Protein 3QR0 (pdb70)

CATH classification: 3.20.20.190 (+1 more: 2.60.40.150)

Solvent-accessible surface area: 33109 Å² total; per-residue (Å²): 131,143,42,161,111,21,181,16,35,133,60,0,35,128,1,16,102,0,14,33,16,107,102,91,59,59,42,98,62,89,5,86,4,78,1,0,55,78,1,10,8,0,8,15,123,34,166,85,121,143,62,16,53,49,24,44,4,10,41,0,9,1,2,14,26,34,156,95,5,93,42,4,176,46,151,138,4,92,92,18,0,50,107,25,49,43,70,140,39,84,24,64,54,0,1,2,4,1,1,23,10,103,42,3,57,103,30,120,95,10,7,2,0,0,54,49,50,82,16,0,121,73,2,10,107,36,0,23,58,6,1,42,22,18,17,8,22,3,8,2,0,17,12,6,0,48,17,14,26,35,53,0,12,25,0,14,44,108,183,101,96,0,26,0,111,4,1,13,65,31,12,0,163,27,170,73,5,77,56,71,0,27,146,4,0,114,166,26,65,19,59,28,30,161,137,65,38,3,68,65,196,49,0,62,39,45,34,0,3,116,0,0,47,31,6,7,131,20,66,11,5,95,47,12,25,115,83,10,2,138,105,160,44,38,0,53,19,73,35,0,66,54,10,8,23,105,55,12,23,40,80,66,58,98,119,107,124,67,98,69,65,66,71,78,90,0,68,56,27,1,69,81,10,1,30,15,30,53,109,203,54,81,120,172,13,64,0,28,74,61,0,0,9,32,1,0,0,11,66,72,1,6,8,0,8,49,81,43,0,15,65,56,36,73,8,128,55,33,0,0,4,0,18,1,0,1,0,15,6,4,0,1,37,26,63,11,70,99,13,144,11,23,30,34,7,0,46,2,0,0,4,23,0,0,0,0,0,6,0,0,0,40,64,8,222,137,35,67,2,18,0,11,28,7,191,35,162,12,66,104,23,80,0,87,68,0,0,93,0,0,20,18,0,0,26,73,29,6,73,17,0,0,0,0,3,3,12,2,30,1,53,90,68,15,1,98,41,0,3,78,15,0,66,99,15,6,44,155,35,11,13,72,145,56,46,147,59,32,60,55,131,84,39,33,66,4,0,19,0,81,66,1,100,102,55,0,1,2,12,1,57,67,111,208,132,96,80,120,121,78,116,160,92,50,90,108,14,104,140,11,16,40,28,29,53,170,42,30,114,9,6,124,66,0,7,62,10,3,4,5,1,32,24,43,145,21,75,68,23,116,64,16,150,156,67,52,88,14,27,11,3,5,32,0,5,6,25,34,0,43,30,42,2,48,57,65,1,47,43,0,1,41,20,0,13,83,16,2,0,4,0,18,6,69,42,94,54,54,90,1,29,14,8,8,0,4,17,1,16,2,0,0,0,0,0,2,0,0,1,3,22,28,50,39,25,0,0,3,0,1,12,3,11,4,14,4,7,15,25,0,0,0,23,49,2,20,108,16,1,62,102,114,137,46,136,6,39,2,24,27,142,66,73,15,126,77,28,100,6,8,5,6,42,0,59,0,7,4,0,0,20,12,29,60,117,64,9,22,0,19,0,26,1,8,1,0,0,0,12,53,5,11,33,24,121,139,30,108,6,100,56,34,120,93,34,0,3,12,0,84,2,71,29,159,36,12,56,10,135,76,2,3,0,22,77,15,2,7,0,14,0,16,0,7,36,89,125,43,126,55,20,0,0,4,5,4,14,14,64,24,11,56,6,0,17,9,0,0,10,0,4,1,46,10,15,13,6,38,13,26,5,0,0,0,0,33,2,39,4,80,56,58,105,138,181,172,42,52,73,84,38,39,36,12,34,20,15,24,4,88,94,80,23,104,47,27,70,90,90,74,199

Secondary structure (DSSP, 8-state):
---------HHHHH-EEEEEE-TT----EEEEEEE-TTS-EEEE--TT-SSPEEEEGGGEEEEEEGGGS----SHHHHHHHHHSS-TTS-HHHHEEEEEE-SSSSS-EEEEEEESSHHHHHHHHHHHHHHHT-HHHHT--HHHHHHHHHHIIIIIS--SSEEEHHHHHHHH-S-HHHHHHHHHHHHHHTS--STT-EEETTT--HHHHHHHHHHH---THHHHHHHHHTTTSSSEEHHHHHHIIIIISS-TTS-TTTSPPPPHHHHHHHHHHHHHHHHGGG-BTTEE-HHHHHHHHHSGGG-SS-HHHHSS-S---S-GGGEEE-BBSSTTBSS-TTTS-B-SHHHHHHHHTT--EEEEEEE--TTSS-EE--TTSS---EEHHHHHHHHHHHTTSS--S-EEEEEEE---HHHHHHHHHHHHHHHGGGB--SPPTT--SSTTPPPPPTTTTTT-EEEE-PPP----HHHHHHHHHHHHHHGGGGSPPPPPHHHHTT-SSSEE-----HHHHHHHT-TTEEEEEEHHHHHHHHHH-HHHHHHHTTTS-EEEE--TT-TT-----THHHHTTT-SEE-B-TT--SHHHHHHHHHTTTTTT-SEEEPPHHHH-TT----TT--SPPTTS--EEEEEEEEEEE---SS---EEEEEEEESSGGG-EEEEEEPPPBPS-SS--B--PPPEEEEEES-GGG-EEEEEEEETTS-EEEEEEEESTT---EEEEEEEE-TTS-EEEEEEEEEEEEEEE-----SHHHHHHHHGGGGSSSHHHHHHHH-

B-factor: mean 30.91, std 8.21, range [8.03, 72.04]

Radius of gyration: 27.8 Å; Cα contacts (8 Å, |Δi|>4): 1701; chains: 1; bounding box: 60×81×70 Å

Foldseek 3Di:
DPADFAADDPDQQQFAWKWWDDPPDLDIDIWGWHAFRRLQKIWTDDPPDPFTDIDGLLFWQAKDAAPPADFDPRPNRLVVQCPAQHVVAHSRLQKMKIWGDLFLLDIDIIIIGGNGNVVRVVCRVRNLCSSQRLCLQQFFLLSLLVVLLRCQQRRQDDPQWGWLCSVLVVFFPAPVLLVLLLVLCVVLPHHRDNGDIHGNVVSDVLSSLSSVVSRFCPVVLVVVQCVLCVVPAFRFLVSVQCCCQPFFFFVPPDCVVPPGDDSVNSQVLQCVLCCSHPNVPDDGRGHDSSSVVSCQRHPVNRQDDVCFLALNDDQFDFLLQWAFAAADLQQFQWFQAAGEGDQVSLLSCLSLQHAEYEFEWEQDPVRFIWGHRPPGNYYIGGLLSNLLSCLVRNPSQAQFHHEYEYQAAYDLSNLLVNLVSNCVNNPPQQPLDDDPQAAQAAPGFHGTRVVNGSHYAYEDAAADPDDPVRVVLVVVQLQQCRSSSDHDGHHHSSNSSHGQQYADDDDDLVVLVVRRGLSYEHEGEVSVVLVCCLPPLQSLLLSSLGHAYAYDYTPVPRRQDDFAQLVPVLSSHRHDHGHCSDLDPNLLQSSQVCSTSSVNSIDGRDPLSNDNPDGDRLQDLDADPPAFKKKKKKFFFKKASLDSWFFKKKKAKWKDHRLNQGAAPDGMFDIFGRHNGIGTRRGDMDISQIGRHQQRMWMKMWMATPVRHGRFMHIGRSVSRTFAWHWAFTGDSSSRGPRSITITMGMDMHTRDDDDDSSLVVCLSSLSRDNDSVVSNVVSD

Nearest PDB structures (foldseek):
  3qr0-assembly1_A  TM=1.001E+00  e=0.000E+00  Sepia officinalis
  3qr1-assembly1_A  TM=9.971E-01  e=0.000E+00  Doryteuthis pealeii
  3qr1-assembly2_D  TM=9.952E-01  e=0.000E+00  Doryteuthis pealeii
  2zkm-assembly1_X  TM=9.421E-01  e=5.922E-85  Homo sapiens
  9bcz-assembly1_A  TM=7.794E-01  e=9.054E-55  Gallus gallus

Structure (mmCIF, N/CA/C/O backbone):
data_3QR0
#
_entry.id   3QR0
#
_cell.length_a   60.815
_cell.length_b   89.396
_cell.length_c   163.051
_cell.angle_alpha   90.00
_cell.angle_beta   90.00
_cell.angle_gamma   90.00
#
_symmetry.space_group_name_H-M   'P 21 21 21'
#
loop_
_entity.id
_entity.type
_entity.pdbx_description
1 polymer 'phospholipase C-beta (PLC-beta)'
2 non-polymer 'CALCIUM ION'
3 non-polymer GLYCEROL
4 water water
#
loop_
_atom_site.group_PDB
_atom_site.id
_atom_site.type_symbol
_atom_site.label_atom_id
_atom_site.label_alt_id
_atom_site.label_comp_id
_atom_site.label_asym_id
_atom_site.label_entity_id
_atom_site.label_seq_id
_atom_site.pdbx_PDB_ins_code
_atom_site.Cartn_x
_atom_site.Cartn_y
_atom_site.Cartn_z
_atom_site.occupancy
_atom_site.B_iso_or_equiv
_atom_site.auth_seq_id
_atom_site.auth_comp_id
_atom_site.auth_asym_id
_atom_site.auth_atom_id
_atom_site.pdbx_PDB_model_num
ATOM 1 N N . ILE A 1 11 ? 10.924 -2.716 -0.436 1.00 40.32 11 ILE A N 1
ATOM 2 C CA . ILE A 1 11 ? 10.533 -2.485 -1.857 1.00 39.82 11 ILE A CA 1
ATOM 3 C C . ILE A 1 11 ? 11.360 -1.344 -2.467 1.00 39.60 11 ILE A C 1
ATOM 4 O O . ILE A 1 11 ? 11.410 -0.242 -1.918 1.00 40.24 11 ILE A O 1
ATOM 9 N N . GLU A 1 12 ? 11.998 -1.619 -3.604 1.00 38.69 12 GLU A N 1
ATOM 10 C CA . GLU A 1 12 ? 12.895 -0.655 -4.253 1.00 38.42 12 GLU A CA 1
ATOM 11 C C . GLU A 1 12 ? 12.167 0.354 -5.150 1.00 36.86 12 GLU A C 1
ATOM 12 O O . GLU A 1 12 ? 12.761 1.351 -5.559 1.00 36.96 12 GLU A O 1
ATOM 18 N N . LEU A 1 13 ? 10.893 0.099 -5.452 1.00 34.94 13 LEU A N 1
ATOM 19 C CA . LEU A 1 13 ? 10.111 0.979 -6.331 1.00 33.41 13 LEU A CA 1
ATOM 20 C C . LEU A 1 13 ? 9.888 2.362 -5.720 1.00 32.66 13 LEU A C 1
ATOM 21 O O . LEU A 1 13 ? 9.549 2.479 -4.541 1.00 32.57 13 LEU A O 1
ATOM 26 N N . LYS A 1 14 ? 10.060 3.400 -6.537 1.00 31.26 14 LYS A N 1
ATOM 27 C CA . LYS A 1 14 ? 9.885 4.782 -6.098 1.00 30.71 14 LYS A CA 1
ATOM 28 C C . LYS A 1 14 ? 8.986 5.549 -7.063 1.00 29.25 14 LYS A C 1
ATOM 29 O O . LYS A 1 14 ? 8.975 5.271 -8.258 1.00 28.55 14 LYS A O 1
ATOM 35 N N . TRP A 1 15 ? 8.231 6.512 -6.540 1.00 28.18 15 TRP A N 1
ATOM 36 C CA . TRP A 1 15 ? 7.425 7.395 -7.383 1.00 27.56 15 TRP A CA 1
ATOM 37 C C . TRP A 1 15 ? 8.357 8.311 -8.182 1.00 27.14 15 TRP A C 1
ATOM 38 O O . TRP A 1 15 ? 9.492 8.537 -7.763 1.00 27.36 15 TRP A O 1
ATOM 49 N N . PRO A 1 16 ? 7.898 8.822 -9.339 1.00 26.72 16 PRO A N 1
ATOM 50 C CA . PRO A 1 16 ? 8.716 9.764 -10.107 1.00 26.74 16 PRO A CA 1
ATOM 51 C C . PRO A 1 16 ? 9.191 10.951 -9.268 1.00 27.09 16 PRO A C 1
ATOM 52 O O . PRO A 1 16 ? 8.426 11.491 -8.468 1.00 26.75 16 PRO A O 1
ATOM 56 N N . LYS A 1 17 ? 10.455 11.316 -9.448 1.00 27.36 17 LYS A N 1
ATOM 57 C CA . LYS A 1 17 ? 11.051 12.465 -8.782 1.00 28.06 17 LYS A CA 1
ATOM 58 C C . LYS A 1 17 ? 11.583 13.383 -9.872 1.00 27.60 17 LYS A C 1
ATOM 59 O O . LYS A 1 17 ? 12.577 13.063 -10.515 1.00 27.10 17 LYS A O 1
ATOM 65 N N . VAL A 1 18 ? 10.897 14.501 -10.101 1.00 27.44 18 VAL A N 1
ATOM 66 C CA . VAL A 1 18 ? 11.182 15.350 -11.256 1.00 27.41 18 VAL A CA 1
ATOM 67 C C . VAL A 1 18 ? 12.093 16.498 -10.847 1.00 28.33 18 VAL A C 1
ATOM 68 O O . VAL A 1 18 ? 11.709 17.308 -10.015 1.00 28.43 18 VAL A O 1
ATOM 72 N N . PRO A 1 19 ? 13.307 16.571 -11.428 1.00 29.04 19 PRO A N 1
ATOM 73 C CA . PRO A 1 19 ? 14.217 17.665 -11.081 1.00 30.05 19 PRO A CA 1
ATOM 74 C C . PRO A 1 19 ? 13.610 19.035 -11.352 1.00 30.71 19 PRO A C 1
ATOM 75 O O . PRO A 1 19 ? 12.849 19.190 -12.309 1.00 30.02 19 PRO A O 1
ATOM 79 N N . GLU A 1 20 ? 13.957 20.019 -10.523 1.00 31.78 20 GLU A N 1
ATOM 80 C CA . GLU A 1 20 ? 13.494 21.393 -10.731 1.00 32.87 20 GLU A CA 1
ATOM 81 C C . GLU A 1 20 ? 13.785 21.896 -12.154 1.00 32.26 20 GLU A C 1
ATOM 82 O O . GLU A 1 20 ? 13.003 22.666 -12.709 1.00 32.11 20 GLU A O 1
ATOM 88 N N . GLN A 1 21 ? 14.900 21.448 -12.732 1.00 31.85 21 GLN A N 1
ATOM 89 C CA . GLN A 1 21 ? 15.279 21.799 -14.103 1.00 31.73 21 GLN A CA 1
ATOM 90 C C . GLN A 1 21 ? 14.193 21.439 -15.120 1.00 30.73 21 GLN A C 1
ATOM 91 O O . GLN A 1 21 ? 13.904 22.231 -16.013 1.00 30.51 21 GLN A O 1
ATOM 97 N N . LEU A 1 22 ? 13.602 20.250 -14.984 1.00 29.74 22 LEU A N 1
ATOM 98 C CA . LEU A 1 22 ? 12.556 19.802 -15.910 1.00 29.21 22 LEU A CA 1
ATOM 99 C C . LEU A 1 22 ? 11.205 20.446 -15.613 1.00 29.07 22 LEU A C 1
ATOM 100 O O . LEU A 1 22 ? 10.387 20.610 -16.520 1.00 28.72 22 LEU A O 1
ATOM 105 N N . ILE A 1 23 ? 10.974 20.795 -14.349 1.00 29.10 23 ILE A N 1
ATOM 106 C CA . ILE A 1 23 ? 9.757 21.497 -13.938 1.00 29.20 23 ILE A CA 1
ATOM 107 C C . ILE A 1 23 ? 9.742 22.920 -14.498 1.00 29.82 23 ILE A C 1
ATOM 108 O O . ILE A 1 23 ? 8.724 23.382 -15.019 1.00 29.69 23 ILE A O 1
ATOM 113 N N . LYS A 1 24 ? 10.877 23.606 -14.380 1.00 30.18 24 LYS A N 1
ATOM 114 C CA . LYS A 1 24 ? 11.072 24.912 -14.997 1.00 31.05 24 LYS A CA 1
ATOM 115 C C . LYS A 1 24 ? 11.042 24.778 -16.522 1.00 30.55 24 LYS A C 1
ATOM 116 O O . LYS A 1 24 ? 10.356 25.532 -17.210 1.00 30.63 24 LYS A O 1
ATOM 122 N N . GLY A 1 25 ? 11.809 23.821 -17.035 1.00 29.82 25 GLY A N 1
ATOM 123 C CA . GLY A 1 25 ? 11.788 23.490 -18.451 1.00 29.32 25 GLY A CA 1
ATOM 124 C C . GLY A 1 25 ? 13.043 23.914 -19.172 1.00 29.69 25 GLY A C 1
ATOM 125 O O . GLY A 1 25 ? 13.813 24.732 -18.673 1.00 30.40 25 GLY A O 1
ATOM 126 N N . ASP A 1 26 ? 13.240 23.344 -20.354 1.00 29.05 26 ASP A N 1
ATOM 127 C CA . ASP A 1 26 ? 14.376 23.672 -21.197 1.00 29.56 26 ASP A CA 1
ATOM 128 C C . ASP A 1 26 ? 13.891 24.043 -22.601 1.00 29.42 26 ASP A C 1
ATOM 129 O O . ASP A 1 26 ? 12.792 23.663 -23.020 1.00 28.23 26 ASP A O 1
ATOM 134 N N . LYS A 1 27 ? 14.718 24.805 -23.304 1.00 29.92 27 LYS A N 1
ATOM 135 C CA . LYS A 1 27 ? 14.409 25.255 -24.652 1.00 30.34 27 LYS A CA 1
ATOM 136 C C . LYS A 1 27 ? 14.820 24.179 -25.649 1.00 29.47 27 LYS A C 1
ATOM 137 O O . LYS A 1 27 ? 15.901 23.600 -25.538 1.00 29.24 27 LYS A O 1
ATOM 143 N N . PHE A 1 28 ? 13.934 23.891 -26.598 1.00 28.92 28 PHE A N 1
ATOM 144 C CA . PHE A 1 28 ? 14.214 22.940 -27.674 1.00 28.34 28 PHE A CA 1
ATOM 145 C C . PHE A 1 28 ? 13.697 23.496 -28.984 1.00 28.69 28 PHE A C 1
ATOM 146 O O . PHE A 1 28 ? 12.738 24.263 -28.995 1.00 28.47 28 PHE A O 1
ATOM 154 N N . LEU A 1 29 ? 14.320 23.098 -30.088 1.00 29.04 29 LEU A N 1
ATOM 155 C CA . LEU A 1 29 ? 13.720 23.311 -31.398 1.00 29.65 29 LEU A CA 1
ATOM 156 C C . LEU A 1 29 ? 12.940 22.054 -31.749 1.00 28.89 29 LEU A C 1
ATOM 157 O O . LEU A 1 29 ? 13.473 20.950 -31.674 1.00 28.25 29 LEU A O 1
ATOM 162 N N . LYS A 1 30 ? 11.672 22.231 -32.107 1.00 29.16 30 LYS A N 1
ATOM 163 C CA . LYS A 1 30 ? 10.802 21.119 -32.483 1.00 28.90 30 LYS A CA 1
ATOM 164 C C . LYS A 1 30 ? 10.594 21.126 -33.992 1.00 29.53 30 LYS A C 1
ATOM 165 O O . LYS A 1 30 ? 10.350 22.174 -34.576 1.00 29.64 30 LYS A O 1
ATOM 171 N N . TRP A 1 31 ? 10.685 19.952 -34.615 1.00 29.87 31 TRP A N 1
ATOM 172 C CA . TRP A 1 31 ? 10.460 19.821 -36.056 1.00 30.63 31 TRP A CA 1
ATOM 173 C C . TRP A 1 31 ? 9.689 18.537 -36.368 1.00 30.95 31 TRP A C 1
ATOM 174 O O . TRP A 1 31 ? 9.587 17.646 -35.524 1.00 30.25 31 TRP A O 1
ATOM 185 N N . GLU A 1 32 ? 9.145 18.463 -37.579 1.00 32.29 32 GLU A N 1
ATOM 186 C CA . GLU A 1 32 ? 8.351 17.317 -38.026 1.00 33.11 32 GLU A CA 1
ATOM 187 C C . GLU A 1 32 ? 8.867 16.782 -39.350 1.00 33.65 32 GLU A C 1
ATOM 188 O O . GLU A 1 32 ? 9.332 17.545 -40.188 1.00 34.22 32 GLU A O 1
ATOM 194 N N . GLU A 1 33 ? 8.765 15.470 -39.541 1.00 34.11 33 GLU A N 1
ATOM 195 C CA . GLU A 1 33 ? 9.027 14.862 -40.845 1.00 35.18 33 GLU A CA 1
ATOM 196 C C . GLU A 1 33 ? 7.984 15.332 -41.850 1.00 35.43 33 GLU A C 1
ATOM 197 O O . GLU A 1 33 ? 6.796 15.424 -41.521 1.00 35.32 33 GLU A O 1
ATOM 203 N N . GLY A 1 34 ? 8.428 15.628 -43.068 1.00 35.74 34 GLY A N 1
ATOM 204 C CA . GLY A 1 34 ? 7.529 16.060 -44.140 1.00 36.22 34 GLY A CA 1
ATOM 205 C C . GLY A 1 34 ? 7.224 17.550 -44.176 1.00 36.71 34 GLY A C 1
ATOM 206 O O . GLY A 1 34 ? 6.347 17.976 -44.919 1.00 37.28 34 GLY A O 1
ATOM 207 N N A SER A 1 35 ? 7.951 18.328 -43.373 0.50 36.75 35 SER A N 1
ATOM 208 N N B SER A 1 35 ? 7.940 18.335 -43.374 0.50 36.76 35 SER A N 1
ATOM 209 C CA A SER A 1 35 ? 7.794 19.778 -43.312 0.50 37.20 35 SER A CA 1
ATOM 210 C CA B SER A 1 35 ? 7.782 19.786 -43.364 0.50 37.24 35 SER A CA 1
ATOM 211 C C A SER A 1 35 ? 9.147 20.427 -43.058 0.50 37.45 35 SER A C 1
ATOM 212 C C B SER A 1 35 ? 9.117 20.446 -43.036 0.50 37.47 35 SER A C 1
ATOM 213 O O A SER A 1 35 ? 9.970 19.880 -42.322 0.50 36.98 35 SER A O 1
ATOM 214 O O B SER A 1 35 ? 9.892 19.928 -42.230 0.50 36.97 35 SER A O 1
ATOM 219 N N . SER A 1 36 ? 9.370 21.590 -43.667 1.00 38.07 36 SER A N 1
ATOM 220 C CA . SER A 1 36 ? 10.624 22.338 -43.491 1.00 38.67 36 SER A CA 1
ATOM 221 C C . SER A 1 36 ? 10.605 23.278 -42.285 1.00 38.41 36 SER A C 1
ATOM 222 O O . SER A 1 36 ? 11.619 23.909 -41.976 1.00 39.04 36 SER A O 1
ATOM 225 N N . GLY A 1 37 ? 9.461 23.385 -41.616 1.00 37.55 37 GLY A N 1
ATOM 226 C CA . GLY A 1 37 ? 9.320 24.295 -40.483 1.00 37.32 37 GLY A CA 1
ATOM 227 C C . GLY A 1 37 ? 10.034 23.843 -39.220 1.00 36.39 37 GLY A C 1
ATOM 228 O O . GLY A 1 37 ? 10.453 22.690 -39.095 1.00 35.48 37 GLY A O 1
ATOM 229 N N . PHE A 1 38 ? 10.184 24.774 -38.288 1.00 36.18 38 PHE A N 1
ATOM 230 C CA . PHE A 1 38 ? 10.650 24.457 -36.941 1.00 35.61 38 PHE A CA 1
ATOM 231 C C . PHE A 1 38 ? 10.199 25.572 -36.013 1.00 35.46 38 PHE A C 1
ATOM 232 O O . PHE A 1 38 ? 9.999 26.708 -36.455 1.00 36.01 38 PHE A O 1
ATOM 240 N N . ILE A 1 39 ? 10.030 25.242 -34.737 1.00 34.23 39 ILE A N 1
ATOM 241 C CA . ILE A 1 39 ? 9.643 26.227 -33.735 1.00 34.28 39 ILE A CA 1
ATOM 242 C C . ILE A 1 39 ? 10.378 25.960 -32.429 1.00 33.41 39 ILE A C 1
ATOM 243 O O . ILE A 1 39 ? 10.516 24.815 -32.006 1.00 32.36 39 ILE A O 1
ATOM 248 N N . GLU A 1 40 ? 10.853 27.026 -31.799 1.00 33.53 40 GLU A N 1
ATOM 249 C CA . GLU A 1 40 ? 11.471 26.910 -30.488 1.00 33.04 40 GLU A CA 1
ATOM 250 C C . GLU A 1 40 ? 10.378 26.818 -29.437 1.00 31.82 40 GLU A C 1
ATOM 251 O O . GLU A 1 40 ? 9.448 27.633 -29.423 1.00 31.86 40 GLU A O 1
ATOM 257 N N . ILE A 1 41 ? 10.496 25.825 -28.560 1.00 30.09 41 ILE A N 1
ATOM 258 C CA . ILE A 1 41 ? 9.531 25.623 -27.491 1.00 29.29 41 ILE A CA 1
ATOM 259 C C . ILE A 1 41 ? 10.223 25.559 -26.129 1.00 29.04 41 ILE A C 1
ATOM 260 O O . ILE A 1 41 ? 11.417 25.254 -26.043 1.00 28.74 41 ILE A O 1
ATOM 265 N N . LEU A 1 42 ? 9.465 25.866 -25.079 1.00 28.66 42 LEU A N 1
ATOM 266 C CA . LEU A 1 42 ? 9.882 25.583 -23.712 1.00 28.38 42 LEU A CA 1
ATOM 267 C C . LEU A 1 42 ? 9.159 24.310 -23.287 1.00 27.45 42 LEU A C 1
ATOM 268 O O . LEU A 1 42 ? 7.953 24.335 -23.041 1.00 27.21 42 LEU A O 1
ATOM 273 N N . LEU A 1 43 ? 9.894 23.202 -23.237 1.00 26.53 43 LEU A N 1
ATOM 274 C CA . LEU A 1 43 ? 9.334 21.909 -22.858 1.00 25.93 43 LEU A CA 1
ATOM 275 C C . LEU A 1 43 ? 9.399 21.777 -21.341 1.00 25.91 43 LEU A C 1
ATOM 276 O O . LEU A 1 43 ? 10.410 22.116 -20.733 1.00 26.17 43 LEU A O 1
ATOM 281 N N . ARG A 1 44 ? 8.317 21.308 -20.730 1.00 25.88 44 ARG A N 1
ATOM 282 C CA . ARG A 1 44 ? 8.260 21.163 -19.277 1.00 26.21 44 ARG A CA 1
ATOM 283 C C . ARG A 1 44 ? 7.629 19.835 -18.878 1.00 25.70 44 ARG A C 1
ATOM 284 O O . ARG A 1 44 ? 6.884 19.233 -19.656 1.00 24.84 44 ARG A O 1
ATOM 292 N N . VAL A 1 45 ? 7.957 19.384 -17.668 1.00 25.90 45 VAL A N 1
ATOM 293 C CA . VAL A 1 45 ? 7.328 18.217 -17.046 1.00 26.04 45 VAL A CA 1
ATOM 294 C C . VAL A 1 45 ? 6.553 18.704 -15.827 1.00 26.68 45 VAL A C 1
ATOM 295 O O . VAL A 1 45 ? 7.028 19.573 -15.085 1.00 27.10 45 VAL A O 1
ATOM 299 N N . ASP A 1 46 ? 5.362 18.166 -15.599 1.00 26.96 46 ASP A N 1
ATOM 300 C CA . ASP A 1 46 ? 4.657 18.515 -14.365 1.00 27.78 46 ASP A CA 1
ATOM 301 C C . ASP A 1 46 ? 5.406 17.907 -13.164 1.00 27.63 46 ASP A C 1
ATOM 302 O O . ASP A 1 46 ? 6.183 16.957 -13.323 1.00 26.86 46 ASP A O 1
ATOM 307 N N . PRO A 1 47 ? 5.185 18.454 -11.956 1.00 28.28 47 PRO A N 1
ATOM 308 C CA . PRO A 1 47 ? 5.949 17.979 -10.798 1.00 28.39 47 PRO A CA 1
ATOM 309 C C . PRO A 1 47 ? 5.784 16.493 -10.438 1.00 28.01 47 PRO A C 1
ATOM 310 O O . PRO A 1 47 ? 6.617 15.964 -9.698 1.00 28.10 47 PRO A O 1
ATOM 314 N N . LYS A 1 48 ? 4.744 15.827 -10.942 1.00 27.43 48 LYS A N 1
ATOM 315 C CA . LYS A 1 48 ? 4.536 14.397 -10.656 1.00 27.19 48 LYS A CA 1
ATOM 316 C C . LYS A 1 48 ? 5.043 13.461 -11.753 1.00 26.51 48 LYS A C 1
ATOM 317 O O . LYS A 1 48 ? 4.910 12.248 -11.624 1.00 26.19 48 LYS A O 1
ATOM 323 N N . GLY A 1 49 ? 5.615 14.013 -12.823 1.00 26.29 49 GLY A N 1
ATOM 324 C CA . GLY A 1 49 ? 6.133 13.206 -13.926 1.00 25.79 49 GLY A CA 1
ATOM 325 C C . GLY A 1 49 ? 5.062 12.472 -14.727 1.00 25.35 49 GLY A C 1
ATOM 326 O O . GLY A 1 49 ? 5.243 11.309 -15.088 1.00 24.99 49 GLY A O 1
ATOM 327 N N . TYR A 1 50 ? 3.950 13.149 -15.011 1.00 25.13 50 TYR A N 1
ATOM 328 C CA . TYR A 1 50 ? 2.843 12.548 -15.768 1.00 24.39 50 TYR A CA 1
ATOM 329 C C . TYR A 1 50 ? 2.709 13.060 -17.195 1.00 24.19 50 TYR A C 1
ATOM 330 O O . TYR A 1 50 ? 2.194 12.343 -18.056 1.00 23.59 50 TYR A O 1
ATOM 339 N N . PHE A 1 51 ? 3.146 14.296 -17.434 1.00 23.99 51 PHE A N 1
ATOM 340 C CA . PHE A 1 51 ? 2.996 14.946 -18.732 1.00 24.13 51 PHE A CA 1
ATOM 341 C C . PHE A 1 51 ? 4.256 15.677 -19.142 1.00 24.22 51 PHE A C 1
ATOM 342 O O . PHE A 1 51 ? 4.936 16.263 -18.300 1.00 24.12 51 PHE A O 1
ATOM 350 N N . LEU A 1 52 ? 4.559 15.622 -20.436 1.00 23.96 52 LEU A N 1
ATOM 351 C CA . LEU A 1 52 ? 5.395 16.617 -21.090 1.00 24.44 52 LEU A CA 1
ATOM 352 C C . LEU A 1 52 ? 4.438 17.642 -21.674 1.00 24.70 52 LEU A C 1
ATOM 353 O O . LEU A 1 52 ? 3.416 17.267 -22.250 1.00 24.25 52 LEU A O 1
ATOM 358 N N . TYR A 1 53 ? 4.747 18.925 -21.531 1.00 24.69 53 TYR A N 1
ATOM 359 C CA . TYR A 1 53 ? 3.882 19.952 -22.107 1.00 25.05 53 TYR A CA 1
ATOM 360 C C . TYR A 1 53 ? 4.668 21.160 -22.590 1.00 25.62 53 TYR A C 1
ATOM 361 O O . TYR A 1 53 ? 5.790 21.414 -22.138 1.00 25.43 53 TYR A O 1
ATOM 370 N N . TRP A 1 54 ? 4.071 21.878 -23.536 1.00 25.99 54 TRP A N 1
ATOM 371 C CA . TRP A 1 54 ? 4.690 23.049 -24.145 1.00 27.06 54 TRP A CA 1
ATOM 372 C C . TRP A 1 54 ? 3.631 23.884 -24.861 1.00 28.25 54 TRP A C 1
ATOM 373 O O . TRP A 1 54 ? 2.573 23.374 -25.251 1.00 27.36 54 TRP A O 1
ATOM 384 N N . LYS A 1 55 ? 3.915 25.168 -25.020 1.00 30.06 55 LYS A N 1
ATOM 385 C CA . LYS A 1 55 ? 2.995 26.068 -25.697 1.00 31.58 55 LYS A CA 1
ATOM 386 C C . LYS A 1 55 ? 3.510 26.382 -27.089 1.00 31.98 55 LYS A C 1
ATOM 387 O O . LYS A 1 55 ? 4.711 26.564 -27.287 1.00 32.22 55 LYS A O 1
ATOM 393 N N . ILE A 1 56 ? 2.593 26.408 -28.051 1.00 32.28 56 ILE A N 1
ATOM 394 C CA . ILE A 1 56 ? 2.876 26.874 -29.398 1.00 32.81 56 ILE A CA 1
ATOM 395 C C . ILE A 1 56 ? 2.188 28.229 -29.551 1.00 33.87 56 ILE A C 1
ATOM 396 O O . ILE A 1 56 ? 0.984 28.362 -29.302 1.00 33.48 56 ILE A O 1
ATOM 401 N N . GLU A 1 57 ? 2.964 29.235 -29.936 1.00 34.61 57 GLU A N 1
ATOM 402 C CA . GLU A 1 57 ? 2.457 30.597 -30.066 1.00 35.94 57 GLU A CA 1
ATOM 403 C C . GLU A 1 57 ? 1.306 30.635 -31.075 1.00 35.69 57 GLU A C 1
ATOM 404 O O . GLU A 1 57 ? 1.456 30.184 -32.204 1.00 35.14 57 GLU A O 1
ATOM 410 N N . GLY A 1 58 ? 0.153 31.139 -30.647 1.00 35.91 58 GLY A N 1
ATOM 411 C CA . GLY A 1 58 ? -1.014 31.224 -31.516 1.00 36.35 58 GLY A CA 1
ATOM 412 C C . GLY A 1 58 ? -1.953 30.031 -31.449 1.00 35.78 58 GLY A C 1
ATOM 413 O O . GLY A 1 58 ? -3.036 30.081 -32.021 1.00 36.10 58 GLY A O 1
ATOM 414 N N . LYS A 1 59 ? -1.544 28.957 -30.776 1.00 35.02 59 LYS A N 1
ATOM 415 C CA . LYS A 1 59 ? -2.409 27.797 -30.563 1.00 34.73 59 LYS A CA 1
ATOM 416 C C . LYS A 1 59 ? -3.159 27.968 -29.250 1.00 34.77 59 LYS A C 1
ATOM 417 O O . LYS A 1 59 ? -2.560 28.296 -28.233 1.00 34.26 59 LYS A O 1
ATOM 423 N N . GLU A 1 60 ? -4.466 27.731 -29.287 1.00 35.04 60 GLU A N 1
ATOM 424 C CA . GLU A 1 60 ? -5.334 27.907 -28.124 1.00 35.58 60 GLU A CA 1
ATOM 425 C C . GLU A 1 60 ? -4.968 26.947 -26.999 1.00 34.55 60 GLU A C 1
ATOM 426 O O . GLU A 1 60 ? -4.772 27.366 -25.861 1.00 34.64 60 GLU A O 1
ATOM 432 N N . ASP A 1 61 ? -4.867 25.663 -27.328 1.00 33.72 61 ASP A N 1
ATOM 433 C CA . ASP A 1 61 ? -4.583 24.632 -26.342 1.00 33.15 61 ASP A CA 1
ATOM 434 C C . ASP A 1 61 ? -3.080 24.436 -26.140 1.00 32.26 61 ASP A C 1
ATOM 435 O O . ASP A 1 61 ? -2.298 24.414 -27.099 1.00 31.78 61 ASP A O 1
ATOM 440 N N . THR A 1 62 ? -2.685 24.301 -24.880 1.00 31.38 62 THR A N 1
ATOM 441 C CA . THR A 1 62 ? -1.343 23.862 -24.546 1.00 30.50 62 THR A CA 1
ATOM 442 C C . THR A 1 62 ? -1.164 22.457 -25.096 1.00 29.66 62 THR A C 1
ATOM 443 O O . THR A 1 62 ? -2.062 21.619 -24.976 1.00 28.91 62 THR A O 1
ATOM 447 N N . GLN A 1 63 ? -0.015 22.220 -25.723 1.00 29.14 63 GLN A N 1
ATOM 448 C CA . GLN A 1 63 ? 0.299 20.931 -26.315 1.00 28.49 63 GLN A CA 1
ATOM 449 C C . GLN A 1 63 ? 0.862 20.037 -25.227 1.00 27.94 63 GLN A C 1
ATOM 450 O O . GLN A 1 63 ? 1.501 20.522 -24.294 1.00 27.84 63 GLN A O 1
ATOM 456 N N . LEU A 1 64 ? 0.613 18.738 -25.330 1.00 27.48 64 LEU A N 1
ATOM 457 C CA . LEU A 1 64 ? 1.125 17.808 -24.331 1.00 27.40 64 LEU A CA 1
ATOM 458 C C . LEU A 1 64 ? 1.318 16.403 -24.868 1.00 26.83 64 LEU A C 1
ATOM 459 O O . LEU A 1 64 ? 0.768 16.037 -25.910 1.00 26.69 64 LEU A O 1
ATOM 464 N N . LEU A 1 65 ? 2.133 15.643 -24.144 1.00 26.24 65 LEU A N 1
ATOM 465 C CA . LEU A 1 65 ? 2.239 14.204 -24.303 1.00 25.88 65 LEU A CA 1
ATOM 466 C C . LEU A 1 65 ? 1.981 13.554 -22.946 1.00 25.27 65 LEU A C 1
ATOM 467 O O . LEU A 1 65 ? 2.649 13.872 -21.954 1.00 25.12 65 LEU A O 1
ATOM 472 N N . ASP A 1 66 ? 0.993 12.668 -22.908 1.00 24.77 66 ASP A N 1
ATOM 473 C CA . ASP A 1 66 ? 0.688 11.880 -21.721 1.00 24.47 66 ASP A CA 1
ATOM 474 C C . ASP A 1 66 ? 1.737 10.781 -21.650 1.00 24.07 66 ASP A C 1
ATOM 475 O O . ASP A 1 66 ? 1.792 9.912 -22.525 1.00 23.14 66 ASP A O 1
ATOM 480 N N . LEU A 1 67 ? 2.567 10.821 -20.608 1.00 23.74 67 LEU A N 1
ATOM 481 C CA . LEU A 1 67 ? 3.683 9.884 -20.486 1.00 23.76 67 LEU A CA 1
ATOM 482 C C . LEU A 1 67 ? 3.226 8.428 -20.315 1.00 23.36 67 LEU A C 1
ATOM 483 O O . LEU A 1 67 ? 4.029 7.508 -20.479 1.00 23.26 67 LEU A O 1
ATOM 488 N N . ALA A 1 68 ? 1.941 8.230 -20.019 1.00 23.13 68 ALA A N 1
ATOM 489 C CA . ALA A 1 68 ? 1.335 6.897 -19.998 1.00 22.91 68 ALA A CA 1
ATOM 490 C C . ALA A 1 68 ? 1.466 6.158 -21.338 1.00 22.49 68 ALA A C 1
ATOM 491 O O . ALA A 1 68 ? 1.424 4.934 -21.366 1.00 22.41 68 ALA A O 1
ATOM 493 N N . TYR A 1 69 ? 1.608 6.896 -22.438 1.00 22.48 69 TYR A N 1
ATOM 494 C CA . TYR A 1 69 ? 1.719 6.284 -23.763 1.00 21.94 69 TYR A CA 1
ATOM 495 C C . TYR A 1 69 ? 3.071 6.538 -24.441 1.00 21.64 69 TYR A C 1
ATOM 496 O O . TYR A 1 69 ? 3.259 6.191 -25.603 1.00 21.60 69 TYR A O 1
ATOM 505 N N . VAL A 1 70 ? 4.019 7.117 -23.707 1.00 21.58 70 VAL A N 1
ATOM 506 C CA . VAL A 1 70 ? 5.373 7.295 -24.226 1.00 21.61 70 VAL A CA 1
ATOM 507 C C . VAL A 1 70 ? 6.080 5.941 -24.185 1.00 21.14 70 VAL A C 1
ATOM 508 O O . VAL A 1 70 ? 6.029 5.231 -23.175 1.00 21.00 70 VAL A O 1
ATOM 512 N N . ARG A 1 71 ? 6.703 5.582 -25.303 1.00 21.02 71 ARG A N 1
ATOM 513 C CA . ARG A 1 71 ? 7.316 4.263 -25.477 1.00 20.96 71 ARG A CA 1
ATOM 514 C C . ARG A 1 71 ? 8.825 4.311 -25.368 1.00 20.91 71 ARG A C 1
ATOM 515 O O . ARG A 1 71 ? 9.452 3.410 -24.811 1.00 21.10 71 ARG A O 1
ATOM 523 N N . ASP A 1 72 ? 9.418 5.360 -25.914 1.00 21.38 72 ASP A N 1
ATOM 524 C CA . ASP A 1 72 ? 10.846 5.537 -25.810 1.00 21.87 72 ASP A CA 1
ATOM 525 C C . ASP A 1 72 ? 11.202 6.999 -26.008 1.00 22.11 72 ASP A C 1
ATOM 526 O O . ASP A 1 72 ? 10.438 7.763 -26.600 1.00 21.73 72 ASP A O 1
ATOM 531 N N . ILE A 1 73 ? 12.356 7.371 -25.470 1.00 22.41 73 ILE A N 1
ATOM 532 C CA . ILE A 1 73 ? 12.975 8.648 -25.745 1.00 23.04 73 ILE A CA 1
ATOM 533 C C . ILE A 1 73 ? 14.457 8.360 -25.914 1.00 23.65 73 ILE A C 1
ATOM 534 O O . ILE A 1 73 ? 15.057 7.650 -25.100 1.00 23.68 73 ILE A O 1
ATOM 539 N N . ARG A 1 74 ? 15.024 8.876 -27.003 1.00 23.95 74 ARG A N 1
ATOM 540 C CA . ARG A 1 74 ? 16.399 8.572 -27.399 1.00 24.54 74 ARG A CA 1
ATOM 541 C C . ARG A 1 74 ? 17.154 9.851 -27.686 1.00 25.33 74 ARG A C 1
ATOM 542 O O . ARG A 1 74 ? 16.561 10.845 -28.094 1.00 24.99 74 ARG A O 1
ATOM 550 N N . CYS A 1 75 ? 18.465 9.820 -27.486 1.00 26.32 75 CYS A N 1
ATOM 551 C CA . CYS A 1 75 ? 19.299 10.977 -27.771 1.00 27.71 75 CYS A CA 1
ATOM 552 C C . CYS A 1 75 ? 20.605 10.564 -28.426 1.00 28.42 75 CYS A C 1
ATOM 553 O O . CYS A 1 75 ? 20.924 9.378 -28.508 1.00 27.96 75 CYS A O 1
ATOM 556 N N . ALA A 1 76 ? 21.347 11.562 -28.903 1.00 29.51 76 ALA A N 1
ATOM 557 C CA . ALA A 1 76 ? 22.658 11.345 -29.508 1.00 30.62 76 ALA A CA 1
ATOM 558 C C . ALA A 1 76 ? 22.569 10.364 -30.680 1.00 30.76 76 ALA A C 1
ATOM 559 O O . ALA A 1 76 ? 21.710 10.521 -31.554 1.00 30.43 76 ALA A O 1
ATOM 561 N N . LYS A 1 77 ? 23.425 9.344 -30.686 1.00 31.29 77 LYS A N 1
ATOM 562 C CA . LYS A 1 77 ? 23.515 8.423 -31.817 1.00 31.94 77 LYS A CA 1
ATOM 563 C C . LYS A 1 77 ? 22.228 7.629 -32.070 1.00 31.08 77 LYS A C 1
ATOM 564 O O . LYS A 1 77 ? 22.012 7.150 -33.180 1.00 31.14 77 LYS A O 1
ATOM 570 N N . TYR A 1 78 ? 21.377 7.503 -31.054 1.00 30.49 78 TYR A N 1
ATOM 571 C CA . TYR A 1 78 ? 20.103 6.792 -31.184 1.00 29.94 78 TYR A CA 1
ATOM 572 C C . TYR A 1 78 ? 18.915 7.684 -31.573 1.00 29.85 78 TYR A C 1
ATOM 573 O O . TYR A 1 78 ? 17.824 7.179 -31.841 1.00 29.30 78 TYR A O 1
ATOM 582 N N . ALA A 1 79 ? 19.121 8.997 -31.601 1.00 30.39 79 ALA A N 1
ATOM 583 C CA . ALA A 1 79 ? 18.085 9.925 -32.044 1.00 30.65 79 ALA A CA 1
ATOM 584 C C . ALA A 1 79 ? 18.113 10.027 -33.571 1.00 31.09 79 ALA A C 1
ATOM 585 O O . ALA A 1 79 ? 19.121 9.713 -34.199 1.00 31.43 79 ALA A O 1
ATOM 587 N N . LYS A 1 80 ? 16.999 10.452 -34.157 1.00 31.42 80 LYS A N 1
ATOM 588 C CA . LYS A 1 80 ? 16.905 10.648 -35.604 1.00 32.13 80 LYS A CA 1
ATOM 589 C C . LYS A 1 80 ? 17.134 12.124 -35.921 1.00 32.69 80 LYS A C 1
ATOM 590 O O . LYS A 1 80 ? 16.289 12.957 -35.605 1.00 32.57 80 LYS A O 1
ATOM 596 N N . PRO A 1 81 ? 18.280 12.459 -36.538 1.00 33.48 81 PRO A N 1
ATOM 597 C CA . PRO A 1 81 ? 18.533 13.866 -36.830 1.00 34.05 81 PRO A CA 1
ATOM 598 C C . PRO A 1 81 ? 17.762 14.329 -38.070 1.00 34.35 81 PRO A C 1
ATOM 599 O O . PRO A 1 81 ? 17.421 13.504 -38.922 1.00 33.90 81 PRO A O 1
ATOM 603 N N . PRO A 1 82 ? 17.474 15.637 -38.168 1.00 34.96 82 PRO A N 1
ATOM 604 C CA . PRO A 1 82 ? 16.758 16.131 -39.341 1.00 35.49 82 PRO A CA 1
ATOM 605 C C . PRO A 1 82 ? 17.609 16.054 -40.611 1.00 36.33 82 PRO A C 1
ATOM 606 O O . PRO A 1 82 ? 18.831 16.167 -40.544 1.00 36.53 82 PRO A O 1
ATOM 610 N N . LYS A 1 83 ? 16.952 15.830 -41.746 1.00 36.75 83 LYS A N 1
ATOM 611 C CA . LYS A 1 83 ? 17.613 15.791 -43.049 1.00 37.68 83 LYS A CA 1
ATOM 612 C C . LYS A 1 83 ? 17.314 17.043 -43.874 1.00 38.18 83 LYS A C 1
ATOM 613 O O . LYS A 1 83 ? 18.061 17.372 -44.787 1.00 38.56 83 LYS A O 1
ATOM 619 N N . ASP A 1 84 ? 16.223 17.733 -43.552 1.00 37.86 84 ASP A N 1
ATOM 620 C CA . ASP A 1 84 ? 15.871 18.979 -44.224 1.00 38.77 84 ASP A CA 1
ATOM 621 C C . ASP A 1 84 ? 16.952 20.041 -43.984 1.00 39.24 84 ASP A C 1
ATOM 622 O O . ASP A 1 84 ? 17.383 20.253 -42.849 1.00 38.84 84 ASP A O 1
ATOM 627 N N . LYS A 1 85 ? 17.381 20.696 -45.060 1.00 39.88 85 LYS A N 1
ATOM 628 C CA . LYS A 1 85 ? 18.471 21.676 -45.012 1.00 40.69 85 LYS A CA 1
ATOM 629 C C . LYS A 1 85 ? 18.226 22.789 -43.995 1.00 40.47 85 LYS A C 1
ATOM 630 O O . LYS A 1 85 ? 19.102 23.101 -43.191 1.00 40.80 85 LYS A O 1
ATOM 636 N N . LYS A 1 86 ? 17.037 23.378 -44.038 1.00 39.95 86 LYS A N 1
ATOM 637 C CA . LYS A 1 86 ? 16.717 24.530 -43.200 1.00 40.18 86 LYS A CA 1
ATOM 638 C C . LYS A 1 86 ? 16.630 24.156 -41.715 1.00 38.82 86 LYS A C 1
ATOM 639 O O . LYS A 1 86 ? 17.062 24.921 -40.852 1.00 38.70 86 LYS A O 1
ATOM 645 N N . ILE A 1 87 ? 16.105 22.968 -41.431 1.00 37.46 87 ILE A N 1
ATOM 646 C CA . ILE A 1 87 ? 16.030 22.462 -40.061 1.00 36.40 87 ILE A CA 1
ATOM 647 C C . ILE A 1 87 ? 17.434 22.138 -39.532 1.00 36.54 87 ILE A C 1
ATOM 648 O O . ILE A 1 87 ? 17.788 22.529 -38.416 1.00 36.32 87 ILE A O 1
ATOM 653 N N . LYS A 1 88 ? 18.222 21.427 -40.336 1.00 36.59 88 LYS A N 1
ATOM 654 C CA . LYS A 1 88 ? 19.617 21.114 -39.995 1.00 37.18 88 LYS A CA 1
ATOM 655 C C . LYS A 1 88 ? 20.431 22.360 -39.661 1.00 37.97 88 LYS A C 1
ATOM 656 O O . LYS A 1 88 ? 21.186 22.370 -38.693 1.00 38.09 88 LYS A O 1
ATOM 662 N N . GLU A 1 89 ? 20.285 23.401 -40.473 1.00 38.69 89 GLU A N 1
ATOM 663 C CA . GLU A 1 89 ? 21.012 24.649 -40.246 1.00 39.81 89 GLU A CA 1
ATOM 664 C C . GLU A 1 89 ? 20.583 25.305 -38.931 1.00 39.14 89 GLU A C 1
ATOM 665 O O . GLU A 1 89 ? 21.428 25.747 -38.149 1.00 39.54 89 GLU A O 1
ATOM 671 N N . ALA A 1 90 ? 19.275 25.347 -38.685 1.00 37.99 90 ALA A N 1
ATOM 672 C CA . ALA A 1 90 ? 18.735 25.913 -37.451 1.00 37.57 90 ALA A CA 1
ATOM 673 C C . ALA A 1 90 ? 19.179 25.107 -36.226 1.00 36.79 90 ALA A C 1
ATOM 674 O O . ALA A 1 90 ? 19.575 25.677 -35.208 1.00 36.71 90 ALA A O 1
ATOM 676 N N . GLY A 1 91 ? 19.117 23.784 -36.343 1.00 35.91 91 GLY A N 1
ATOM 677 C CA . GLY A 1 91 ? 19.530 22.886 -35.269 1.00 35.57 91 GLY A CA 1
ATOM 678 C C . GLY A 1 91 ? 21.007 22.985 -34.934 1.00 36.16 91 GLY A C 1
ATOM 679 O O . GLY A 1 91 ? 21.391 22.914 -33.765 1.00 35.79 91 GLY A O 1
ATOM 680 N N . THR A 1 92 ? 21.835 23.145 -35.965 1.00 36.89 92 THR A N 1
ATOM 681 C CA . THR A 1 92 ? 23.271 23.294 -35.782 1.00 37.65 92 THR A CA 1
ATOM 682 C C . THR A 1 92 ? 23.583 24.605 -35.056 1.00 38.32 92 THR A C 1
ATOM 683 O O . THR A 1 92 ? 24.459 24.637 -34.203 1.00 38.95 92 THR A O 1
ATOM 687 N N . ASN A 1 93 ? 22.848 25.668 -35.381 1.00 38.33 93 ASN A N 1
ATOM 688 C CA . ASN A 1 93 ? 23.006 26.966 -34.719 1.00 38.98 93 ASN A CA 1
ATOM 689 C C . ASN A 1 93 ? 22.345 27.080 -33.335 1.00 38.42 93 ASN A C 1
ATOM 690 O O . ASN A 1 93 ? 22.631 28.023 -32.597 1.00 39.20 93 ASN A O 1
ATOM 695 N N . PHE A 1 94 ? 21.475 26.134 -32.984 1.00 37.09 94 PHE A N 1
ATOM 696 C CA . PHE A 1 94 ? 20.735 26.189 -31.714 1.00 36.38 94 PHE A CA 1
ATOM 697 C C . PHE A 1 94 ? 21.619 25.789 -30.533 1.00 36.52 94 PHE A C 1
ATOM 698 O O . PHE A 1 94 ? 22.182 24.694 -30.512 1.00 35.80 94 PHE A O 1
ATOM 706 N N . GLY A 1 95 ? 21.732 26.675 -29.546 1.00 37.33 95 GLY A N 1
ATOM 707 C CA . GLY A 1 95 ? 22.644 26.455 -28.424 1.00 37.83 95 GLY A CA 1
ATOM 708 C C . GLY A 1 95 ? 24.071 26.682 -28.888 1.00 39.09 95 GLY A C 1
ATOM 709 O O . GLY A 1 95 ? 24.414 27.784 -29.308 1.00 40.21 95 GLY A O 1
ATOM 710 N N . SER A 1 96 ? 24.904 25.647 -28.832 1.00 39.29 96 SER A N 1
ATOM 711 C CA . SER A 1 96 ? 26.288 25.760 -29.304 1.00 40.61 96 SER A CA 1
ATOM 712 C C . SER A 1 96 ? 26.461 25.063 -30.646 1.00 40.51 96 SER A C 1
ATOM 713 O O . SER A 1 96 ? 26.158 23.874 -30.767 1.00 39.67 96 SER A O 1
ATOM 716 N N . SER A 1 97 ? 26.964 25.796 -31.639 1.00 41.52 97 SER A N 1
ATOM 717 C CA . SER A 1 97 ? 27.270 25.216 -32.949 1.00 41.71 97 SER A CA 1
ATOM 718 C C . SER A 1 97 ? 28.506 24.311 -32.924 1.00 41.75 97 SER A C 1
ATOM 719 O O . SER A 1 97 ? 28.749 23.571 -33.879 1.00 41.70 97 SER A O 1
ATOM 722 N N . ASN A 1 98 ? 29.278 24.369 -31.836 1.00 41.65 98 ASN A N 1
ATOM 723 C CA . ASN A 1 98 ? 30.447 23.506 -31.668 1.00 41.54 98 ASN A CA 1
ATOM 724 C C . ASN A 1 98 ? 30.090 22.118 -31.163 1.00 40.16 98 ASN A C 1
ATOM 725 O O . ASN A 1 98 ? 30.942 21.235 -31.131 1.00 40.29 98 ASN A O 1
ATOM 730 N N . ILE A 1 99 ? 28.836 21.929 -30.757 1.00 38.80 99 ILE A N 1
ATOM 731 C CA . ILE A 1 99 ? 28.327 20.607 -30.406 1.00 37.51 99 ILE A CA 1
ATOM 732 C C . ILE A 1 99 ? 27.672 20.028 -31.658 1.00 36.75 99 ILE A C 1
ATOM 733 O O . ILE A 1 99 ? 26.785 20.663 -32.227 1.00 36.10 99 ILE A O 1
ATOM 738 N N . PRO A 1 100 ? 28.121 18.838 -32.108 1.00 36.56 100 PRO A N 1
ATOM 739 C CA . PRO A 1 100 ? 27.565 18.229 -33.319 1.00 36.17 100 PRO A CA 1
ATOM 740 C C . PRO A 1 100 ? 26.054 18.090 -33.246 1.00 35.02 100 PRO A C 1
ATOM 741 O O . PRO A 1 100 ? 25.511 17.783 -32.181 1.00 34.25 100 PRO A O 1
ATOM 745 N N . LEU A 1 101 ? 25.391 18.311 -34.374 1.00 34.91 101 LEU A N 1
ATOM 746 C CA . LEU A 1 101 ? 23.937 18.336 -34.423 1.00 34.38 101 LEU A CA 1
ATOM 747 C C . LEU A 1 101 ? 23.316 17.124 -33.741 1.00 33.44 101 LEU A C 1
ATOM 748 O O . LEU A 1 101 ? 22.443 17.275 -32.894 1.00 33.14 101 LEU A O 1
ATOM 753 N N . GLN A 1 102 ? 23.779 15.930 -34.094 1.00 33.39 102 GLN A N 1
ATOM 754 C CA . GLN A 1 102 ? 23.144 14.707 -33.611 1.00 32.73 102 GLN A CA 1
ATOM 755 C C . GLN A 1 102 ? 23.259 14.505 -32.095 1.00 32.10 102 GLN A C 1
ATOM 756 O O . GLN A 1 102 ? 22.365 13.919 -31.484 1.00 31.32 102 GLN A O 1
ATOM 762 N N . ASP A 1 103 ? 24.341 15.003 -31.498 1.00 32.27 103 ASP A N 1
ATOM 763 C CA . ASP A 1 103 ? 24.525 14.964 -30.041 1.00 31.96 103 ASP A CA 1
ATOM 764 C C . ASP A 1 103 ? 23.446 15.756 -29.285 1.00 30.88 103 ASP A C 1
ATOM 765 O O . ASP A 1 103 ? 23.158 15.462 -28.120 1.00 30.26 103 ASP A O 1
ATOM 770 N N . LYS A 1 104 ? 22.853 16.752 -29.950 1.00 30.26 104 LYS A N 1
ATOM 771 C CA . LYS A 1 104 ? 21.787 17.574 -29.365 1.00 29.51 104 LYS A CA 1
ATOM 772 C C . LYS A 1 104 ? 20.366 17.054 -29.623 1.00 28.48 104 LYS A C 1
ATOM 773 O O . LYS A 1 104 ? 19.406 17.556 -29.032 1.00 28.06 104 LYS A O 1
ATOM 779 N N . CYS A 1 105 ? 20.231 16.063 -30.499 1.00 27.68 105 CYS A N 1
ATOM 780 C CA . CYS A 1 105 ? 18.913 15.577 -30.916 1.00 26.98 105 CYS A CA 1
ATOM 781 C C . CYS A 1 105 ? 18.273 14.622 -29.912 1.00 25.93 105 CYS A C 1
ATOM 782 O O . CYS A 1 105 ? 18.946 13.781 -29.321 1.00 24.86 105 CYS A O 1
ATOM 785 N N . VAL A 1 106 ? 16.960 14.778 -29.742 1.00 25.20 106 VAL A N 1
ATOM 786 C CA . VAL A 1 106 ? 16.153 13.916 -28.899 1.00 24.50 106 VAL A CA 1
ATOM 787 C C . VAL A 1 106 ? 14.924 13.492 -29.699 1.00 24.22 106 VAL A C 1
ATOM 788 O O . VAL A 1 106 ? 14.253 14.331 -30.296 1.00 23.97 106 VAL A O 1
ATOM 792 N N . THR A 1 107 ? 14.643 12.190 -29.704 1.00 23.81 107 THR A N 1
ATOM 793 C CA . THR A 1 107 ? 13.505 11.627 -30.430 1.00 23.62 107 THR A CA 1
ATOM 794 C C . THR A 1 107 ? 12.613 10.894 -29.445 1.00 23.01 107 THR A C 1
ATOM 795 O O . THR A 1 107 ? 13.096 10.082 -28.662 1.00 22.32 107 THR A O 1
ATOM 799 N N . ILE A 1 108 ? 11.320 11.194 -29.482 1.00 22.90 108 ILE A N 1
ATOM 800 C CA . ILE A 1 108 ? 10.351 10.543 -28.611 1.00 22.78 108 ILE A CA 1
ATOM 801 C C . ILE A 1 108 ? 9.370 9.764 -29.482 1.00 22.98 108 ILE A C 1
ATOM 802 O O . ILE A 1 108 ? 8.887 10.284 -30.490 1.00 22.49 108 ILE A O 1
ATOM 807 N N . CYS A 1 109 ? 9.098 8.512 -29.121 1.00 23.38 109 CYS A N 1
ATOM 808 C CA . CYS A 1 109 ? 7.987 7.793 -29.740 1.00 24.08 109 CYS A CA 1
ATOM 809 C C . CYS A 1 109 ? 6.930 7.445 -28.710 1.00 23.31 109 CYS A C 1
ATOM 810 O O . CYS A 1 109 ? 7.234 7.067 -27.574 1.00 23.19 109 CYS A O 1
ATOM 813 N N . HIS A 1 110 ? 5.682 7.587 -29.137 1.00 23.15 110 HIS A N 1
ATOM 814 C CA . HIS A 1 110 ? 4.527 7.439 -28.275 1.00 22.62 110 HIS A CA 1
ATOM 815 C C . HIS A 1 110 ? 3.390 6.795 -29.050 1.00 22.58 110 HIS A C 1
ATOM 816 O O . HIS A 1 110 ? 3.255 6.979 -30.265 1.00 22.01 110 HIS A O 1
ATOM 823 N N . GLY A 1 111 ? 2.574 6.032 -28.336 1.00 22.38 111 GLY A N 1
ATOM 824 C CA . GLY A 1 111 ? 1.405 5.433 -28.936 1.00 22.68 111 GLY A CA 1
ATOM 825 C C . GLY A 1 111 ? 0.576 4.698 -27.910 1.00 22.49 111 GLY A C 1
ATOM 826 O O . GLY A 1 111 ? 1.116 4.099 -26.971 1.00 21.94 111 GLY A O 1
ATOM 827 N N . TYR A 1 112 ? -0.738 4.755 -28.095 1.00 23.17 112 TYR A N 1
ATOM 828 C CA . TYR A 1 112 ? -1.692 4.015 -27.267 1.00 23.83 112 TYR A CA 1
ATOM 829 C C . TYR A 1 112 ? -1.295 2.537 -27.197 1.00 23.36 112 TYR A C 1
ATOM 830 O O . TYR A 1 112 ? -1.277 1.943 -26.123 1.00 23.47 112 TYR A O 1
ATOM 839 N N A ASN A 1 113 ? -1.006 1.969 -28.371 0.50 23.37 113 ASN A N 1
ATOM 840 N N B ASN A 1 113 ? -0.976 1.951 -28.342 0.50 23.62 113 ASN A N 1
ATOM 841 C CA A ASN A 1 113 ? -0.371 0.660 -28.515 0.50 23.16 113 ASN A CA 1
ATOM 842 C CA B ASN A 1 113 ? -0.330 0.651 -28.380 0.50 23.64 113 ASN A CA 1
ATOM 843 C C A ASN A 1 113 ? 1.005 0.873 -29.133 0.50 23.47 113 ASN A C 1
ATOM 844 C C B ASN A 1 113 ? 0.954 0.822 -29.196 0.50 23.77 113 ASN A C 1
ATOM 845 O O A ASN A 1 113 ? 1.302 1.973 -29.607 0.50 23.89 113 ASN A O 1
ATOM 846 O O B ASN A 1 113 ? 1.125 1.836 -29.878 0.50 24.31 113 ASN A O 1
ATOM 855 N N . TYR A 1 114 ? 1.849 -0.158 -29.119 1.00 23.57 114 TYR A N 1
ATOM 856 C CA . TYR A 1 114 ? 3.237 -0.014 -29.610 1.00 23.87 114 TYR A CA 1
ATOM 857 C C . TYR A 1 114 ? 3.448 -0.323 -31.094 1.00 24.32 114 TYR A C 1
ATOM 858 O O . TYR A 1 114 ? 4.576 -0.234 -31.583 1.00 24.39 114 TYR A O 1
ATOM 867 N N . ILE A 1 115 ? 2.383 -0.684 -31.805 1.00 24.72 115 ILE A N 1
ATOM 868 C CA . ILE A 1 115 ? 2.466 -0.922 -33.246 1.00 25.24 115 ILE A CA 1
ATOM 869 C C . ILE A 1 115 ? 2.220 0.374 -34.026 1.00 25.78 115 ILE A C 1
ATOM 870 O O . ILE A 1 115 ? 2.915 0.646 -35.007 1.00 26.45 115 ILE A O 1
ATOM 875 N N . ASP A 1 116 ? 1.243 1.165 -33.587 1.00 25.58 116 ASP A N 1
ATOM 876 C CA . ASP A 1 116 ? 0.925 2.439 -34.227 1.00 26.76 116 ASP A CA 1
ATOM 877 C C . ASP A 1 116 ? 1.576 3.584 -33.446 1.00 25.98 116 ASP A C 1
ATOM 878 O O . ASP A 1 116 ? 0.986 4.135 -32.518 1.00 25.62 116 ASP A O 1
ATOM 883 N N . LEU A 1 117 ? 2.799 3.926 -33.835 1.00 25.49 117 LEU A N 1
ATOM 884 C CA . LEU A 1 117 ? 3.580 4.946 -33.134 1.00 25.15 117 LEU A CA 1
ATOM 885 C C . LEU A 1 117 ? 3.457 6.302 -33.805 1.00 25.32 117 LEU A C 1
ATOM 886 O O . LEU A 1 117 ? 3.295 6.396 -35.021 1.00 25.38 117 LEU A O 1
ATOM 891 N N . GLU A 1 118 ? 3.520 7.351 -32.993 1.00 25.39 118 GLU A N 1
ATOM 892 C CA . GLU A 1 118 ? 3.733 8.694 -33.487 1.00 26.03 118 GLU A CA 1
ATOM 893 C C . GLU A 1 118 ? 5.035 9.186 -32.863 1.00 25.62 118 GLU A C 1
ATOM 894 O O . GLU A 1 118 ? 5.537 8.589 -31.910 1.00 24.14 118 GLU A O 1
ATOM 900 N N . TRP A 1 119 ? 5.595 10.241 -33.439 1.00 25.58 119 TRP A N 1
ATOM 901 C CA . TRP A 1 119 ? 6.954 10.653 -33.133 1.00 25.75 119 TRP A CA 1
ATOM 902 C C . TRP A 1 119 ? 7.034 12.154 -32.885 1.00 26.11 119 TRP A C 1
ATOM 903 O O . TRP A 1 119 ? 6.354 12.941 -33.548 1.00 26.20 119 TRP A O 1
ATOM 914 N N . THR A 1 120 ? 7.876 12.534 -31.925 1.00 25.75 120 THR A N 1
ATOM 915 C CA . THR A 1 120 ? 8.176 13.932 -31.636 1.00 25.89 120 THR A CA 1
ATOM 916 C C . THR A 1 120 ? 9.694 14.105 -31.712 1.00 25.73 120 THR A C 1
ATOM 917 O O . THR A 1 120 ? 10.442 13.313 -31.126 1.00 25.02 120 THR A O 1
ATOM 921 N N . HIS A 1 121 ? 10.142 15.124 -32.444 1.00 25.68 121 HIS A N 1
ATOM 922 C CA . HIS A 1 121 ? 11.563 15.332 -32.702 1.00 25.74 121 HIS A CA 1
ATOM 923 C C . HIS A 1 121 ? 12.006 16.691 -32.178 1.00 25.97 121 HIS A C 1
ATOM 924 O O . HIS A 1 121 ? 11.378 17.711 -32.473 1.00 25.66 121 HIS A O 1
ATOM 931 N N . LEU A 1 122 ? 13.102 16.690 -31.422 1.00 25.50 122 LEU A N 1
ATOM 932 C CA . LEU A 1 122 ? 13.577 17.880 -30.719 1.00 25.86 122 LEU A CA 1
ATOM 933 C C . LEU A 1 122 ? 15.080 18.041 -30.869 1.00 25.96 122 LEU A C 1
ATOM 934 O O . LEU A 1 122 ? 15.791 17.047 -30.997 1.00 25.32 122 LEU A O 1
ATOM 939 N N . VAL A 1 123 ? 15.548 19.294 -30.849 1.00 26.22 123 VAL A N 1
ATOM 940 C CA . VAL A 1 123 ? 16.976 19.603 -30.758 1.00 26.64 123 VAL A CA 1
ATOM 941 C C . VAL A 1 123 ? 17.203 20.405 -29.477 1.00 27.06 123 VAL A C 1
ATOM 942 O O . VAL A 1 123 ? 16.619 21.478 -29.307 1.00 27.32 123 VAL A O 1
ATOM 946 N N . ALA A 1 124 ? 18.021 19.870 -28.570 1.00 26.81 124 ALA A N 1
ATOM 947 C CA . ALA A 1 124 ? 18.389 20.570 -27.335 1.00 27.31 124 ALA A CA 1
ATOM 948 C C . ALA A 1 124 ? 19.498 21.582 -27.625 1.00 28.45 124 ALA A C 1
ATOM 949 O O . ALA A 1 124 ? 20.070 21.574 -28.709 1.00 28.40 124 ALA A O 1
ATOM 951 N N . GLU A 1 125 ? 19.795 22.443 -26.652 1.00 29.61 125 GLU A N 1
ATOM 952 C CA . GLU A 1 125 ? 20.878 23.426 -26.786 1.00 31.05 125 GLU A CA 1
ATOM 953 C C . GLU A 1 125 ? 22.258 22.781 -26.677 1.00 31.47 125 GLU A C 1
ATOM 954 O O . GLU A 1 125 ? 23.245 23.344 -27.148 1.00 32.21 125 GLU A O 1
ATOM 960 N N . ASN A 1 126 ? 22.327 21.624 -26.024 1.00 31.19 126 ASN A N 1
ATOM 961 C CA . ASN A 1 126 ? 23.586 20.895 -25.867 1.00 31.64 126 ASN A CA 1
ATOM 962 C C . ASN A 1 126 ? 23.338 19.416 -25.577 1.00 31.10 126 ASN A C 1
ATOM 963 O O . ASN A 1 126 ? 22.190 18.987 -25.445 1.00 30.02 126 ASN A O 1
ATOM 968 N N . SER A 1 127 ? 24.419 18.646 -25.482 1.00 31.61 127 SER A N 1
ATOM 969 C CA . SER A 1 127 ? 24.326 17.199 -25.325 1.00 31.30 127 SER A CA 1
ATOM 970 C C . SER A 1 127 ? 23.894 16.785 -23.919 1.00 30.71 127 SER A C 1
ATOM 971 O O . SER A 1 127 ? 23.203 15.785 -23.763 1.00 30.01 127 SER A O 1
ATOM 974 N N . SER A 1 128 ? 24.283 17.557 -22.907 1.00 31.20 128 SER A N 1
ATOM 975 C CA . SER A 1 128 ? 23.918 17.249 -21.521 1.00 30.84 128 SER A CA 1
ATOM 976 C C . SER A 1 128 ? 22.412 17.357 -21.270 1.00 29.65 128 SER A C 1
ATOM 977 O O . SER A 1 128 ? 21.836 16.516 -20.584 1.00 29.05 128 SER A O 1
ATOM 980 N N . VAL A 1 129 ? 21.789 18.394 -21.819 1.00 29.50 129 VAL A N 1
ATOM 981 C CA . VAL A 1 129 ? 20.347 18.579 -21.707 1.00 28.98 129 VAL A CA 1
ATOM 982 C C . VAL A 1 129 ? 19.595 17.439 -22.403 1.00 28.23 129 VAL A C 1
ATOM 983 O O . VAL A 1 129 ? 18.646 16.894 -21.848 1.00 27.55 129 VAL A O 1
ATOM 987 N N . ALA A 1 130 ? 20.029 17.075 -23.608 1.00 28.58 130 ALA A N 1
ATOM 988 C CA . ALA A 1 130 ? 19.409 15.974 -24.349 1.00 28.22 130 ALA A CA 1
ATOM 989 C C . ALA A 1 130 ? 19.486 14.663 -23.564 1.00 27.99 130 ALA A C 1
ATOM 990 O O . ALA A 1 130 ? 18.508 13.915 -23.497 1.00 27.15 130 ALA A O 1
ATOM 992 N N . LYS A 1 131 ? 20.649 14.395 -22.980 1.00 28.71 131 LYS A N 1
ATOM 993 C CA . LYS A 1 131 ? 20.859 13.178 -22.199 1.00 29.05 131 LYS A CA 1
ATOM 994 C C . LYS A 1 131 ? 20.000 13.178 -20.937 1.00 28.52 131 LYS A C 1
ATOM 995 O O . LYS A 1 131 ? 19.297 12.205 -20.665 1.00 28.16 131 LYS A O 1
ATOM 1001 N N . LYS A 1 132 ? 20.043 14.271 -20.178 1.00 29.14 132 LYS A N 1
ATOM 1002 C CA . LYS A 1 132 ? 19.269 14.369 -18.937 1.00 29.15 132 LYS A CA 1
ATOM 1003 C C . LYS A 1 132 ? 17.771 14.165 -19.172 1.00 28.12 132 LYS A C 1
ATOM 1004 O O . LYS A 1 132 ? 17.129 13.416 -18.436 1.00 27.25 132 LYS A O 1
ATOM 1010 N N . TRP A 1 133 ? 17.219 14.827 -20.188 1.00 27.76 133 TRP A N 1
ATOM 1011 C CA . TRP A 1 133 ? 15.791 14.670 -20.505 1.00 27.35 133 TRP A CA 1
ATOM 1012 C C . TRP A 1 133 ? 15.460 13.239 -20.923 1.00 26.71 133 TRP A C 1
ATOM 1013 O O . TRP A 1 133 ? 14.440 12.695 -20.521 1.00 26.15 133 TRP A O 1
ATOM 1024 N N A SER A 1 134 ? 16.333 12.637 -21.724 0.50 26.97 134 SER A N 1
ATOM 1025 N N B SER A 1 134 ? 16.335 12.638 -21.720 0.50 26.86 134 SER A N 1
ATOM 1026 C CA A SER A 1 134 ? 16.128 11.269 -22.189 0.50 26.67 134 SER A CA 1
ATOM 1027 C CA B SER A 1 134 ? 16.136 11.275 -22.193 0.50 26.44 134 SER A CA 1
ATOM 1028 C C A SER A 1 134 ? 16.087 10.272 -21.032 0.50 26.38 134 SER A C 1
ATOM 1029 C C B SER A 1 134 ? 16.113 10.254 -21.053 0.50 26.26 134 SER A C 1
ATOM 1030 O O A SER A 1 134 ? 15.222 9.399 -20.993 0.50 25.91 134 SER A O 1
ATOM 1031 O O B SER A 1 134 ? 15.288 9.343 -21.050 0.50 25.81 134 SER A O 1
ATOM 1036 N N . GLU A 1 135 ? 17.016 10.410 -20.088 1.00 26.61 135 GLU A N 1
ATOM 1037 C CA . GLU A 1 135 ? 17.063 9.515 -18.933 1.00 26.60 135 GLU A CA 1
ATOM 1038 C C . GLU A 1 135 ? 15.885 9.733 -17.989 1.00 25.53 135 GLU A C 1
ATOM 1039 O O . GLU A 1 135 ? 15.302 8.775 -17.493 1.00 24.49 135 GLU A O 1
ATOM 1045 N N . GLU A 1 136 ? 15.535 10.990 -17.753 1.00 25.44 136 GLU A N 1
ATOM 1046 C CA . GLU A 1 136 ? 14.460 11.313 -16.816 1.00 25.13 136 GLU A CA 1
ATOM 1047 C C . GLU A 1 136 ? 13.098 10.903 -17.356 1.00 24.33 136 GLU A C 1
ATOM 1048 O O . GLU A 1 136 ? 12.340 10.215 -16.671 1.00 23.78 136 GLU A O 1
ATOM 1054 N N . VAL A 1 137 ? 12.795 11.316 -18.585 1.00 24.15 137 VAL A N 1
ATOM 1055 C CA . VAL A 1 137 ? 11.491 11.033 -19.184 1.00 23.55 137 VAL A CA 1
ATOM 1056 C C . VAL A 1 137 ? 11.259 9.529 -19.361 1.00 23.17 137 VAL A C 1
ATOM 1057 O O . VAL A 1 137 ? 10.153 9.045 -19.126 1.00 22.38 137 VAL A O 1
ATOM 1061 N N . PHE A 1 138 ? 12.297 8.793 -19.759 1.00 23.20 138 PHE A N 1
ATOM 1062 C CA . PHE A 1 138 ? 12.173 7.346 -19.881 1.00 23.04 138 PHE A CA 1
ATOM 1063 C C . PHE A 1 138 ? 11.783 6.731 -18.531 1.00 22.93 138 PHE A C 1
ATOM 1064 O O . PHE A 1 138 ? 10.863 5.917 -18.464 1.00 22.49 138 PHE A O 1
ATOM 1072 N N . SER A 1 139 ? 12.471 7.134 -17.463 1.00 23.33 139 SER A N 1
ATOM 1073 C CA . SER A 1 139 ? 12.174 6.605 -16.133 1.00 23.55 139 SER A CA 1
ATOM 1074 C C . SER A 1 139 ? 10.728 6.900 -15.709 1.00 23.00 139 SER A C 1
ATOM 1075 O O . SER A 1 139 ? 10.110 6.065 -15.062 1.00 22.78 139 SER A O 1
ATOM 1078 N N . TYR A 1 140 ? 10.178 8.054 -16.097 1.00 22.80 140 TYR A N 1
ATOM 1079 C CA . TYR A 1 140 ? 8.790 8.391 -15.742 1.00 22.46 140 TYR A CA 1
ATOM 1080 C C . TYR A 1 140 ? 7.784 7.567 -16.534 1.00 22.02 140 TYR A C 1
ATOM 1081 O O . TYR A 1 140 ? 6.739 7.202 -16.003 1.00 21.80 140 TYR A O 1
ATOM 1090 N N . ALA A 1 141 ? 8.097 7.302 -17.803 1.00 21.86 141 ALA A N 1
ATOM 1091 C CA . ALA A 1 141 ? 7.226 6.524 -18.678 1.00 21.71 141 ALA A CA 1
ATOM 1092 C C . ALA A 1 141 ? 7.169 5.063 -18.269 1.00 21.47 141 ALA A C 1
ATOM 1093 O O . ALA A 1 141 ? 6.162 4.400 -18.517 1.00 21.13 141 ALA A O 1
ATOM 1095 N N . TYR A 1 142 ? 8.253 4.557 -17.673 1.00 21.25 142 TYR A N 1
ATOM 1096 C CA . TYR A 1 142 ? 8.315 3.159 -17.234 1.00 20.98 142 TYR A CA 1
ATOM 1097 C C . TYR A 1 142 ? 8.271 3.006 -15.718 1.00 21.26 142 TYR A C 1
ATOM 1098 O O . TYR A 1 142 ? 8.659 1.975 -15.181 1.00 22.01 142 TYR A O 1
ATOM 1107 N N . ASN A 1 143 ? 7.766 4.023 -15.028 1.00 21.53 143 ASN A N 1
ATOM 1108 C CA . ASN A 1 143 ? 7.636 3.949 -13.581 1.00 21.36 143 ASN A CA 1
ATOM 1109 C C . ASN A 1 143 ? 6.439 3.070 -13.185 1.00 21.02 143 ASN A C 1
ATOM 1110 O O . ASN A 1 143 ? 5.283 3.417 -13.440 1.00 20.18 143 ASN A O 1
ATOM 1115 N N . LEU A 1 144 ? 6.729 1.939 -12.552 1.00 20.84 144 LEU A N 1
ATOM 1116 C CA . LEU A 1 144 ? 5.698 0.955 -12.223 1.00 21.16 144 LEU A CA 1
ATOM 1117 C C . LEU A 1 144 ? 4.667 1.461 -11.214 1.00 21.37 144 LEU A C 1
ATOM 1118 O O . LEU A 1 144 ? 3.488 1.126 -11.315 1.00 20.82 144 LEU A O 1
ATOM 1123 N N . LEU A 1 145 ? 5.094 2.268 -10.249 1.00 21.80 145 LEU A N 1
ATOM 1124 C CA . LEU A 1 145 ? 4.137 2.863 -9.321 1.00 22.44 145 LEU A CA 1
ATOM 1125 C C . LEU A 1 145 ? 3.151 3.776 -10.046 1.00 22.62 145 LEU A C 1
ATOM 1126 O O . LEU A 1 145 ? 1.954 3.700 -9.793 1.00 22.41 145 LEU A O 1
ATOM 1131 N N A SER A 1 146 ? 3.658 4.624 -10.939 0.50 22.80 146 SER A N 1
ATOM 1132 N N B SER A 1 146 ? 3.653 4.631 -10.937 0.50 22.91 146 SER A N 1
ATOM 1133 C CA A SER A 1 146 ? 2.812 5.527 -11.723 0.50 23.12 146 SER A CA 1
ATOM 1134 C CA B SER A 1 146 ? 2.793 5.523 -11.723 0.50 23.33 146 SER A CA 1
ATOM 1135 C C A SER A 1 146 ? 1.838 4.745 -12.601 0.50 23.12 146 SER A C 1
ATOM 1136 C C B SER A 1 146 ? 1.825 4.729 -12.589 0.50 23.23 146 SER A C 1
ATOM 1137 O O A SER A 1 146 ? 0.651 5.069 -12.672 0.50 23.43 146 SER A O 1
ATOM 1138 O O B SER A 1 146 ? 0.630 5.030 -12.640 0.50 23.51 146 SER A O 1
ATOM 1143 N N . LEU A 1 147 ? 2.349 3.706 -13.254 1.00 23.05 147 LEU A N 1
ATOM 1144 C CA . LEU A 1 147 ? 1.543 2.838 -14.105 1.00 23.32 147 LEU A CA 1
ATOM 1145 C C . LEU A 1 147 ? 0.475 2.029 -13.350 1.00 23.45 147 LEU A C 1
ATOM 1146 O O . LEU A 1 147 ? -0.494 1.579 -13.960 1.00 23.44 147 LEU A O 1
ATOM 1151 N N . ASN A 1 148 ? 0.655 1.854 -12.042 1.00 23.73 148 ASN A N 1
ATOM 1152 C CA . ASN A 1 148 ? -0.268 1.070 -11.216 1.00 24.02 148 ASN A CA 1
ATOM 1153 C C . ASN A 1 148 ? -1.085 1.864 -10.200 1.00 24.47 148 ASN A C 1
ATOM 1154 O O . ASN A 1 148 ? -1.701 1.273 -9.308 1.00 24.60 148 ASN A O 1
ATOM 1159 N N . LYS A 1 149 ? -1.128 3.186 -10.335 1.00 24.52 149 LYS A N 1
ATOM 1160 C CA . LYS A 1 149 ? -1.799 3.995 -9.326 1.00 25.15 149 LYS A CA 1
ATOM 1161 C C . LYS A 1 149 ? -3.313 3.769 -9.316 1.00 24.81 149 LYS A C 1
ATOM 1162 O O . LYS A 1 149 ? -3.919 3.420 -10.336 1.00 24.56 149 LYS A O 1
ATOM 1168 N N . ASN A 1 150 ? -3.905 3.954 -8.139 1.00 24.61 150 ASN A N 1
ATOM 1169 C CA . ASN A 1 150 ? -5.331 3.735 -7.938 1.00 24.69 150 ASN A CA 1
ATOM 1170 C C . ASN A 1 150 ? -6.084 4.955 -8.470 1.00 24.76 150 ASN A C 1
ATOM 1171 O O . ASN A 1 150 ? -5.462 5.914 -8.932 1.00 24.49 150 ASN A O 1
ATOM 1176 N N . GLN A 1 151 ? -7.411 4.926 -8.407 1.00 25.05 151 GLN A N 1
ATOM 1177 C CA . GLN A 1 151 ? -8.227 5.985 -9.003 1.00 25.39 151 GLN A CA 1
ATOM 1178 C C . GLN A 1 151 ? -7.977 7.386 -8.432 1.00 25.43 151 GLN A C 1
ATOM 1179 O O . GLN A 1 151 ? -8.014 8.362 -9.188 1.00 25.36 151 GLN A O 1
ATOM 1185 N N . LEU A 1 152 ? -7.726 7.496 -7.125 1.00 25.18 152 LEU A N 1
ATOM 1186 C CA . LEU A 1 152 ? -7.395 8.798 -6.517 1.00 25.37 152 LEU A CA 1
ATOM 1187 C C . LEU A 1 152 ? -6.111 9.379 -7.115 1.00 25.20 152 LEU A C 1
ATOM 1188 O O . LEU A 1 152 ? -6.014 10.585 -7.339 1.00 25.48 152 LEU A O 1
ATOM 1193 N N . GLY A 1 153 ? -5.128 8.518 -7.364 1.00 24.65 153 GLY A N 1
ATOM 1194 C CA . GLY A 1 153 ? -3.914 8.920 -8.070 1.00 24.37 153 GLY A CA 1
ATOM 1195 C C . GLY A 1 153 ? -4.185 9.424 -9.478 1.00 24.22 153 GLY A C 1
ATOM 1196 O O . GLY A 1 153 ? -3.532 10.366 -9.940 1.00 24.25 153 GLY A O 1
ATOM 1197 N N . GLU A 1 154 ? -5.139 8.802 -10.169 1.00 24.11 154 GLU A N 1
ATOM 1198 C CA . GLU A 1 154 ? -5.528 9.258 -11.504 1.00 24.40 154 GLU A CA 1
ATOM 1199 C C . GLU A 1 154 ? -6.295 10.574 -11.447 1.00 24.47 154 GLU A C 1
ATOM 1200 O O . GLU A 1 154 ? -6.222 11.378 -12.377 1.00 24.24 154 GLU A O 1
ATOM 1206 N N . TRP A 1 155 ? -7.031 10.780 -10.358 1.00 24.42 155 TRP A N 1
ATOM 1207 C CA . TRP A 1 155 ? -7.733 12.033 -10.131 1.00 24.65 155 TRP A CA 1
ATOM 1208 C C . TRP A 1 155 ? -6.707 13.142 -9.892 1.00 25.06 155 TRP A C 1
ATOM 1209 O O . TRP A 1 155 ? -6.869 14.254 -10.391 1.00 24.98 155 TRP A O 1
ATOM 1220 N N . GLU A 1 156 ? -5.654 12.823 -9.142 1.00 24.99 156 GLU A N 1
ATOM 1221 C CA . GLU A 1 156 ? -4.554 13.755 -8.901 1.00 25.92 156 GLU A CA 1
ATOM 1222 C C . GLU A 1 156 ? -3.778 14.083 -10.190 1.00 25.63 156 GLU A C 1
ATOM 1223 O O . GLU A 1 156 ? -3.347 15.217 -10.381 1.00 25.92 156 GLU A O 1
ATOM 1229 N N . LYS A 1 157 ? -3.601 13.095 -11.061 1.00 25.27 157 LYS A N 1
ATOM 1230 C CA . LYS A 1 157 ? -3.013 13.32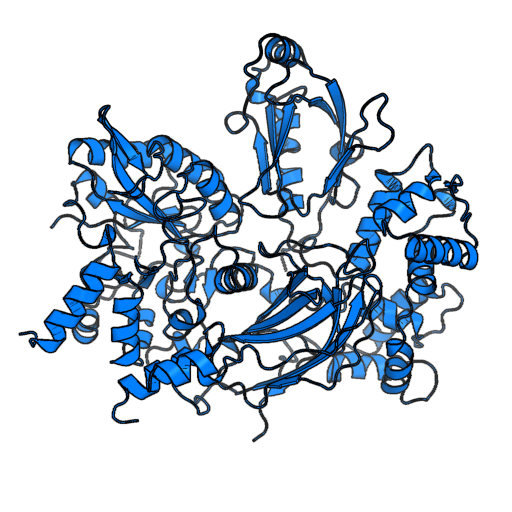0 -12.389 1.00 25.27 157 LYS A CA 1
ATOM 1231 C C . LYS A 1 157 ? -3.805 14.361 -13.188 1.00 25.63 157 LYS A C 1
ATOM 1232 O O . LYS A 1 157 ? -3.227 15.293 -13.760 1.00 25.92 157 LYS A O 1
ATOM 1238 N N . LEU A 1 158 ? -5.125 14.199 -13.214 1.00 25.51 158 LEU A N 1
ATOM 1239 C CA . LEU A 1 158 ? -6.012 15.173 -13.841 1.00 25.85 158 LEU A CA 1
ATOM 1240 C C . LEU A 1 158 ? -5.865 16.543 -13.177 1.00 26.65 158 LEU A C 1
ATOM 1241 O O . LEU A 1 158 ? -5.839 17.572 -13.865 1.00 26.98 158 LEU A O 1
ATOM 1246 N N . TYR A 1 159 ? -5.778 16.553 -11.846 1.00 26.69 159 TYR A N 1
ATOM 1247 C CA . TYR A 1 159 ? -5.582 17.794 -11.093 1.00 27.39 159 TYR A CA 1
ATOM 1248 C C . TYR A 1 159 ? -4.303 18.506 -11.535 1.00 27.76 159 TYR A C 1
ATOM 1249 O O . TYR A 1 159 ? -4.301 19.722 -11.741 1.00 28.11 159 TYR A O 1
ATOM 1258 N N . PHE A 1 160 ? -3.218 17.751 -11.674 1.00 27.53 160 PHE A N 1
ATOM 1259 C CA . PHE A 1 160 ? -1.947 18.342 -12.097 1.00 27.98 160 PHE A CA 1
ATOM 1260 C C . PHE A 1 160 ? -1.957 18.781 -13.557 1.00 28.21 160 PHE A C 1
ATOM 1261 O O . PHE A 1 160 ? -1.291 19.760 -13.913 1.00 28.90 160 PHE A O 1
ATOM 1269 N N . ARG A 1 161 ? -2.723 18.089 -14.395 1.00 27.89 161 ARG A N 1
ATOM 1270 C CA . ARG A 1 161 ? -2.923 18.553 -15.757 1.00 28.56 161 ARG A CA 1
ATOM 1271 C C . ARG A 1 161 ? -3.595 19.928 -15.738 1.00 29.51 161 ARG A C 1
ATOM 1272 O O . ARG A 1 161 ? -3.139 20.863 -16.403 1.00 29.69 161 ARG A O 1
ATOM 1280 N N . LEU A 1 162 ? -4.666 20.045 -14.960 1.00 29.93 162 LEU A N 1
ATOM 1281 C CA . LEU A 1 162 ? -5.434 21.285 -14.887 1.00 30.99 162 LEU A CA 1
ATOM 1282 C C . LEU A 1 162 ? -4.642 22.469 -14.323 1.00 31.82 162 LEU A C 1
ATOM 1283 O O . LEU A 1 162 ? -4.818 23.601 -14.782 1.00 32.44 162 LEU A O 1
ATOM 1288 N N . THR A 1 163 ? -3.778 22.209 -13.344 1.00 32.11 163 THR A N 1
ATOM 1289 C CA . THR A 1 163 ? -3.032 23.273 -12.668 1.00 33.11 163 THR A CA 1
ATOM 1290 C C . THR A 1 163 ? -1.635 23.539 -13.253 1.00 33.92 163 THR A C 1
ATOM 1291 O O . THR A 1 163 ? -0.942 24.443 -12.795 1.00 34.34 163 THR A O 1
ATOM 1295 N N . THR A 1 164 ? -1.219 22.762 -14.252 1.00 34.20 164 THR A N 1
ATOM 1296 C CA . THR A 1 164 ? 0.064 23.010 -14.921 1.00 34.90 164 THR A CA 1
ATOM 1297 C C . THR A 1 164 ? -0.120 23.183 -16.425 1.00 35.21 164 THR A C 1
ATOM 1298 O O . THR A 1 164 ? 0.185 24.242 -16.965 1.00 36.24 164 THR A O 1
ATOM 1302 N N . VAL A 1 165 ? -0.634 22.155 -17.095 1.00 35.09 165 VAL A N 1
ATOM 1303 C CA . VAL A 1 165 ? -0.802 22.196 -18.552 1.00 35.29 165 VAL A CA 1
ATOM 1304 C C . VAL A 1 165 ? -1.866 23.204 -18.980 1.00 36.32 165 VAL A C 1
ATOM 1305 O O . VAL A 1 165 ? -1.630 24.024 -19.872 1.00 36.56 165 VAL A O 1
ATOM 1309 N N . GLU A 1 166 ? -3.031 23.139 -18.341 1.00 37.00 166 GLU A N 1
ATOM 1310 C CA . GLU A 1 166 ? -4.196 23.934 -18.748 1.00 38.24 166 GLU A CA 1
ATOM 1311 C C . GLU A 1 166 ? -4.297 25.292 -18.064 1.00 39.95 166 GLU A C 1
ATOM 1312 O O . GLU A 1 166 ? -5.162 26.094 -18.417 1.00 40.51 166 GLU A O 1
ATOM 1318 N N . MET A 1 167 ? -3.430 25.553 -17.090 1.00 41.21 167 MET A N 1
ATOM 1319 C CA . MET A 1 167 ? -3.529 26.779 -16.304 1.00 43.14 167 MET A CA 1
ATOM 1320 C C . MET A 1 167 ? -3.130 27.996 -17.136 1.00 44.32 167 MET A C 1
ATOM 1321 O O . MET A 1 167 ? -2.141 27.961 -17.873 1.00 44.12 167 MET A O 1
ATOM 1326 N N . GLU A 1 168 ? -3.918 29.063 -17.006 1.00 45.78 168 GLU A N 1
ATOM 1327 C CA . GLU A 1 168 ? -3.738 30.295 -17.776 1.00 47.16 168 GLU A CA 1
ATOM 1328 C C . GLU A 1 168 ? -3.738 31.492 -16.831 1.00 47.99 168 GLU A C 1
ATOM 1329 O O . GLU A 1 168 ? -4.797 31.916 -16.365 1.00 48.45 168 GLU A O 1
ATOM 1335 N N . LYS A 1 169 ? -2.547 32.021 -16.552 1.00 48.39 169 LYS A N 1
ATOM 1336 C CA . LYS A 1 169 ? -2.375 33.188 -15.679 1.00 49.31 169 LYS A CA 1
ATOM 1337 C C . LYS A 1 169 ? -2.936 32.910 -14.285 1.00 49.18 169 LYS A C 1
ATOM 1338 O O . LYS A 1 169 ? -3.825 33.613 -13.801 1.00 49.86 169 LYS A O 1
ATOM 1344 N N . ASN A 1 170 ? -2.402 31.860 -13.664 1.00 48.30 170 ASN A N 1
ATOM 1345 C CA . ASN A 1 170 ? -2.824 31.399 -12.340 1.00 48.18 170 ASN A CA 1
ATOM 1346 C C . ASN A 1 170 ? -4.334 31.155 -12.216 1.00 47.77 170 ASN A C 1
ATOM 1347 O O . ASN A 1 170 ? -4.918 31.344 -11.148 1.00 48.09 170 ASN A O 1
ATOM 1352 N N . LYS A 1 171 ? -4.955 30.722 -13.310 1.00 46.99 171 LYS A N 1
ATOM 1353 C CA . LYS A 1 171 ? -6.385 30.428 -13.323 1.00 46.65 171 LYS A CA 1
ATOM 1354 C C . LYS A 1 171 ? -6.662 29.175 -14.144 1.00 45.31 171 LYS A C 1
ATOM 1355 O O . LYS A 1 171 ? -6.022 28.942 -15.172 1.00 44.79 171 LYS A O 1
ATOM 1361 N N . ILE A 1 172 ? -7.623 28.379 -13.681 1.00 44.33 172 ILE A N 1
ATOM 1362 C CA . ILE A 1 172 ? -8.021 27.153 -14.359 1.00 43.27 172 ILE A CA 1
ATOM 1363 C C . ILE A 1 172 ? -9.326 27.411 -15.109 1.00 43.24 172 ILE A C 1
ATOM 1364 O O . ILE A 1 172 ? -10.365 27.609 -14.483 1.00 43.48 172 ILE A O 1
ATOM 1369 N N . PRO A 1 173 ? -9.281 27.420 -16.452 1.00 42.84 173 PRO A N 1
ATOM 1370 C CA . PRO A 1 173 ? -10.523 27.670 -17.188 1.00 43.14 173 PRO A CA 1
ATOM 1371 C C . PRO A 1 173 ? -11.517 26.511 -17.061 1.00 42.53 173 PRO A C 1
ATOM 1372 O O . PRO A 1 173 ? -11.114 25.345 -17.094 1.00 41.51 173 PRO A O 1
ATOM 1376 N N . VAL A 1 174 ? -12.798 26.839 -16.891 1.00 42.81 174 VAL A N 1
ATOM 1377 C CA . VAL A 1 174 ? -13.855 25.827 -16.808 1.00 42.38 174 VAL A CA 1
ATOM 1378 C C . VAL A 1 174 ? -13.892 25.011 -18.096 1.00 42.02 174 VAL A C 1
ATOM 1379 O O . VAL A 1 174 ? -14.108 23.802 -18.071 1.00 41.39 174 VAL A O 1
ATOM 1383 N N . LYS A 1 175 ? -13.679 25.696 -19.218 1.00 42.26 175 LYS A N 1
ATOM 1384 C CA . LYS A 1 175 ? -13.525 25.067 -20.529 1.00 42.18 175 LYS A CA 1
ATOM 1385 C C . LYS A 1 175 ? -12.527 23.896 -20.502 1.00 41.14 175 LYS A C 1
ATOM 1386 O O . LYS A 1 175 ? -12.760 22.859 -21.128 1.00 40.27 175 LYS A O 1
ATOM 1392 N N . ALA A 1 176 ? -11.423 24.072 -19.777 1.00 40.88 176 ALA A N 1
ATOM 1393 C CA . ALA A 1 176 ? -10.380 23.049 -19.684 1.00 40.16 176 ALA A CA 1
ATOM 1394 C C . ALA A 1 176 ? -10.833 21.855 -18.841 1.00 39.84 176 ALA A C 1
ATOM 1395 O O . ALA A 1 176 ? -10.487 20.715 -19.140 1.00 39.29 176 ALA A O 1
ATOM 1397 N N . ILE A 1 177 ? -11.609 22.126 -17.792 1.00 40.47 177 ILE A N 1
ATOM 1398 C CA . ILE A 1 177 ? -12.131 21.075 -16.920 1.00 40.46 177 ILE A CA 1
ATOM 1399 C C . ILE A 1 177 ? -13.094 20.179 -17.695 1.00 40.64 177 ILE A C 1
ATOM 1400 O O . ILE A 1 177 ? -13.003 18.956 -17.623 1.00 39.97 177 ILE A O 1
ATOM 1405 N N . GLN A 1 178 ? -14.003 20.794 -18.448 1.00 41.58 178 GLN A N 1
ATOM 1406 C CA . GLN A 1 178 ? -14.978 20.041 -19.240 1.00 42.02 178 GLN A CA 1
ATOM 1407 C C . GLN A 1 178 ? -14.333 19.212 -20.355 1.00 41.55 178 GLN A C 1
ATOM 1408 O O . GLN A 1 178 ? -14.682 18.043 -20.532 1.00 41.46 178 GLN A O 1
ATOM 1414 N N . LYS A 1 179 ? -13.394 19.804 -21.094 1.00 41.63 179 LYS A N 1
ATOM 1415 C CA . LYS A 1 179 ? -12.746 19.097 -22.209 1.00 41.29 179 LYS A CA 1
ATOM 1416 C C . LYS A 1 179 ? -11.945 17.878 -21.744 1.00 40.51 179 LYS A C 1
ATOM 1417 O O . LYS A 1 179 ? -11.866 16.886 -22.460 1.00 39.86 179 LYS A O 1
ATOM 1423 N N . CYS A 1 180 ? -11.350 17.957 -20.553 1.00 40.54 180 CYS A N 1
ATOM 1424 C CA . CYS A 1 180 ? -10.578 16.835 -20.013 1.00 40.08 180 CYS A CA 1
ATOM 1425 C C . CYS A 1 180 ? -11.471 15.666 -19.579 1.00 40.18 180 CYS A C 1
ATOM 1426 O O . CYS A 1 180 ? -10.991 14.536 -19.482 1.00 39.91 180 CYS A O 1
ATOM 1429 N N . LEU A 1 181 ? -12.756 15.928 -19.327 1.00 40.91 181 LEU A N 1
ATOM 1430 C CA . LEU A 1 181 ? -13.674 14.902 -18.815 1.00 41.24 181 LEU A CA 1
ATOM 1431 C C . LEU A 1 181 ? -14.677 14.361 -19.840 1.00 41.95 181 LEU A C 1
ATOM 1432 O O . LEU A 1 181 ? -14.968 13.164 -19.831 1.00 41.76 181 LEU A O 1
ATOM 1437 N N . SER A 1 182 ? -15.220 15.215 -20.709 1.00 43.05 182 SER A N 1
ATOM 1438 C CA . SER A 1 182 ? -16.280 14.762 -21.622 1.00 43.79 182 SER A CA 1
ATOM 1439 C C . SER A 1 182 ? -16.484 15.636 -22.863 1.00 44.69 182 SER A C 1
ATOM 1440 O O . SER A 1 182 ? -16.247 16.847 -22.837 1.00 44.97 182 SER A O 1
ATOM 1443 N N . LYS A 1 183 ? -16.924 14.989 -23.943 1.00 45.26 183 LYS A N 1
ATOM 1444 C CA . LYS A 1 183 ? -17.353 15.662 -25.169 1.00 46.33 183 LYS A CA 1
ATOM 1445 C C . LYS A 1 183 ? -18.880 15.683 -25.284 1.00 47.25 183 LYS A C 1
ATOM 1446 O O . LYS A 1 183 ? -19.421 16.224 -26.250 1.00 48.08 183 LYS A O 1
ATOM 1452 N N . ASP A 1 184 ? -19.567 15.104 -24.298 1.00 47.45 184 ASP A N 1
ATOM 1453 C CA . ASP A 1 184 ? -21.025 14.982 -24.318 1.00 48.31 184 ASP A CA 1
ATOM 1454 C C . ASP A 1 184 ? -21.698 16.175 -23.633 1.00 49.02 184 ASP A C 1
ATOM 1455 O O . ASP A 1 184 ? -21.253 16.626 -22.577 1.00 48.59 184 ASP A O 1
ATOM 1460 N N . LYS A 1 185 ? -22.781 16.663 -24.238 1.00 49.83 185 LYS A N 1
ATOM 1461 C CA . LYS A 1 185 ? -23.486 17.855 -23.750 1.00 50.68 185 LYS A CA 1
ATOM 1462 C C . LYS A 1 185 ? -24.138 17.659 -22.377 1.00 50.69 185 LYS A C 1
ATOM 1463 O O . LYS A 1 185 ? -24.076 18.554 -21.529 1.00 51.03 185 LYS A O 1
ATOM 1469 N N . ASP A 1 186 ? -24.753 16.497 -22.160 1.00 50.30 186 ASP A N 1
ATOM 1470 C CA . ASP A 1 186 ? -25.403 16.200 -20.882 1.00 50.40 186 ASP A CA 1
ATOM 1471 C C . ASP A 1 186 ? -24.378 16.072 -19.757 1.00 49.32 186 ASP A C 1
ATOM 1472 O O . ASP A 1 186 ? -24.606 16.548 -18.645 1.00 49.47 186 ASP A O 1
ATOM 1477 N N . ASP A 1 187 ? -23.251 15.433 -20.055 1.00 48.03 187 ASP A N 1
ATOM 1478 C CA . ASP A 1 187 ? -22.179 15.256 -19.074 1.00 47.05 187 ASP A CA 1
ATOM 1479 C C . ASP A 1 187 ? -21.487 16.579 -18.744 1.00 46.64 187 ASP A C 1
ATOM 1480 O O . ASP A 1 187 ? -21.079 16.806 -17.603 1.00 46.29 187 ASP A O 1
ATOM 1485 N N . ARG A 1 188 ? -21.359 17.447 -19.746 1.00 46.45 188 ARG A N 1
ATOM 1486 C CA . ARG A 1 188 ? -20.823 18.791 -19.539 1.00 46.39 188 ARG A CA 1
ATOM 1487 C C . ARG A 1 188 ? -21.731 19.610 -18.623 1.00 46.64 188 ARG A C 1
ATOM 1488 O O . ARG A 1 188 ? -21.248 20.425 -17.834 1.00 46.63 188 ARG A O 1
ATOM 1496 N N . ALA A 1 189 ? -23.039 19.381 -18.726 1.00 46.61 189 ALA A N 1
ATOM 1497 C CA . ALA A 1 189 ? -24.013 20.007 -17.831 1.00 47.02 189 ALA A CA 1
ATOM 1498 C C . ALA A 1 189 ? -23.848 19.497 -16.398 1.00 46.29 189 ALA A C 1
ATOM 1499 O O . ALA A 1 189 ? -23.957 20.273 -15.445 1.00 46.59 189 ALA A O 1
ATOM 1501 N N . ARG A 1 190 ? -23.595 18.195 -16.250 1.00 45.04 190 ARG A N 1
ATOM 1502 C CA . ARG A 1 190 ? -23.343 17.603 -14.932 1.00 44.39 190 ARG A CA 1
ATOM 1503 C C . ARG A 1 190 ? -22.106 18.231 -14.299 1.00 43.65 190 ARG A C 1
ATOM 1504 O O . ARG A 1 190 ? -22.114 18.593 -13.120 1.00 43.57 190 ARG A O 1
ATOM 1512 N N . ILE A 1 191 ? -21.053 18.368 -15.099 1.00 42.77 191 ILE A N 1
ATOM 1513 C CA . ILE A 1 191 ? -19.811 18.980 -14.644 1.00 42.28 191 ILE A CA 1
ATOM 1514 C C . ILE A 1 191 ? -20.049 20.411 -14.153 1.00 43.02 191 ILE A C 1
ATOM 1515 O O . ILE A 1 191 ? -19.600 20.773 -13.069 1.00 42.75 191 ILE A O 1
ATOM 1520 N N . SER A 1 192 ? -20.775 21.209 -14.934 1.00 43.91 192 SER A N 1
ATOM 1521 C CA . SER A 1 192 ? -21.104 22.585 -14.536 1.00 45.01 192 SER A CA 1
ATOM 1522 C C . SER A 1 192 ? -21.885 22.635 -13.217 1.00 45.56 192 SER A C 1
ATOM 1523 O O . SER A 1 192 ? -21.574 23.438 -12.334 1.00 45.86 192 SER A O 1
ATOM 1526 N N . LYS A 1 193 ? -22.897 21.778 -13.097 1.00 45.74 193 LYS A N 1
ATOM 1527 C CA . LYS A 1 193 ? -23.703 21.688 -11.879 1.00 46.38 193 LYS A CA 1
ATOM 1528 C C . LYS A 1 193 ? -22.844 21.313 -10.670 1.00 45.66 193 LYS A C 1
ATOM 1529 O O . LYS A 1 193 ? -23.026 21.859 -9.581 1.00 45.92 193 LYS A O 1
ATOM 1535 N N . ALA A 1 194 ? -21.908 20.385 -10.869 1.00 44.47 194 ALA A N 1
ATOM 1536 C CA . ALA A 1 194 ? -21.007 19.948 -9.799 1.00 44.03 194 ALA A CA 1
ATOM 1537 C C . ALA A 1 194 ? -20.076 21.075 -9.352 1.00 44.19 194 ALA A C 1
ATOM 1538 O O . ALA A 1 194 ? -19.845 21.254 -8.161 1.00 44.17 194 ALA A O 1
ATOM 1540 N N . LEU A 1 195 ? -19.546 21.830 -10.313 1.00 44.49 195 LEU A N 1
ATOM 1541 C CA . LEU A 1 195 ? -18.705 22.992 -10.010 1.00 45.05 195 LEU A CA 1
ATOM 1542 C C . LEU A 1 195 ? -19.502 24.026 -9.217 1.00 46.51 195 LEU A C 1
ATOM 1543 O O . LEU A 1 195 ? -18.989 24.632 -8.274 1.00 46.73 195 LEU A O 1
ATOM 1548 N N . GLU A 1 196 ? -20.761 24.213 -9.606 1.00 47.60 196 GLU A N 1
ATOM 1549 C CA . GLU A 1 196 ? -21.659 25.138 -8.919 1.00 49.24 196 GLU A CA 1
ATOM 1550 C C . GLU A 1 196 ? -21.899 24.703 -7.474 1.00 49.50 196 GLU A C 1
ATOM 1551 O O . GLU A 1 196 ? -21.799 25.512 -6.557 1.00 49.99 196 GLU A O 1
ATOM 1557 N N . LYS A 1 197 ? -22.197 23.420 -7.280 1.00 49.43 197 LYS A N 1
ATOM 1558 C CA . LYS A 1 197 ? -22.455 22.863 -5.947 1.00 49.93 197 LYS A CA 1
ATOM 1559 C C . LYS A 1 197 ? -21.279 23.052 -4.983 1.00 49.78 197 LYS A C 1
ATOM 1560 O O . LYS A 1 197 ? -21.479 23.247 -3.784 1.00 50.22 197 LYS A O 1
ATOM 1566 N N . ILE A 1 198 ? -20.062 22.996 -5.518 1.00 49.29 198 ILE A N 1
ATOM 1567 C CA . ILE A 1 198 ? -18.839 23.160 -4.723 1.00 49.29 198 ILE A CA 1
ATOM 1568 C C . ILE A 1 198 ? -18.573 24.621 -4.344 1.00 50.08 198 ILE A C 1
ATOM 1569 O O . ILE A 1 198 ? -17.875 24.891 -3.362 1.00 50.07 198 ILE A O 1
ATOM 1574 N N . GLY A 1 199 ? -19.131 25.551 -5.116 1.00 50.77 199 GLY A N 1
ATOM 1575 C CA . GLY A 1 199 ? -18.929 26.981 -4.890 1.00 51.73 199 GLY A CA 1
ATOM 1576 C C . GLY A 1 199 ? -17.898 27.603 -5.818 1.00 51.67 199 GLY A C 1
ATOM 1577 O O . GLY A 1 199 ? -17.415 28.706 -5.556 1.00 52.28 199 GLY A O 1
ATOM 1578 N N . TRP A 1 200 ? -17.562 26.899 -6.900 1.00 51.09 200 TRP A N 1
ATOM 1579 C CA . TRP A 1 200 ? -16.657 27.420 -7.925 1.00 50.98 200 TRP A CA 1
ATOM 1580 C C . TRP A 1 200 ? -17.446 27.988 -9.097 1.00 51.69 200 TRP A C 1
ATOM 1581 O O . TRP A 1 200 ? -18.582 27.571 -9.335 1.00 51.95 200 TRP A O 1
ATOM 1592 N N . PRO A 1 201 ? -16.842 28.936 -9.842 1.00 52.23 201 PRO A N 1
ATOM 1593 C CA . PRO A 1 201 ? -17.409 29.402 -11.106 1.00 52.72 201 PRO A CA 1
ATOM 1594 C C . PRO A 1 201 ? -17.648 28.248 -12.075 1.00 52.21 201 PRO A C 1
ATOM 1595 O O . PRO A 1 201 ? -16.772 27.398 -12.244 1.00 51.41 201 PRO A O 1
ATOM 1599 N N . SER A 1 202 ? -18.824 28.221 -12.695 1.00 52.81 202 SER A N 1
ATOM 1600 C CA . SER A 1 202 ? -19.219 27.111 -13.559 1.00 52.49 202 SER A CA 1
ATOM 1601 C C . SER A 1 202 ? -19.644 27.533 -14.965 1.00 53.02 202 SER A C 1
ATOM 1602 O O . SER A 1 202 ? -20.091 26.695 -15.750 1.00 52.86 202 SER A O 1
ATOM 1605 N N . GLY A 1 203 ? -19.501 28.818 -15.289 1.00 53.92 203 GLY A N 1
ATOM 1606 C CA . GLY A 1 203 ? -19.879 29.326 -16.604 1.00 54.39 203 GLY A CA 1
ATOM 1607 C C . GLY A 1 203 ? -18.947 28.837 -17.698 1.00 53.77 203 GLY A C 1
ATOM 1608 O O . GLY A 1 203 ? -17.779 28.538 -17.443 1.00 53.00 203 GLY A O 1
ATOM 1609 N N . LYS A 1 204 ? -19.472 28.768 -18.920 1.00 54.14 204 LYS A N 1
ATOM 1610 C CA . LYS A 1 204 ? -18.727 28.272 -20.083 1.00 53.63 204 LYS A CA 1
ATOM 1611 C C . LYS A 1 204 ? -17.362 28.953 -20.249 1.00 53.36 204 LYS A C 1
ATOM 1612 O O . LYS A 1 204 ? -16.376 28.292 -20.578 1.00 52.65 204 LYS A O 1
ATOM 1618 N N . ASN A 1 205 ? -17.313 30.265 -20.011 1.00 53.96 205 ASN A N 1
ATOM 1619 C CA . ASN A 1 205 ? -16.100 31.061 -20.226 1.00 53.82 205 ASN A CA 1
ATOM 1620 C C . ASN A 1 205 ? -15.453 31.576 -18.930 1.00 53.65 205 ASN A C 1
ATOM 1621 O O . ASN A 1 205 ? -14.621 32.488 -18.968 1.00 54.04 205 ASN A O 1
ATOM 1626 N N . ASP A 1 206 ? -15.827 30.994 -17.793 1.00 52.99 206 ASP A N 1
ATOM 1627 C CA . ASP A 1 206 ? -15.245 31.369 -16.503 1.00 52.71 206 ASP A CA 1
ATOM 1628 C C . ASP A 1 206 ? -13.908 30.659 -16.261 1.00 51.35 206 ASP A C 1
ATOM 1629 O O . ASP A 1 206 ? -13.497 29.797 -17.038 1.00 50.37 206 ASP A O 1
ATOM 1634 N N . ALA A 1 207 ? -13.235 31.051 -15.183 1.00 50.97 207 ALA A N 1
ATOM 1635 C CA . ALA A 1 207 ? -11.977 30.435 -14.772 1.00 49.90 207 ALA A CA 1
ATOM 1636 C C . ALA A 1 207 ? -11.842 30.495 -13.253 1.00 49.70 207 ALA A C 1
ATOM 1637 O O . ALA A 1 207 ? -12.293 31.454 -12.625 1.00 50.56 207 ALA A O 1
ATOM 1639 N N . ILE A 1 208 ? -11.227 29.467 -12.671 1.00 48.45 208 ILE A N 1
ATOM 1640 C CA . ILE A 1 208 ? -11.078 29.359 -11.221 1.00 48.24 208 ILE A CA 1
ATOM 1641 C C . ILE A 1 208 ? -9.664 29.752 -10.799 1.00 48.01 208 ILE A C 1
ATOM 1642 O O . ILE A 1 208 ? -8.695 29.361 -11.443 1.00 47.27 208 ILE A O 1
ATOM 1647 N N . ASP A 1 209 ? -9.551 30.515 -9.714 1.00 48.38 209 ASP A N 1
ATOM 1648 C CA . ASP A 1 209 ? -8.246 30.922 -9.196 1.00 48.47 209 ASP A CA 1
ATOM 1649 C C . ASP A 1 209 ? -7.483 29.717 -8.650 1.00 47.37 209 ASP A C 1
ATOM 1650 O O . ASP A 1 209 ? -8.072 28.838 -8.015 1.00 46.94 209 ASP A O 1
ATOM 1655 N N . LEU A 1 210 ? -6.174 29.687 -8.897 1.00 46.79 210 LEU A N 1
ATOM 1656 C CA . LEU A 1 210 ? -5.306 28.625 -8.386 1.00 45.87 210 LEU A CA 1
ATOM 1657 C C . LEU A 1 210 ? -5.422 28.488 -6.872 1.00 45.83 210 LEU A C 1
ATOM 1658 O O . LEU A 1 210 ? -5.416 27.373 -6.350 1.00 45.21 210 LEU A O 1
ATOM 1663 N N . LYS A 1 211 ? -5.529 29.625 -6.183 1.00 46.35 211 LYS A N 1
ATOM 1664 C CA . LYS A 1 211 ? -5.679 29.659 -4.723 1.00 46.48 211 LYS A CA 1
ATOM 1665 C C . LYS A 1 211 ? -6.862 28.814 -4.260 1.00 45.70 211 LYS A C 1
ATOM 1666 O O . LYS A 1 211 ? -6.737 28.030 -3.320 1.00 45.65 211 LYS A O 1
ATOM 1672 N N . ALA A 1 212 ? -8.003 28.981 -4.927 1.00 45.11 212 ALA A N 1
ATOM 1673 C CA . ALA A 1 212 ? -9.233 28.268 -4.572 1.00 44.53 212 ALA A CA 1
ATOM 1674 C C . ALA A 1 212 ? -9.272 26.837 -5.116 1.00 42.98 212 ALA A C 1
ATOM 1675 O O . ALA A 1 212 ? -10.152 26.059 -4.749 1.00 42.86 212 ALA A O 1
ATOM 1677 N N . PHE A 1 213 ? -8.321 26.499 -5.986 1.00 41.70 213 PHE A N 1
ATOM 1678 C CA . PHE A 1 213 ? -8.302 25.209 -6.673 1.00 40.18 213 PHE A CA 1
ATOM 1679 C C . PHE A 1 213 ? -7.291 24.253 -6.025 1.00 39.18 213 PHE A C 1
ATOM 1680 O O . PHE A 1 213 ? -6.292 23.876 -6.634 1.00 38.62 213 PHE A O 1
ATOM 1688 N N . ASP A 1 214 ? -7.564 23.874 -4.778 1.00 38.61 214 ASP A N 1
ATOM 1689 C CA . ASP A 1 214 ? -6.749 22.888 -4.058 1.00 37.69 214 ASP A CA 1
ATOM 1690 C C . ASP A 1 214 ? -7.254 21.469 -4.329 1.00 36.26 214 ASP A C 1
ATOM 1691 O O . ASP A 1 214 ? -8.412 21.279 -4.697 1.00 35.71 214 ASP A O 1
ATOM 1696 N N . PHE A 1 215 ? -6.393 20.474 -4.126 1.00 35.13 215 PHE A N 1
ATOM 1697 C CA . PHE A 1 215 ? -6.760 19.087 -4.429 1.00 34.18 215 PHE A CA 1
ATOM 1698 C C . PHE A 1 215 ? -7.930 18.561 -3.587 1.00 34.05 215 PHE A C 1
ATOM 1699 O O . PHE A 1 215 ? -8.785 17.838 -4.101 1.00 33.56 215 PHE A O 1
ATOM 1707 N N . ASP A 1 216 ? -7.976 18.910 -2.305 1.00 34.28 216 ASP A N 1
ATOM 1708 C CA . ASP A 1 216 ? -9.040 18.387 -1.441 1.00 34.50 216 ASP A CA 1
ATOM 1709 C C . ASP A 1 216 ? -10.415 18.902 -1.859 1.00 34.30 216 ASP A C 1
ATOM 1710 O O . ASP A 1 216 ? -11.400 18.170 -1.788 1.00 33.99 216 ASP A O 1
ATOM 1715 N N . THR A 1 217 ? -10.473 20.147 -2.321 1.00 34.33 217 THR A N 1
ATOM 1716 C CA . THR A 1 217 ? -11.698 20.684 -2.911 1.00 34.53 217 THR A CA 1
ATOM 1717 C C . THR A 1 217 ? -11.966 20.033 -4.271 1.00 33.56 217 THR A C 1
ATOM 1718 O O . THR A 1 217 ? -13.122 19.806 -4.638 1.00 33.93 217 THR A O 1
ATOM 1722 N N . PHE A 1 218 ? -10.903 19.730 -5.015 1.00 32.36 218 PHE A N 1
ATOM 1723 C CA . PHE A 1 218 ? -11.041 18.965 -6.260 1.00 31.46 218 PHE A CA 1
ATOM 1724 C C . PHE A 1 218 ? -11.634 17.572 -5.998 1.00 30.95 218 PHE A C 1
ATOM 1725 O O . PHE A 1 218 ? -12.398 17.065 -6.819 1.00 30.57 218 PHE A O 1
ATOM 1733 N N . PHE A 1 219 ? -11.300 16.958 -4.862 1.00 30.72 219 PHE A N 1
ATOM 1734 C CA . PHE A 1 219 ? -11.938 15.691 -4.484 1.00 30.66 219 PHE A CA 1
ATOM 1735 C C . PHE A 1 219 ? -13.413 15.893 -4.134 1.00 31.37 219 PHE A C 1
ATOM 1736 O O . PHE A 1 219 ? -14.246 15.051 -4.456 1.00 31.19 219 PHE A O 1
ATOM 1744 N N . LYS A 1 220 ? -13.735 17.009 -3.486 1.00 32.48 220 LYS A N 1
ATOM 1745 C CA . LYS A 1 220 ? -15.134 17.360 -3.211 1.00 33.46 220 LYS A CA 1
ATOM 1746 C C . LYS A 1 220 ? -15.917 17.530 -4.532 1.00 33.37 220 LYS A C 1
ATOM 1747 O O . LYS A 1 220 ? -17.111 17.252 -4.597 1.00 33.51 220 LYS A O 1
ATOM 1753 N N . PHE A 1 221 ? -15.230 17.972 -5.586 1.00 32.85 221 PHE A N 1
ATOM 1754 C CA . PHE A 1 221 ? -15.816 18.029 -6.930 1.00 32.60 221 PHE A CA 1
ATOM 1755 C C . PHE A 1 221 ? -16.148 16.622 -7.444 1.00 31.96 221 PHE A C 1
ATOM 1756 O O . PHE A 1 221 ? -17.226 16.407 -7.993 1.00 32.00 221 PHE A O 1
ATOM 1764 N N . TYR A 1 222 ? -15.230 15.674 -7.251 1.00 31.15 222 TYR A N 1
ATOM 1765 C CA . TYR A 1 222 ? -15.490 14.259 -7.555 1.00 30.95 222 TYR A CA 1
ATOM 1766 C C . TYR A 1 222 ? -16.753 13.773 -6.837 1.00 31.55 222 TYR A C 1
ATOM 1767 O O . TYR A 1 222 ? -17.614 13.146 -7.451 1.00 31.12 222 TYR A O 1
ATOM 1776 N N . LEU A 1 223 ? -16.851 14.072 -5.541 1.00 32.35 223 LEU A N 1
ATOM 1777 C CA . LEU A 1 223 ? -18.016 13.679 -4.740 1.00 33.47 223 LEU A CA 1
ATOM 1778 C C . LEU A 1 223 ? -19.307 14.287 -5.289 1.00 34.51 223 LEU A C 1
ATOM 1779 O O . LEU A 1 223 ? -20.343 13.624 -5.320 1.00 35.04 223 LEU A O 1
ATOM 1784 N N . ALA A 1 224 ? -19.231 15.545 -5.720 1.00 35.15 224 ALA A N 1
ATOM 1785 C CA . ALA A 1 224 ? -20.372 16.244 -6.316 1.00 36.14 224 ALA A CA 1
ATOM 1786 C C . ALA A 1 224 ? -20.724 15.755 -7.724 1.00 36.10 224 ALA A C 1
ATOM 1787 O O . ALA A 1 224 ? -21.877 15.872 -8.143 1.00 36.56 224 ALA A O 1
ATOM 1789 N N . LEU A 1 225 ? -19.740 15.231 -8.455 1.00 35.40 225 LEU A N 1
ATOM 1790 C CA . LEU A 1 225 ? -19.942 14.846 -9.852 1.00 35.59 225 LEU A CA 1
ATOM 1791 C C . LEU A 1 225 ? -20.545 13.459 -10.003 1.00 35.77 225 LEU A C 1
ATOM 1792 O O . LEU A 1 225 ? -21.605 13.302 -10.608 1.00 36.11 225 LEU A O 1
ATOM 1797 N N . LEU A 1 226 ? -19.858 12.448 -9.478 1.00 35.72 226 LEU A N 1
ATOM 1798 C CA . LEU A 1 226 ? -20.303 11.069 -9.658 1.00 36.12 226 LEU A CA 1
ATOM 1799 C C . LEU A 1 226 ? -21.313 10.690 -8.590 1.00 37.11 226 LEU A C 1
ATOM 1800 O O . LEU A 1 226 ? -21.207 11.122 -7.443 1.00 37.67 226 LEU A O 1
ATOM 1805 N N . GLU A 1 227 ? -22.303 9.896 -8.994 1.00 37.86 227 GLU A N 1
ATOM 1806 C CA . GLU A 1 227 ? -23.254 9.287 -8.071 1.00 38.63 227 GLU A CA 1
ATOM 1807 C C . GLU A 1 227 ? -22.775 7.868 -7.773 1.00 37.52 227 GLU A C 1
ATOM 1808 O O . GLU A 1 227 ? -23.140 6.910 -8.462 1.00 37.64 227 GLU A O 1
ATOM 1814 N N . ARG A 1 228 ? -21.928 7.750 -6.755 1.00 36.38 228 ARG A N 1
ATOM 1815 C CA . ARG A 1 228 ? -21.424 6.458 -6.315 1.00 35.28 228 ARG A CA 1
ATOM 1816 C C . ARG A 1 228 ? -22.442 5.855 -5.333 1.00 35.75 228 ARG A C 1
ATOM 1817 O O . ARG A 1 228 ? -22.169 5.704 -4.139 1.00 35.50 228 ARG A O 1
ATOM 1825 N N . SER A 1 229 ? -23.610 5.507 -5.874 1.00 35.86 229 SER A N 1
ATOM 1826 C CA . SER A 1 229 ? -24.765 5.026 -5.106 1.00 36.61 229 SER A CA 1
ATOM 1827 C C . SER A 1 229 ? -24.456 3.853 -4.196 1.00 36.02 229 SER A C 1
ATOM 1828 O O . SER A 1 229 ? -25.055 3.722 -3.128 1.00 36.84 229 SER A O 1
ATOM 1831 N N . GLU A 1 230 ? -23.544 2.995 -4.647 1.00 34.71 230 GLU A N 1
ATOM 1832 C CA . GLU A 1 230 ? -23.163 1.789 -3.922 1.00 34.19 230 GLU A CA 1
ATOM 1833 C C . GLU A 1 230 ? -22.559 2.049 -2.539 1.00 34.15 230 GLU A C 1
ATOM 1834 O O . GLU A 1 230 ? -22.605 1.179 -1.671 1.00 33.98 230 GLU A O 1
ATOM 1840 N N . ILE A 1 231 ? -21.981 3.232 -2.343 1.00 33.99 231 ILE A N 1
ATOM 1841 C CA . ILE A 1 231 ? -21.208 3.510 -1.136 1.00 34.10 231 ILE A CA 1
ATOM 1842 C C . ILE A 1 231 ? -22.098 3.552 0.109 1.00 34.65 231 ILE A C 1
ATOM 1843 O O . ILE A 1 231 ? -21.657 3.171 1.186 1.00 34.45 231 ILE A O 1
ATOM 1848 N N . GLU A 1 232 ? -23.349 3.987 -0.053 1.00 35.22 232 GLU A N 1
ATOM 1849 C CA . GLU A 1 232 ? -24.300 4.053 1.058 1.00 36.17 232 GLU A CA 1
ATOM 1850 C C . GLU A 1 232 ? -24.534 2.676 1.686 1.00 35.56 232 GLU A C 1
ATOM 1851 O O . GLU A 1 232 ? -24.384 2.504 2.898 1.00 35.40 232 GLU A O 1
ATOM 1857 N N . GLY A 1 233 ? -24.908 1.706 0.859 1.00 34.75 233 GLY A N 1
ATOM 1858 C CA . GLY A 1 233 ? -25.097 0.334 1.318 1.00 34.33 233 GLY A CA 1
ATOM 1859 C C . GLY A 1 233 ? -23.826 -0.272 1.892 1.00 33.32 233 GLY A C 1
ATOM 1860 O O . GLY A 1 233 ? -23.870 -0.983 2.893 1.00 33.30 233 GLY A O 1
ATOM 1861 N N . ILE A 1 234 ? -22.687 0.015 1.267 1.00 32.22 234 ILE A N 1
ATOM 1862 C CA . ILE A 1 234 ? -21.400 -0.501 1.747 1.00 31.57 234 ILE A CA 1
ATOM 1863 C C . ILE A 1 234 ? -21.021 0.130 3.092 1.00 31.93 234 ILE A C 1
ATOM 1864 O O . ILE A 1 234 ? -20.539 -0.552 3.995 1.00 31.38 234 ILE A O 1
ATOM 1869 N N . PHE A 1 235 ? -21.257 1.431 3.222 1.00 32.39 235 PHE A N 1
ATOM 1870 C CA . PHE A 1 235 ? -21.024 2.132 4.482 1.00 33.05 235 PHE A CA 1
ATOM 1871 C C . PHE A 1 235 ? -21.887 1.554 5.615 1.00 34.00 235 PHE A C 1
ATOM 1872 O O . PHE A 1 235 ? -21.394 1.320 6.718 1.00 33.81 235 PHE A O 1
ATOM 1880 N N . LYS A 1 236 ? -23.164 1.316 5.329 1.00 34.89 236 LYS A N 1
ATOM 1881 C CA . LYS A 1 236 ? -24.083 0.698 6.291 1.00 36.14 236 LYS A CA 1
ATOM 1882 C C . LYS A 1 236 ? -23.575 -0.676 6.745 1.00 35.97 236 LYS A C 1
ATOM 1883 O O . LYS A 1 236 ? -23.599 -0.998 7.934 1.00 36.24 236 LYS A O 1
ATOM 1889 N N . GLU A 1 237 ? -23.115 -1.467 5.779 1.00 35.56 237 GLU A N 1
ATOM 1890 C CA . GLU A 1 237 ? -22.534 -2.789 6.020 1.00 35.60 237 GLU A CA 1
ATOM 1891 C C . GLU A 1 237 ? -21.326 -2.726 6.965 1.00 34.90 237 GLU A C 1
ATOM 1892 O O . GLU A 1 237 ? -21.298 -3.423 7.983 1.00 34.91 237 GLU A O 1
ATOM 1898 N N . LEU A 1 238 ? -20.344 -1.886 6.634 1.00 33.78 238 LEU A N 1
ATOM 1899 C CA . LEU A 1 238 ? -19.091 -1.823 7.405 1.00 33.29 238 LEU A CA 1
ATOM 1900 C C . LEU A 1 238 ? -19.244 -1.149 8.768 1.00 33.80 238 LEU A C 1
ATOM 1901 O O . LEU A 1 238 ? -18.488 -1.450 9.693 1.00 33.53 238 LEU A O 1
ATOM 1906 N N . SER A 1 239 ? -20.211 -0.242 8.887 1.00 34.21 239 SER A N 1
ATOM 1907 C CA . SER A 1 239 ? -20.488 0.436 10.155 1.00 35.01 239 SER A CA 1
ATOM 1908 C C . SER A 1 239 ? -21.440 -0.358 11.055 1.00 36.05 239 SER A C 1
ATOM 1909 O O . SER A 1 239 ? -21.749 0.079 12.165 1.00 36.49 239 SER A O 1
ATOM 1912 N N . LYS A 1 240 ? -21.926 -1.499 10.561 1.00 36.41 240 LYS A N 1
ATOM 1913 C CA . LYS A 1 240 ? -22.903 -2.323 11.284 1.00 37.64 240 LYS A CA 1
ATOM 1914 C C . LYS A 1 240 ? -24.187 -1.532 11.577 1.00 38.49 240 LYS A C 1
ATOM 1915 O O . LYS A 1 240 ? -24.921 -1.849 12.514 1.00 39.07 240 LYS A O 1
ATOM 1921 N N . ASN A 1 241 ? -24.450 -0.514 10.752 1.00 38.50 241 ASN A N 1
ATOM 1922 C CA . ASN A 1 241 ? -25.576 0.411 10.928 1.00 39.52 241 ASN A CA 1
ATOM 1923 C C . ASN A 1 241 ? -25.560 1.185 12.261 1.00 40.22 241 ASN A C 1
ATOM 1924 O O . ASN A 1 241 ? -26.612 1.591 12.759 1.00 41.04 241 ASN A O 1
ATOM 1929 N N . LYS A 1 242 ? -24.370 1.412 12.818 1.00 39.88 242 LYS A N 1
ATOM 1930 C CA . LYS A 1 242 ? -24.234 2.032 14.147 1.00 40.79 242 LYS A CA 1
ATOM 1931 C C . LYS A 1 242 ? -23.802 3.504 14.107 1.00 40.50 242 LYS A C 1
ATOM 1932 O O . LYS A 1 242 ? -23.584 4.116 15.154 1.00 41.29 242 LYS A O 1
ATOM 1938 N N . GLY A 1 243 ? -23.698 4.071 12.909 1.00 39.53 243 GLY A N 1
ATOM 1939 C CA . GLY A 1 243 ? -23.232 5.445 12.734 1.00 39.13 243 GLY A CA 1
ATOM 1940 C C . GLY A 1 243 ? -21.963 5.426 11.909 1.00 37.59 243 GLY A C 1
ATOM 1941 O O . GLY A 1 243 ? -21.876 4.697 10.925 1.00 37.28 243 GLY A O 1
ATOM 1942 N N . ASN A 1 244 ? -20.968 6.206 12.317 1.00 36.77 244 ASN A N 1
ATOM 1943 C CA . ASN A 1 244 ? -19.688 6.218 11.619 1.00 35.26 244 ASN A CA 1
ATOM 1944 C C . ASN A 1 244 ? -18.915 4.906 11.797 1.00 34.26 244 ASN A C 1
ATOM 1945 O O . ASN A 1 244 ? -19.187 4.129 12.714 1.00 34.60 244 ASN A O 1
ATOM 1950 N N . ILE A 1 245 ? -17.976 4.652 10.892 1.00 32.70 245 ILE A N 1
ATOM 1951 C CA . ILE A 1 245 ? -17.097 3.494 11.002 1.00 31.73 245 ILE A CA 1
ATOM 1952 C C . ILE A 1 245 ? -16.043 3.825 12.054 1.00 31.72 245 ILE A C 1
ATOM 1953 O O . ILE A 1 245 ? -15.257 4.755 11.872 1.00 31.38 245 ILE A O 1
ATOM 1958 N N . THR A 1 246 ? -16.053 3.083 13.161 1.00 31.74 246 THR A N 1
ATOM 1959 C CA . THR A 1 246 ? -15.081 3.285 14.238 1.00 31.76 246 THR A CA 1
ATOM 1960 C C . THR A 1 246 ? -13.720 2.686 13.864 1.00 30.79 246 THR A C 1
ATOM 1961 O O . THR A 1 246 ? -13.616 1.905 12.917 1.00 29.90 246 THR A O 1
ATOM 1965 N N . THR A 1 247 ? -12.686 3.060 14.616 1.00 30.71 247 THR A N 1
ATOM 1966 C CA . THR A 1 247 ? -11.336 2.517 14.434 1.00 30.17 247 THR A CA 1
ATOM 1967 C C . THR A 1 247 ? -11.319 0.989 14.417 1.00 29.77 247 THR A C 1
ATOM 1968 O O . THR A 1 247 ? -10.688 0.380 13.555 1.00 29.40 247 THR A O 1
ATOM 1972 N N . VAL A 1 248 ? -12.030 0.381 15.359 1.00 30.59 248 VAL A N 1
ATOM 1973 C CA . VAL A 1 248 ? -12.078 -1.076 15.479 1.00 30.51 248 VAL A CA 1
ATOM 1974 C C . VAL A 1 248 ? -12.824 -1.708 14.300 1.00 29.92 248 VAL A C 1
ATOM 1975 O O . VAL A 1 248 ? -12.389 -2.730 13.766 1.00 29.21 248 VAL A O 1
ATOM 1979 N N . MET A 1 249 ? -13.924 -1.085 13.879 1.00 30.03 249 MET A N 1
ATOM 1980 C CA . MET A 1 249 ? -14.659 -1.543 12.696 1.00 29.75 249 MET A CA 1
ATOM 1981 C C . MET A 1 249 ? -13.808 -1.454 11.432 1.00 28.54 249 MET A C 1
ATOM 1982 O O . MET A 1 249 ? -13.870 -2.333 10.576 1.00 28.01 249 MET A O 1
ATOM 1987 N N . PHE A 1 250 ? -13.023 -0.386 11.311 1.00 27.97 250 PHE A N 1
ATOM 1988 C CA . PHE A 1 250 ? -12.158 -0.209 10.154 1.00 26.85 250 PHE A CA 1
ATOM 1989 C C . PHE A 1 250 ? -11.033 -1.249 10.168 1.00 26.27 250 PHE A C 1
ATOM 1990 O O . PHE A 1 250 ? -10.718 -1.846 9.138 1.00 25.66 250 PHE A O 1
ATOM 1998 N N . ARG A 1 251 ? -10.447 -1.471 11.338 1.00 26.70 251 ARG A N 1
ATOM 1999 C CA . ARG A 1 251 ? -9.393 -2.470 11.509 1.00 26.69 251 ARG A CA 1
ATOM 2000 C C . ARG A 1 251 ? -9.861 -3.857 11.061 1.00 26.33 251 ARG A C 1
ATOM 2001 O O . ARG A 1 251 ? -9.177 -4.541 10.304 1.00 25.59 251 ARG A O 1
ATOM 2009 N N . ASP A 1 252 ? -11.039 -4.257 11.525 1.00 26.81 252 ASP A N 1
ATOM 2010 C CA . ASP A 1 252 ? -11.604 -5.552 11.159 1.00 27.06 252 ASP A CA 1
ATOM 2011 C C . ASP A 1 252 ? -11.945 -5.619 9.671 1.00 26.18 252 ASP A C 1
ATOM 2012 O O . ASP A 1 252 ? -11.752 -6.657 9.045 1.00 25.39 252 ASP A O 1
ATOM 2017 N N . PHE A 1 253 ? -12.417 -4.509 9.103 1.00 25.87 253 PHE A N 1
ATOM 2018 C CA . PHE A 1 253 ? -12.631 -4.420 7.659 1.00 25.52 253 PHE A CA 1
ATOM 2019 C C . PHE A 1 253 ? -11.324 -4.689 6.903 1.00 24.80 253 PHE A C 1
ATOM 2020 O O . PHE A 1 253 ? -11.282 -5.521 5.998 1.00 24.38 253 PHE A O 1
ATOM 2028 N N . LEU A 1 254 ? -10.257 -3.996 7.291 1.00 24.96 254 LEU A N 1
ATOM 2029 C CA . LEU A 1 254 ? -8.958 -4.163 6.639 1.00 24.45 254 LEU A CA 1
ATOM 2030 C C . LEU A 1 254 ? -8.379 -5.566 6.831 1.00 24.74 254 LEU A C 1
ATOM 2031 O O . LEU A 1 254 ? -7.803 -6.131 5.897 1.00 24.27 254 LEU A O 1
ATOM 2036 N N . ASN A 1 255 ? -8.532 -6.121 8.033 1.00 25.37 255 ASN A N 1
ATOM 2037 C CA . ASN A 1 255 ? -7.942 -7.419 8.364 1.00 25.91 255 ASN A CA 1
ATOM 2038 C C . ASN A 1 255 ? -8.793 -8.634 7.953 1.00 26.66 255 ASN A C 1
ATOM 2039 O O . ASN A 1 255 ? -8.253 -9.731 7.820 1.00 26.29 255 ASN A O 1
ATOM 2044 N N . ASP A 1 256 ? -10.103 -8.449 7.769 1.00 27.64 256 ASP A N 1
ATOM 2045 C CA . ASP A 1 256 ? -11.013 -9.566 7.456 1.00 28.75 256 ASP A CA 1
ATOM 2046 C C . ASP A 1 256 ? -11.436 -9.570 5.994 1.00 29.03 256 ASP A C 1
ATOM 2047 O O . ASP A 1 256 ? -11.250 -10.566 5.302 1.00 30.39 256 ASP A O 1
ATOM 2052 N N . MET A 1 257 ? -12.001 -8.464 5.520 1.00 29.22 257 MET A N 1
ATOM 2053 C CA . MET A 1 257 ? -12.551 -8.406 4.163 1.00 28.95 257 MET A CA 1
ATOM 2054 C C . MET A 1 257 ? -11.517 -8.039 3.096 1.00 27.72 257 MET A C 1
ATOM 2055 O O . MET A 1 257 ? -11.524 -8.607 2.005 1.00 27.09 257 MET A O 1
ATOM 2060 N N . GLN A 1 258 ? -10.645 -7.082 3.402 1.00 27.33 258 GLN A N 1
ATOM 2061 C CA . GLN A 1 258 ? -9.666 -6.597 2.433 1.00 26.60 258 GLN A CA 1
ATOM 2062 C C . GLN A 1 258 ? -8.394 -7.448 2.376 1.00 26.77 258 GLN A C 1
ATOM 2063 O O . GLN A 1 258 ? -7.501 -7.165 1.582 1.00 25.79 258 GLN A O 1
ATOM 2069 N N . ARG A 1 259 ? -8.324 -8.483 3.208 1.00 27.64 259 ARG A N 1
ATOM 2070 C CA . ARG A 1 259 ? -7.121 -9.290 3.367 1.00 28.27 259 ARG A CA 1
ATOM 2071 C C . ARG A 1 259 ? -7.423 -10.746 3.054 1.00 28.94 259 ARG A C 1
ATOM 2072 O O . ARG A 1 259 ? -8.419 -11.287 3.534 1.00 29.16 259 ARG A O 1
ATOM 2080 N N . HIS A 1 260 ? -6.553 -11.383 2.268 1.00 29.59 260 HIS A N 1
ATOM 2081 C CA . HIS A 1 260 ? -6.679 -12.810 1.988 1.00 30.60 260 HIS A CA 1
ATOM 2082 C C . HIS A 1 260 ? -6.525 -13.573 3.303 1.00 31.95 260 HIS A C 1
ATOM 2083 O O . HIS A 1 260 ? -5.519 -13.408 3.993 1.00 32.12 260 HIS A O 1
ATOM 2090 N N . PRO A 1 261 ? -7.519 -14.406 3.662 1.00 33.46 261 PRO A N 1
ATOM 2091 C CA . PRO A 1 261 ? -7.489 -15.076 4.970 1.00 34.84 261 PRO A CA 1
ATOM 2092 C C . PRO A 1 261 ? -6.255 -15.945 5.240 1.00 35.70 261 PRO A C 1
ATOM 2093 O O . PRO A 1 261 ? -5.935 -16.191 6.402 1.00 36.40 261 PRO A O 1
ATOM 2097 N N . SER A 1 262 ? -5.568 -16.390 4.190 1.00 36.14 262 SER A N 1
ATOM 2098 C CA . SER A 1 262 ? -4.363 -17.213 4.335 1.00 36.86 262 SER A CA 1
ATOM 2099 C C . SER A 1 262 ? -3.054 -16.427 4.180 1.00 37.02 262 SER A C 1
ATOM 2100 O O . SER A 1 262 ? -1.974 -17.023 4.138 1.00 37.24 262 SER A O 1
ATOM 2103 N N . LEU A 1 263 ? -3.136 -15.100 4.106 1.00 37.23 263 LEU A N 1
ATOM 2104 C CA . LEU A 1 263 ? -1.932 -14.279 3.988 1.00 37.36 263 LEU A CA 1
ATOM 2105 C C . LEU A 1 263 ? -1.135 -14.373 5.292 1.00 38.29 263 LEU A C 1
ATOM 2106 O O . LEU A 1 263 ? -1.700 -14.236 6.377 1.00 38.27 263 LEU A O 1
ATOM 2111 N N . HIS A 1 264 ? 0.169 -14.625 5.175 1.00 39.03 264 HIS A N 1
ATOM 2112 C CA . HIS A 1 264 ? 1.024 -14.877 6.342 1.00 40.18 264 HIS A CA 1
ATOM 2113 C C . HIS A 1 264 ? 1.064 -13.659 7.269 1.00 40.73 264 HIS A C 1
ATOM 2114 O O . HIS A 1 264 ? 1.443 -12.566 6.851 1.00 40.52 264 HIS A O 1
ATOM 2121 N N . LYS A 1 265 ? 0.675 -13.862 8.525 1.00 41.65 265 LYS A N 1
ATOM 2122 C CA . LYS A 1 265 ? 0.480 -12.755 9.467 1.00 42.44 265 LYS A CA 1
ATOM 2123 C C . LYS A 1 265 ? 1.757 -12.153 10.059 1.00 42.96 265 LYS A C 1
ATOM 2124 O O . LYS A 1 265 ? 1.699 -11.090 10.669 1.00 43.50 265 LYS A O 1
ATOM 2130 N N . THR A 1 266 ? 2.898 -12.816 9.894 1.00 43.23 266 THR A N 1
ATOM 2131 C CA . THR A 1 266 ? 4.178 -12.249 10.331 1.00 43.61 266 THR A CA 1
ATOM 2132 C C . THR A 1 266 ? 4.838 -11.468 9.198 1.00 42.90 266 THR A C 1
ATOM 2133 O O . THR A 1 266 ? 5.325 -10.356 9.405 1.00 43.43 266 THR A O 1
ATOM 2137 N N . LEU A 1 267 ? 4.855 -12.056 8.005 1.00 42.05 267 LEU A N 1
ATOM 2138 C CA . LEU A 1 267 ? 5.437 -11.408 6.827 1.00 41.16 267 LEU A CA 1
ATOM 2139 C C . LEU A 1 267 ? 4.616 -10.187 6.417 1.00 40.20 267 LEU A C 1
ATOM 2140 O O . LEU A 1 267 ? 5.175 -9.181 5.982 1.00 40.11 267 LEU A O 1
ATOM 2145 N N . PHE A 1 268 ? 3.293 -10.289 6.558 1.00 39.02 268 PHE A N 1
ATOM 2146 C CA . PHE A 1 268 ? 2.379 -9.191 6.251 1.00 37.97 268 PHE A CA 1
ATOM 2147 C C . PHE A 1 268 ? 1.526 -8.870 7.490 1.00 37.47 268 PHE A C 1
ATOM 2148 O O . PHE A 1 268 ? 0.380 -9.306 7.590 1.00 37.26 268 PHE A O 1
ATOM 2156 N N . PRO A 1 269 ? 2.088 -8.104 8.441 1.00 36.60 269 PRO A N 1
ATOM 2157 C CA . PRO A 1 269 ? 1.419 -7.895 9.730 1.00 36.20 269 PRO A CA 1
ATOM 2158 C C . PRO A 1 269 ? 0.001 -7.338 9.598 1.00 34.89 269 PRO A C 1
ATOM 2159 O O . PRO A 1 269 ? -0.297 -6.614 8.645 1.00 34.02 269 PRO A O 1
ATOM 2163 N N . LEU A 1 270 ? -0.863 -7.692 10.547 1.00 33.87 270 LEU A N 1
ATOM 2164 C CA . LEU A 1 270 ? -2.220 -7.154 10.592 1.00 32.97 270 LEU A CA 1
ATOM 2165 C C . LEU A 1 270 ? -2.177 -5.671 10.939 1.00 32.18 270 LEU A C 1
ATOM 2166 O O . LEU A 1 270 ? -1.267 -5.224 11.634 1.00 31.99 270 LEU A O 1
ATOM 2171 N N . TYR A 1 271 ? -3.163 -4.917 10.461 1.00 31.17 271 TYR A N 1
ATOM 2172 C CA . TYR A 1 271 ? -3.354 -3.538 10.909 1.00 30.93 271 TYR A CA 1
ATOM 2173 C C . TYR A 1 271 ? -3.698 -3.501 12.403 1.00 31.40 271 TYR A C 1
ATOM 2174 O O . TYR A 1 271 ? -4.445 -4.352 12.897 1.00 31.31 271 TYR A O 1
ATOM 2183 N N . THR A 1 272 ? -3.156 -2.511 13.105 1.00 31.58 272 THR A N 1
ATOM 2184 C CA . THR A 1 272 ? -3.434 -2.304 14.524 1.00 32.32 272 THR A CA 1
ATOM 2185 C C . THR A 1 272 ? -4.425 -1.155 14.727 1.00 32.95 272 THR A C 1
ATOM 2186 O O . THR A 1 272 ? -4.730 -0.412 13.786 1.00 32.21 272 THR A O 1
ATOM 2190 N N . ASP A 1 273 ? -4.906 -1.011 15.963 1.00 34.09 273 ASP A N 1
ATOM 2191 C CA . ASP A 1 273 ? -5.774 0.106 16.359 1.00 35.17 273 ASP A CA 1
ATOM 2192 C C . ASP A 1 273 ? -5.120 1.444 16.058 1.00 34.97 273 ASP A C 1
ATOM 2193 O O . ASP A 1 273 ? -5.721 2.305 15.418 1.00 34.56 273 ASP A O 1
ATOM 2198 N N . ALA A 1 274 ? -3.888 1.602 16.535 1.00 35.24 274 ALA A N 1
ATOM 2199 C CA . ALA A 1 274 ? -3.155 2.864 16.415 1.00 35.29 274 ALA A CA 1
ATOM 2200 C C . ALA A 1 274 ? -2.945 3.273 14.956 1.00 34.31 274 ALA A C 1
ATOM 2201 O O . ALA A 1 274 ? -3.081 4.446 14.617 1.00 34.21 274 ALA A O 1
ATOM 2203 N N . GLN A 1 275 ? -2.618 2.307 14.101 1.00 33.69 275 GLN A N 1
ATOM 2204 C CA . GLN A 1 275 ? -2.465 2.564 12.668 1.00 33.01 275 GLN A CA 1
ATOM 2205 C C . GLN A 1 275 ? -3.781 2.987 12.022 1.00 32.33 275 GLN A C 1
ATOM 2206 O O . GLN A 1 275 ? -3.807 3.908 11.208 1.00 31.63 275 GLN A O 1
ATOM 2212 N N . CYS A 1 276 ? -4.866 2.305 12.384 1.00 31.87 276 CYS A N 1
ATOM 2213 C CA . CYS A 1 276 ? -6.185 2.593 11.818 1.00 31.51 276 CYS A CA 1
ATOM 2214 C C . CYS A 1 276 ? -6.745 3.941 12.271 1.00 31.80 276 CYS A C 1
ATOM 2215 O O . CYS A 1 276 ? -7.333 4.665 11.469 1.00 31.39 276 CYS A O 1
ATOM 2218 N N . GLU A 1 277 ? -6.554 4.285 13.543 1.00 32.22 277 GLU A N 1
ATOM 2219 C CA . GLU A 1 277 ? -6.908 5.619 14.025 1.00 32.82 277 GLU A CA 1
ATOM 2220 C C . GLU A 1 277 ? -6.164 6.684 13.221 1.00 32.03 277 GLU A C 1
ATOM 2221 O O . GLU A 1 277 ? -6.743 7.707 12.858 1.00 32.18 277 GLU A O 1
ATOM 2227 N N . ALA A 1 278 ? -4.890 6.423 12.935 1.00 31.09 278 ALA A N 1
ATOM 2228 C CA . ALA A 1 278 ? -4.045 7.360 12.193 1.00 30.56 278 ALA A CA 1
ATOM 2229 C C . ALA A 1 278 ? -4.478 7.467 10.734 1.00 29.72 278 ALA A C 1
ATOM 2230 O O . ALA A 1 278 ? -4.532 8.565 10.183 1.00 29.95 278 ALA A O 1
ATOM 2232 N N . LEU A 1 279 ? -4.778 6.333 10.106 1.00 28.81 279 LEU A N 1
ATOM 2233 C CA . LEU A 1 279 ? -5.296 6.339 8.735 1.00 28.14 279 LEU A CA 1
ATOM 2234 C C . LEU A 1 279 ? -6.629 7.082 8.640 1.00 28.24 279 LEU A C 1
ATOM 2235 O O . LEU A 1 279 ? -6.854 7.857 7.697 1.00 27.48 279 LEU A O 1
ATOM 2240 N N . ILE A 1 280 ? -7.512 6.839 9.606 1.00 28.39 280 ILE A N 1
ATOM 2241 C CA . ILE A 1 280 ? -8.806 7.522 9.643 1.00 28.84 280 ILE A CA 1
ATOM 2242 C C . ILE A 1 280 ? -8.601 9.044 9.694 1.00 29.49 280 ILE A C 1
ATOM 2243 O O . ILE A 1 280 ? -9.248 9.783 8.951 1.00 29.41 280 ILE A O 1
ATOM 2248 N N . ASN A 1 281 ? -7.685 9.496 10.552 1.00 30.13 281 ASN A N 1
ATOM 2249 C CA . ASN A 1 281 ? -7.336 10.915 10.628 1.00 30.98 281 ASN A CA 1
ATOM 2250 C C . ASN A 1 281 ? -6.857 11.467 9.286 1.00 30.73 281 ASN A C 1
ATOM 2251 O O . ASN A 1 281 ? -7.212 12.585 8.920 1.00 31.08 281 ASN A O 1
ATOM 2256 N N . ASP A 1 282 ? -6.051 10.687 8.568 1.00 30.51 282 ASP A N 1
ATOM 2257 C CA . ASP A 1 282 ? -5.581 11.076 7.239 1.00 30.55 282 ASP A CA 1
ATOM 2258 C C . ASP A 1 282 ? -6.745 11.328 6.294 1.00 30.27 282 ASP A C 1
ATOM 2259 O O . ASP A 1 282 ? -6.807 12.364 5.651 1.00 30.25 282 ASP A O 1
ATOM 2264 N N . TYR A 1 283 ? -7.668 10.374 6.219 1.00 30.24 283 TYR A N 1
ATOM 2265 C CA . TYR A 1 283 ? -8.746 10.434 5.234 1.00 30.12 283 TYR A CA 1
ATOM 2266 C C . TYR A 1 283 ? -9.778 11.484 5.633 1.00 31.21 283 TYR A C 1
ATOM 2267 O O . TYR A 1 283 ? -10.251 12.247 4.789 1.00 31.14 283 TYR A O 1
ATOM 2276 N N . GLU A 1 284 ? -10.106 11.529 6.923 1.00 32.22 284 GLU A N 1
ATOM 2277 C CA . GLU A 1 284 ? -11.053 12.511 7.440 1.00 33.45 284 GLU A CA 1
ATOM 2278 C C . GLU A 1 284 ? -10.514 13.938 7.385 1.00 34.07 284 GLU A C 1
ATOM 2279 O O . GLU A 1 284 ? -11.283 14.870 7.184 1.00 34.60 284 GLU A O 1
ATOM 2285 N N . SER A 1 285 ? -9.205 14.104 7.561 1.00 34.44 285 SER A N 1
ATOM 2286 C CA . SER A 1 285 ? -8.557 15.403 7.350 1.00 35.09 285 SER A CA 1
ATOM 2287 C C . SER A 1 285 ? -8.783 15.904 5.924 1.00 35.09 285 SER A C 1
ATOM 2288 O O . SER A 1 285 ? -9.171 17.059 5.718 1.00 35.64 285 SER A O 1
ATOM 2291 N N . ALA A 1 286 ? -8.541 15.024 4.953 1.00 34.51 286 ALA A N 1
ATOM 2292 C CA . ALA A 1 286 ? -8.716 15.343 3.534 1.00 34.39 286 ALA A CA 1
ATOM 2293 C C . ALA A 1 286 ? -10.163 15.670 3.153 1.00 34.87 286 ALA A C 1
ATOM 2294 O O . ALA A 1 286 ? -10.403 16.560 2.340 1.00 35.13 286 ALA A O 1
ATOM 2296 N N . VAL A 1 287 ? -11.122 14.966 3.748 1.00 35.43 287 VAL A N 1
ATOM 2297 C CA . VAL A 1 287 ? -12.528 15.103 3.361 1.00 35.99 287 VAL A CA 1
ATOM 2298 C C . VAL A 1 287 ? -13.341 16.067 4.238 1.00 37.16 287 VAL A C 1
ATOM 2299 O O . VAL A 1 287 ? -14.211 16.767 3.720 1.00 37.67 287 VAL A O 1
ATOM 2303 N N . ASN A 1 288 ? -13.070 16.104 5.545 1.00 37.64 288 ASN A N 1
ATOM 2304 C CA . ASN A 1 288 ? -13.858 16.921 6.485 1.00 38.84 288 ASN A CA 1
ATOM 2305 C C . ASN A 1 288 ? -13.080 17.970 7.289 1.00 39.16 288 ASN A C 1
ATOM 2306 O O . ASN A 1 288 ? -13.693 18.767 8.011 1.00 39.74 288 ASN A O 1
ATOM 2311 N N . LYS A 1 289 ? -11.752 17.978 7.161 1.00 38.37 289 LYS A N 1
ATOM 2312 C CA . LYS A 1 289 ? -10.892 18.927 7.881 1.00 38.94 289 LYS A CA 1
ATOM 2313 C C . LYS A 1 289 ? -11.211 18.945 9.386 1.00 39.56 289 LYS A C 1
ATOM 2314 O O . LYS A 1 289 ? -11.288 17.884 9.994 1.00 39.48 289 LYS A O 1
ATOM 2320 N N . LYS A 1 290 ? -11.424 20.113 9.992 1.00 40.23 290 LYS A N 1
ATOM 2321 C CA . LYS A 1 290 ? -11.672 20.170 11.437 1.00 41.01 290 LYS A CA 1
ATOM 2322 C C . LYS A 1 290 ? -13.093 19.723 11.806 1.00 40.87 290 LYS A C 1
ATOM 2323 O O . LYS A 1 290 ? -13.458 19.714 12.986 1.00 41.65 290 LYS A O 1
ATOM 2329 N N . GLY A 1 291 ? -13.880 19.348 10.795 1.00 39.74 291 GLY A N 1
ATOM 2330 C CA . GLY A 1 291 ? -15.111 18.587 10.999 1.00 39.52 291 GLY A CA 1
ATOM 2331 C C . GLY A 1 291 ? -14.869 17.119 11.328 1.00 38.54 291 GLY A C 1
ATOM 2332 O O . GLY A 1 291 ? -15.804 16.401 11.693 1.00 38.56 291 GLY A O 1
ATOM 2333 N N . LYS A 1 292 ? -13.621 16.663 11.196 1.00 37.33 292 LYS A N 1
ATOM 2334 C CA . LYS A 1 292 ? -13.265 15.280 11.526 1.00 36.61 292 LYS A CA 1
ATOM 2335 C C . LYS A 1 292 ? -13.468 14.984 13.006 1.00 37.11 292 LYS A C 1
ATOM 2336 O O . LYS A 1 292 ? -13.329 15.871 13.854 1.00 37.64 292 LYS A O 1
ATOM 2342 N N . LYS A 1 293 ? -13.796 13.727 13.298 1.00 36.63 293 LYS A N 1
ATOM 2343 C CA . LYS A 1 293 ? -13.911 13.226 14.659 1.00 37.22 293 LYS A CA 1
ATOM 2344 C C . LYS A 1 293 ? -12.940 12.065 14.819 1.00 36.62 293 LYS A C 1
ATOM 2345 O O . LYS A 1 293 ? -12.861 11.191 13.949 1.00 35.56 293 LYS A O 1
ATOM 2351 N N . LYS A 1 294 ? -12.211 12.061 15.931 1.00 36.92 294 LYS A N 1
ATOM 2352 C CA . LYS A 1 294 ? -11.200 11.041 16.206 1.00 36.75 294 LYS A CA 1
ATOM 2353 C C . LYS A 1 294 ? -11.794 9.637 16.123 1.00 36.16 294 LYS A C 1
ATOM 2354 O O . LYS A 1 294 ? -12.841 9.364 16.710 1.00 36.41 294 LYS A O 1
ATOM 2360 N N . GLY A 1 295 ? -11.127 8.758 15.379 1.00 35.06 295 GLY A N 1
ATOM 2361 C CA . GLY A 1 295 ? -11.550 7.369 15.254 1.00 34.48 295 GLY A CA 1
ATOM 2362 C C . GLY A 1 295 ? -12.937 7.185 14.664 1.00 34.22 295 GLY A C 1
ATOM 2363 O O . GLY A 1 295 ? -13.633 6.232 15.009 1.00 34.40 295 GLY A O 1
ATOM 2364 N N . GLN A 1 296 ? -13.341 8.091 13.777 1.00 33.70 296 GLN A N 1
ATOM 2365 C CA . GLN A 1 296 ? -14.647 8.003 13.128 1.00 33.66 296 GLN A CA 1
ATOM 2366 C C . GLN A 1 296 ? -14.523 8.306 11.639 1.00 32.66 296 GLN A C 1
ATOM 2367 O O . GLN A 1 296 ? -14.287 9.449 11.249 1.00 32.65 296 GLN A O 1
ATOM 2373 N N . LEU A 1 297 ? -14.676 7.269 10.819 1.00 31.73 297 LEU A N 1
ATOM 2374 C CA . LEU A 1 297 ? -14.574 7.388 9.371 1.00 30.93 297 LEU A CA 1
ATOM 2375 C C . LEU A 1 297 ? -15.966 7.549 8.765 1.00 31.34 297 LEU A C 1
ATOM 2376 O O . LEU A 1 297 ? -16.850 6.718 8.986 1.00 31.55 297 LEU A O 1
ATOM 2381 N N . THR A 1 298 ? -16.144 8.626 8.003 1.00 31.59 298 THR A N 1
ATOM 2382 C CA . THR A 1 298 ? -17.413 8.947 7.352 1.00 32.17 298 THR A CA 1
ATOM 2383 C C . THR A 1 298 ? -17.530 8.251 5.993 1.00 31.80 298 THR A C 1
ATOM 2384 O O . THR A 1 298 ? -16.572 7.651 5.503 1.00 30.98 298 THR A O 1
ATOM 2388 N N . LYS A 1 299 ? -18.713 8.346 5.391 1.00 32.35 299 LYS A N 1
ATOM 2389 C CA . LYS A 1 299 ? -18.978 7.781 4.063 1.00 32.15 299 LYS A CA 1
ATOM 2390 C C . LYS A 1 299 ? -17.992 8.308 3.011 1.00 31.26 299 LYS A C 1
ATOM 2391 O O . LYS A 1 299 ? -17.475 7.551 2.192 1.00 29.83 299 LYS A O 1
ATOM 2397 N N . GLU A 1 300 ? -17.725 9.609 3.060 1.00 31.37 300 GLU A N 1
ATOM 2398 C CA . GLU A 1 300 ? -16.817 10.251 2.113 1.00 31.01 300 GLU A CA 1
ATOM 2399 C C . GLU A 1 300 ? -15.365 9.868 2.406 1.00 29.86 300 GLU A C 1
ATOM 2400 O O . GLU A 1 300 ? -14.559 9.728 1.487 1.00 29.06 300 GLU A O 1
ATOM 2406 N N . GLY A 1 301 ? -15.043 9.700 3.690 1.00 29.54 301 GLY A N 1
ATOM 2407 C CA . GLY A 1 301 ? -13.738 9.188 4.107 1.00 28.59 301 GLY A CA 1
ATOM 2408 C C . GLY A 1 301 ? -13.491 7.766 3.632 1.00 27.63 301 GLY A C 1
ATOM 2409 O O . GLY A 1 301 ? -12.373 7.427 3.237 1.00 26.74 301 GLY A O 1
ATOM 2410 N N . LEU A 1 302 ? -14.534 6.932 3.670 1.00 27.35 302 LEU A N 1
ATOM 2411 C CA . LEU A 1 302 ? -14.444 5.554 3.172 1.00 26.81 302 LEU A CA 1
ATOM 2412 C C . LEU A 1 302 ? -14.162 5.512 1.676 1.00 25.97 302 LEU A C 1
ATOM 2413 O O . LEU A 1 302 ? -13.291 4.771 1.222 1.00 25.45 302 LEU A O 1
ATOM 2418 N N . LEU A 1 303 ? -14.912 6.296 0.911 1.00 26.19 303 LEU A N 1
ATOM 2419 C CA . LEU A 1 303 ? -14.716 6.365 -0.539 1.00 25.72 303 LEU A CA 1
ATOM 2420 C C . LEU A 1 303 ? -13.299 6.834 -0.867 1.00 24.98 303 LEU A C 1
ATOM 2421 O O . LEU A 1 303 ? -12.660 6.309 -1.779 1.00 23.73 303 LEU A O 1
ATOM 2426 N N . TYR A 1 304 ? -12.806 7.807 -0.105 1.00 25.32 304 TYR A N 1
ATOM 2427 C CA . TYR A 1 304 ? -11.435 8.298 -0.277 1.00 25.31 304 TYR A CA 1
ATOM 2428 C C . TYR A 1 304 ? -10.440 7.146 -0.084 1.00 24.41 304 TYR A C 1
ATOM 2429 O O . TYR A 1 304 ? -9.570 6.921 -0.924 1.00 24.45 304 TYR A O 1
ATOM 2438 N N . PHE A 1 305 ? -10.579 6.410 1.015 1.00 24.52 305 PHE A N 1
ATOM 2439 C CA . PHE A 1 305 ? -9.725 5.244 1.264 1.00 23.85 305 PHE A CA 1
ATOM 2440 C C . PHE A 1 305 ? -9.778 4.246 0.113 1.00 23.26 305 PHE A C 1
ATOM 2441 O O . PHE A 1 305 ? -8.747 3.760 -0.351 1.00 22.40 305 PHE A O 1
ATOM 2449 N N . LEU A 1 306 ? -10.993 3.925 -0.322 1.00 23.73 306 LEU A N 1
ATOM 2450 C CA . LEU A 1 306 ? -11.196 2.878 -1.320 1.00 23.49 306 LEU A CA 1
ATOM 2451 C C . LEU A 1 306 ? -10.493 3.202 -2.626 1.00 23.19 306 LEU A C 1
ATOM 2452 O O . LEU A 1 306 ? -10.107 2.293 -3.361 1.00 22.89 306 LEU A O 1
ATOM 2457 N N . MET A 1 307 ? -10.311 4.496 -2.887 1.00 23.77 307 MET A N 1
ATOM 2458 C CA . MET A 1 307 ? -9.671 4.981 -4.103 1.00 23.89 307 MET A CA 1
ATOM 2459 C C . MET A 1 307 ? -8.187 5.281 -3.934 1.00 23.79 307 MET A C 1
ATOM 2460 O O . MET A 1 307 ? -7.521 5.539 -4.921 1.00 23.44 307 MET A O 1
ATOM 2465 N N . CYS A 1 308 ? -7.679 5.288 -2.701 1.00 24.21 308 CYS A N 1
ATOM 2466 C CA . CYS A 1 308 ? -6.304 5.742 -2.446 1.00 24.29 308 CYS A CA 1
ATOM 2467 C C . CYS A 1 308 ? -5.295 4.605 -2.550 1.00 23.80 308 CYS A C 1
ATOM 2468 O O . CYS A 1 308 ? -5.668 3.445 -2.712 1.00 23.32 308 CYS A O 1
ATOM 2471 N N . GLU A 1 309 ? -4.011 4.947 -2.461 1.00 24.29 309 GLU A N 1
ATOM 2472 C CA . GLU A 1 309 ? -2.933 3.962 -2.599 1.00 24.24 309 GLU A CA 1
ATOM 2473 C C . GLU A 1 309 ? -2.965 2.858 -1.537 1.00 24.09 309 GLU A C 1
ATOM 2474 O O . GLU A 1 309 ? -2.548 1.735 -1.810 1.00 23.55 309 GLU A O 1
ATOM 2480 N N . GLU A 1 310 ? -3.453 3.174 -0.339 1.00 24.49 310 GLU A N 1
ATOM 2481 C CA . GLU A 1 310 ? -3.576 2.179 0.727 1.00 25.06 310 GLU A CA 1
ATOM 2482 C C . GLU A 1 310 ? -4.431 0.984 0.293 1.00 24.54 310 GLU A C 1
ATOM 2483 O O . GLU A 1 310 ? -4.189 -0.145 0.739 1.00 24.76 310 GLU A O 1
ATOM 2489 N N . ASN A 1 311 ? -5.419 1.242 -0.566 1.00 23.89 311 ASN A N 1
ATOM 2490 C CA . ASN A 1 311 ? -6.307 0.202 -1.085 1.00 23.69 311 ASN A CA 1
ATOM 2491 C C . ASN A 1 311 ? -5.985 -0.242 -2.513 1.00 23.43 311 ASN A C 1
ATOM 2492 O O . ASN A 1 311 ? -6.813 -0.878 -3.162 1.00 23.29 311 ASN A O 1
ATOM 2497 N N . ASN A 1 312 ? -4.782 0.072 -2.992 1.00 23.82 312 ASN A N 1
ATOM 2498 C CA . ASN A 1 312 ? -4.339 -0.361 -4.323 1.00 23.71 312 ASN A CA 1
ATOM 2499 C C . ASN A 1 312 ? -4.440 -1.883 -4.454 1.00 24.05 312 ASN A C 1
ATOM 2500 O O . ASN A 1 312 ? -3.957 -2.629 -3.593 1.00 24.02 312 ASN A O 1
ATOM 2505 N N . LEU A 1 313 ? -5.084 -2.339 -5.525 1.00 24.15 313 LEU A N 1
ATOM 2506 C CA . LEU A 1 313 ? -5.265 -3.772 -5.753 1.00 24.86 313 LEU A CA 1
ATOM 2507 C C . LEU A 1 313 ? -3.941 -4.489 -6.045 1.00 24.79 313 LEU A C 1
ATOM 2508 O O . LEU A 1 313 ? -3.806 -5.676 -5.776 1.00 24.84 313 LEU A O 1
ATOM 2513 N N . THR A 1 314 ? -2.965 -3.762 -6.585 1.00 25.28 314 THR A N 1
ATOM 2514 C CA . THR A 1 314 ? -1.691 -4.357 -6.986 1.00 25.61 314 THR A CA 1
ATOM 2515 C C . THR A 1 314 ? -0.836 -4.745 -5.772 1.00 26.05 314 THR A C 1
ATOM 2516 O O . THR A 1 314 ? -0.546 -3.892 -4.932 1.00 25.96 314 THR A O 1
ATOM 2520 N N . PRO A 1 315 ? -0.449 -6.036 -5.668 1.00 26.32 315 PRO A N 1
ATOM 2521 C CA . PRO A 1 315 ? 0.454 -6.475 -4.594 1.00 26.90 315 PRO A CA 1
ATOM 2522 C C . PRO A 1 315 ? 1.874 -5.987 -4.857 1.00 27.23 315 PRO A C 1
ATOM 2523 O O . PRO A 1 315 ? 2.541 -6.465 -5.779 1.00 26.47 315 PRO A O 1
ATOM 2527 N N . MET A 1 316 ? 2.318 -5.029 -4.055 1.00 28.32 316 MET A N 1
ATOM 2528 C CA . MET A 1 316 ? 3.585 -4.346 -4.312 1.00 29.39 316 MET A CA 1
ATOM 2529 C C . MET A 1 316 ? 4.792 -5.284 -4.237 1.00 29.24 316 MET A C 1
ATOM 2530 O O . MET A 1 316 ? 5.734 -5.123 -5.007 1.00 28.84 316 MET A O 1
ATOM 2535 N N . HIS A 1 317 ? 4.743 -6.275 -3.345 1.00 29.71 317 HIS A N 1
ATOM 2536 C CA . HIS A 1 317 ? 5.826 -7.258 -3.227 1.00 30.13 317 HIS A CA 1
ATOM 2537 C C . HIS A 1 317 ? 5.982 -8.110 -4.501 1.00 29.74 317 HIS A C 1
ATOM 2538 O O . HIS A 1 317 ? 7.075 -8.601 -4.788 1.00 29.84 317 HIS A O 1
ATOM 2545 N N . ARG A 1 318 ? 4.896 -8.272 -5.260 1.00 29.09 318 ARG A N 1
ATOM 2546 C CA . ARG A 1 318 ? 4.942 -8.970 -6.550 1.00 28.69 318 ARG A CA 1
ATOM 2547 C C . ARG A 1 318 ? 5.305 -8.040 -7.708 1.00 27.68 318 ARG A C 1
ATOM 2548 O O . ARG A 1 318 ? 5.973 -8.460 -8.647 1.00 27.41 318 ARG A O 1
ATOM 2556 N N . LEU A 1 319 ? 4.839 -6.794 -7.654 1.00 26.94 319 LEU A N 1
ATOM 2557 C CA . LEU A 1 319 ? 5.126 -5.809 -8.697 1.00 26.18 319 LEU A CA 1
ATOM 2558 C C . LEU A 1 319 ? 6.619 -5.504 -8.743 1.00 26.22 319 LEU A C 1
ATOM 2559 O O . LEU A 1 319 ? 7.210 -5.422 -9.814 1.00 25.52 319 LEU A O 1
ATOM 2564 N N . ASP A 1 320 ? 7.209 -5.341 -7.561 1.00 26.66 320 ASP A N 1
ATOM 2565 C CA . ASP A 1 320 ? 8.647 -5.127 -7.402 1.00 27.23 320 ASP A CA 1
ATOM 2566 C C . ASP A 1 320 ? 9.408 -6.337 -7.935 1.00 26.87 320 ASP A C 1
ATOM 2567 O O . ASP A 1 320 ? 8.858 -7.433 -8.024 1.00 26.32 320 ASP A O 1
ATOM 2572 N N . LEU A 1 321 ? 10.671 -6.143 -8.297 1.00 27.21 321 LEU A N 1
ATOM 2573 C CA . LEU A 1 321 ? 11.496 -7.247 -8.775 1.00 27.44 321 LEU A CA 1
ATOM 2574 C C . LEU A 1 321 ? 11.984 -8.030 -7.558 1.00 27.87 321 LEU A C 1
ATOM 2575 O O . LEU A 1 321 ? 13.142 -7.934 -7.152 1.00 28.50 321 LEU A O 1
ATOM 2580 N N . GLY A 1 322 ? 11.066 -8.801 -6.980 1.00 27.52 322 GLY A N 1
ATOM 2581 C CA . GLY A 1 322 ? 11.287 -9.476 -5.708 1.00 27.79 322 GLY A CA 1
ATOM 2582 C C . GLY A 1 322 ? 11.461 -10.978 -5.789 1.00 27.54 322 GLY A C 1
ATOM 2583 O O . GLY A 1 322 ? 11.786 -11.615 -4.792 1.00 27.92 322 GLY A O 1
ATOM 2584 N N . ALA A 1 323 ? 11.256 -11.558 -6.968 1.00 26.83 323 ALA A N 1
ATOM 2585 C CA . ALA A 1 323 ? 11.364 -13.009 -7.110 1.00 26.45 323 ALA A CA 1
ATOM 2586 C C . ALA A 1 323 ? 12.812 -13.465 -6.975 1.00 26.18 323 ALA A C 1
ATOM 2587 O O . ALA A 1 323 ? 13.748 -12.704 -7.235 1.00 26.11 323 ALA A O 1
ATOM 2589 N N . ASN A 1 324 ? 12.979 -14.711 -6.550 1.00 25.93 324 ASN A N 1
ATOM 2590 C CA . ASN A 1 324 ? 14.281 -15.357 -6.524 1.00 26.13 324 ASN A CA 1
ATOM 2591 C C . ASN A 1 324 ? 14.754 -15.566 -7.958 1.00 25.57 324 ASN A C 1
ATOM 2592 O O . ASN A 1 324 ? 14.191 -16.390 -8.687 1.00 25.20 324 ASN A O 1
ATOM 2597 N N . MET A 1 325 ? 15.780 -14.813 -8.352 1.00 25.21 325 MET A N 1
ATOM 2598 C CA . MET A 1 325 ? 16.334 -14.876 -9.705 1.00 25.05 325 MET A CA 1
ATOM 2599 C C . MET A 1 325 ? 17.575 -15.764 -9.790 1.00 25.27 325 MET A C 1
ATOM 2600 O O . MET A 1 325 ? 18.301 -15.732 -10.788 1.00 25.28 325 MET A O 1
ATOM 2605 N N . LYS A 1 326 ? 17.815 -16.562 -8.754 1.00 25.68 326 LYS A N 1
ATOM 2606 C CA . LYS A 1 326 ? 19.032 -17.366 -8.663 1.00 26.21 326 LYS A CA 1
ATOM 2607 C C . LYS A 1 326 ? 18.766 -18.874 -8.746 1.00 26.06 326 LYS A C 1
ATOM 2608 O O . LYS A 1 326 ? 19.465 -19.671 -8.128 1.00 26.04 326 LYS A O 1
ATOM 2614 N N . LEU A 1 327 ? 17.763 -19.260 -9.533 1.00 25.37 327 LEU A N 1
ATOM 2615 C CA . LEU A 1 327 ? 17.546 -20.663 -9.874 1.00 25.28 327 LEU A CA 1
ATOM 2616 C C . LEU A 1 327 ? 17.862 -20.878 -11.353 1.00 24.88 327 LEU A C 1
ATOM 2617 O O . LEU A 1 327 ? 18.023 -19.917 -12.105 1.00 23.82 327 LEU A O 1
ATOM 2622 N N . THR A 1 328 ? 17.966 -22.140 -11.760 1.00 24.87 328 THR A N 1
ATOM 2623 C CA . THR A 1 328 ? 18.216 -22.486 -13.155 1.00 25.10 328 THR A CA 1
ATOM 2624 C C . THR A 1 328 ? 17.219 -21.801 -14.110 1.00 23.97 328 THR A C 1
ATOM 2625 O O . THR A 1 328 ? 16.052 -21.637 -13.764 1.00 23.28 328 THR A O 1
ATOM 2629 N N . LEU A 1 329 ? 17.686 -21.400 -15.296 1.00 23.88 329 LEU A N 1
ATOM 2630 C CA . LEU A 1 329 ? 16.815 -20.800 -16.338 1.00 23.58 329 LEU A CA 1
ATOM 2631 C C . LEU A 1 329 ? 15.526 -21.580 -16.592 1.00 22.98 329 LEU A C 1
ATOM 2632 O O . LEU A 1 329 ? 14.479 -20.989 -16.881 1.00 22.69 329 LEU A O 1
ATOM 2637 N N . ALA A 1 330 ? 15.618 -22.905 -16.522 1.00 22.99 330 ALA A N 1
ATOM 2638 C CA . ALA A 1 330 ? 14.468 -23.785 -16.739 1.00 22.95 330 ALA A CA 1
ATOM 2639 C C . ALA A 1 330 ? 13.327 -23.552 -15.732 1.00 22.39 330 ALA A C 1
ATOM 2640 O O . ALA A 1 330 ? 12.202 -23.970 -15.974 1.00 22.61 330 ALA A O 1
ATOM 2642 N N . ALA A 1 331 ? 13.619 -22.871 -14.627 1.00 22.16 331 ALA A N 1
ATOM 2643 C CA . ALA A 1 331 ? 12.644 -22.630 -13.563 1.00 21.76 331 ALA A CA 1
ATOM 2644 C C . ALA A 1 331 ? 11.696 -21.446 -13.800 1.00 21.01 331 ALA A C 1
ATOM 2645 O O . ALA A 1 331 ? 10.836 -21.180 -12.970 1.00 21.01 331 ALA A O 1
ATOM 2647 N N . TYR A 1 332 ? 11.836 -20.752 -14.924 1.00 20.59 332 TYR A N 1
ATOM 2648 C CA . TYR A 1 332 ? 11.117 -19.500 -15.144 1.00 20.21 332 TYR A CA 1
ATOM 2649 C C . TYR A 1 332 ? 10.225 -19.530 -16.370 1.00 19.91 332 TYR A C 1
ATOM 2650 O O . TYR A 1 332 ? 10.525 -20.201 -17.354 1.00 20.27 332 TYR A O 1
ATOM 2659 N N . TYR A 1 333 ? 9.135 -18.777 -16.306 1.00 19.58 333 TYR A N 1
ATOM 2660 C CA . TYR A 1 333 ? 8.406 -18.404 -17.504 1.00 19.27 333 TYR A CA 1
ATOM 2661 C C . TYR A 1 333 ? 9.095 -17.147 -18.026 1.00 19.28 333 TYR A C 1
ATOM 2662 O O . TYR A 1 333 ? 9.335 -16.214 -17.262 1.00 19.24 333 TYR A O 1
ATOM 2671 N N . ILE A 1 334 ? 9.429 -17.143 -19.311 1.00 19.25 334 ILE A N 1
ATOM 2672 C CA . ILE A 1 334 ? 10.236 -16.088 -19.924 1.00 19.40 334 ILE A CA 1
ATOM 2673 C C . ILE A 1 334 ? 9.441 -15.468 -21.081 1.00 19.63 334 ILE A C 1
ATOM 2674 O O . ILE A 1 334 ? 9.034 -16.166 -22.011 1.00 19.91 334 ILE A O 1
ATOM 2679 N N . ASN A 1 335 ? 9.213 -14.160 -21.000 1.00 19.60 335 ASN A N 1
ATOM 2680 C CA . ASN A 1 335 ? 8.380 -13.430 -21.956 1.00 19.62 335 ASN A CA 1
ATOM 2681 C C . ASN A 1 335 ? 8.978 -13.521 -23.369 1.00 19.86 335 ASN A C 1
ATOM 2682 O O . ASN A 1 335 ? 10.133 -13.122 -23.582 1.00 19.68 335 ASN A O 1
ATOM 2687 N N . SER A 1 336 ? 8.195 -14.057 -24.315 1.00 19.58 336 SER A N 1
ATOM 2688 C CA . SER A 1 336 ? 8.705 -14.484 -25.620 1.00 19.78 336 SER A CA 1
ATOM 2689 C C . SER A 1 336 ? 7.860 -14.058 -26.828 1.00 19.81 336 SER A C 1
ATOM 2690 O O . SER A 1 336 ? 6.628 -14.166 -26.818 1.00 18.80 336 SER A O 1
ATOM 2693 N N . SER A 1 337 ? 8.555 -13.620 -27.879 1.00 19.99 337 SER A N 1
ATOM 2694 C CA . SER A 1 337 ? 7.947 -13.131 -29.111 1.00 20.58 337 SER A CA 1
ATOM 2695 C C . SER A 1 337 ? 8.238 -14.061 -30.298 1.00 21.31 337 SER A C 1
ATOM 2696 O O . SER A 1 337 ? 9.359 -14.539 -30.453 1.00 21.61 337 SER A O 1
ATOM 2699 N N . HIS A 1 338 ? 7.224 -14.300 -31.131 1.00 21.78 338 HIS A N 1
ATOM 2700 C CA . HIS A 1 338 ? 7.356 -15.086 -32.371 1.00 22.44 338 HIS A CA 1
ATOM 2701 C C . HIS A 1 338 ? 7.448 -14.182 -33.615 1.00 22.95 338 HIS A C 1
ATOM 2702 O O . HIS A 1 338 ? 6.764 -13.155 -33.678 1.00 23.00 338 HIS A O 1
ATOM 2709 N N . ASN A 1 339 ? 8.241 -14.606 -34.613 1.00 23.47 339 ASN A N 1
ATOM 2710 C CA . ASN A 1 339 ? 8.496 -13.836 -35.862 1.00 23.28 339 ASN A CA 1
ATOM 2711 C C . ASN A 1 339 ? 8.408 -12.343 -35.574 1.00 22.84 339 ASN A C 1
ATOM 2712 O O . ASN A 1 339 ? 7.556 -11.622 -36.108 1.00 22.87 339 ASN A O 1
ATOM 2717 N N . THR A 1 340 ? 9.312 -11.911 -34.707 1.00 22.68 340 THR A N 1
ATOM 2718 C CA . THR A 1 340 ? 9.288 -10.593 -34.084 1.00 22.35 340 THR A CA 1
ATOM 2719 C C . THR A 1 340 ? 9.328 -9.458 -35.103 1.00 22.07 340 THR A C 1
ATOM 2720 O O . THR A 1 340 ? 8.732 -8.398 -34.890 1.00 22.25 340 THR A O 1
ATOM 2724 N N . TYR A 1 341 ? 10.035 -9.700 -36.205 1.00 21.62 341 TYR A N 1
ATOM 2725 C CA . TYR A 1 341 ? 10.172 -8.745 -37.307 1.00 21.34 341 TYR A CA 1
ATOM 2726 C C . TYR A 1 341 ? 8.854 -8.331 -37.980 1.00 21.14 341 TYR A C 1
ATOM 2727 O O . TYR A 1 341 ? 8.792 -7.269 -38.593 1.00 20.80 341 TYR A O 1
ATOM 2736 N N . LEU A 1 342 ? 7.809 -9.153 -37.866 1.00 20.92 342 LEU A N 1
ATOM 2737 C CA . LEU A 1 342 ? 6.531 -8.875 -38.530 1.00 20.97 342 LEU A CA 1
ATOM 2738 C C . LEU A 1 342 ? 5.635 -7.944 -37.712 1.00 20.74 342 LEU A C 1
ATOM 2739 O O . LEU A 1 342 ? 5.429 -8.155 -36.512 1.00 19.83 342 LEU A O 1
ATOM 2744 N N . THR A 1 343 ? 5.098 -6.916 -38.364 1.00 21.18 343 THR A N 1
ATOM 2745 C CA . THR A 1 343 ? 4.218 -5.968 -37.688 1.00 21.30 343 THR A CA 1
ATOM 2746 C C . THR A 1 343 ? 2.742 -6.176 -38.018 1.00 21.26 343 THR A C 1
ATOM 2747 O O . THR A 1 343 ? 1.893 -5.466 -37.483 1.00 20.63 343 THR A O 1
ATOM 2751 N N . GLY A 1 344 ? 2.440 -7.147 -38.882 1.00 21.42 344 GLY A N 1
ATOM 2752 C CA . GLY A 1 344 ? 1.055 -7.488 -39.210 1.00 21.59 344 GLY A CA 1
ATOM 2753 C C . GLY A 1 344 ? 0.862 -8.931 -39.655 1.00 21.64 344 GLY A C 1
ATOM 2754 O O . GLY A 1 344 ? 1.213 -9.865 -38.932 1.00 21.01 344 GLY A O 1
ATOM 2755 N N . HIS A 1 345 ? 0.308 -9.090 -40.856 1.00 22.12 345 HIS A N 1
ATOM 2756 C CA . HIS A 1 345 ? -0.040 -10.388 -41.436 1.00 22.81 345 HIS A CA 1
ATOM 2757 C C . HIS A 1 345 ? 1.229 -11.175 -41.765 1.00 22.97 345 HIS A C 1
ATOM 2758 O O . HIS A 1 345 ? 2.238 -10.590 -42.174 1.00 23.50 345 HIS A O 1
ATOM 2765 N N . GLN A 1 346 ? 1.175 -12.493 -41.584 1.00 22.98 346 GLN A N 1
ATOM 2766 C CA . GLN A 1 346 ? 2.341 -13.363 -41.796 1.00 23.17 346 GLN A CA 1
ATOM 2767 C C . GLN A 1 346 ? 2.784 -13.476 -43.259 1.00 23.89 346 GLN A C 1
ATOM 2768 O O . GLN A 1 346 ? 3.947 -13.791 -43.529 1.00 24.32 346 GLN A O 1
ATOM 2774 N N . LEU A 1 347 ? 1.865 -13.253 -44.194 1.00 24.38 347 LEU A N 1
ATOM 2775 C CA . LEU A 1 347 ? 2.143 -13.457 -45.619 1.00 25.17 347 LEU A CA 1
ATOM 2776 C C . LEU A 1 347 ? 2.222 -12.171 -46.433 1.00 25.50 347 LEU A C 1
ATOM 2777 O O . LEU A 1 347 ? 2.962 -12.116 -47.408 1.00 25.62 347 LEU A O 1
ATOM 2782 N N . THR A 1 348 ? 1.457 -11.150 -46.044 1.00 25.86 348 THR A N 1
ATOM 2783 C CA . THR A 1 348 ? 1.365 -9.910 -46.816 1.00 26.53 348 THR A CA 1
ATOM 2784 C C . THR A 1 348 ? 1.788 -8.662 -46.048 1.00 26.80 348 THR A C 1
ATOM 2785 O O . THR A 1 348 ? 1.657 -7.552 -46.566 1.00 27.15 348 THR A O 1
ATOM 2789 N N . GLY A 1 349 ? 2.291 -8.831 -44.826 1.00 26.98 349 GLY A N 1
ATOM 2790 C CA . GLY A 1 349 ? 2.585 -7.701 -43.955 1.00 27.17 349 GLY A CA 1
ATOM 2791 C C . GLY A 1 349 ? 3.979 -7.136 -44.146 1.00 27.52 349 GLY A C 1
ATOM 2792 O O . GLY A 1 349 ? 4.704 -7.545 -45.044 1.00 28.29 349 GLY A O 1
ATOM 2793 N N . LYS A 1 350 ? 4.343 -6.174 -43.304 1.00 27.33 350 LYS A N 1
ATOM 2794 C CA . LYS A 1 350 ? 5.666 -5.562 -43.352 1.00 27.52 350 LYS A CA 1
ATOM 2795 C C . LYS A 1 350 ? 6.591 -6.193 -42.324 1.00 26.70 350 LYS A C 1
ATOM 2796 O O . LYS A 1 350 ? 6.139 -6.641 -41.260 1.00 26.14 350 LYS A O 1
ATOM 2802 N N . SER A 1 351 ? 7.881 -6.231 -42.658 1.00 25.89 351 SER A N 1
ATOM 2803 C CA . SER A 1 351 ? 8.938 -6.474 -41.684 1.00 25.22 351 SER A CA 1
ATOM 2804 C C . SER A 1 351 ? 9.450 -5.123 -41.180 1.00 24.34 351 SER A C 1
ATOM 2805 O O . SER A 1 351 ? 9.343 -4.117 -41.880 1.00 24.14 351 SER A O 1
ATOM 2808 N N . SER A 1 352 ? 10.003 -5.108 -39.971 1.00 23.30 352 SER A N 1
ATOM 2809 C CA . SER A 1 352 ? 10.396 -3.855 -39.316 1.00 22.96 352 SER A CA 1
ATOM 2810 C C . SER A 1 352 ? 11.646 -4.026 -38.456 1.00 22.73 352 SER A C 1
ATOM 2811 O O . SER A 1 352 ? 11.887 -5.102 -37.903 1.00 22.33 352 SER A O 1
ATOM 2814 N N . VAL A 1 353 ? 12.433 -2.957 -38.341 1.00 22.47 353 VAL A N 1
ATOM 2815 C CA . VAL A 1 353 ? 13.513 -2.903 -37.363 1.00 22.06 353 VAL A CA 1
ATOM 2816 C C . VAL A 1 353 ? 13.000 -2.355 -36.033 1.00 21.62 353 VAL A C 1
ATOM 2817 O O . VAL A 1 353 ? 13.303 -2.902 -34.968 1.00 21.20 353 VAL A O 1
ATOM 2821 N N . GLU A 1 354 ? 12.226 -1.276 -36.094 1.00 21.27 354 GLU A N 1
ATOM 2822 C CA . GLU A 1 354 ? 11.710 -0.620 -34.883 1.00 21.20 354 GLU A CA 1
ATOM 2823 C C . GLU A 1 354 ? 10.893 -1.545 -33.977 1.00 20.49 354 GLU A C 1
ATOM 2824 O O . GLU A 1 354 ? 10.913 -1.388 -32.753 1.00 19.80 354 GLU A O 1
ATOM 2830 N N . ILE A 1 355 ? 10.182 -2.509 -34.569 1.00 19.93 355 ILE A N 1
ATOM 2831 C CA . ILE A 1 355 ? 9.419 -3.482 -33.777 1.00 19.34 355 ILE A CA 1
ATOM 2832 C C . ILE A 1 355 ? 10.300 -4.226 -32.763 1.00 19.11 355 ILE A C 1
ATOM 2833 O O . ILE A 1 355 ? 9.834 -4.565 -31.677 1.00 18.97 355 ILE A O 1
ATOM 2838 N N . TYR A 1 356 ? 11.569 -4.466 -33.097 1.00 19.45 356 TYR A N 1
ATOM 2839 C CA . TYR A 1 356 ? 12.493 -5.101 -32.147 1.00 19.52 356 TYR A CA 1
ATOM 2840 C C . TYR A 1 356 ? 12.711 -4.249 -30.903 1.00 19.29 356 TYR A C 1
ATOM 2841 O O . TYR A 1 356 ? 12.720 -4.764 -29.788 1.00 19.08 356 TYR A O 1
ATOM 2850 N N . ARG A 1 357 ? 12.872 -2.942 -31.093 1.00 19.68 357 ARG A N 1
ATOM 2851 C CA . ARG A 1 357 ? 13.008 -2.032 -29.967 1.00 19.53 357 ARG A CA 1
ATOM 2852 C C . ARG A 1 357 ? 11.717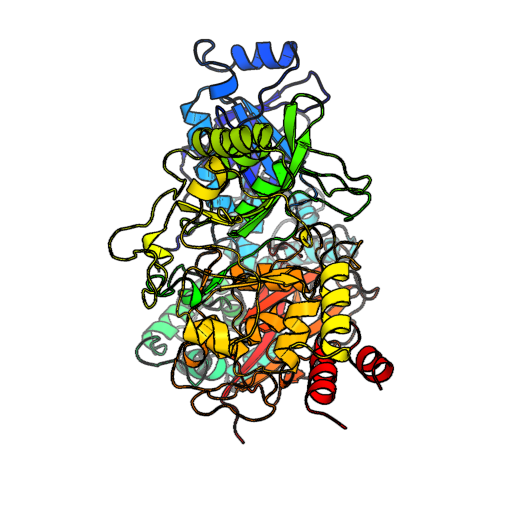 -2.071 -29.149 1.00 19.21 357 ARG A C 1
ATOM 2853 O O . ARG A 1 357 ? 11.757 -2.212 -27.935 1.00 18.93 357 ARG A O 1
ATOM 2861 N N . GLN A 1 358 ? 10.566 -1.986 -29.819 1.00 19.00 358 GLN A N 1
ATOM 2862 C CA . GLN A 1 358 ? 9.287 -1.936 -29.104 1.00 18.73 358 GLN A CA 1
ATOM 2863 C C . GLN A 1 358 ? 9.009 -3.202 -28.302 1.00 18.43 358 GLN A C 1
ATOM 2864 O O . GLN A 1 358 ? 8.517 -3.123 -27.175 1.00 18.47 358 GLN A O 1
ATOM 2870 N N . VAL A 1 359 ? 9.319 -4.362 -28.874 1.00 18.55 359 VAL A N 1
ATOM 2871 C CA . VAL A 1 359 ? 9.097 -5.633 -28.176 1.00 18.61 359 VAL A CA 1
ATOM 2872 C C . VAL A 1 359 ? 9.990 -5.754 -26.936 1.00 18.76 359 VAL A C 1
ATOM 2873 O O . VAL A 1 359 ? 9.526 -6.171 -25.864 1.00 18.84 359 VAL A O 1
ATOM 2877 N N . LEU A 1 360 ? 11.254 -5.345 -27.065 1.00 19.27 360 LEU A N 1
ATOM 2878 C CA . LEU A 1 360 ? 12.188 -5.366 -25.935 1.00 19.35 360 LEU A CA 1
ATOM 2879 C C . LEU A 1 360 ? 11.774 -4.388 -24.829 1.00 19.63 360 LEU A C 1
ATOM 2880 O O . LEU A 1 360 ? 12.029 -4.629 -23.648 1.00 19.53 360 LEU A O 1
ATOM 2885 N N . LEU A 1 361 ? 11.103 -3.309 -25.216 1.00 19.88 361 LEU A N 1
ATOM 2886 C CA . LEU A 1 361 ? 10.657 -2.288 -24.270 1.00 20.57 361 LEU A CA 1
ATOM 2887 C C . LEU A 1 361 ? 9.478 -2.721 -23.407 1.00 20.67 361 LEU A C 1
ATOM 2888 O O . LEU A 1 361 ? 9.278 -2.177 -22.315 1.00 20.79 361 LEU A O 1
ATOM 2893 N N . THR A 1 362 ? 8.717 -3.712 -23.871 1.00 20.75 362 THR A N 1
ATOM 2894 C CA . THR A 1 362 ? 7.687 -4.339 -23.034 1.00 20.83 362 THR A CA 1
ATOM 2895 C C . THR A 1 362 ? 8.289 -5.249 -21.959 1.00 21.21 362 THR A C 1
ATOM 2896 O O . THR A 1 362 ? 7.578 -5.717 -21.068 1.00 21.78 362 THR A O 1
ATOM 2900 N N . GLY A 1 363 ? 9.588 -5.518 -22.061 1.00 21.04 363 GLY A N 1
ATOM 2901 C CA . GLY A 1 363 ? 10.263 -6.458 -21.176 1.00 21.00 363 GLY A CA 1
ATOM 2902 C C . GLY A 1 363 ? 10.387 -7.856 -21.769 1.00 20.83 363 GLY A C 1
ATOM 2903 O O . GLY A 1 363 ? 10.962 -8.742 -21.138 1.00 20.97 363 GLY A O 1
ATOM 2904 N N . CYS A 1 364 ? 9.850 -8.067 -22.969 1.00 20.24 364 CYS A N 1
ATOM 2905 C CA . CYS A 1 364 ? 10.057 -9.327 -23.689 1.00 20.58 364 CYS A CA 1
ATOM 2906 C C . CYS A 1 364 ? 11.546 -9.679 -23.730 1.00 20.72 364 CYS A C 1
ATOM 2907 O O . CYS A 1 364 ? 12.381 -8.800 -23.971 1.00 20.61 364 CYS A O 1
ATOM 2910 N N . ARG A 1 365 ? 11.872 -10.948 -23.484 1.00 20.69 365 ARG A N 1
ATOM 2911 C CA . ARG A 1 365 ? 13.274 -11.396 -23.395 1.00 21.60 365 ARG A CA 1
ATOM 2912 C C . ARG A 1 365 ? 13.718 -12.314 -24.535 1.00 22.33 365 ARG A C 1
ATOM 2913 O O . ARG A 1 365 ? 14.917 -12.489 -24.751 1.00 23.58 365 ARG A O 1
ATOM 2921 N N . CYS A 1 366 ? 12.777 -12.920 -25.245 1.00 22.65 366 CYS A N 1
ATOM 2922 C CA . CYS A 1 366 ? 13.119 -13.893 -26.275 1.00 23.17 366 CYS A CA 1
ATOM 2923 C C . CYS A 1 366 ? 12.508 -13.463 -27.599 1.00 22.81 366 CYS A C 1
ATOM 2924 O O . CYS A 1 366 ? 11.292 -13.275 -27.700 1.00 22.42 366 CYS A O 1
ATOM 2927 N N . LEU A 1 367 ? 13.368 -13.305 -28.598 1.00 22.55 367 LEU A N 1
ATOM 2928 C CA . LEU A 1 367 ? 12.994 -12.758 -29.894 1.00 22.92 367 LEU A CA 1
ATOM 2929 C C . LEU A 1 367 ? 13.347 -13.744 -30.984 1.00 23.18 367 LEU A C 1
ATOM 2930 O O . LEU A 1 367 ? 14.171 -14.644 -30.776 1.00 23.84 367 LEU A O 1
ATOM 2935 N N . GLU A 1 368 ? 12.745 -13.561 -32.154 1.00 22.94 368 GLU A N 1
ATOM 2936 C CA . GLU A 1 368 ? 13.038 -14.404 -33.297 1.00 23.20 368 GLU A CA 1
ATOM 2937 C C . GLU A 1 368 ? 13.553 -13.588 -34.480 1.00 23.14 368 GLU A C 1
ATOM 2938 O O . GLU A 1 368 ? 13.026 -12.516 -34.788 1.00 23.19 368 GLU A O 1
ATOM 2944 N N . LEU A 1 369 ? 14.588 -14.113 -35.125 1.00 23.11 369 LEU A N 1
ATOM 2945 C CA . LEU A 1 369 ? 15.186 -13.513 -36.307 1.00 23.19 369 LEU A CA 1
ATOM 2946 C C . LEU A 1 369 ? 15.250 -14.593 -37.385 1.00 23.36 369 LEU A C 1
ATOM 2947 O O . LEU A 1 369 ? 15.985 -15.577 -37.239 1.00 23.64 369 LEU A O 1
ATOM 2952 N N . ASP A 1 370 ? 14.456 -14.417 -38.443 1.00 23.08 370 ASP A N 1
ATOM 2953 C CA . ASP A 1 370 ? 14.458 -15.317 -39.599 1.00 23.15 370 ASP A CA 1
ATOM 2954 C C . ASP A 1 370 ? 15.438 -14.768 -40.621 1.00 23.77 370 ASP A C 1
ATOM 2955 O O . ASP A 1 370 ? 15.131 -13.794 -41.320 1.00 23.41 370 ASP A O 1
ATOM 2960 N N . CYS A 1 371 ? 16.601 -15.408 -40.730 1.00 24.56 371 CYS A N 1
ATOM 2961 C CA . CYS A 1 371 ? 17.698 -14.885 -41.542 1.00 25.78 371 CYS A CA 1
ATOM 2962 C C . CYS A 1 371 ? 17.772 -15.553 -42.917 1.00 26.36 371 CYS A C 1
ATOM 2963 O O . CYS A 1 371 ? 17.777 -16.778 -43.017 1.00 26.53 371 CYS A O 1
ATOM 2966 N N . TRP A 1 372 ? 17.831 -14.731 -43.964 1.00 26.80 372 TRP A N 1
ATOM 2967 C CA . TRP A 1 372 ? 17.921 -15.200 -45.351 1.00 27.61 372 TRP A CA 1
ATOM 2968 C C . TRP A 1 372 ? 19.033 -14.455 -46.097 1.00 28.57 372 TRP A C 1
ATOM 2969 O O . TRP A 1 372 ? 19.440 -13.356 -45.698 1.00 27.75 372 TRP A O 1
ATOM 2980 N N . ASP A 1 373 ? 19.518 -15.058 -47.181 1.00 30.05 373 ASP A N 1
ATOM 2981 C CA . ASP A 1 373 ? 20.522 -14.417 -48.031 1.00 31.25 373 ASP A CA 1
ATOM 2982 C C . ASP A 1 373 ? 19.907 -13.204 -48.714 1.00 31.70 373 ASP A C 1
ATOM 2983 O O . ASP A 1 373 ? 18.850 -13.315 -49.320 1.00 31.44 373 ASP A O 1
ATOM 2988 N N . GLY A 1 374 ? 20.562 -12.052 -48.600 1.00 32.48 374 GLY A N 1
ATOM 2989 C CA . GLY A 1 374 ? 20.166 -10.865 -49.352 1.00 33.25 374 GLY A CA 1
ATOM 2990 C C . GLY A 1 374 ? 20.852 -10.854 -50.703 1.00 35.07 374 GLY A C 1
ATOM 2991 O O . GLY A 1 374 ? 21.951 -11.407 -50.854 1.00 35.03 374 GLY A O 1
ATOM 2992 N N . LYS A 1 375 ? 20.202 -10.217 -51.678 1.00 36.30 375 LYS A N 1
ATOM 2993 C CA . LYS A 1 375 ? 20.668 -10.210 -53.069 1.00 38.28 375 LYS A CA 1
ATOM 2994 C C . LYS A 1 375 ? 22.004 -9.502 -53.259 1.00 39.21 375 LYS A C 1
ATOM 2995 O O . LYS A 1 375 ? 22.737 -9.818 -54.192 1.00 40.53 375 LYS A O 1
ATOM 3001 N N . ASP A 1 376 ? 22.313 -8.554 -52.376 1.00 39.28 376 ASP A N 1
ATOM 3002 C CA . ASP A 1 376 ? 23.530 -7.745 -52.478 1.00 40.12 376 ASP A CA 1
ATOM 3003 C C . ASP A 1 376 ? 24.680 -8.313 -51.631 1.00 39.46 376 ASP A C 1
ATOM 3004 O O . ASP A 1 376 ? 25.679 -7.631 -51.404 1.00 40.04 376 ASP A O 1
ATOM 3009 N N . GLY A 1 377 ? 24.536 -9.554 -51.166 1.00 38.10 377 GLY A N 1
ATOM 3010 C CA . GLY A 1 377 ? 25.546 -10.196 -50.332 1.00 37.28 377 GLY A CA 1
ATOM 3011 C C . GLY A 1 377 ? 25.391 -9.941 -48.840 1.00 35.80 377 GLY A C 1
ATOM 3012 O O . GLY A 1 377 ? 26.177 -10.454 -48.050 1.00 35.74 377 GLY A O 1
ATOM 3013 N N . GLU A 1 378 ? 24.381 -9.160 -48.453 1.00 33.99 378 GLU A N 1
ATOM 3014 C CA . GLU A 1 378 ? 24.163 -8.787 -47.054 1.00 32.60 378 GLU A CA 1
ATOM 3015 C C . GLU A 1 378 ? 22.907 -9.471 -46.512 1.00 30.82 378 GLU A C 1
ATOM 3016 O O . GLU A 1 378 ? 21.851 -9.373 -47.128 1.00 30.41 378 GLU A O 1
ATOM 3022 N N . PRO A 1 379 ? 23.011 -10.157 -45.355 1.00 29.20 379 PRO A N 1
ATOM 3023 C CA . PRO A 1 379 ? 21.859 -10.915 -44.869 1.00 28.20 379 PRO A CA 1
ATOM 3024 C C . PRO A 1 379 ? 20.662 -10.044 -44.520 1.00 26.95 379 PRO A C 1
ATOM 3025 O O . PRO A 1 379 ? 20.823 -8.904 -44.076 1.00 26.28 379 PRO A O 1
ATOM 3029 N N . ILE A 1 380 ? 19.474 -10.603 -44.720 1.00 26.17 380 ILE A N 1
ATOM 3030 C CA . ILE A 1 380 ? 18.230 -9.902 -44.449 1.00 25.37 380 ILE A CA 1
ATOM 3031 C C . ILE A 1 380 ? 17.367 -10.724 -43.517 1.00 24.42 380 ILE A C 1
ATOM 3032 O O . ILE A 1 380 ? 17.618 -11.911 -43.305 1.00 24.61 380 ILE A O 1
ATOM 3037 N N . ILE A 1 381 ? 16.356 -10.072 -42.960 1.00 23.55 381 ILE A N 1
ATOM 3038 C CA . ILE A 1 381 ? 15.334 -10.732 -42.153 1.00 22.55 381 ILE A CA 1
ATOM 3039 C C . ILE A 1 381 ? 13.985 -10.568 -42.834 1.00 22.42 381 ILE A C 1
ATOM 3040 O O . ILE A 1 381 ? 13.605 -9.461 -43.223 1.00 22.25 381 ILE A O 1
ATOM 3045 N N . THR A 1 382 ? 13.271 -11.680 -42.987 1.00 22.53 382 THR A N 1
ATOM 3046 C CA . THR A 1 382 ? 11.957 -11.681 -43.617 1.00 22.67 382 THR A CA 1
ATOM 3047 C C . THR A 1 382 ? 11.292 -13.039 -43.411 1.00 22.78 382 THR A C 1
ATOM 3048 O O . THR A 1 382 ? 11.929 -13.979 -42.923 1.00 22.75 382 THR A O 1
ATOM 3052 N N . HIS A 1 383 ? 10.016 -13.138 -43.775 1.00 22.69 383 HIS A N 1
ATOM 3053 C CA . HIS A 1 383 ? 9.324 -14.424 -43.783 1.00 22.94 383 HIS A CA 1
ATOM 3054 C C . HIS A 1 383 ? 9.490 -15.029 -45.173 1.00 23.72 383 HIS A C 1
ATOM 3055 O O . HIS A 1 383 ? 8.909 -14.546 -46.147 1.00 23.60 383 HIS A O 1
ATOM 3062 N N . GLY A 1 384 ? 10.306 -16.075 -45.262 1.00 24.23 384 GLY A N 1
ATOM 3063 C CA . GLY A 1 384 ? 10.654 -16.676 -46.543 1.00 25.34 384 GLY A CA 1
ATOM 3064 C C . GLY A 1 384 ? 9.478 -17.205 -47.346 1.00 26.08 384 GLY A C 1
ATOM 3065 O O . GLY A 1 384 ? 8.510 -17.715 -46.782 1.00 25.59 384 GLY A O 1
ATOM 3066 N N . PHE A 1 385 ? 9.585 -17.072 -48.667 1.00 27.51 385 PHE A N 1
ATOM 3067 C CA . PHE A 1 385 ? 8.572 -17.520 -49.627 1.00 28.83 385 PHE A CA 1
ATOM 3068 C C . PHE A 1 385 ? 7.200 -16.855 -49.449 1.00 28.83 385 PHE A C 1
ATOM 3069 O O . PHE A 1 385 ? 6.170 -17.441 -49.794 1.00 29.42 385 PHE A O 1
ATOM 3077 N N . THR A 1 386 ? 7.196 -15.622 -48.947 1.00 28.51 386 THR A N 1
ATOM 3078 C CA . THR A 1 386 ? 5.962 -14.845 -48.822 1.00 28.25 386 THR A CA 1
ATOM 3079 C C . THR A 1 386 ? 6.148 -13.492 -49.499 1.00 28.80 386 THR A C 1
ATOM 3080 O O . THR A 1 386 ? 7.206 -13.220 -50.055 1.00 28.93 386 THR A O 1
ATOM 3084 N N . MET A 1 387 ? 5.125 -12.643 -49.437 1.00 28.93 387 MET A N 1
ATOM 3085 C CA . MET A 1 387 ? 5.225 -11.287 -49.971 1.00 29.66 387 MET A CA 1
ATOM 3086 C C . MET A 1 387 ? 5.574 -10.243 -48.903 1.00 28.81 387 MET A C 1
ATOM 3087 O O . MET A 1 387 ? 5.427 -9.041 -49.140 1.00 28.77 387 MET A O 1
ATOM 3092 N N . CYS A 1 388 ? 6.040 -10.690 -47.737 1.00 28.13 388 CYS A N 1
ATOM 3093 C CA . CYS A 1 388 ? 6.479 -9.762 -46.700 1.00 27.60 388 CYS A CA 1
ATOM 3094 C C . CYS A 1 388 ? 7.693 -8.962 -47.174 1.00 27.50 388 CYS A C 1
ATOM 3095 O O . CYS A 1 388 ? 8.495 -9.445 -47.974 1.00 27.68 388 CYS A O 1
ATOM 3098 N N . THR A 1 389 ? 7.809 -7.726 -46.695 1.00 26.94 389 THR A N 1
ATOM 3099 C CA . THR A 1 389 ? 8.991 -6.916 -46.969 1.00 27.04 389 THR A CA 1
ATOM 3100 C C . THR A 1 389 ? 10.174 -7.469 -46.163 1.00 26.69 389 THR A C 1
ATOM 3101 O O . THR A 1 389 ? 10.004 -8.370 -45.340 1.00 26.05 389 THR A O 1
ATOM 3105 N N . GLU A 1 390 ? 11.361 -6.931 -46.421 1.00 26.94 390 GLU A N 1
ATOM 3106 C CA . GLU A 1 390 ? 12.605 -7.394 -45.804 1.00 27.25 390 GLU A CA 1
ATOM 3107 C C . GLU A 1 390 ? 13.277 -6.238 -45.083 1.00 26.51 390 GLU A C 1
ATOM 3108 O O . GLU A 1 390 ? 13.096 -5.081 -45.470 1.00 26.32 390 GLU A O 1
ATOM 3114 N N . VAL A 1 391 ? 14.066 -6.555 -44.057 1.00 25.56 391 VAL A N 1
ATOM 3115 C CA . VAL A 1 391 ? 14.930 -5.569 -43.399 1.00 25.33 391 VAL A CA 1
ATOM 3116 C C . VAL A 1 391 ? 16.351 -6.132 -43.301 1.00 25.52 391 VAL A C 1
ATOM 3117 O O . VAL A 1 391 ? 16.549 -7.345 -43.407 1.00 25.23 391 VAL A O 1
ATOM 3121 N N . LEU A 1 392 ? 17.335 -5.256 -43.111 1.00 25.88 392 LEU A N 1
ATOM 3122 C CA . LEU A 1 392 ? 18.734 -5.689 -42.988 1.00 26.26 392 LEU A CA 1
ATOM 3123 C C . LEU A 1 392 ? 18.953 -6.328 -41.627 1.00 25.48 392 LEU A C 1
ATOM 3124 O O . LEU A 1 392 ? 18.521 -5.791 -40.609 1.00 25.00 392 LEU A O 1
ATOM 3129 N N . PHE A 1 393 ? 19.624 -7.474 -41.610 1.00 25.42 393 PHE A N 1
ATOM 3130 C CA . PHE A 1 393 ? 19.979 -8.130 -40.356 1.00 24.98 393 PHE A CA 1
ATOM 3131 C C . PHE A 1 393 ? 20.813 -7.202 -39.464 1.00 25.00 393 PHE A C 1
ATOM 3132 O O . PHE A 1 393 ? 20.582 -7.119 -38.255 1.00 24.54 393 PHE A O 1
ATOM 3140 N N . LYS A 1 394 ? 21.778 -6.512 -40.070 1.00 25.38 394 LYS A N 1
ATOM 3141 C CA . LYS A 1 394 ? 22.650 -5.577 -39.347 1.00 25.82 394 LYS A CA 1
ATOM 3142 C C . LYS A 1 394 ? 21.847 -4.510 -38.593 1.00 25.23 394 LYS A C 1
ATOM 3143 O O . LYS A 1 394 ? 22.115 -4.246 -37.419 1.00 24.63 394 LYS A O 1
ATOM 3149 N N . ASP A 1 395 ? 20.861 -3.914 -39.260 1.00 24.69 395 ASP A N 1
ATOM 3150 C CA . ASP A 1 395 ? 19.999 -2.921 -38.616 1.00 24.44 395 ASP A CA 1
ATOM 3151 C C . ASP A 1 395 ? 19.266 -3.510 -37.408 1.00 23.35 395 ASP A C 1
ATOM 3152 O O . ASP A 1 395 ? 19.170 -2.863 -36.366 1.00 23.18 395 ASP A O 1
ATOM 3157 N N . VAL A 1 396 ? 18.749 -4.729 -37.544 1.00 23.02 396 VAL A N 1
ATOM 3158 C CA . VAL A 1 396 ? 18.034 -5.376 -36.440 1.00 22.18 396 VAL A CA 1
ATOM 3159 C C . VAL A 1 396 ? 18.934 -5.575 -35.204 1.00 22.29 396 VAL A C 1
ATOM 3160 O O . VAL A 1 396 ? 18.540 -5.231 -34.083 1.00 22.23 396 VAL A O 1
ATOM 3164 N N . VAL A 1 397 ? 20.137 -6.112 -35.390 1.00 22.93 397 VAL A N 1
ATOM 3165 C CA . VAL A 1 397 ? 20.999 -6.389 -34.226 1.00 23.01 397 VAL A CA 1
ATOM 3166 C C . VAL A 1 397 ? 21.478 -5.122 -33.512 1.00 23.21 397 VAL A C 1
ATOM 3167 O O . VAL A 1 397 ? 21.618 -5.114 -32.290 1.00 22.94 397 VAL A O 1
ATOM 3171 N N . TYR A 1 398 ? 21.710 -4.049 -34.259 1.00 23.83 398 TYR A N 1
ATOM 3172 C CA . TYR A 1 398 ? 22.004 -2.751 -33.639 1.00 24.21 398 TYR A CA 1
ATOM 3173 C C . TYR A 1 398 ? 20.783 -2.196 -32.888 1.00 23.63 398 TYR A C 1
ATOM 3174 O O . TYR A 1 398 ? 20.937 -1.533 -31.861 1.00 24.25 398 TYR A O 1
ATOM 3183 N N . ALA A 1 399 ? 19.582 -2.490 -33.386 1.00 22.88 399 ALA A N 1
ATOM 3184 C CA . ALA A 1 399 ? 18.333 -2.155 -32.685 1.00 22.18 399 ALA A CA 1
ATOM 3185 C C . ALA A 1 399 ? 18.205 -2.943 -31.382 1.00 21.61 399 ALA A C 1
ATOM 3186 O O . ALA A 1 399 ? 17.896 -2.378 -30.323 1.00 21.77 399 ALA A O 1
ATOM 3188 N N . ILE A 1 400 ? 18.454 -4.246 -31.461 1.00 21.25 400 ILE A N 1
ATOM 3189 C CA . ILE A 1 400 ? 18.437 -5.105 -30.281 1.00 21.00 400 ILE A CA 1
ATOM 3190 C C . ILE A 1 400 ? 19.465 -4.630 -29.246 1.00 21.64 400 ILE A C 1
ATOM 3191 O O . ILE A 1 400 ? 19.161 -4.536 -28.053 1.00 21.01 400 ILE A O 1
ATOM 3196 N N . ALA A 1 401 ? 20.671 -4.310 -29.713 1.00 22.76 401 ALA A N 1
ATOM 3197 C CA . ALA A 1 401 ? 21.743 -3.858 -28.829 1.00 23.48 401 ALA A CA 1
ATOM 3198 C C . ALA A 1 401 ? 21.358 -2.572 -28.087 1.00 23.80 401 ALA A C 1
ATOM 3199 O O . ALA A 1 401 ? 21.702 -2.405 -26.920 1.00 24.34 401 ALA A O 1
ATOM 3201 N N . GLU A 1 402 ? 20.632 -1.680 -28.757 1.00 24.01 402 GLU A N 1
ATOM 3202 C CA . GLU A 1 402 ? 20.154 -0.446 -28.132 1.00 24.27 402 GLU A CA 1
ATOM 3203 C C . GLU A 1 402 ? 19.140 -0.689 -27.005 1.00 23.69 402 GLU A C 1
ATOM 3204 O O . GLU A 1 402 ? 19.256 -0.113 -25.921 1.00 23.73 402 GLU A O 1
ATOM 3210 N N . SER A 1 403 ? 18.145 -1.530 -27.264 1.00 23.14 403 SER A N 1
ATOM 3211 C CA . SER A 1 403 ? 16.952 -1.600 -26.416 1.00 22.80 403 SER A CA 1
ATOM 3212 C C . SER A 1 403 ? 16.922 -2.787 -25.452 1.00 22.51 403 SER A C 1
ATOM 3213 O O . SER A 1 403 ? 16.103 -2.815 -24.537 1.00 22.41 403 SER A O 1
ATOM 3216 N N . ALA A 1 404 ? 17.825 -3.747 -25.644 1.00 22.52 404 ALA A N 1
ATOM 3217 C CA . ALA A 1 404 ? 17.782 -5.031 -24.931 1.00 22.13 404 ALA A CA 1
ATOM 3218 C C . ALA A 1 404 ? 17.615 -4.920 -23.419 1.00 22.01 404 ALA A C 1
ATOM 3219 O O . ALA A 1 404 ? 16.854 -5.679 -22.825 1.00 21.66 404 ALA A O 1
ATOM 3221 N N . PHE A 1 405 ? 18.326 -3.980 -22.801 1.00 22.05 405 PHE A N 1
ATOM 3222 C CA . PHE A 1 405 ? 18.344 -3.879 -21.351 1.00 22.27 405 PHE A CA 1
ATOM 3223 C C . PHE A 1 405 ? 17.894 -2.527 -20.797 1.00 22.52 405 PHE A C 1
ATOM 3224 O O . PHE A 1 405 ? 18.264 -2.160 -19.681 1.00 22.49 405 PHE A O 1
ATOM 3232 N N . LYS A 1 406 ? 17.068 -1.808 -21.556 1.00 22.53 406 LYS A N 1
ATOM 3233 C CA . LYS A 1 406 ? 16.529 -0.525 -21.096 1.00 23.20 406 LYS A CA 1
ATOM 3234 C C . LYS A 1 406 ? 15.483 -0.680 -19.992 1.00 22.94 406 LYS A C 1
ATOM 3235 O O . LYS A 1 406 ? 15.403 0.175 -19.108 1.00 23.11 406 LYS A O 1
ATOM 3241 N N . VAL A 1 407 ? 14.682 -1.746 -20.041 1.00 22.52 407 VAL A N 1
ATOM 3242 C CA . VAL A 1 407 ? 13.630 -1.950 -19.037 1.00 22.70 407 VAL A CA 1
ATOM 3243 C C . VAL A 1 407 ? 13.867 -3.151 -18.129 1.00 22.56 407 VAL A C 1
ATOM 3244 O O . VAL A 1 407 ? 13.292 -3.216 -17.049 1.00 22.49 407 VAL A O 1
ATOM 3248 N N . SER A 1 408 ? 14.707 -4.087 -18.565 1.00 22.85 408 SER A N 1
ATOM 3249 C CA . SER A 1 408 ? 15.064 -5.259 -17.767 1.00 22.81 408 SER A CA 1
ATOM 3250 C C . SER A 1 408 ? 16.555 -5.535 -17.875 1.00 23.57 408 SER A C 1
ATOM 3251 O O . SER A 1 408 ? 17.121 -5.443 -18.959 1.00 23.78 408 SER A O 1
ATOM 3254 N N . ASP A 1 409 ? 17.174 -5.898 -16.754 1.00 23.90 409 ASP A N 1
ATOM 3255 C CA . ASP A 1 409 ? 18.580 -6.302 -16.729 1.00 24.73 409 ASP A CA 1
ATOM 3256 C C . ASP A 1 409 ? 18.774 -7.782 -17.051 1.00 23.99 409 ASP A C 1
ATOM 3257 O O . ASP A 1 409 ? 19.913 -8.241 -17.163 1.00 24.23 409 ASP A O 1
ATOM 3262 N N . TYR A 1 410 ? 17.682 -8.530 -17.187 1.00 22.67 410 TYR A N 1
ATOM 3263 C CA . TYR A 1 410 ? 17.764 -9.997 -17.251 1.00 22.43 410 TYR A CA 1
ATOM 3264 C C . TYR A 1 410 ? 17.926 -10.515 -18.689 1.00 21.77 410 TYR A C 1
ATOM 3265 O O . TYR A 1 410 ? 17.583 -9.819 -19.636 1.00 21.82 410 TYR A O 1
ATOM 3274 N N . PRO A 1 411 ? 18.499 -11.721 -18.856 1.00 21.87 411 PRO A N 1
ATOM 3275 C CA . PRO A 1 411 ? 19.053 -12.087 -20.165 1.00 21.69 411 PRO A CA 1
ATOM 3276 C C . PRO A 1 411 ? 18.056 -12.176 -21.321 1.00 21.35 411 PRO A C 1
ATOM 3277 O O . PRO A 1 411 ? 16.871 -12.473 -21.125 1.00 20.75 411 PRO A O 1
ATOM 3281 N N . VAL A 1 412 ? 18.567 -11.917 -22.518 1.00 21.04 412 VAL A N 1
ATOM 3282 C CA . VAL A 1 412 ? 17.787 -11.978 -23.736 1.00 21.06 412 VAL A CA 1
ATOM 3283 C C . VAL A 1 412 ? 18.227 -13.204 -24.516 1.00 21.13 412 VAL A C 1
ATOM 3284 O O . VAL A 1 412 ? 19.404 -13.542 -24.536 1.00 22.03 412 VAL A O 1
ATOM 3288 N N . ILE A 1 413 ? 17.267 -13.891 -25.120 1.00 20.98 413 ILE A N 1
ATOM 3289 C CA . ILE A 1 413 ? 17.552 -15.045 -25.964 1.00 20.89 413 ILE A CA 1
ATOM 3290 C C . ILE A 1 413 ? 17.092 -14.718 -27.381 1.00 20.78 413 ILE A C 1
ATOM 3291 O O . ILE A 1 413 ? 15.946 -14.323 -27.595 1.00 20.04 413 ILE A O 1
ATOM 3296 N N . LEU A 1 414 ? 17.993 -14.859 -28.346 1.00 21.15 414 LEU A N 1
ATOM 3297 C CA . LEU A 1 414 ? 17.657 -14.622 -29.743 1.00 21.26 414 LEU A CA 1
ATOM 3298 C C . LEU A 1 414 ? 17.514 -15.953 -30.458 1.00 21.62 414 LEU A C 1
ATOM 3299 O O . LEU A 1 414 ? 18.472 -16.713 -30.572 1.00 21.92 414 LEU A O 1
ATOM 3304 N N . SER A 1 415 ? 16.302 -16.229 -30.923 1.00 21.79 415 SER A N 1
ATOM 3305 C CA . SER A 1 415 ? 15.998 -17.446 -31.658 1.00 22.55 415 SER A CA 1
ATOM 3306 C C . SER A 1 415 ? 16.261 -17.194 -33.140 1.00 23.24 415 SER A C 1
ATOM 3307 O O . SER A 1 415 ? 15.505 -16.472 -33.803 1.00 23.09 415 SER A O 1
ATOM 3310 N N . PHE A 1 416 ? 17.355 -17.767 -33.640 1.00 24.25 416 PHE A N 1
ATOM 3311 C CA . PHE A 1 416 ? 17.718 -17.683 -35.048 1.00 25.06 416 PHE A CA 1
ATOM 3312 C C . PHE A 1 416 ? 17.069 -18.821 -35.833 1.00 25.47 416 PHE A C 1
ATOM 3313 O O . PHE A 1 416 ? 17.249 -19.992 -35.512 1.00 26.05 416 PHE A O 1
ATOM 3321 N N . GLU A 1 417 ? 16.306 -18.468 -36.857 1.00 25.25 417 GLU A N 1
ATOM 3322 C CA . GLU A 1 417 ? 15.897 -19.426 -37.870 1.00 25.75 417 GLU A CA 1
ATOM 3323 C C . GLU A 1 417 ? 16.790 -19.113 -39.063 1.00 26.29 417 GLU A C 1
ATOM 3324 O O . GLU A 1 417 ? 16.571 -18.142 -39.785 1.00 26.13 417 GLU A O 1
ATOM 3330 N N . ASN A 1 418 ? 17.820 -19.932 -39.235 1.00 26.84 418 ASN A N 1
ATOM 3331 C CA . ASN A 1 418 ? 18.942 -19.606 -40.106 1.00 27.42 418 ASN A CA 1
ATOM 3332 C C . ASN A 1 418 ? 18.823 -20.266 -41.479 1.00 27.70 418 ASN A C 1
ATOM 3333 O O . ASN A 1 418 ? 18.856 -21.486 -41.586 1.00 28.28 418 ASN A O 1
ATOM 3338 N N . HIS A 1 419 ? 18.683 -19.458 -42.527 1.00 27.66 419 HIS A N 1
ATOM 3339 C CA . HIS A 1 419 ? 18.625 -19.980 -43.896 1.00 28.19 419 HIS A CA 1
ATOM 3340 C C . HIS A 1 419 ? 19.774 -19.475 -44.765 1.00 28.78 419 HIS A C 1
ATOM 3341 O O . HIS A 1 419 ? 19.748 -19.638 -45.980 1.00 29.15 419 HIS A O 1
ATOM 3348 N N . CYS A 1 420 ? 20.787 -18.880 -44.143 1.00 28.72 420 CYS A N 1
ATOM 3349 C CA . CYS A 1 420 ? 21.849 -18.217 -44.895 1.00 29.39 420 CYS A CA 1
ATOM 3350 C C . CYS A 1 420 ? 22.931 -19.178 -45.376 1.00 29.95 420 CYS A C 1
ATOM 3351 O O . CYS A 1 420 ? 23.198 -20.200 -44.748 1.00 29.82 420 CYS A O 1
ATOM 3354 N N . SER A 1 421 ? 23.550 -18.827 -46.498 1.00 30.59 421 SER A N 1
ATOM 3355 C CA . SER A 1 421 ? 24.750 -19.508 -46.970 1.00 31.39 421 SER A CA 1
ATOM 3356 C C . SER A 1 421 ? 25.884 -19.247 -45.988 1.00 31.23 421 SER A C 1
ATOM 3357 O O . SER A 1 421 ? 25.793 -18.348 -45.147 1.00 30.59 421 SER A O 1
ATOM 3360 N N . VAL A 1 422 ? 26.956 -20.019 -46.109 1.00 31.81 422 VAL A N 1
ATOM 3361 C CA . VAL A 1 422 ? 28.104 -19.884 -45.219 1.00 32.01 422 VAL A CA 1
ATOM 3362 C C . VAL A 1 422 ? 28.671 -18.457 -45.226 1.00 31.97 422 VAL A C 1
ATOM 3363 O O . VAL A 1 422 ? 29.015 -17.921 -44.170 1.00 31.84 422 VAL A O 1
ATOM 3367 N N . ALA A 1 423 ? 28.742 -17.843 -46.406 1.00 32.21 423 ALA A N 1
ATOM 3368 C CA . ALA A 1 423 ? 29.318 -16.503 -46.549 1.00 32.18 423 ALA A CA 1
ATOM 3369 C C . ALA A 1 423 ? 28.518 -15.446 -45.789 1.00 31.23 423 ALA A C 1
ATOM 3370 O O . ALA A 1 423 ? 29.090 -14.577 -45.124 1.00 30.84 423 ALA A O 1
ATOM 3372 N N . GLN A 1 424 ? 27.195 -15.518 -45.884 1.00 30.46 424 GLN A N 1
ATOM 3373 C CA . GLN A 1 424 ? 26.350 -14.552 -45.190 1.00 29.55 424 GLN A CA 1
ATOM 3374 C C . GLN A 1 424 ? 26.182 -14.880 -43.700 1.00 29.08 424 GLN A C 1
ATOM 3375 O O . GLN A 1 424 ? 25.967 -13.974 -42.900 1.00 28.88 424 GLN A O 1
ATOM 3381 N N . GLN A 1 425 ? 26.312 -16.156 -43.328 1.00 29.34 425 GLN A N 1
ATOM 3382 C CA . GLN A 1 425 ? 26.376 -16.555 -41.907 1.00 28.99 425 GLN A CA 1
ATOM 3383 C C . GLN A 1 425 ? 27.612 -15.983 -41.207 1.00 29.41 425 GLN A C 1
ATOM 3384 O O . GLN A 1 425 ? 27.568 -15.670 -40.014 1.00 28.83 425 GLN A O 1
ATOM 3390 N N . LYS A 1 426 ? 28.718 -15.865 -41.941 1.00 30.18 426 LYS A N 1
ATOM 3391 C CA . LYS A 1 426 ? 29.912 -15.203 -41.419 1.00 30.84 426 LYS A CA 1
ATOM 3392 C C . LYS A 1 426 ? 29.589 -13.765 -41.048 1.00 30.30 426 LYS A C 1
ATOM 3393 O O . LYS A 1 426 ? 30.049 -13.262 -40.019 1.00 30.13 426 LYS A O 1
ATOM 3399 N N . LEU A 1 427 ? 28.778 -13.120 -41.885 1.00 29.84 427 LEU A N 1
ATOM 3400 C CA . LEU A 1 427 ? 28.356 -11.749 -41.648 1.00 29.54 427 LEU A CA 1
ATOM 3401 C C . LEU A 1 427 ? 27.378 -11.653 -40.480 1.00 28.62 427 LEU A C 1
ATOM 3402 O O . LEU A 1 427 ? 27.477 -10.721 -39.683 1.00 28.91 427 LEU A O 1
ATOM 3407 N N . LEU A 1 428 ? 26.452 -12.608 -40.363 1.00 28.14 428 LEU A N 1
ATOM 3408 C CA . LEU A 1 428 ? 25.565 -12.669 -39.194 1.00 27.08 428 LEU A CA 1
ATOM 3409 C C . LEU A 1 428 ? 26.393 -12.662 -37.915 1.00 27.38 428 LEU A C 1
ATOM 3410 O O . LEU A 1 428 ? 26.159 -11.851 -37.020 1.00 26.79 428 LEU A O 1
ATOM 3415 N N . ALA A 1 429 ? 27.361 -13.575 -37.844 1.00 28.12 429 ALA A N 1
ATOM 3416 C CA . ALA A 1 429 ? 28.232 -13.708 -36.674 1.00 28.67 429 ALA A CA 1
ATOM 3417 C C . ALA A 1 429 ? 29.036 -12.442 -36.435 1.00 29.07 429 ALA A C 1
ATOM 3418 O O . ALA A 1 429 ? 29.160 -11.986 -35.299 1.00 29.16 429 ALA A O 1
ATOM 3420 N N . GLN A 1 430 ? 29.570 -11.875 -37.512 1.00 29.95 430 GLN A N 1
ATOM 3421 C CA . GLN A 1 430 ? 30.349 -10.643 -37.434 1.00 30.50 430 GLN A CA 1
ATOM 3422 C C . GLN A 1 430 ? 29.523 -9.496 -36.858 1.00 29.69 430 GLN A C 1
ATOM 3423 O O . GLN A 1 430 ? 29.977 -8.800 -35.950 1.00 29.49 430 GLN A O 1
ATOM 3429 N N . TYR A 1 431 ? 28.311 -9.310 -37.377 1.00 29.14 431 TYR A N 1
ATOM 3430 C CA . TYR A 1 431 ? 27.456 -8.200 -36.936 1.00 28.63 431 TYR A CA 1
ATOM 3431 C C . TYR A 1 431 ? 26.922 -8.395 -35.517 1.00 28.11 431 TYR A C 1
ATOM 3432 O O . TYR A 1 431 ? 26.718 -7.416 -34.799 1.00 27.58 431 TYR A O 1
ATOM 3441 N N . CYS A 1 432 ? 26.700 -9.646 -35.111 1.00 28.40 432 CYS A N 1
ATOM 3442 C CA . CYS A 1 432 ? 26.376 -9.937 -33.711 1.00 28.34 432 CYS A CA 1
ATOM 3443 C C . CYS A 1 432 ? 27.515 -9.466 -32.815 1.00 28.83 432 CYS A C 1
ATOM 3444 O O . CYS A 1 432 ? 27.287 -8.783 -31.821 1.00 28.42 432 CYS A O 1
ATOM 3447 N N . ASN A 1 433 ? 28.740 -9.836 -33.175 1.00 29.89 433 ASN A N 1
ATOM 3448 C CA . ASN A 1 433 ? 29.913 -9.447 -32.395 1.00 30.94 433 ASN A CA 1
ATOM 3449 C C . ASN A 1 433 ? 30.061 -7.931 -32.313 1.00 30.78 433 ASN A C 1
ATOM 3450 O O . ASN A 1 433 ? 30.237 -7.372 -31.228 1.00 30.62 433 ASN A O 1
ATOM 3455 N N . GLU A 1 434 ? 29.963 -7.270 -33.460 1.00 30.96 434 GLU A N 1
ATOM 3456 C CA . GLU A 1 434 ? 30.157 -5.825 -33.526 1.00 31.43 434 GLU A CA 1
ATOM 3457 C C . GLU A 1 434 ? 29.017 -5.048 -32.867 1.00 30.47 434 GLU A C 1
ATOM 3458 O O . GLU A 1 434 ? 29.262 -4.041 -32.208 1.00 30.14 434 GLU A O 1
ATOM 3464 N N . ALA A 1 435 ? 27.782 -5.520 -33.035 1.00 29.52 435 ALA A N 1
ATOM 3465 C CA . ALA A 1 435 ? 26.620 -4.838 -32.466 1.00 28.96 435 ALA A CA 1
ATOM 3466 C C . ALA A 1 435 ? 26.517 -5.028 -30.955 1.00 28.75 435 ALA A C 1
ATOM 3467 O O . ALA A 1 435 ? 26.243 -4.068 -30.226 1.00 28.57 435 ALA A O 1
ATOM 3469 N N . PHE A 1 436 ? 26.736 -6.258 -30.487 1.00 28.71 436 PHE A N 1
ATOM 3470 C CA . PHE A 1 436 ? 26.503 -6.603 -29.083 1.00 28.38 436 PHE A CA 1
ATOM 3471 C C . PHE A 1 436 ? 27.716 -6.432 -28.182 1.00 29.12 436 PHE A C 1
ATOM 3472 O O . PHE A 1 436 ? 27.555 -6.155 -26.994 1.00 28.86 436 PHE A O 1
ATOM 3480 N N . GLY A 1 437 ? 28.915 -6.623 -28.731 1.00 29.86 437 GLY A N 1
ATOM 3481 C CA . GLY A 1 437 ? 30.153 -6.566 -27.950 1.00 30.77 437 GLY A CA 1
ATOM 3482 C C . GLY A 1 437 ? 30.109 -7.447 -26.708 1.00 30.76 437 GLY A C 1
ATOM 3483 O O . GLY A 1 437 ? 29.847 -8.649 -26.796 1.00 30.62 437 GLY A O 1
ATOM 3484 N N . GLU A 1 438 ? 30.344 -6.828 -25.552 1.00 30.96 438 GLU A N 1
ATOM 3485 C CA . GLU A 1 438 ? 30.382 -7.519 -24.256 1.00 31.19 438 GLU A CA 1
ATOM 3486 C C . GLU A 1 438 ? 29.062 -8.196 -23.871 1.00 29.96 438 GLU A C 1
ATOM 3487 O O . GLU A 1 438 ? 29.065 -9.169 -23.116 1.00 30.08 438 GLU A O 1
ATOM 3493 N N . LEU A 1 439 ? 27.944 -7.679 -24.380 1.00 28.84 439 LEU A N 1
ATOM 3494 C CA . LEU A 1 439 ? 26.619 -8.251 -24.099 1.00 28.09 439 LEU A CA 1
ATOM 3495 C C . LEU A 1 439 ? 26.474 -9.692 -24.588 1.00 28.11 439 LEU A C 1
ATOM 3496 O O . LEU A 1 439 ? 25.692 -10.464 -24.035 1.00 27.58 439 LEU A O 1
ATOM 3501 N N . LEU A 1 440 ? 27.210 -10.048 -25.634 1.00 28.91 440 LEU A N 1
ATOM 3502 C CA . LEU A 1 440 ? 27.091 -11.369 -26.236 1.00 29.43 440 LEU A CA 1
ATOM 3503 C C . LEU A 1 440 ? 27.733 -12.441 -25.358 1.00 30.25 440 LEU A C 1
ATOM 3504 O O . LEU A 1 440 ? 28.918 -12.348 -25.027 1.00 30.40 440 LEU A O 1
ATOM 3509 N N . LEU A 1 441 ? 26.950 -13.452 -24.986 1.00 30.33 441 LEU A N 1
ATOM 3510 C CA . LEU A 1 441 ? 27.479 -14.593 -24.240 1.00 31.51 441 LEU A CA 1
ATOM 3511 C C . LEU A 1 441 ? 27.993 -15.623 -25.238 1.00 32.61 441 LEU A C 1
ATOM 3512 O O . LEU A 1 441 ? 27.254 -16.507 -25.678 1.00 32.20 441 LEU A O 1
ATOM 3517 N N . ASP A 1 442 ? 29.266 -15.497 -25.592 1.00 34.38 442 ASP A N 1
ATOM 3518 C CA . ASP A 1 442 ? 29.873 -16.335 -26.629 1.00 35.91 442 ASP A CA 1
ATOM 3519 C C . ASP A 1 442 ? 30.665 -17.513 -26.053 1.00 36.80 442 ASP A C 1
ATOM 3520 O O . ASP A 1 442 ? 31.301 -18.249 -26.806 1.00 37.63 442 ASP A O 1
ATOM 3525 N N . LYS A 1 443 ? 30.613 -17.683 -24.730 1.00 37.04 443 LYS A N 1
ATOM 3526 C CA . LYS A 1 443 ? 31.345 -18.738 -24.020 1.00 37.91 443 LYS A CA 1
ATOM 3527 C C . LYS A 1 443 ? 30.589 -19.179 -22.762 1.00 37.34 443 LYS A C 1
ATOM 3528 O O . LYS A 1 443 ? 29.878 -18.374 -22.158 1.00 36.79 443 LYS A O 1
ATOM 3534 N N . PRO A 1 444 ? 30.768 -20.447 -22.338 1.00 37.50 444 PRO A N 1
ATOM 3535 C CA . PRO A 1 444 ? 30.209 -20.875 -21.049 1.00 37.07 444 PRO A CA 1
ATOM 3536 C C . PRO A 1 444 ? 30.809 -20.097 -19.880 1.00 37.08 444 PRO A C 1
ATOM 3537 O O . PRO A 1 444 ? 31.961 -19.676 -19.953 1.00 37.85 444 PRO A O 1
ATOM 3541 N N . ILE A 1 445 ? 30.033 -19.912 -18.815 1.00 36.49 445 ILE A N 1
ATOM 3542 C CA . ILE A 1 445 ? 30.508 -19.202 -17.620 1.00 36.62 445 ILE A CA 1
ATOM 3543 C C . ILE A 1 445 ? 31.059 -20.176 -16.582 1.00 37.48 445 ILE A C 1
ATOM 3544 O O . ILE A 1 445 ? 30.844 -21.385 -16.681 1.00 37.30 445 ILE A O 1
ATOM 3549 N N . ASP A 1 446 ? 31.759 -19.640 -15.583 1.00 38.12 446 ASP A N 1
ATOM 3550 C CA . ASP A 1 446 ? 32.359 -20.464 -14.541 1.00 39.12 446 ASP A CA 1
ATOM 3551 C C . ASP A 1 446 ? 31.306 -21.200 -13.717 1.00 38.14 446 ASP A C 1
ATOM 3552 O O . ASP A 1 446 ? 30.274 -20.629 -13.356 1.00 37.76 446 ASP A O 1
ATOM 3557 N N . GLY A 1 447 ? 31.577 -22.471 -13.436 1.00 37.92 447 GLY A N 1
ATOM 3558 C CA . GLY A 1 447 ? 30.664 -23.322 -12.677 1.00 37.02 447 GLY A CA 1
ATOM 3559 C C . GLY A 1 447 ? 29.617 -24.023 -13.529 1.00 35.91 447 GLY A C 1
ATOM 3560 O O . GLY A 1 447 ? 28.908 -24.900 -13.036 1.00 35.46 447 GLY A O 1
ATOM 3561 N N . HIS A 1 448 ? 29.516 -23.644 -14.805 1.00 34.88 448 HIS A N 1
ATOM 3562 C CA . HIS A 1 448 ? 28.468 -24.166 -15.681 1.00 33.78 448 HIS A CA 1
ATOM 3563 C C . HIS A 1 448 ? 29.013 -24.608 -17.040 1.00 33.64 448 HIS A C 1
ATOM 3564 O O . HIS A 1 448 ? 28.656 -24.044 -18.078 1.00 33.09 448 HIS A O 1
ATOM 3571 N N . PRO A 1 449 ? 29.871 -25.639 -17.038 1.00 33.90 449 PRO A N 1
ATOM 3572 C CA . PRO A 1 449 ? 30.352 -26.181 -18.297 1.00 34.15 449 PRO A CA 1
ATOM 3573 C C . PRO A 1 449 ? 29.240 -26.937 -19.020 1.00 33.58 449 PRO A C 1
ATOM 3574 O O . PRO A 1 449 ? 28.241 -27.319 -18.398 1.00 33.06 449 PRO A O 1
ATOM 3578 N N . LEU A 1 450 ? 29.418 -27.138 -20.322 1.00 33.46 450 LEU A N 1
ATOM 3579 C CA . LEU A 1 450 ? 28.434 -27.833 -21.144 1.00 33.07 450 LEU A CA 1
ATOM 3580 C C . LEU A 1 450 ? 28.678 -29.343 -21.090 1.00 33.61 450 LEU A C 1
ATOM 3581 O O . LEU A 1 450 ? 29.103 -29.954 -22.068 1.00 34.10 450 LEU A O 1
ATOM 3586 N N . LYS A 1 451 ? 28.405 -29.930 -19.928 1.00 33.39 451 LYS A N 1
ATOM 3587 C CA . LYS A 1 451 ? 28.535 -31.368 -19.718 1.00 33.86 451 LYS A CA 1
ATOM 3588 C C . LYS A 1 451 ? 27.215 -31.886 -19.168 1.00 32.93 451 LYS A C 1
ATOM 3589 O O . LYS A 1 451 ? 26.450 -31.118 -18.586 1.00 31.78 451 LYS A O 1
ATOM 3595 N N . PRO A 1 452 ? 26.940 -33.191 -19.346 1.00 33.09 452 PRO A N 1
ATOM 3596 C CA . PRO A 1 452 ? 25.709 -33.764 -18.798 1.00 32.46 452 PRO A CA 1
ATOM 3597 C C . PRO A 1 452 ? 25.606 -33.649 -17.274 1.00 31.86 452 PRO A C 1
ATOM 3598 O O . PRO A 1 452 ? 26.599 -33.816 -16.571 1.00 32.16 452 PRO A O 1
ATOM 3602 N N . GLY A 1 453 ? 24.411 -33.337 -16.784 1.00 30.71 453 GLY A N 1
ATOM 3603 C CA . GLY A 1 453 ? 24.161 -33.227 -15.346 1.00 30.42 453 GLY A CA 1
ATOM 3604 C C . GLY A 1 453 ? 24.427 -31.853 -14.751 1.00 29.60 453 GLY A C 1
ATOM 3605 O O . GLY A 1 453 ? 24.138 -31.623 -13.577 1.00 29.49 453 GLY A O 1
ATOM 3606 N N . VAL A 1 454 ? 24.977 -30.940 -15.548 1.00 28.74 454 VAL A N 1
ATOM 3607 C CA . VAL A 1 454 ? 25.276 -29.596 -15.079 1.00 28.37 454 VAL A CA 1
ATOM 3608 C C . VAL A 1 454 ? 24.094 -28.672 -15.379 1.00 27.62 454 VAL A C 1
ATOM 3609 O O . VAL A 1 454 ? 23.747 -28.466 -16.547 1.00 27.29 454 VAL A O 1
ATOM 3613 N N . PRO A 1 455 ? 23.476 -28.101 -14.332 1.00 27.57 455 PRO A N 1
ATOM 3614 C CA . PRO A 1 455 ? 22.299 -27.267 -14.585 1.00 26.86 455 PRO A CA 1
ATOM 3615 C C . PRO A 1 455 ? 22.618 -25.965 -15.317 1.00 26.49 455 PRO A C 1
ATOM 3616 O O . PRO A 1 455 ? 23.751 -25.473 -15.266 1.00 26.95 455 PRO A O 1
ATOM 3620 N N . LEU A 1 456 ? 21.616 -25.424 -16.002 1.00 25.84 456 LEU A N 1
ATOM 3621 C CA . LEU A 1 456 ? 21.760 -24.144 -16.680 1.00 25.54 456 LEU A CA 1
ATOM 3622 C C . LEU A 1 456 ? 22.073 -23.064 -15.652 1.00 25.29 456 LEU A C 1
ATOM 3623 O O . LEU A 1 456 ? 21.655 -23.182 -14.499 1.00 25.28 456 LEU A O 1
ATOM 3628 N N . PRO A 1 457 ? 22.808 -22.009 -16.059 1.00 25.06 457 PRO A N 1
ATOM 3629 C CA . PRO A 1 457 ? 23.000 -20.850 -15.185 1.00 24.74 457 PRO A CA 1
ATOM 3630 C C . PRO A 1 457 ? 21.676 -20.184 -14.818 1.00 23.90 457 PRO A C 1
ATOM 3631 O O . PRO A 1 457 ? 20.638 -20.516 -15.392 1.00 22.86 457 PRO A O 1
ATOM 3635 N N . THR A 1 458 ? 21.723 -19.253 -13.872 1.00 23.99 458 THR A N 1
ATOM 3636 C CA . THR A 1 458 ? 20.524 -18.545 -13.410 1.00 23.61 458 THR A CA 1
ATOM 3637 C C . THR A 1 458 ? 20.366 -17.235 -14.170 1.00 23.23 458 THR A C 1
ATOM 3638 O O . THR A 1 458 ? 21.341 -16.720 -14.717 1.00 24.00 458 THR A O 1
ATOM 3642 N N . PRO A 1 459 ? 19.145 -16.679 -14.206 1.00 22.67 459 PRO A N 1
ATOM 3643 C CA . PRO A 1 459 ? 19.017 -15.367 -14.835 1.00 22.80 459 PRO A CA 1
ATOM 3644 C C . PRO A 1 459 ? 19.955 -14.328 -14.206 1.00 23.32 459 PRO A C 1
ATOM 3645 O O . PRO A 1 459 ? 20.501 -13.475 -14.913 1.00 23.09 459 PRO A O 1
ATOM 3649 N N . TYR A 1 460 ? 20.153 -14.426 -12.894 1.00 24.21 460 TYR A N 1
ATOM 3650 C CA . TYR A 1 460 ? 21.044 -13.524 -12.171 1.00 25.24 460 TYR A CA 1
ATOM 3651 C C . TYR A 1 460 ? 22.491 -13.636 -12.680 1.00 25.89 460 TYR A C 1
ATOM 3652 O O . TYR A 1 460 ? 23.177 -12.625 -12.843 1.00 25.85 460 TYR A O 1
ATOM 3661 N N . ASP A 1 461 ? 22.937 -14.862 -12.953 1.00 26.34 461 ASP A N 1
ATOM 3662 C CA . ASP A 1 461 ? 24.282 -15.087 -13.493 1.00 27.18 461 ASP A CA 1
ATOM 3663 C C . ASP A 1 461 ? 24.458 -14.400 -14.837 1.00 26.82 461 ASP A C 1
ATOM 3664 O O . ASP A 1 461 ? 25.563 -13.992 -15.180 1.00 26.88 461 ASP A O 1
ATOM 3669 N N . LEU A 1 462 ? 23.365 -14.287 -15.593 1.00 25.77 462 LEU A N 1
ATOM 3670 C CA . LEU A 1 462 ? 23.422 -13.855 -16.981 1.00 25.59 462 LEU A CA 1
ATOM 3671 C C . LEU A 1 462 ? 22.778 -12.489 -17.231 1.00 24.98 462 LEU A C 1
ATOM 3672 O O . LEU A 1 462 ? 22.373 -12.196 -18.347 1.00 24.02 462 LEU A O 1
ATOM 3677 N N . ARG A 1 463 ? 22.715 -11.647 -16.204 1.00 25.06 463 ARG A N 1
ATOM 3678 C CA . ARG A 1 463 ? 22.201 -10.293 -16.370 1.00 25.11 463 ARG A CA 1
ATOM 3679 C C . ARG A 1 463 ? 23.010 -9.553 -17.427 1.00 25.35 463 ARG A C 1
ATOM 3680 O O . ARG A 1 463 ? 24.232 -9.698 -17.497 1.00 25.55 463 ARG A O 1
ATOM 3688 N N . LYS A 1 464 ? 22.311 -8.779 -18.255 1.00 25.16 464 LYS A N 1
ATOM 3689 C CA . LYS A 1 464 ? 22.928 -7.993 -19.324 1.00 25.82 464 LYS A CA 1
ATOM 3690 C C . LYS A 1 464 ? 23.664 -8.862 -20.345 1.00 25.45 464 LYS A C 1
ATOM 3691 O O . LYS A 1 464 ? 24.658 -8.427 -20.924 1.00 26.14 464 LYS A O 1
ATOM 3697 N N . LYS A 1 465 ? 23.176 -10.081 -20.567 1.00 24.57 465 LYS A N 1
ATOM 3698 C CA . LYS A 1 465 ? 23.748 -10.968 -21.577 1.00 24.57 465 LYS A CA 1
ATOM 3699 C C . LYS A 1 465 ? 22.709 -11.377 -22.619 1.00 23.87 465 LYS A C 1
ATOM 3700 O O . LYS A 1 465 ? 21.529 -11.567 -22.301 1.00 23.28 465 LYS A O 1
ATOM 3706 N N . ILE A 1 466 ? 23.169 -11.483 -23.864 1.00 23.74 466 ILE A N 1
ATOM 3707 C CA . ILE A 1 466 ? 22.359 -11.919 -24.993 1.00 23.41 466 ILE A CA 1
ATOM 3708 C C . ILE A 1 466 ? 22.839 -13.309 -25.383 1.00 23.76 466 ILE A C 1
ATOM 3709 O O . ILE A 1 466 ? 24.033 -13.511 -25.638 1.00 23.87 466 ILE A O 1
ATOM 3714 N N . LEU A 1 467 ? 21.918 -14.271 -25.380 1.00 23.48 467 LEU A N 1
ATOM 3715 C CA . LEU A 1 467 ? 22.227 -15.647 -25.753 1.00 24.01 467 LEU A CA 1
ATOM 3716 C C . LEU A 1 467 ? 21.703 -15.942 -27.147 1.00 23.96 467 LEU A C 1
ATOM 3717 O O . LEU A 1 467 ? 20.624 -15.470 -27.529 1.00 23.37 467 LEU A O 1
ATOM 3722 N N . ILE A 1 468 ? 22.478 -16.714 -27.901 1.00 24.40 468 ILE A N 1
ATOM 3723 C CA . ILE A 1 468 ? 22.126 -17.073 -29.264 1.00 24.86 468 ILE A CA 1
ATOM 3724 C C . ILE A 1 468 ? 21.632 -18.505 -29.315 1.00 25.06 468 ILE A C 1
ATOM 3725 O O . ILE A 1 468 ? 22.351 -19.425 -28.928 1.00 25.27 468 ILE A O 1
ATOM 3730 N N . LYS A 1 469 ? 20.409 -18.674 -29.811 1.00 25.10 469 LYS A N 1
ATOM 3731 C CA . LYS A 1 469 ? 19.831 -19.985 -30.075 1.00 25.73 469 LYS A CA 1
ATOM 3732 C C . LYS A 1 469 ? 19.918 -20.242 -31.577 1.00 26.64 469 LYS A C 1
ATOM 3733 O O . LYS A 1 469 ? 19.214 -19.614 -32.374 1.00 26.18 469 LYS A O 1
ATOM 3739 N N . ASN A 1 470 ? 20.803 -21.161 -31.947 1.00 27.98 470 ASN A N 1
ATOM 3740 C CA . ASN A 1 470 ? 21.046 -21.527 -33.335 1.00 29.24 470 ASN A CA 1
ATOM 3741 C C . ASN A 1 470 ? 21.600 -22.940 -33.364 1.00 30.57 470 ASN A C 1
ATOM 3742 O O . ASN A 1 470 ? 22.220 -23.383 -32.394 1.00 30.38 470 ASN A O 1
ATOM 3747 N N . LYS A 1 471 ? 21.373 -23.648 -34.466 1.00 31.96 471 LYS A N 1
ATOM 3748 C CA . LYS A 1 471 ? 21.945 -24.979 -34.641 1.00 33.68 471 LYS A CA 1
ATOM 3749 C C . LYS A 1 471 ? 23.454 -24.903 -34.436 1.00 35.11 471 LYS A C 1
ATOM 3750 O O . LYS A 1 471 ? 24.082 -23.899 -34.788 1.00 34.54 471 LYS A O 1
ATOM 3756 N N . LYS A 1 472 ? 24.019 -25.943 -33.830 1.00 37.05 472 LYS A N 1
ATOM 3757 C CA . LYS A 1 472 ? 25.467 -26.080 -33.739 1.00 39.12 472 LYS A CA 1
ATOM 3758 C C . LYS A 1 472 ? 25.929 -26.978 -34.875 1.00 41.34 472 LYS A C 1
ATOM 3759 O O . LYS A 1 472 ? 25.104 -27.552 -35.591 1.00 41.29 472 LYS A O 1
ATOM 3765 N N . MET A 1 473 ? 27.243 -27.085 -35.053 1.00 43.85 473 MET A N 1
ATOM 3766 C CA . MET A 1 473 ? 27.801 -27.868 -36.155 1.00 46.20 473 MET A CA 1
ATOM 3767 C C . MET A 1 473 ? 27.417 -29.343 -36.052 1.00 47.48 473 MET A C 1
ATOM 3768 O O . MET A 1 473 ? 27.457 -29.938 -34.971 1.00 47.54 473 MET A O 1
ATOM 3773 N N . HIS A 1 474 ? 27.053 -29.910 -37.201 1.00 48.96 474 HIS A N 1
ATOM 3774 C CA . HIS A 1 474 ? 26.459 -31.247 -37.294 1.00 50.13 474 HIS A CA 1
ATOM 3775 C C . HIS A 1 474 ? 27.341 -32.329 -36.669 1.00 50.88 474 HIS A C 1
ATOM 3776 O O . HIS A 1 474 ? 28.366 -32.713 -37.231 1.00 52.07 474 HIS A O 1
ATOM 3783 N N . GLY A 1 485 ? 12.557 -46.844 -35.637 1.00 56.82 485 GLY A N 1
ATOM 3784 C CA . GLY A 1 485 ? 11.449 -47.790 -35.543 1.00 57.30 485 GLY A CA 1
ATOM 3785 C C . GLY A 1 485 ? 10.112 -47.120 -35.271 1.00 56.63 485 GLY A C 1
ATOM 3786 O O . GLY A 1 485 ? 9.330 -47.597 -34.446 1.00 56.75 485 GLY A O 1
ATOM 3787 N N . LEU A 1 486 ? 9.850 -46.014 -35.966 1.00 55.95 486 LEU A N 1
ATOM 3788 C CA . LEU A 1 486 ? 8.572 -45.304 -35.850 1.00 55.25 486 LEU A CA 1
ATOM 3789 C C . LEU A 1 486 ? 7.506 -45.993 -36.698 1.00 55.65 486 LEU A C 1
ATOM 3790 O O . LEU A 1 486 ? 7.798 -46.481 -37.790 1.00 56.33 486 LEU A O 1
ATOM 3795 N N . THR A 1 487 ? 6.274 -46.023 -36.195 1.00 55.33 487 THR A N 1
ATOM 3796 C CA . THR A 1 487 ? 5.150 -46.611 -36.926 1.00 55.75 487 THR A CA 1
ATOM 3797 C C . THR A 1 487 ? 4.619 -45.619 -37.956 1.00 55.30 487 THR A C 1
ATOM 3798 O O . THR A 1 487 ? 4.910 -44.423 -37.885 1.00 54.22 487 THR A O 1
ATOM 3802 N N . ASP A 1 488 ? 3.825 -46.120 -38.900 1.00 55.78 488 ASP A N 1
ATOM 3803 C CA . ASP A 1 488 ? 3.269 -45.289 -39.972 1.00 55.54 488 ASP A CA 1
ATOM 3804 C C . ASP A 1 488 ? 2.395 -44.159 -39.431 1.00 54.39 488 ASP A C 1
ATOM 3805 O O . ASP A 1 488 ? 2.421 -43.048 -39.962 1.00 53.83 488 ASP A O 1
ATOM 3810 N N . GLU A 1 489 ? 1.625 -44.447 -38.382 1.00 54.02 489 GLU A N 1
ATOM 3811 C CA . GLU A 1 489 ? 0.793 -43.435 -37.729 1.00 53.09 489 GLU A CA 1
ATOM 3812 C C . GLU A 1 489 ? 1.651 -42.309 -37.147 1.00 51.48 489 GLU A C 1
ATOM 3813 O O . GLU A 1 489 ? 1.316 -41.130 -37.278 1.00 50.76 489 GLU A O 1
ATOM 3819 N N . GLU A 1 490 ? 2.755 -42.683 -36.506 1.00 50.76 490 GLU A N 1
ATOM 3820 C CA . GLU A 1 490 ? 3.674 -41.716 -35.915 1.00 49.45 490 GLU A CA 1
ATOM 3821 C C . GLU A 1 490 ? 4.382 -40.870 -36.981 1.00 48.51 490 GLU A C 1
ATOM 3822 O O . GLU A 1 490 ? 4.570 -39.668 -36.790 1.00 47.42 490 GLU A O 1
ATOM 3828 N N . LYS A 1 491 ? 4.752 -41.489 -38.103 1.00 48.36 491 LYS A N 1
ATOM 3829 C CA . LYS A 1 491 ? 5.400 -40.765 -39.200 1.00 47.79 491 LYS A CA 1
ATOM 3830 C C . LYS A 1 491 ? 4.472 -39.734 -39.845 1.00 46.88 491 LYS A C 1
ATOM 3831 O O . LYS A 1 491 ? 4.933 -38.690 -40.310 1.00 46.41 491 LYS A O 1
ATOM 3837 N N . LYS A 1 492 ? 3.173 -40.025 -39.872 1.00 46.42 492 LYS A N 1
ATOM 3838 C CA . LYS A 1 492 ? 2.198 -39.107 -40.461 1.00 45.70 492 LYS A CA 1
ATOM 3839 C C . LYS A 1 492 ? 2.001 -37.862 -39.592 1.00 43.97 492 LYS A C 1
ATOM 3840 O O . LYS A 1 492 ? 1.913 -36.748 -40.112 1.00 43.36 492 LYS A O 1
ATOM 3846 N N . LYS A 1 493 ? 1.942 -38.053 -38.275 1.00 42.75 493 LYS A N 1
ATOM 3847 C CA . LYS A 1 493 ? 1.827 -36.932 -37.337 1.00 41.28 493 LYS A CA 1
ATOM 3848 C C . LYS A 1 493 ? 3.048 -36.019 -37.418 1.00 39.71 493 LYS A C 1
ATOM 3849 O O . LYS A 1 493 ? 2.919 -34.795 -37.400 1.00 38.65 493 LYS A O 1
ATOM 3855 N N . ILE A 1 494 ? 4.226 -36.629 -37.511 1.00 38.99 494 ILE A N 1
ATOM 3856 C CA . ILE A 1 494 ? 5.480 -35.901 -37.661 1.00 38.08 494 ILE A CA 1
ATOM 3857 C C . ILE A 1 494 ? 5.478 -35.058 -38.938 1.00 37.61 494 ILE A C 1
ATOM 3858 O O . ILE A 1 494 ? 5.950 -33.922 -38.933 1.00 36.47 494 ILE A O 1
ATOM 3863 N N . GLU A 1 495 ? 4.939 -35.612 -40.022 1.00 37.77 495 GLU A N 1
ATOM 3864 C CA . GLU A 1 495 ? 4.840 -34.879 -41.286 1.00 37.63 495 GLU A CA 1
ATOM 3865 C C . GLU A 1 495 ? 3.948 -33.645 -41.135 1.00 36.17 495 GLU A C 1
ATOM 3866 O O . GLU A 1 495 ? 4.266 -32.581 -41.663 1.00 35.46 495 GLU A O 1
ATOM 3872 N N . LYS A 1 496 ? 2.842 -33.791 -40.412 1.00 35.31 496 LYS A N 1
ATOM 3873 C CA . LYS A 1 496 ? 1.945 -32.669 -40.152 1.00 34.52 496 LYS A CA 1
ATOM 3874 C C . LYS A 1 496 ? 2.627 -31.606 -39.294 1.00 33.11 496 LYS A C 1
ATOM 3875 O O . LYS A 1 496 ? 2.471 -30.411 -39.544 1.00 32.40 496 LYS A O 1
ATOM 3881 N N . GLU A 1 497 ? 3.364 -32.049 -38.275 1.00 32.46 497 GLU A N 1
ATOM 3882 C CA . GLU A 1 497 ? 4.143 -31.143 -37.426 1.00 31.31 497 GLU A CA 1
ATOM 3883 C C . GLU A 1 497 ? 5.107 -30.331 -38.291 1.00 30.80 497 GLU A C 1
ATOM 3884 O O . GLU A 1 497 ? 5.171 -29.113 -38.175 1.00 29.63 497 GLU A O 1
ATOM 3890 N N . LYS A 1 498 ? 5.829 -31.011 -39.179 1.00 31.15 498 LYS A N 1
ATOM 3891 C CA . LYS A 1 498 ? 6.789 -30.343 -40.065 1.00 31.28 498 LYS A CA 1
ATOM 3892 C C . LYS A 1 498 ? 6.121 -29.339 -41.009 1.00 30.92 498 LYS A C 1
ATOM 3893 O O . LYS A 1 498 ? 6.641 -28.243 -41.212 1.00 30.51 498 LYS A O 1
ATOM 3899 N N . LYS A 1 499 ? 4.968 -29.708 -41.562 1.00 30.93 499 LYS A N 1
ATOM 3900 C CA . LYS A 1 499 ? 4.199 -28.803 -42.420 1.00 30.93 499 LYS A CA 1
ATOM 3901 C C . LYS A 1 499 ? 3.752 -27.557 -41.667 1.00 29.65 499 LYS A C 1
ATOM 3902 O O . LYS A 1 499 ? 3.900 -26.441 -42.165 1.00 29.17 499 LYS A O 1
ATOM 3908 N N . ASP A 1 500 ? 3.212 -27.755 -40.466 1.00 28.92 500 ASP A N 1
ATOM 3909 C CA . ASP A 1 500 ? 2.749 -26.643 -39.637 1.00 28.22 500 ASP A CA 1
ATOM 3910 C C . ASP A 1 500 ? 3.894 -25.715 -39.210 1.00 27.06 500 ASP A C 1
ATOM 3911 O O . ASP A 1 500 ? 3.666 -24.538 -38.934 1.00 26.04 500 ASP A O 1
ATOM 3916 N N . ALA A 1 501 ? 5.116 -26.246 -39.167 1.00 26.75 501 ALA A N 1
ATOM 3917 C CA . ALA A 1 501 ? 6.305 -25.471 -38.786 1.00 26.41 501 ALA A CA 1
ATOM 3918 C C . ALA A 1 501 ? 6.727 -24.449 -39.842 1.00 26.44 501 ALA A C 1
ATOM 3919 O O . ALA A 1 501 ? 7.453 -23.501 -39.532 1.00 26.09 501 ALA A O 1
ATOM 3921 N N . GLY A 1 502 ? 6.289 -24.645 -41.084 1.00 26.96 502 GLY A N 1
ATOM 3922 C CA . GLY A 1 502 ? 6.548 -23.684 -42.149 1.00 27.20 502 GLY A CA 1
ATOM 3923 C C . GLY A 1 502 ? 8.027 -23.615 -42.461 1.00 27.71 502 GLY A C 1
ATOM 3924 O O . GLY A 1 502 ? 8.694 -24.651 -42.537 1.00 27.73 502 GLY A O 1
ATOM 3925 N N . THR A 1 503 ? 8.553 -22.399 -42.602 1.00 27.60 503 THR A N 1
ATOM 3926 C CA . THR A 1 503 ? 9.973 -22.217 -42.924 1.00 28.27 503 THR A CA 1
ATOM 3927 C C . THR A 1 503 ? 10.912 -22.746 -41.828 1.00 28.53 503 THR A C 1
ATOM 3928 O O . THR A 1 503 ? 12.062 -23.064 -42.105 1.00 28.88 503 THR A O 1
ATOM 3932 N N . ALA A 1 504 ? 10.422 -22.853 -40.595 1.00 28.75 504 ALA A N 1
ATOM 3933 C CA . ALA A 1 504 ? 11.231 -23.368 -39.487 1.00 29.37 504 ALA A CA 1
ATOM 3934 C C . ALA A 1 504 ? 11.532 -24.866 -39.602 1.00 30.56 504 ALA A C 1
ATOM 3935 O O . ALA A 1 504 ? 12.395 -25.377 -38.888 1.00 31.02 504 ALA A O 1
ATOM 3937 N N . ALA A 1 505 ? 10.820 -25.566 -40.483 1.00 31.81 505 ALA A N 1
ATOM 3938 C CA . ALA A 1 505 ? 11.002 -27.012 -40.674 1.00 33.38 505 ALA A CA 1
ATOM 3939 C C . ALA A 1 505 ? 12.373 -27.396 -41.252 1.00 34.65 505 ALA A C 1
ATOM 3940 O O . ALA A 1 505 ? 12.862 -28.494 -40.998 1.00 35.30 505 ALA A O 1
ATOM 3942 N N . LYS A 1 506 ? 12.969 -26.504 -42.043 1.00 35.55 506 LYS A N 1
ATOM 3943 C CA . LYS A 1 506 ? 14.247 -26.775 -42.709 1.00 36.85 506 LYS A CA 1
ATOM 3944 C C . LYS A 1 506 ? 15.128 -25.528 -42.723 1.00 36.52 506 LYS A C 1
ATOM 3945 O O . LYS A 1 506 ? 14.853 -24.575 -43.453 1.00 36.78 506 LYS A O 1
ATOM 3951 N N . GLU A 1 507 ? 16.186 -25.554 -41.920 1.00 36.25 507 GLU A N 1
ATOM 3952 C CA . GLU A 1 507 ? 17.181 -24.485 -41.884 1.00 36.08 507 GLU A CA 1
ATOM 3953 C C . GLU A 1 507 ? 18.438 -24.920 -42.620 1.00 36.57 507 GLU A C 1
ATOM 3954 O O . GLU A 1 507 ? 18.583 -26.089 -42.971 1.00 37.03 507 GLU A O 1
ATOM 3960 N N . ALA A 1 508 ? 19.357 -23.980 -42.821 1.00 36.45 508 ALA A N 1
ATOM 3961 C CA . ALA A 1 508 ? 20.672 -24.294 -43.372 1.00 37.23 508 ALA A CA 1
ATOM 3962 C C . ALA A 1 508 ? 21.528 -24.951 -42.294 1.00 37.51 508 ALA A C 1
ATOM 3963 O O . ALA A 1 508 ? 21.233 -24.833 -41.104 1.00 36.91 508 ALA A O 1
ATOM 3965 N N . GLU A 1 509 ? 22.585 -25.643 -42.711 1.00 38.69 509 GLU A N 1
ATOM 3966 C CA . GLU A 1 509 ? 23.558 -26.193 -41.764 1.00 39.40 509 GLU A CA 1
ATOM 3967 C C . GLU A 1 509 ? 24.292 -25.021 -41.130 1.00 38.87 509 GLU A C 1
ATOM 3968 O O . GLU A 1 509 ? 24.469 -23.976 -41.763 1.00 38.96 509 GLU A O 1
ATOM 3974 N N . ALA A 1 510 ? 24.717 -25.189 -39.885 1.00 38.38 510 ALA A N 1
ATOM 3975 C CA . ALA A 1 510 ? 25.393 -24.119 -39.174 1.00 37.93 510 ALA A CA 1
ATOM 3976 C C . ALA A 1 510 ? 26.813 -23.958 -39.696 1.00 38.42 510 ALA A C 1
ATOM 3977 O O . ALA A 1 510 ? 27.532 -24.942 -39.884 1.00 39.28 510 ALA A O 1
ATOM 3979 N N . ALA A 1 511 ? 27.198 -22.714 -39.958 1.00 37.98 511 ALA A N 1
ATOM 3980 C CA . ALA A 1 511 ? 28.596 -22.376 -40.182 1.00 38.42 511 ALA A CA 1
ATOM 3981 C C . ALA A 1 511 ? 29.277 -22.385 -38.818 1.00 38.29 511 ALA A C 1
ATOM 3982 O O . ALA A 1 511 ? 28.612 -22.242 -37.785 1.00 36.77 511 ALA A O 1
ATOM 3984 N N . GLU A 1 512 ? 30.597 -22.546 -38.814 1.00 38.93 512 GLU A N 1
ATOM 3985 C CA . GLU A 1 512 ? 31.348 -22.617 -37.562 1.00 39.25 512 GLU A CA 1
ATOM 3986 C C . GLU A 1 512 ? 31.283 -21.308 -36.762 1.00 38.41 512 GLU A C 1
ATOM 3987 O O . GLU A 1 512 ? 31.246 -21.342 -35.534 1.00 38.03 512 GLU A O 1
ATOM 3993 N N . GLU A 1 513 ? 31.242 -20.166 -37.448 1.00 38.00 513 GLU A N 1
ATOM 3994 C CA . GLU A 1 513 ? 31.172 -18.863 -36.765 1.00 37.33 513 GLU A CA 1
ATOM 3995 C C . GLU A 1 513 ? 29.854 -18.659 -36.016 1.00 35.76 513 GLU A C 1
ATOM 3996 O O . GLU A 1 513 ? 29.836 -18.013 -34.968 1.00 35.16 513 GLU A O 1
ATOM 4002 N N . MET A 1 514 ? 28.756 -19.184 -36.561 1.00 34.64 514 MET A N 1
ATOM 4003 C CA . MET A 1 514 ? 27.460 -19.112 -35.877 1.00 33.37 514 MET A CA 1
ATOM 4004 C C . MET A 1 514 ? 27.382 -20.166 -34.785 1.00 32.47 514 MET A C 1
ATOM 4005 O O . MET A 1 514 ? 26.975 -19.869 -33.667 1.00 31.89 514 MET A O 1
ATOM 4010 N N . SER A 1 515 ? 27.771 -21.392 -35.115 1.00 32.27 515 SER A N 1
ATOM 4011 C CA . SER A 1 515 ? 27.855 -22.471 -34.134 1.00 32.07 515 SER A CA 1
ATOM 4012 C C . SER A 1 515 ? 28.617 -22.035 -32.875 1.00 31.79 515 SER A C 1
ATOM 4013 O O . SER A 1 515 ? 28.177 -22.311 -31.758 1.00 31.12 515 SER A O 1
ATOM 4016 N N . ALA A 1 516 ? 29.735 -21.330 -33.071 1.00 31.91 516 ALA A N 1
ATOM 4017 C CA . ALA A 1 516 ? 30.609 -20.877 -31.977 1.00 31.97 516 ALA A CA 1
ATOM 4018 C C . ALA A 1 516 ? 29.923 -19.987 -30.943 1.00 31.02 516 ALA A C 1
ATOM 4019 O O . ALA A 1 516 ? 30.348 -19.938 -29.793 1.00 31.11 516 ALA A O 1
ATOM 4021 N N . LEU A 1 517 ? 28.871 -19.281 -31.346 1.00 30.17 517 LEU A N 1
ATOM 4022 C CA . LEU A 1 517 ? 28.155 -18.385 -30.435 1.00 29.49 517 LEU A CA 1
ATOM 4023 C C . LEU A 1 517 ? 27.102 -19.102 -29.576 1.00 28.57 517 LEU A C 1
ATOM 4024 O O . LEU A 1 517 ? 26.551 -18.503 -28.654 1.00 28.12 517 LEU A O 1
ATOM 4029 N N . VAL A 1 518 ? 26.828 -20.372 -29.876 1.00 28.29 518 VAL A N 1
ATOM 4030 C CA . VAL A 1 518 ? 25.791 -21.133 -29.176 1.00 27.32 518 VAL A CA 1
ATOM 4031 C C . VAL A 1 518 ? 26.395 -21.894 -28.004 1.00 27.68 518 VAL A C 1
ATOM 4032 O O . VAL A 1 518 ? 27.472 -22.477 -28.123 1.00 28.43 518 VAL A O 1
ATOM 4036 N N . ASN A 1 519 ? 25.706 -21.874 -26.868 1.00 27.01 519 ASN A N 1
ATOM 4037 C CA . ASN A 1 519 ? 26.166 -22.610 -25.687 1.00 27.22 519 ASN A CA 1
ATOM 4038 C C . ASN A 1 519 ? 25.012 -23.184 -24.868 1.00 26.58 519 ASN A C 1
ATOM 4039 O O . ASN A 1 519 ? 24.730 -24.373 -24.971 1.00 26.83 519 ASN A O 1
ATOM 4044 N N . TYR A 1 520 ? 24.341 -22.351 -24.074 1.00 25.92 520 TYR A N 1
ATOM 4045 C CA . TYR A 1 520 ? 23.330 -22.851 -23.137 1.00 25.87 520 TYR A CA 1
ATOM 4046 C C . TYR A 1 520 ? 21.969 -23.097 -23.773 1.00 25.34 520 TYR A C 1
ATOM 4047 O O . TYR A 1 520 ? 21.146 -23.820 -23.207 1.00 25.35 520 TYR A O 1
ATOM 4056 N N . ILE A 1 521 ? 21.725 -22.497 -24.935 1.00 25.05 521 ILE A N 1
ATOM 4057 C CA . ILE A 1 521 ? 20.431 -22.620 -25.591 1.00 24.58 521 ILE A CA 1
ATOM 4058 C C . ILE A 1 521 ? 20.627 -23.299 -26.929 1.00 24.67 521 ILE A C 1
ATOM 4059 O O . ILE A 1 521 ? 20.478 -22.677 -27.982 1.00 24.40 521 ILE A O 1
ATOM 4064 N N . GLN A 1 522 ? 20.969 -24.582 -26.885 1.00 25.21 522 GLN A N 1
ATOM 4065 C CA . GLN A 1 522 ? 21.258 -25.333 -28.093 1.00 25.81 522 GLN A CA 1
ATOM 4066 C C . GLN A 1 522 ? 20.011 -26.058 -28.584 1.00 25.78 522 GLN A C 1
ATOM 4067 O O . GLN A 1 522 ? 19.550 -26.990 -27.937 1.00 26.02 522 GLN A O 1
ATOM 4073 N N . PRO A 1 523 ? 19.468 -25.641 -29.741 1.00 25.78 523 PRO A N 1
ATOM 4074 C CA . PRO A 1 523 ? 18.284 -26.308 -30.268 1.00 25.95 523 PRO A CA 1
ATOM 4075 C C . PRO A 1 523 ? 18.637 -27.641 -30.908 1.00 26.66 523 PRO A C 1
ATOM 4076 O O . PRO A 1 523 ? 19.519 -27.696 -31.761 1.00 27.17 523 PRO A O 1
ATOM 4080 N N . VAL A 1 524 ? 17.955 -28.700 -30.486 1.00 27.09 524 VAL A N 1
ATOM 4081 C CA . VAL A 1 524 ? 18.173 -30.034 -31.030 1.00 27.96 524 VAL A CA 1
ATOM 4082 C C . VAL A 1 524 ? 16.844 -30.659 -31.427 1.00 28.23 524 VAL A C 1
ATOM 4083 O O . VAL A 1 524 ? 15.786 -30.277 -30.918 1.00 27.19 524 VAL A O 1
ATOM 4087 N N A HIS A 1 525 ? 16.921 -31.613 -32.347 0.70 29.07 525 HIS A N 1
ATOM 4088 N N B HIS A 1 525 ? 16.901 -31.611 -32.354 0.30 28.83 525 HIS A N 1
ATOM 4089 C CA A HIS A 1 525 ? 15.789 -32.436 -32.764 0.70 29.71 525 HIS A CA 1
ATOM 4090 C CA B HIS A 1 525 ? 15.712 -32.347 -32.759 0.30 29.14 525 HIS A CA 1
ATOM 4091 C C A HIS A 1 525 ? 15.223 -33.193 -31.555 0.70 29.46 525 HIS A C 1
ATOM 4092 C C B HIS A 1 525 ? 15.209 -33.189 -31.592 0.30 29.28 525 HIS A C 1
ATOM 4093 O O A HIS A 1 525 ? 15.957 -33.900 -30.876 0.70 29.83 525 HIS A O 1
ATOM 4094 O O B HIS A 1 525 ? 15.963 -33.955 -30.995 0.30 29.73 525 HIS A O 1
ATOM 4107 N N . PHE A 1 526 ? 13.932 -33.024 -31.270 1.00 29.17 526 PHE A N 1
ATOM 4108 C CA . PHE A 1 526 ? 13.299 -33.761 -30.174 1.00 29.33 526 PHE A CA 1
ATOM 4109 C C . PHE A 1 526 ? 13.017 -35.199 -30.619 1.00 30.29 526 PHE A C 1
ATOM 4110 O O . PHE A 1 526 ? 12.539 -35.427 -31.725 1.00 30.41 526 PHE A O 1
ATOM 4118 N N . THR A 1 527 ? 13.335 -36.164 -29.763 1.00 30.89 527 THR A N 1
ATOM 4119 C CA . THR A 1 527 ? 13.036 -37.567 -30.050 1.00 31.82 527 THR A CA 1
ATOM 4120 C C . THR A 1 527 ? 11.968 -38.051 -29.074 1.00 31.57 527 THR A C 1
ATOM 4121 O O . THR A 1 527 ? 10.801 -38.145 -29.445 1.00 31.63 527 THR A O 1
ATOM 4125 N N . THR A 1 528 ? 12.368 -38.343 -27.834 1.00 31.49 528 THR A N 1
ATOM 4126 C CA . THR A 1 528 ? 11.433 -38.715 -26.766 1.00 31.04 528 THR A CA 1
ATOM 4127 C C . THR A 1 528 ? 11.857 -38.085 -25.440 1.00 30.61 528 THR A C 1
ATOM 4128 O O . THR A 1 528 ? 12.993 -37.632 -25.292 1.00 30.06 528 THR A O 1
ATOM 4132 N N . PHE A 1 529 ? 10.947 -38.086 -24.470 1.00 30.15 529 PHE A N 1
ATOM 4133 C CA . PHE A 1 529 ? 11.276 -37.638 -23.121 1.00 29.90 529 PHE A CA 1
ATOM 4134 C C . PHE A 1 529 ? 12.269 -38.592 -22.436 1.00 30.55 529 PHE A C 1
ATOM 4135 O O . PHE A 1 529 ? 13.173 -38.153 -21.723 1.00 30.03 529 PHE A O 1
ATOM 4143 N N . GLU A 1 530 ? 12.102 -39.891 -22.663 1.00 31.58 530 GLU A N 1
ATOM 4144 C CA . GLU A 1 530 ? 13.029 -40.892 -22.136 1.00 32.95 530 GLU A CA 1
ATOM 4145 C C . GLU A 1 530 ? 14.460 -40.594 -22.603 1.00 32.93 530 GLU A C 1
ATOM 4146 O O . GLU A 1 530 ? 15.399 -40.629 -21.807 1.00 32.65 530 GLU A O 1
ATOM 4152 N N . GLN A 1 531 ? 14.615 -40.287 -23.891 1.00 33.00 531 GLN A N 1
ATOM 4153 C CA . GLN A 1 531 ? 15.932 -39.973 -24.459 1.00 33.45 531 GLN A CA 1
ATOM 4154 C C . GLN A 1 531 ? 16.553 -38.689 -23.913 1.00 32.38 531 GLN A C 1
ATOM 4155 O O . GLN A 1 531 ? 17.759 -38.640 -23.674 1.00 32.64 531 GLN A O 1
ATOM 4161 N N . ALA A 1 532 ? 15.739 -37.658 -23.722 1.00 31.39 532 ALA A N 1
ATOM 4162 C CA . ALA A 1 532 ? 16.215 -36.413 -23.114 1.00 30.78 532 ALA A CA 1
ATOM 4163 C C . ALA A 1 532 ? 16.755 -36.662 -21.696 1.00 30.95 532 ALA A C 1
ATOM 4164 O O . ALA A 1 532 ? 17.807 -36.136 -21.322 1.00 30.73 532 ALA A O 1
ATOM 4166 N N . GLN A 1 533 ? 16.045 -37.475 -20.919 1.00 31.26 533 GLN A N 1
ATOM 4167 C CA . GLN A 1 533 ? 16.469 -37.789 -19.550 1.00 31.74 533 GLN A CA 1
ATOM 4168 C C . GLN A 1 533 ? 17.779 -38.578 -19.533 1.00 32.46 533 GLN A C 1
ATOM 4169 O O . GLN A 1 533 ? 18.680 -38.281 -18.743 1.00 32.41 533 GLN A O 1
ATOM 4175 N N . LYS A 1 534 ? 17.871 -39.582 -20.403 1.00 33.09 534 LYS A N 1
ATOM 4176 C CA . LYS A 1 534 ? 19.069 -40.410 -20.511 1.00 34.14 534 LYS A CA 1
ATOM 4177 C C . LYS A 1 534 ? 20.310 -39.570 -20.816 1.00 33.95 534 LYS A C 1
ATOM 4178 O O . LYS A 1 534 ? 21.354 -39.740 -20.185 1.00 34.28 534 LYS A O 1
ATOM 4184 N N . LYS A 1 535 ? 20.187 -38.664 -21.783 1.00 33.39 535 LYS A N 1
ATOM 4185 C CA . LYS A 1 535 ? 21.309 -37.822 -22.197 1.00 33.40 535 LYS A CA 1
ATOM 4186 C C . LYS A 1 535 ? 21.710 -36.818 -21.116 1.00 32.74 535 LYS A C 1
ATOM 4187 O O . LYS A 1 535 ? 22.891 -36.511 -20.967 1.00 32.62 535 LYS A O 1
ATOM 4193 N N . ASP A 1 536 ? 20.722 -36.304 -20.382 1.00 32.00 536 ASP A N 1
ATOM 4194 C CA . ASP A 1 536 ? 20.969 -35.486 -19.194 1.00 31.86 536 ASP A CA 1
ATOM 4195 C C . ASP A 1 536 ? 21.706 -34.181 -19.535 1.00 31.30 536 ASP A C 1
ATOM 4196 O O . ASP A 1 536 ? 22.484 -33.676 -18.728 1.00 31.17 536 ASP A O 1
ATOM 4201 N N . ARG A 1 537 ? 21.456 -33.648 -20.733 1.00 30.68 537 ARG A N 1
ATOM 4202 C CA . ARG A 1 537 ? 22.089 -32.409 -21.195 1.00 30.41 537 ARG A CA 1
ATOM 4203 C C . ARG A 1 537 ? 21.131 -31.238 -21.004 1.00 29.45 537 ARG A C 1
ATOM 4204 O O . ARG A 1 537 ? 20.194 -31.053 -21.787 1.00 29.27 537 ARG A O 1
ATOM 4212 N N . HIS A 1 538 ? 21.381 -30.437 -19.972 1.00 29.16 538 HIS A N 1
ATOM 4213 C CA . HIS A 1 538 ? 20.472 -29.356 -19.582 1.00 28.36 538 HIS A CA 1
ATOM 4214 C C . HIS A 1 538 ? 20.509 -28.174 -20.561 1.00 27.83 538 HIS A C 1
ATOM 4215 O O . HIS A 1 538 ? 19.626 -27.316 -20.536 1.00 27.09 538 HIS A O 1
ATOM 4222 N N . TYR A 1 539 ? 21.538 -28.138 -21.403 1.00 27.95 539 TYR A N 1
ATOM 4223 C CA . TYR A 1 539 ? 21.755 -27.057 -22.372 1.00 27.80 539 TYR A CA 1
ATOM 4224 C C . TYR A 1 539 ? 21.198 -27.416 -23.754 1.00 27.77 539 TYR A C 1
ATOM 4225 O O . TYR A 1 539 ? 21.274 -26.613 -24.689 1.00 28.05 539 TYR A O 1
ATOM 4234 N N . GLU A 1 540 ? 20.655 -28.621 -23.896 1.00 27.78 540 GLU A N 1
ATOM 4235 C CA . GLU A 1 540 ? 19.909 -28.959 -25.096 1.00 27.86 540 GLU A CA 1
ATOM 4236 C C . GLU A 1 540 ? 18.456 -28.575 -24.878 1.00 27.08 540 GLU A C 1
ATOM 4237 O O . GLU A 1 540 ? 17.903 -28.771 -23.795 1.00 27.07 540 GLU A O 1
ATOM 4243 N N . MET A 1 541 ? 17.855 -27.978 -25.898 1.00 26.60 541 MET A N 1
ATOM 4244 C CA . MET A 1 541 ? 16.462 -27.551 -25.820 1.00 25.87 541 MET A CA 1
ATOM 4245 C C . MET A 1 541 ? 15.789 -27.840 -27.142 1.00 25.86 541 MET A C 1
ATOM 4246 O O . MET A 1 541 ? 16.449 -28.170 -28.132 1.00 25.75 541 MET A O 1
ATOM 4251 N N . SER A 1 542 ? 14.471 -27.744 -27.149 1.00 25.66 542 SER A N 1
ATOM 4252 C CA . SER A 1 542 ? 13.724 -27.934 -28.368 1.00 26.15 542 SER A CA 1
ATOM 4253 C C . SER A 1 542 ? 12.743 -26.796 -28.560 1.00 25.19 542 SER A C 1
ATOM 4254 O O . SER A 1 542 ? 12.159 -26.282 -27.601 1.00 24.66 542 SER A O 1
ATOM 4257 N N . SER A 1 543 ? 12.615 -26.378 -29.812 1.00 25.03 543 SER A N 1
ATOM 4258 C CA . SER A 1 543 ? 11.668 -25.350 -30.202 1.00 24.45 543 SER A CA 1
ATOM 4259 C C . SER A 1 543 ? 10.599 -26.077 -30.997 1.00 24.21 543 SER A C 1
ATOM 4260 O O . SER A 1 543 ? 10.875 -26.588 -32.077 1.00 24.55 543 SER A O 1
ATOM 4263 N N . MET A 1 544 ? 9.397 -26.159 -30.431 1.00 23.40 544 MET A N 1
ATOM 4264 C CA . MET A 1 544 ? 8.312 -26.940 -31.006 1.00 23.12 544 MET A CA 1
ATOM 4265 C C . MET A 1 544 ? 7.215 -26.051 -31.571 1.00 22.21 544 MET A C 1
ATOM 4266 O O . MET A 1 544 ? 6.715 -25.154 -30.883 1.00 21.08 544 MET A O 1
ATOM 4271 N N . VAL A 1 545 ? 6.801 -26.326 -32.803 1.00 22.01 545 VAL A N 1
ATOM 4272 C CA . VAL A 1 545 ? 5.576 -25.731 -33.325 1.00 21.67 545 VAL A CA 1
ATOM 4273 C C . VAL A 1 545 ? 4.431 -26.208 -32.428 1.00 21.76 545 VAL A C 1
ATOM 4274 O O . VAL A 1 545 ? 4.528 -27.269 -31.817 1.00 21.31 545 VAL A O 1
ATOM 4278 N N . GLU A 1 546 ? 3.368 -25.418 -32.303 1.00 22.14 546 GLU A N 1
ATOM 4279 C CA . GLU A 1 546 ? 2.297 -25.761 -31.374 1.00 22.70 546 GLU A CA 1
ATOM 4280 C C . GLU A 1 546 ? 1.741 -27.160 -31.630 1.00 23.24 546 GLU A C 1
ATOM 4281 O O . GLU A 1 546 ? 1.408 -27.861 -30.690 1.00 23.27 546 GLU A O 1
ATOM 4287 N N . THR A 1 547 ? 1.667 -27.567 -32.895 1.00 23.90 547 THR A N 1
ATOM 4288 C CA . THR A 1 547 ? 1.187 -28.900 -33.257 1.00 24.73 547 THR A CA 1
ATOM 4289 C C . THR A 1 547 ? 2.028 -30.008 -32.607 1.00 24.86 547 THR A C 1
ATOM 4290 O O . THR A 1 547 ? 1.476 -30.988 -32.110 1.00 25.00 547 THR A O 1
ATOM 4294 N N . GLN A 1 548 ? 3.354 -29.848 -32.593 1.00 24.67 548 GLN A N 1
ATOM 4295 C CA . GLN A 1 548 ? 4.226 -30.856 -31.975 1.00 24.83 548 GLN A CA 1
ATOM 4296 C C . GLN A 1 548 ? 4.030 -30.874 -30.467 1.00 24.55 548 GLN A C 1
ATOM 4297 O O . GLN A 1 548 ? 3.871 -31.939 -29.874 1.00 24.72 548 GLN A O 1
ATOM 4303 N N . ALA A 1 549 ? 4.043 -29.691 -29.862 1.00 24.02 549 ALA A N 1
ATOM 4304 C CA . ALA A 1 549 ? 3.897 -29.546 -28.415 1.00 23.88 549 ALA A CA 1
ATOM 4305 C C . ALA A 1 549 ? 2.560 -30.098 -27.922 1.00 24.18 549 ALA A C 1
ATOM 4306 O O . ALA A 1 549 ? 2.501 -30.686 -26.849 1.00 24.43 549 ALA A O 1
ATOM 4308 N N . LEU A 1 550 ? 1.500 -29.911 -28.710 1.00 24.63 550 LEU A N 1
ATOM 4309 C CA . LEU A 1 550 ? 0.177 -30.464 -28.389 1.00 25.25 550 LEU A CA 1
ATOM 4310 C C . LEU A 1 550 ? 0.162 -31.991 -28.406 1.00 26.25 550 LEU A C 1
ATOM 4311 O O . LEU A 1 550 ? -0.459 -32.613 -27.548 1.00 26.14 550 LEU A O 1
ATOM 4316 N N . ASN A 1 551 ? 0.840 -32.595 -29.380 1.00 26.85 551 ASN A N 1
ATOM 4317 C CA . ASN A 1 551 ? 0.984 -34.055 -29.407 1.00 28.12 551 ASN A CA 1
ATOM 4318 C C . ASN A 1 551 ? 1.712 -34.594 -28.167 1.00 28.48 551 ASN A C 1
ATOM 4319 O O . ASN A 1 551 ? 1.305 -35.607 -27.601 1.00 28.94 551 ASN A O 1
ATOM 4324 N N . LYS A 1 552 ? 2.776 -33.916 -27.740 1.00 28.20 552 LYS A N 1
ATOM 4325 C CA . LYS A 1 552 ? 3.511 -34.341 -26.545 1.00 28.48 552 LYS A CA 1
ATOM 4326 C C . LYS A 1 552 ? 2.656 -34.150 -25.286 1.00 28.36 552 LYS A C 1
ATOM 4327 O O . LYS A 1 552 ? 2.612 -35.022 -24.418 1.00 28.60 552 LYS A O 1
ATOM 4333 N N . LEU A 1 553 ? 1.983 -33.004 -25.207 1.00 27.97 553 LEU A N 1
ATOM 4334 C CA . LEU A 1 553 ? 1.130 -32.660 -24.078 1.00 28.23 553 LEU A CA 1
ATOM 4335 C C . LEU A 1 553 ? -0.010 -33.672 -23.914 1.00 28.95 553 LEU A C 1
ATOM 4336 O O . LEU A 1 553 ? -0.330 -34.091 -22.799 1.00 28.98 553 LEU A O 1
ATOM 4341 N N . LYS A 1 554 ? -0.611 -34.059 -25.032 1.00 29.14 554 LYS A N 1
ATOM 4342 C CA . LYS A 1 554 ? -1.708 -35.026 -25.023 1.00 29.96 554 LYS A CA 1
ATOM 4343 C C . LYS A 1 554 ? -1.249 -36.481 -24.831 1.00 30.34 554 LYS A C 1
ATOM 4344 O O . LYS A 1 554 ? -2.007 -37.298 -24.312 1.00 30.96 554 LYS A O 1
ATOM 4350 N N . ASP A 1 555 ? -0.021 -36.804 -25.233 1.00 30.05 555 ASP A N 1
ATOM 4351 C CA . ASP A 1 555 ? 0.497 -38.176 -25.093 1.00 30.91 555 ASP A CA 1
ATOM 4352 C C . ASP A 1 555 ? 1.138 -38.441 -23.733 1.00 30.56 555 ASP A C 1
ATOM 4353 O O . ASP A 1 555 ? 0.934 -39.504 -23.145 1.00 31.15 555 ASP A O 1
ATOM 4358 N N . ASN A 1 556 ? 1.926 -37.483 -23.253 1.00 29.67 556 ASN A N 1
ATOM 4359 C CA . ASN A 1 556 ? 2.751 -37.671 -22.061 1.00 29.63 556 ASN A CA 1
ATOM 4360 C C . ASN A 1 556 ? 2.857 -36.390 -21.240 1.00 28.76 556 ASN A C 1
ATOM 4361 O O . ASN A 1 556 ? 3.945 -35.825 -21.094 1.00 28.50 556 ASN A O 1
ATOM 4366 N N . PRO A 1 557 ? 1.719 -35.934 -20.685 1.00 28.23 557 PRO A N 1
ATOM 4367 C CA . PRO A 1 557 ? 1.677 -34.641 -20.010 1.00 27.12 557 PRO A CA 1
ATOM 4368 C C . PRO A 1 557 ? 2.608 -34.546 -18.796 1.00 26.72 557 PRO A C 1
ATOM 4369 O O . PRO A 1 557 ? 3.284 -33.527 -18.627 1.00 25.50 557 PRO A O 1
ATOM 4373 N N A GLU A 1 558 ? 2.637 -35.595 -17.970 0.50 26.79 558 GLU A N 1
ATOM 4374 N N B GLU A 1 558 ? 2.636 -35.598 -17.976 0.50 27.11 558 GLU A N 1
ATOM 4375 C CA A GLU A 1 558 ? 3.493 -35.621 -16.780 0.50 26.51 558 GLU A CA 1
ATOM 4376 C CA B GLU A 1 558 ? 3.479 -35.636 -16.779 0.50 27.12 558 GLU A CA 1
ATOM 4377 C C A GLU A 1 558 ? 4.975 -35.561 -17.142 0.50 26.51 558 GLU A C 1
ATOM 4378 C C B GLU A 1 558 ? 4.971 -35.582 -17.128 0.50 26.86 558 GLU A C 1
ATOM 4379 O O A GLU A 1 558 ? 5.746 -34.840 -16.504 0.50 26.01 558 GLU A O 1
ATOM 4380 O O B GLU A 1 558 ? 5.740 -34.880 -16.469 0.50 26.37 558 GLU A O 1
ATOM 4391 N N . ASP A 1 559 ? 5.368 -36.315 -18.166 1.00 27.01 559 ASP A N 1
ATOM 4392 C CA . ASP A 1 559 ? 6.754 -36.307 -18.643 1.00 27.15 559 ASP A CA 1
ATOM 4393 C C . ASP A 1 559 ? 7.164 -34.941 -19.208 1.00 26.28 559 ASP A C 1
ATOM 4394 O O . ASP A 1 559 ? 8.320 -34.535 -19.072 1.00 25.35 559 ASP A O 1
ATOM 4399 N N . PHE A 1 560 ? 6.215 -34.240 -19.834 1.00 25.73 560 PHE A N 1
ATOM 4400 C CA . PHE A 1 560 ? 6.479 -32.915 -20.394 1.00 25.41 560 PHE A CA 1
ATOM 4401 C C . PHE A 1 560 ? 6.827 -31.953 -19.255 1.00 24.67 560 PHE A C 1
ATOM 4402 O O . PHE A 1 560 ? 7.818 -31.223 -19.329 1.00 24.41 560 PHE A O 1
ATOM 4410 N N . VAL A 1 561 ? 6.014 -31.968 -18.200 1.00 24.30 561 VAL A N 1
ATOM 4411 C CA . VAL A 1 561 ? 6.277 -31.152 -17.013 1.00 23.79 561 VAL A CA 1
ATOM 4412 C C . VAL A 1 561 ? 7.653 -31.472 -16.405 1.00 24.12 561 VAL A C 1
ATOM 4413 O O . VAL A 1 561 ? 8.393 -30.561 -16.041 1.00 23.84 561 VAL A O 1
ATOM 4417 N N . ASP A 1 562 ? 7.995 -32.758 -16.324 1.00 24.49 562 ASP A N 1
ATOM 4418 C CA . ASP A 1 562 ? 9.283 -33.178 -15.764 1.00 25.03 562 ASP A CA 1
ATOM 4419 C C . ASP A 1 562 ? 10.467 -32.737 -16.629 1.00 24.53 562 ASP A C 1
ATOM 4420 O O . ASP A 1 562 ? 11.480 -32.279 -16.109 1.00 23.98 562 ASP A O 1
ATOM 4425 N N . TYR A 1 563 ? 10.334 -32.880 -17.944 1.00 24.65 563 TYR A N 1
ATOM 4426 C CA . TYR A 1 563 ? 11.344 -32.392 -18.894 1.00 24.57 563 TYR A CA 1
ATOM 4427 C C . TYR A 1 563 ? 11.669 -30.910 -18.660 1.00 23.73 563 TYR A C 1
ATOM 4428 O O . TYR A 1 563 ? 12.841 -30.509 -18.641 1.00 23.31 563 TYR A O 1
ATOM 4437 N N . ASN A 1 564 ? 10.628 -30.108 -18.457 1.00 23.09 564 ASN A N 1
ATOM 4438 C CA . ASN A 1 564 ? 10.777 -28.662 -18.269 1.00 22.54 564 ASN A CA 1
ATOM 4439 C C . ASN A 1 564 ? 11.317 -28.233 -16.895 1.00 22.68 564 ASN A C 1
ATOM 4440 O O . ASN A 1 564 ? 11.462 -27.040 -16.631 1.00 22.46 564 ASN A O 1
ATOM 4445 N N . LYS A 1 565 ? 11.611 -29.189 -16.019 1.00 23.12 565 LYS A N 1
ATOM 4446 C CA . LYS A 1 565 ? 12.254 -28.868 -14.752 1.00 23.75 565 LYS A CA 1
ATOM 4447 C C . LYS A 1 565 ? 13.754 -28.638 -14.923 1.00 24.00 565 LYS A C 1
ATOM 4448 O O . LYS A 1 565 ? 14.356 -27.898 -14.150 1.00 24.09 565 LYS A O 1
ATOM 4454 N N . LYS A 1 566 ? 14.338 -29.261 -15.942 1.00 24.45 566 LYS A N 1
ATOM 4455 C CA . LYS A 1 566 ? 15.771 -29.167 -16.200 1.00 25.05 566 LYS A CA 1
ATOM 4456 C C . LYS A 1 566 ? 16.105 -28.535 -17.548 1.00 25.01 566 LYS A C 1
ATOM 4457 O O . LYS A 1 566 ? 17.127 -27.863 -17.671 1.00 25.53 566 LYS A O 1
ATOM 4463 N N . GLN A 1 567 ? 15.252 -28.753 -18.548 1.00 24.84 567 GLN A N 1
ATOM 4464 C CA . GLN A 1 567 ? 15.494 -28.266 -19.903 1.00 24.61 567 GLN A CA 1
ATOM 4465 C C . GLN A 1 567 ? 14.420 -27.282 -20.338 1.00 23.73 567 GLN A C 1
ATOM 4466 O O . GLN A 1 567 ? 13.364 -27.179 -19.721 1.00 23.14 567 GLN A O 1
ATOM 4472 N N . ILE A 1 568 ? 14.710 -26.561 -21.413 1.00 23.53 568 ILE A N 1
ATOM 4473 C CA . ILE A 1 568 ? 13.828 -25.511 -21.902 1.00 23.01 568 ILE A CA 1
ATOM 4474 C C . ILE A 1 568 ? 13.037 -25.963 -23.126 1.00 22.85 568 ILE A C 1
ATOM 4475 O O . ILE A 1 568 ? 13.589 -26.601 -24.025 1.00 22.73 568 ILE A O 1
ATOM 4480 N N . THR A 1 569 ? 11.748 -25.618 -23.146 1.00 22.32 569 THR A N 1
ATOM 4481 C CA . THR A 1 569 ? 10.914 -25.756 -24.332 1.00 21.99 569 THR A CA 1
ATOM 4482 C C . THR A 1 569 ? 10.492 -24.377 -24.814 1.00 21.27 569 THR A C 1
ATOM 4483 O O . THR A 1 569 ? 10.037 -23.538 -24.027 1.00 20.47 569 THR A O 1
ATOM 4487 N N . ARG A 1 570 ? 10.657 -24.149 -26.109 1.00 20.84 570 ARG A N 1
ATOM 4488 C CA . ARG A 1 570 ? 10.063 -22.998 -26.771 1.00 20.45 570 ARG A CA 1
ATOM 4489 C C . ARG A 1 570 ? 8.889 -23.488 -27.612 1.00 19.93 570 ARG A C 1
ATOM 4490 O O . ARG A 1 570 ? 8.968 -24.538 -28.240 1.00 20.34 570 ARG A O 1
ATOM 4498 N N . ILE A 1 571 ? 7.809 -22.716 -27.623 1.00 19.48 571 ILE A N 1
ATOM 4499 C CA . ILE A 1 571 ? 6.617 -23.037 -28.405 1.00 19.35 571 ILE A CA 1
ATOM 4500 C C . ILE A 1 571 ? 6.380 -21.885 -29.365 1.00 19.28 571 ILE A C 1
ATOM 4501 O O . ILE A 1 571 ? 6.629 -20.734 -29.011 1.00 19.32 571 ILE A O 1
ATOM 4506 N N . TYR A 1 572 ? 5.921 -22.174 -30.581 1.00 19.52 572 TYR A N 1
ATOM 4507 C CA . TYR A 1 572 ? 5.549 -21.102 -31.506 1.00 19.54 572 TYR A CA 1
ATOM 4508 C C . TYR A 1 572 ? 4.334 -21.478 -32.356 1.00 20.19 572 TYR A C 1
ATOM 4509 O O . TYR A 1 572 ? 4.073 -22.666 -32.578 1.00 19.99 572 TYR A O 1
ATOM 4518 N N . PRO A 1 573 ? 3.574 -20.465 -32.819 1.00 20.40 573 PRO A N 1
ATOM 4519 C CA . PRO A 1 573 ? 2.324 -20.758 -33.518 1.00 21.10 573 PRO A CA 1
ATOM 4520 C C . PRO A 1 573 ? 2.511 -21.460 -34.863 1.00 21.91 573 PRO A C 1
ATOM 4521 O O . PRO A 1 573 ? 3.490 -21.223 -35.565 1.00 21.57 573 PRO A O 1
ATOM 4525 N N . LYS A 1 574 ? 1.567 -22.334 -35.193 1.00 22.93 574 LYS A N 1
ATOM 4526 C CA . LYS A 1 574 ? 1.556 -23.037 -36.476 1.00 23.95 574 LYS A CA 1
ATOM 4527 C C . LYS A 1 574 ? 1.371 -22.088 -37.664 1.00 24.28 574 LYS A C 1
ATOM 4528 O O . LYS A 1 574 ? 0.812 -20.996 -37.529 1.00 23.78 574 LYS A O 1
ATOM 4534 N N . GLY A 1 575 ? 1.820 -22.535 -38.830 1.00 25.10 575 GLY A N 1
ATOM 4535 C CA . GLY A 1 575 ? 1.788 -21.736 -40.047 1.00 25.90 575 GLY A CA 1
ATOM 4536 C C . GLY A 1 575 ? 0.411 -21.342 -40.565 1.00 26.39 575 GLY A C 1
ATOM 4537 O O . GLY A 1 575 ? 0.297 -20.373 -41.326 1.00 26.94 575 GLY A O 1
ATOM 4538 N N . THR A 1 576 ? -0.630 -22.075 -40.170 1.00 26.61 576 THR A N 1
ATOM 4539 C CA . THR A 1 576 ? -1.996 -21.771 -40.614 1.00 27.11 576 THR A CA 1
ATOM 4540 C C . THR A 1 576 ? -2.568 -20.497 -39.989 1.00 26.54 576 THR A C 1
ATOM 4541 O O . THR A 1 576 ? -3.558 -19.957 -40.491 1.00 26.92 576 THR A O 1
ATOM 4545 N N . ARG A 1 577 ? -1.964 -20.016 -38.901 1.00 25.75 577 ARG A N 1
ATOM 4546 C CA . ARG A 1 577 ? -2.375 -18.747 -38.290 1.00 25.32 577 ARG A CA 1
ATOM 4547 C C . ARG A 1 577 ? -1.781 -17.577 -39.069 1.00 24.81 577 ARG A C 1
ATOM 4548 O O . ARG A 1 577 ? -1.018 -16.775 -38.531 1.00 24.18 577 ARG A O 1
ATOM 4556 N N . VAL A 1 578 ? -2.152 -17.484 -40.340 1.00 25.32 578 VAL A N 1
ATOM 4557 C CA . VAL A 1 578 ? -1.583 -16.499 -41.256 1.00 25.32 578 VAL A CA 1
ATOM 4558 C C . VAL A 1 578 ? -1.915 -15.051 -40.867 1.00 25.12 578 VAL A C 1
ATOM 4559 O O . VAL A 1 578 ? -1.184 -14.128 -41.240 1.00 24.40 578 VAL A O 1
ATOM 4563 N N . ASP A 1 579 ? -2.990 -14.861 -40.096 1.00 25.09 579 ASP A N 1
ATOM 4564 C CA . ASP A 1 579 ? -3.386 -13.529 -39.615 1.00 25.43 579 ASP A CA 1
ATOM 4565 C C . ASP A 1 579 ? -2.676 -13.105 -38.321 1.00 24.82 579 ASP A C 1
ATOM 4566 O O . ASP A 1 579 ? -3.004 -12.061 -37.736 1.00 24.62 579 ASP A O 1
ATOM 4571 N N . SER A 1 580 ? -1.716 -13.923 -37.884 1.00 23.99 580 SER A N 1
ATOM 4572 C CA . SER A 1 580 ? -0.882 -13.649 -36.713 1.00 23.28 580 SER A CA 1
ATOM 4573 C C . SER A 1 580 ? -1.648 -13.765 -35.396 1.00 23.07 580 SER A C 1
ATOM 4574 O O . SER A 1 580 ? -1.232 -13.214 -34.373 1.00 22.62 580 SER A O 1
ATOM 4577 N N . SER A 1 581 ? -2.742 -14.525 -35.421 1.00 23.18 581 SER A N 1
ATOM 4578 C CA . SER A 1 581 ? -3.495 -14.836 -34.220 1.00 23.21 581 SER A CA 1
ATOM 4579 C C . SER A 1 581 ? -2.634 -15.710 -33.308 1.00 22.83 581 SER A C 1
ATOM 4580 O O . SER A 1 581 ? -1.671 -16.330 -33.757 1.00 23.09 581 SER A O 1
ATOM 4583 N N . ASN A 1 582 ? -2.983 -15.741 -32.028 1.00 22.50 582 ASN A N 1
ATOM 4584 C CA . ASN A 1 582 ? -2.209 -16.453 -31.018 1.00 22.08 582 ASN A CA 1
ATOM 4585 C C . ASN A 1 582 ? -3.003 -17.535 -30.302 1.00 22.32 582 ASN A C 1
ATOM 4586 O O . ASN A 1 582 ? -4.216 -17.419 -30.152 1.00 22.03 582 ASN A O 1
ATOM 4591 N N . TYR A 1 583 ? -2.303 -18.567 -29.837 1.00 22.40 583 TYR A N 1
ATOM 4592 C CA . TYR A 1 583 ? -2.836 -19.449 -28.796 1.00 22.54 583 TYR A CA 1
ATOM 4593 C C . TYR A 1 583 ? -2.770 -18.760 -27.433 1.00 22.07 583 TYR A C 1
ATOM 4594 O O . TYR A 1 583 ? -1.979 -17.838 -27.228 1.00 21.67 583 TYR A O 1
ATOM 4603 N N . VAL A 1 584 ? -3.599 -19.223 -26.505 1.00 21.87 584 VAL A N 1
ATOM 4604 C CA . VAL A 1 584 ? -3.545 -18.756 -25.128 1.00 21.67 584 VAL A CA 1
ATOM 4605 C C . VAL A 1 584 ? -2.334 -19.408 -24.455 1.00 21.20 584 VAL A C 1
ATOM 4606 O O . VAL A 1 584 ? -2.218 -20.634 -24.448 1.00 21.59 584 VAL A O 1
ATOM 4610 N N . PRO A 1 585 ? -1.415 -18.589 -23.911 1.00 20.29 585 PRO A N 1
ATOM 4611 C CA . PRO A 1 585 ? -0.132 -19.117 -23.441 1.00 20.36 585 PRO A CA 1
ATOM 4612 C C . PRO A 1 585 ? -0.217 -20.064 -22.236 1.00 20.35 585 PRO A C 1
ATOM 4613 O O . PRO A 1 585 ? 0.635 -20.941 -22.101 1.00 20.28 585 PRO A O 1
ATOM 4617 N N . GLN A 1 586 ? -1.234 -19.899 -21.385 1.00 20.55 586 GLN A N 1
ATOM 4618 C CA . GLN A 1 586 ? -1.470 -20.815 -20.267 1.00 20.92 586 GLN A CA 1
ATOM 4619 C C . GLN A 1 586 ? -1.461 -22.286 -20.702 1.00 21.40 586 GLN A C 1
ATOM 4620 O O . GLN A 1 586 ? -1.030 -23.147 -19.942 1.00 21.28 586 GLN A O 1
ATOM 4626 N N . ILE A 1 587 ? -1.938 -22.576 -21.917 1.00 21.57 587 ILE A N 1
ATOM 4627 C CA . ILE A 1 587 ? -1.952 -23.955 -22.420 1.00 22.06 587 ILE A CA 1
ATOM 4628 C C . ILE A 1 587 ? -0.583 -24.609 -22.217 1.00 22.18 587 ILE A C 1
ATOM 4629 O O . ILE A 1 587 ? -0.491 -25.760 -21.789 1.00 22.51 587 ILE A O 1
ATOM 4634 N N . TYR A 1 588 ? 0.475 -23.857 -22.521 1.00 21.72 588 TYR A N 1
ATOM 4635 C CA . TYR A 1 588 ? 1.837 -24.372 -22.477 1.00 21.44 588 TYR A CA 1
ATOM 4636 C C . TYR A 1 588 ? 2.553 -24.050 -21.163 1.00 21.27 588 TYR A C 1
ATOM 4637 O O . TYR A 1 588 ? 3.371 -24.848 -20.699 1.00 21.24 588 TYR A O 1
ATOM 4646 N N . TRP A 1 589 ? 2.237 -22.909 -20.551 1.00 20.89 589 TRP A N 1
ATOM 4647 C CA . TRP A 1 589 ? 2.755 -22.609 -19.209 1.00 21.15 589 TRP A CA 1
ATOM 4648 C C . TRP A 1 589 ? 2.303 -23.653 -18.185 1.00 21.62 589 TRP A C 1
ATOM 4649 O O . TRP A 1 589 ? 3.016 -23.909 -17.206 1.00 21.86 589 TRP A O 1
ATOM 4660 N N . ASN A 1 590 ? 1.129 -24.247 -18.414 1.00 21.81 590 ASN A N 1
ATOM 4661 C CA . ASN A 1 590 ? 0.612 -25.319 -17.550 1.00 22.41 590 ASN A CA 1
ATOM 4662 C C . ASN A 1 590 ? 1.492 -26.574 -17.559 1.00 22.65 590 ASN A C 1
ATOM 4663 O O . ASN A 1 590 ? 1.480 -27.334 -16.598 1.00 23.27 590 ASN A O 1
ATOM 4668 N N . ALA A 1 591 ? 2.233 -26.789 -18.645 1.00 22.67 591 ALA A N 1
ATOM 4669 C CA . ALA A 1 591 ? 3.185 -27.901 -18.749 1.00 23.07 591 ALA A CA 1
ATOM 4670 C C . ALA A 1 591 ? 4.618 -27.480 -18.379 1.00 23.11 591 ALA A C 1
ATOM 4671 O O . ALA A 1 591 ? 5.561 -28.264 -18.530 1.00 23.44 591 ALA A O 1
ATOM 4673 N N . GLY A 1 592 ? 4.775 -26.247 -17.896 1.00 22.26 592 GLY A N 1
ATOM 4674 C CA . GLY A 1 592 ? 6.076 -25.735 -17.469 1.00 21.98 592 GLY A CA 1
ATOM 4675 C C . GLY A 1 592 ? 6.970 -25.225 -18.587 1.00 21.69 592 GLY A C 1
ATOM 4676 O O . GLY A 1 592 ? 8.156 -24.993 -18.347 1.00 21.31 592 GLY A O 1
ATOM 4677 N N . CYS A 1 593 ? 6.415 -25.045 -19.795 1.00 21.36 593 CYS A N 1
ATOM 4678 C CA . CYS A 1 593 ? 7.175 -24.501 -20.934 1.00 21.74 593 CYS A CA 1
ATOM 4679 C C . CYS A 1 593 ? 7.555 -23.058 -20.643 1.00 20.79 593 CYS A C 1
ATOM 4680 O O . CYS A 1 593 ? 6.736 -22.290 -20.153 1.00 20.72 593 CYS A O 1
ATOM 4683 N N . GLN A 1 594 ? 8.794 -22.701 -20.959 1.00 20.52 594 GLN A N 1
ATOM 4684 C CA . GLN A 1 594 ? 9.363 -21.424 -20.545 1.00 20.18 594 GLN A CA 1
ATOM 4685 C C . GLN A 1 594 ? 9.242 -20.336 -21.604 1.00 19.94 594 GLN A C 1
ATOM 4686 O O . GLN A 1 594 ? 8.964 -19.178 -21.277 1.00 19.73 594 GLN A O 1
ATOM 4692 N N . LEU A 1 595 ? 9.460 -20.706 -22.863 1.00 19.90 595 LEU A N 1
ATOM 4693 C CA . LEU A 1 595 ? 9.506 -19.742 -23.956 1.00 19.93 595 LEU A CA 1
ATOM 4694 C C . LEU A 1 595 ? 8.271 -19.909 -24.842 1.00 20.02 595 LEU A C 1
ATOM 4695 O O . LEU A 1 595 ? 8.340 -20.485 -25.924 1.00 20.29 595 LEU A O 1
ATOM 4700 N N . VAL A 1 596 ? 7.139 -19.401 -24.360 1.00 19.48 596 VAL A N 1
ATOM 4701 C CA . VAL A 1 596 ? 5.872 -19.539 -25.056 1.00 19.66 596 VAL A CA 1
ATOM 4702 C C . VAL A 1 596 ? 5.675 -18.319 -25.971 1.00 19.36 596 VAL A C 1
ATOM 4703 O O . VAL A 1 596 ? 5.117 -17.299 -25.562 1.00 19.02 596 VAL A O 1
ATOM 4707 N N . ALA A 1 597 ? 6.152 -18.451 -27.208 1.00 19.36 597 ALA A N 1
ATOM 4708 C CA . ALA A 1 597 ? 6.257 -17.331 -28.154 1.00 19.55 597 ALA A CA 1
ATOM 4709 C C . ALA A 1 597 ? 4.921 -16.880 -28.752 1.00 19.53 597 ALA A C 1
ATOM 4710 O O . ALA A 1 597 ? 4.123 -17.689 -29.237 1.00 19.92 597 ALA A O 1
ATOM 4712 N N . LEU A 1 598 ? 4.693 -15.573 -28.721 1.00 19.59 598 LEU A N 1
ATOM 4713 C CA . LEU A 1 598 ? 3.449 -14.994 -29.200 1.00 19.62 598 LEU A CA 1
ATOM 4714 C C . LEU A 1 598 ? 3.725 -13.927 -30.245 1.00 19.82 598 LEU A C 1
ATOM 4715 O O . LEU A 1 598 ? 4.793 -13.313 -30.263 1.00 19.91 598 LEU A O 1
ATOM 4720 N N . ASN A 1 599 ? 2.749 -13.704 -31.112 1.00 19.84 599 ASN A N 1
ATOM 4721 C CA . ASN A 1 599 ? 2.805 -12.609 -32.061 1.00 19.86 599 ASN A CA 1
ATOM 4722 C C . ASN A 1 599 ? 2.424 -11.306 -31.363 1.00 19.45 599 ASN A C 1
ATOM 4723 O O . ASN A 1 599 ? 1.248 -11.062 -31.104 1.00 19.40 599 ASN A O 1
ATOM 4728 N N . PHE A 1 600 ? 3.424 -10.473 -31.081 1.00 19.42 600 PHE A N 1
ATOM 4729 C CA . PHE A 1 600 ? 3.231 -9.239 -30.311 1.00 19.67 600 PHE A CA 1
ATOM 4730 C C . PHE A 1 600 ? 2.396 -8.186 -31.031 1.00 20.00 600 PHE A C 1
ATOM 4731 O O . PHE A 1 600 ? 1.863 -7.284 -30.384 1.00 20.41 600 PHE A O 1
ATOM 4739 N N . GLN A 1 601 ? 2.271 -8.308 -32.353 1.00 20.15 601 GLN A N 1
ATOM 4740 C CA . GLN A 1 601 ? 1.499 -7.355 -33.148 1.00 20.77 601 GLN A CA 1
ATOM 4741 C C . GLN A 1 601 ? -0.001 -7.634 -33.133 1.00 21.29 601 GLN A C 1
ATOM 4742 O O . GLN A 1 601 ? -0.782 -6.810 -33.599 1.00 21.58 601 GLN A O 1
ATOM 4748 N N . CYS A 1 602 ? -0.401 -8.799 -32.628 1.00 21.60 602 CYS A N 1
ATOM 4749 C CA . CYS A 1 602 ? -1.811 -9.169 -32.586 1.00 22.36 602 CYS A CA 1
ATOM 4750 C C . CYS A 1 602 ? -2.321 -9.049 -31.160 1.00 22.15 602 CYS A C 1
ATOM 4751 O O . CYS A 1 602 ? -2.012 -9.884 -30.319 1.00 21.76 602 CYS A O 1
ATOM 4754 N N . PHE A 1 603 ? -3.119 -8.013 -30.907 1.00 22.75 603 PHE A N 1
ATOM 4755 C CA . PHE A 1 603 ? -3.617 -7.716 -29.563 1.00 23.07 603 PHE A CA 1
ATOM 4756 C C . PHE A 1 603 ? -4.884 -8.491 -29.225 1.00 23.39 603 PHE A C 1
ATOM 4757 O O . PHE A 1 603 ? -5.891 -7.921 -28.808 1.00 24.20 603 PHE A O 1
ATOM 4765 N N . ASP A 1 604 ? -4.813 -9.805 -29.398 1.00 23.12 604 ASP A N 1
ATOM 4766 C CA . ASP A 1 604 ? -5.910 -10.684 -29.037 1.00 23.11 604 ASP A CA 1
ATOM 4767 C C . ASP A 1 604 ? -5.798 -11.066 -27.554 1.00 22.47 604 ASP A C 1
ATOM 4768 O O . ASP A 1 604 ? -4.904 -10.588 -26.850 1.00 21.39 604 ASP A O 1
ATOM 4773 N N . ILE A 1 605 ? -6.715 -11.904 -27.079 1.00 22.48 605 ILE A N 1
ATOM 4774 C CA . ILE A 1 605 ? -6.726 -12.299 -25.662 1.00 22.38 605 ILE A CA 1
ATOM 4775 C C . ILE A 1 605 ? -5.345 -12.783 -25.177 1.00 21.70 605 ILE A C 1
ATOM 4776 O O . ILE A 1 605 ? -4.899 -12.420 -24.084 1.00 20.99 605 ILE A O 1
ATOM 4781 N N . ALA A 1 606 ? -4.658 -13.561 -26.007 1.00 21.49 606 ALA A N 1
ATOM 4782 C CA . ALA A 1 606 ? -3.349 -14.107 -25.649 1.00 21.47 606 ALA A CA 1
ATOM 4783 C C . ALA A 1 606 ? -2.322 -13.022 -25.309 1.00 21.22 606 ALA A C 1
ATOM 4784 O O . ALA A 1 606 ? -1.634 -13.118 -24.295 1.00 20.78 606 ALA A O 1
ATOM 4786 N N . MET A 1 607 ? -2.225 -11.995 -26.151 1.00 21.25 607 MET A N 1
ATOM 4787 C CA . MET A 1 607 ? -1.286 -10.897 -25.906 1.00 21.44 607 MET A CA 1
ATOM 4788 C C . MET A 1 607 ? -1.698 -10.019 -24.725 1.00 21.40 607 MET A C 1
ATOM 4789 O O . MET A 1 607 ? -0.851 -9.599 -23.942 1.00 20.92 607 MET A O 1
ATOM 4794 N N . CYS A 1 608 ? -2.993 -9.753 -24.600 1.00 22.22 608 CYS A N 1
ATOM 4795 C CA . CYS A 1 608 ? -3.528 -9.030 -23.444 1.00 22.86 608 CYS A CA 1
ATOM 4796 C C . CYS A 1 608 ? -3.134 -9.696 -22.121 1.00 22.30 608 CYS A C 1
ATOM 4797 O O . CYS A 1 608 ? -2.693 -9.020 -21.193 1.00 22.34 608 CYS A O 1
ATOM 4800 N N . VAL A 1 609 ? -3.268 -11.019 -22.058 1.00 21.88 609 VAL A N 1
ATOM 4801 C CA . VAL A 1 609 ? -2.912 -11.792 -20.864 1.00 21.51 609 VAL A CA 1
ATOM 4802 C C . VAL A 1 609 ? -1.398 -11.822 -20.642 1.00 21.11 609 VAL A C 1
ATOM 4803 O O . VAL A 1 609 ? -0.923 -11.655 -19.517 1.00 20.59 609 VAL A O 1
ATOM 4807 N N . ASN A 1 610 ? -0.650 -12.022 -21.720 1.00 20.57 610 ASN A N 1
ATOM 4808 C CA . ASN A 1 610 ? 0.804 -12.077 -21.650 1.00 20.38 610 ASN A CA 1
ATOM 4809 C C . ASN A 1 610 ? 1.397 -10.800 -21.061 1.00 20.24 610 ASN A C 1
ATOM 4810 O O . ASN A 1 610 ? 2.186 -10.851 -20.117 1.00 20.22 610 ASN A O 1
ATOM 4815 N N . LEU A 1 611 ? 0.999 -9.655 -21.605 1.00 20.09 611 LEU A N 1
ATOM 4816 C CA . LEU A 1 611 ? 1.510 -8.375 -21.125 1.00 20.65 611 LEU A CA 1
ATOM 4817 C C . LEU A 1 611 ? 1.054 -8.101 -19.692 1.00 20.83 611 LEU A C 1
ATOM 4818 O O . LEU A 1 611 ? 1.816 -7.559 -18.891 1.00 20.86 611 LEU A O 1
ATOM 4823 N N . GLY A 1 612 ? -0.170 -8.514 -19.369 1.00 20.85 612 GLY A N 1
ATOM 4824 C CA . GLY A 1 612 ? -0.687 -8.425 -18.011 1.00 21.08 612 GLY A CA 1
ATOM 4825 C C . GLY A 1 612 ? 0.131 -9.153 -16.957 1.00 21.48 612 GLY A C 1
ATOM 4826 O O . GLY A 1 612 ? 0.430 -8.581 -15.902 1.00 21.92 612 GLY A O 1
ATOM 4827 N N . VAL A 1 613 ? 0.502 -10.402 -17.227 1.00 21.43 613 VAL A N 1
ATOM 4828 C CA . VAL A 1 613 ? 1.213 -11.203 -16.230 1.00 21.68 613 VAL A CA 1
ATOM 4829 C C . VAL A 1 613 ? 2.681 -10.810 -16.106 1.00 21.54 613 VAL A C 1
ATOM 4830 O O . VAL A 1 613 ? 3.230 -10.815 -15.001 1.00 21.11 613 VAL A O 1
ATOM 4834 N N . PHE A 1 614 ? 3.303 -10.444 -17.228 1.00 21.66 614 PHE A N 1
ATOM 4835 C CA . PHE A 1 614 ? 4.723 -10.085 -17.237 1.00 21.73 614 PHE A CA 1
ATOM 4836 C C . PHE A 1 614 ? 5.006 -8.634 -16.813 1.00 22.30 614 PHE A C 1
ATOM 4837 O O . PHE A 1 614 ? 6.163 -8.210 -16.818 1.00 22.64 614 PHE A O 1
ATOM 4845 N N . GLU A 1 615 ? 3.973 -7.882 -16.437 1.00 22.66 615 GLU A N 1
ATOM 4846 C CA . GLU A 1 615 ? 4.174 -6.605 -15.763 1.00 23.14 615 GLU A CA 1
ATOM 4847 C C . GLU A 1 615 ? 4.813 -6.834 -14.398 1.00 22.96 615 GLU A C 1
ATOM 4848 O O . GLU A 1 615 ? 5.595 -6.011 -13.926 1.00 22.66 615 GLU A O 1
ATOM 4854 N N . TYR A 1 616 ? 4.476 -7.962 -13.776 1.00 23.04 616 TYR A N 1
ATOM 4855 C CA . TYR A 1 616 ? 4.954 -8.281 -12.435 1.00 23.38 616 TYR A CA 1
ATOM 4856 C C . TYR A 1 616 ? 6.423 -8.714 -12.438 1.00 23.17 616 TYR A C 1
ATOM 4857 O O . TYR A 1 616 ? 7.021 -8.923 -13.492 1.00 22.67 616 TYR A O 1
ATOM 4866 N N . ASN A 1 617 ? 6.998 -8.807 -11.241 1.00 22.89 617 ASN A N 1
ATOM 4867 C CA . ASN A 1 617 ? 8.431 -9.012 -11.059 1.00 22.81 617 ASN A CA 1
ATOM 4868 C C . ASN A 1 617 ? 9.259 -7.953 -11.804 1.00 22.76 617 ASN A C 1
ATOM 4869 O O . ASN A 1 617 ? 10.188 -8.272 -12.544 1.00 22.05 617 ASN A O 1
ATOM 4874 N N . GLY A 1 618 ? 8.891 -6.693 -11.591 1.00 23.03 618 GLY A N 1
ATOM 4875 C CA . GLY A 1 618 ? 9.648 -5.548 -12.100 1.00 23.51 618 GLY A CA 1
ATOM 4876 C C . GLY A 1 618 ? 9.608 -5.360 -13.600 1.00 23.64 618 GLY A C 1
ATOM 4877 O O . GLY A 1 618 ? 10.454 -4.665 -14.159 1.00 23.60 618 GLY A O 1
ATOM 4878 N N . CYS A 1 619 ? 8.620 -5.962 -14.257 1.00 23.67 619 CYS A N 1
ATOM 4879 C CA . CYS A 1 619 ? 8.583 -6.021 -15.717 1.00 23.97 619 CYS A CA 1
ATOM 4880 C C . CYS A 1 619 ? 9.922 -6.533 -16.284 1.00 22.89 619 CYS A C 1
ATOM 4881 O O . CYS A 1 619 ? 10.396 -6.079 -17.327 1.00 22.78 619 CYS A O 1
ATOM 4884 N N . SER A 1 620 ? 10.507 -7.501 -15.588 1.00 22.33 620 SER A N 1
ATOM 4885 C CA . SER A 1 620 ? 11.806 -8.072 -15.960 1.00 21.91 620 SER A CA 1
ATOM 4886 C C . SER A 1 620 ? 11.721 -9.045 -17.135 1.00 21.34 620 SER A C 1
ATOM 4887 O O . SER A 1 620 ? 12.736 -9.368 -17.751 1.00 21.09 620 SER A O 1
ATOM 4890 N N . GLY A 1 621 ? 10.514 -9.535 -17.414 1.00 20.81 621 GLY A N 1
ATOM 4891 C CA . GLY A 1 621 ? 10.311 -10.567 -18.423 1.00 20.59 621 GLY A CA 1
ATOM 4892 C C . GLY A 1 621 ? 10.543 -11.976 -17.900 1.00 20.52 621 GLY A C 1
ATOM 4893 O O . GLY A 1 621 ? 10.526 -12.926 -18.678 1.00 20.42 621 GLY A O 1
ATOM 4894 N N . TYR A 1 622 ? 10.758 -12.108 -16.588 1.00 20.36 622 TYR A N 1
ATOM 4895 C CA . TYR A 1 622 ? 10.943 -13.405 -15.931 1.00 20.37 622 TYR A CA 1
ATOM 4896 C C . TYR A 1 622 ? 9.968 -13.576 -14.775 1.00 20.40 622 TYR A C 1
ATOM 4897 O O . TYR A 1 622 ? 9.867 -12.703 -13.919 1.00 20.73 622 TYR A O 1
ATOM 4906 N N . LEU A 1 623 ? 9.264 -14.708 -14.753 1.00 20.20 623 LEU A N 1
ATOM 4907 C CA . LEU A 1 623 ? 8.404 -15.081 -13.636 1.00 20.41 623 LEU A CA 1
ATOM 4908 C C . LEU A 1 623 ? 8.813 -16.473 -13.166 1.00 20.89 623 LEU A C 1
ATOM 4909 O O . LEU A 1 623 ? 8.941 -17.394 -13.977 1.00 20.81 623 LEU A O 1
ATOM 4914 N N . LEU A 1 624 ? 9.018 -16.622 -11.862 1.00 21.18 624 LEU A N 1
ATOM 4915 C CA . LEU A 1 624 ? 9.404 -17.906 -11.292 1.00 21.97 624 LEU A CA 1
ATOM 4916 C C . LEU A 1 624 ? 8.214 -18.859 -11.333 1.00 22.20 624 LEU A C 1
ATOM 4917 O O . LEU A 1 624 ? 7.123 -18.501 -10.887 1.00 22.71 624 LEU A O 1
ATOM 4922 N N . LYS A 1 625 ? 8.414 -20.062 -11.865 1.00 22.58 625 LYS A N 1
ATOM 4923 C CA . LYS A 1 625 ? 7.353 -21.071 -11.873 1.00 23.07 625 LYS A CA 1
ATOM 4924 C C . LYS A 1 625 ? 6.972 -21.489 -10.438 1.00 23.66 625 LYS A C 1
ATOM 4925 O O . LYS A 1 625 ? 7.797 -21.430 -9.523 1.00 23.38 625 LYS A O 1
ATOM 4931 N N . PRO A 1 626 ? 5.710 -21.898 -10.231 1.00 24.47 626 PRO A N 1
ATOM 4932 C CA . PRO A 1 626 ? 5.324 -22.369 -8.896 1.00 25.12 626 PRO A CA 1
ATOM 4933 C C . PRO A 1 626 ? 6.228 -23.502 -8.384 1.00 26.08 626 PRO A C 1
ATOM 4934 O O . PRO A 1 626 ? 6.700 -24.320 -9.169 1.00 25.50 626 PRO A O 1
ATOM 4938 N N . GLU A 1 627 ? 6.477 -23.526 -7.080 1.00 27.16 627 GLU A N 1
ATOM 4939 C CA . GLU A 1 627 ? 7.394 -24.502 -6.485 1.00 28.62 627 GLU A CA 1
ATOM 4940 C C . GLU A 1 627 ? 7.057 -25.941 -6.874 1.00 29.06 627 GLU A C 1
ATOM 4941 O O . GLU A 1 627 ? 7.957 -26.724 -7.201 1.00 28.87 627 GLU A O 1
ATOM 4947 N N . PHE A 1 628 ? 5.770 -26.287 -6.873 1.00 29.37 628 PHE A N 1
ATOM 4948 C CA . PHE A 1 628 ? 5.372 -27.658 -7.193 1.00 30.44 628 PHE A CA 1
ATOM 4949 C C . PHE A 1 628 ? 5.793 -28.062 -8.613 1.00 30.97 628 PHE A C 1
ATOM 4950 O O . PHE A 1 628 ? 6.021 -29.242 -8.866 1.00 31.66 628 PHE A O 1
ATOM 4958 N N . MET A 1 629 ? 5.910 -27.081 -9.513 1.00 31.17 629 MET A N 1
ATOM 4959 C CA . MET A 1 629 ? 6.352 -27.311 -10.897 1.00 31.89 629 MET A CA 1
ATOM 4960 C C . MET A 1 629 ? 7.863 -27.469 -11.020 1.00 31.90 629 MET A C 1
ATOM 4961 O O . MET A 1 629 ? 8.356 -27.870 -12.077 1.00 31.83 629 MET A O 1
ATOM 4966 N N . ARG A 1 630 ? 8.594 -27.108 -9.965 1.00 32.03 630 ARG A N 1
ATOM 4967 C CA . ARG A 1 630 ? 10.052 -27.209 -9.944 1.00 32.23 630 ARG A CA 1
ATOM 4968 C C . ARG A 1 630 ? 10.549 -28.394 -9.115 1.00 33.03 630 ARG A C 1
ATOM 4969 O O . ARG A 1 630 ? 11.731 -28.726 -9.161 1.00 33.39 630 ARG A O 1
ATOM 4977 N N . LYS A 1 631 ? 9.660 -29.026 -8.355 1.00 33.37 631 LYS A N 1
ATOM 4978 C CA . LYS A 1 631 ? 10.047 -30.158 -7.512 1.00 34.35 631 LYS A CA 1
ATOM 4979 C C . LYS A 1 631 ? 10.278 -31.402 -8.361 1.00 34.50 631 LYS A C 1
ATOM 4980 O O . LYS A 1 631 ? 9.357 -31.901 -9.005 1.00 34.20 631 LYS A O 1
ATOM 4986 N N . LEU A 1 632 ? 11.516 -31.893 -8.349 1.00 34.85 632 LEU A N 1
ATOM 4987 C CA . LEU A 1 632 ? 11.928 -33.003 -9.209 1.00 35.45 632 LEU A CA 1
ATOM 4988 C C . LEU A 1 632 ? 11.230 -34.326 -8.881 1.00 36.49 632 LEU A C 1
ATOM 4989 O O . LEU A 1 632 ? 11.023 -35.155 -9.766 1.00 36.96 632 LEU A O 1
ATOM 4994 N N . ASP A 1 633 ? 10.868 -34.517 -7.618 1.00 37.27 633 ASP A N 1
ATOM 4995 C CA . ASP A 1 633 ? 10.261 -35.779 -7.170 1.00 38.40 633 ASP A CA 1
ATOM 4996 C C . ASP A 1 633 ? 8.731 -35.823 -7.322 1.00 37.97 633 ASP A C 1
ATOM 4997 O O . ASP A 1 633 ? 8.114 -36.850 -7.029 1.00 38.64 633 ASP A O 1
ATOM 5002 N N . LYS A 1 634 ? 8.127 -34.731 -7.796 1.00 36.79 634 LYS A N 1
ATOM 5003 C CA . LYS A 1 634 ? 6.667 -34.653 -7.935 1.00 36.40 634 LYS A CA 1
ATOM 5004 C C . LYS A 1 634 ? 6.221 -34.892 -9.381 1.00 35.47 634 LYS A C 1
ATOM 5005 O O . LYS A 1 634 ? 6.827 -34.369 -10.318 1.00 35.30 634 LYS A O 1
ATOM 5011 N N . ARG A 1 635 ? 5.173 -35.694 -9.548 1.00 34.78 635 ARG A N 1
ATOM 5012 C CA . ARG A 1 635 ? 4.526 -35.886 -10.842 1.00 34.12 635 ARG A CA 1
ATOM 5013 C C . ARG A 1 635 ? 3.267 -35.033 -10.873 1.00 33.27 635 ARG A C 1
ATOM 5014 O O . ARG A 1 635 ? 2.504 -35.027 -9.907 1.00 33.10 635 ARG A O 1
ATOM 5022 N N . PHE A 1 636 ? 3.065 -34.312 -11.975 1.00 32.15 636 PHE A N 1
ATOM 5023 C CA . PHE A 1 636 ? 1.922 -33.409 -12.119 1.00 31.26 636 PHE A CA 1
ATOM 5024 C C . PHE A 1 636 ? 1.288 -33.525 -13.507 1.00 30.82 636 PHE A C 1
ATOM 5025 O O . PHE A 1 636 ? 1.956 -33.325 -14.519 1.00 30.16 636 PHE A O 1
ATOM 5033 N N . ASP A 1 637 ? -0.001 -33.862 -13.532 1.00 30.62 637 ASP A N 1
ATOM 5034 C CA . ASP A 1 637 ? -0.779 -33.918 -14.761 1.00 30.31 637 ASP A CA 1
ATOM 5035 C C . ASP A 1 637 ? -1.594 -32.622 -14.863 1.00 29.51 637 ASP A C 1
ATOM 5036 O O . ASP A 1 637 ? -2.543 -32.429 -14.101 1.00 29.13 637 ASP A O 1
ATOM 5041 N N . PRO A 1 638 ? -1.215 -31.719 -15.789 1.00 28.82 638 PRO A N 1
ATOM 5042 C CA . PRO A 1 638 ? -1.955 -30.467 -15.944 1.00 28.37 638 PRO A CA 1
ATOM 5043 C C . PRO A 1 638 ? -3.396 -30.622 -16.432 1.00 28.58 638 PRO A C 1
ATOM 5044 O O . PRO A 1 638 ? -4.140 -29.651 -16.412 1.00 28.17 638 PRO A O 1
ATOM 5048 N N . PHE A 1 639 ? -3.785 -31.824 -16.856 1.00 29.34 639 PHE A N 1
ATOM 5049 C CA . PHE A 1 639 ? -5.178 -32.101 -17.205 1.00 29.85 639 PHE A CA 1
ATOM 5050 C C . PHE A 1 639 ? -6.005 -32.622 -16.028 1.00 30.74 639 PHE A C 1
ATOM 5051 O O . PHE A 1 639 ? -7.158 -33.011 -16.210 1.00 31.10 639 PHE A O 1
ATOM 5059 N N . THR A 1 640 ? -5.425 -32.624 -14.829 1.00 31.10 640 THR A N 1
ATOM 5060 C CA . THR A 1 640 ? -6.143 -33.063 -13.633 1.00 32.13 640 THR A CA 1
ATOM 5061 C C . THR A 1 640 ? -7.375 -32.193 -13.385 1.00 32.63 640 THR A C 1
ATOM 5062 O O . THR A 1 640 ? -7.351 -30.987 -13.630 1.00 31.78 640 THR A O 1
ATOM 5066 N N . GLU A 1 641 ? -8.451 -32.824 -12.918 1.00 34.17 641 GLU A N 1
ATOM 5067 C CA . GLU A 1 641 ? -9.678 -32.121 -12.537 1.00 35.00 641 GLU A CA 1
ATOM 5068 C C . GLU A 1 641 ? -9.896 -32.173 -11.023 1.00 35.72 641 GLU A C 1
ATOM 5069 O O . GLU A 1 641 ? -10.948 -31.765 -10.525 1.00 35.82 641 GLU A O 1
ATOM 5075 N N . SER A 1 642 ? -8.897 -32.670 -10.296 1.00 36.08 642 SER A N 1
ATOM 5076 C CA . SER A 1 642 ? -8.985 -32.819 -8.850 1.00 36.86 642 SER A CA 1
ATOM 5077 C C . SER A 1 642 ? -7.876 -32.023 -8.179 1.00 36.11 642 SER A C 1
ATOM 5078 O O . SER A 1 642 ? -6.916 -31.596 -8.832 1.00 35.72 642 SER A O 1
ATOM 5081 N N . THR A 1 643 ? -8.003 -31.837 -6.871 1.00 36.48 643 THR A N 1
ATOM 5082 C CA . THR A 1 643 ? -7.015 -31.077 -6.110 1.00 36.21 643 THR A CA 1
ATOM 5083 C C . THR A 1 643 ? -5.645 -31.756 -6.178 1.00 36.21 643 THR A C 1
ATOM 5084 O O . THR A 1 643 ? -5.546 -32.983 -6.223 1.00 36.76 643 THR A O 1
ATOM 5088 N N . VAL A 1 644 ? -4.598 -30.941 -6.213 1.00 35.78 644 VAL A N 1
ATOM 5089 C CA . VAL A 1 644 ? -3.227 -31.422 -6.291 1.00 35.99 644 VAL A CA 1
ATOM 5090 C C . VAL A 1 644 ? 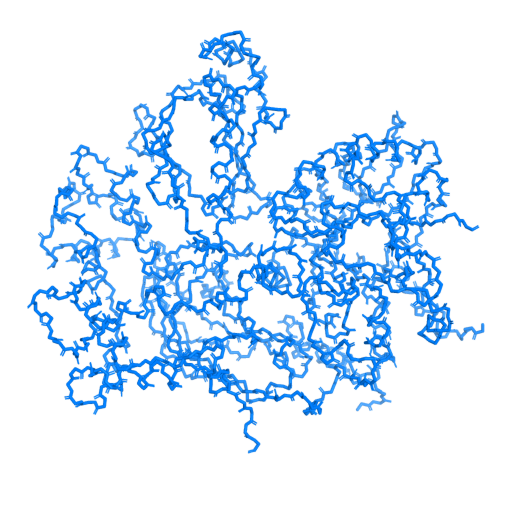-2.638 -31.457 -4.883 1.00 36.50 644 VAL A C 1
ATOM 5091 O O . VAL A 1 644 ? -2.722 -30.473 -4.150 1.00 36.00 644 VAL A O 1
ATOM 5095 N N . ASP A 1 645 ? -2.056 -32.597 -4.510 1.00 37.66 645 ASP A N 1
ATOM 5096 C CA . ASP A 1 645 ? -1.461 -32.779 -3.183 1.00 38.41 645 ASP A CA 1
ATOM 5097 C C . ASP A 1 645 ? -0.362 -31.743 -2.976 1.00 37.45 645 ASP A C 1
ATOM 5098 O O . ASP A 1 645 ? 0.551 -31.636 -3.790 1.00 37.05 645 ASP A O 1
ATOM 5103 N N . GLY A 1 646 ? -0.467 -30.977 -1.894 1.00 36.90 646 GLY A N 1
ATOM 5104 C CA . GLY A 1 646 ? 0.530 -29.958 -1.562 1.00 36.17 646 GLY A CA 1
ATOM 5105 C C . GLY A 1 646 ? 0.202 -28.573 -2.088 1.00 35.04 646 GLY A C 1
ATOM 5106 O O . GLY A 1 646 ? 0.948 -27.630 -1.838 1.00 34.87 646 GLY A O 1
ATOM 5107 N N . VAL A 1 647 ? -0.906 -28.450 -2.819 1.00 34.25 647 VAL A N 1
ATOM 5108 C CA . VAL A 1 647 ? -1.360 -27.172 -3.368 1.00 33.05 647 VAL A CA 1
ATOM 5109 C C . VAL A 1 647 ? -2.802 -26.942 -2.936 1.00 33.00 647 VAL A C 1
ATOM 5110 O O . VAL A 1 647 ? -3.681 -27.747 -3.241 1.00 33.09 647 VAL A O 1
ATOM 5114 N N . VAL A 1 648 ? -3.048 -25.842 -2.232 1.00 32.55 648 VAL A N 1
ATOM 5115 C CA . VAL A 1 648 ? -4.385 -25.562 -1.727 1.00 32.50 648 VAL A CA 1
ATOM 5116 C C . VAL A 1 648 ? -5.242 -24.967 -2.841 1.00 31.84 648 VAL A C 1
ATOM 5117 O O . VAL A 1 648 ? -4.877 -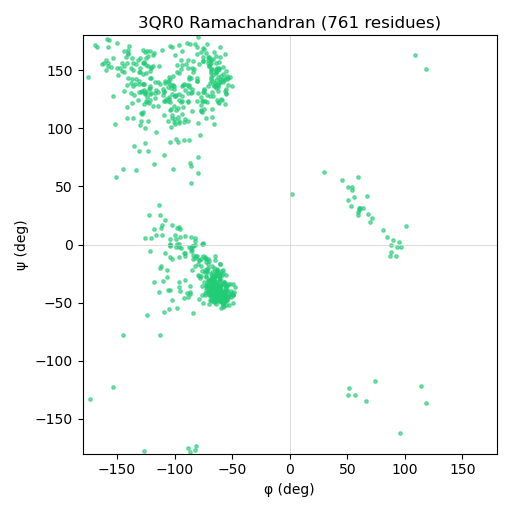23.958 -3.455 1.00 31.31 648 VAL A O 1
ATOM 5121 N N . ALA A 1 649 ? -6.371 -25.618 -3.104 1.00 31.68 649 ALA A N 1
ATOM 5122 C CA . ALA A 1 649 ? -7.327 -25.150 -4.093 1.00 31.13 649 ALA A CA 1
ATOM 5123 C C . ALA A 1 649 ? -8.012 -23.897 -3.567 1.00 30.81 649 ALA A C 1
ATOM 5124 O O . ALA A 1 649 ? -8.083 -23.685 -2.355 1.00 30.85 649 ALA A O 1
ATOM 5126 N N . GLY A 1 650 ? -8.517 -23.076 -4.485 1.00 30.03 650 GLY A N 1
ATOM 5127 C CA . GLY A 1 650 ? -9.089 -21.781 -4.138 1.00 29.65 650 GLY A CA 1
ATOM 5128 C C . GLY A 1 650 ? -10.515 -21.606 -4.615 1.00 29.84 650 GLY A C 1
ATOM 5129 O O . GLY A 1 650 ? -11.024 -22.400 -5.410 1.00 30.09 650 GLY A O 1
ATOM 5130 N N . THR A 1 651 ? -11.164 -20.575 -4.085 1.00 29.73 651 THR A N 1
ATOM 5131 C CA . THR A 1 651 ? -12.445 -20.098 -4.582 1.00 29.89 651 THR A CA 1
ATOM 5132 C C . THR A 1 651 ? -12.272 -18.612 -4.837 1.00 29.01 651 THR A C 1
ATOM 5133 O O . THR A 1 651 ? -11.629 -17.914 -4.043 1.00 28.66 651 THR A O 1
ATOM 5137 N N . ILE A 1 652 ? -12.816 -18.149 -5.961 1.00 28.09 652 ILE A N 1
ATOM 5138 C CA . ILE A 1 652 ? -12.787 -16.747 -6.331 1.00 27.46 652 ILE A CA 1
ATOM 5139 C C . ILE A 1 652 ? -14.210 -16.313 -6.654 1.00 27.85 652 ILE A C 1
ATOM 5140 O O . ILE A 1 652 ? -14.920 -16.999 -7.392 1.00 27.93 652 ILE A O 1
ATOM 5145 N N . GLU A 1 653 ? -14.628 -15.185 -6.087 1.00 27.89 653 GLU A N 1
ATOM 5146 C CA . GLU A 1 653 ? -15.919 -14.589 -6.416 1.00 28.37 653 GLU A CA 1
ATOM 5147 C C . GLU A 1 653 ? -15.689 -13.142 -6.808 1.00 27.89 653 GLU A C 1
ATOM 5148 O O . GLU A 1 653 ? -14.943 -12.420 -6.139 1.00 27.40 653 GLU A O 1
ATOM 5154 N N . ILE A 1 654 ? -16.293 -12.729 -7.916 1.00 27.54 654 ILE A N 1
ATOM 5155 C CA . ILE A 1 654 ? -16.113 -11.374 -8.416 1.00 27.09 654 ILE A CA 1
ATOM 5156 C C . ILE A 1 654 ? -17.488 -10.764 -8.634 1.00 27.23 654 ILE A C 1
ATOM 5157 O O . ILE A 1 654 ? -18.253 -11.231 -9.479 1.00 27.40 654 ILE A O 1
ATOM 5162 N N . LYS A 1 655 ? -17.806 -9.742 -7.845 1.00 27.01 655 LYS A N 1
ATOM 5163 C CA . LYS A 1 655 ? -19.028 -8.974 -8.024 1.00 27.32 655 LYS A CA 1
ATOM 5164 C C . LYS A 1 655 ? -18.678 -7.653 -8.699 1.00 26.62 655 LYS A C 1
ATOM 5165 O O . LYS A 1 655 ? -17.945 -6.844 -8.131 1.00 26.36 655 LYS A O 1
ATOM 5171 N N . ILE A 1 656 ? -19.191 -7.445 -9.911 1.00 26.28 656 ILE A N 1
ATOM 5172 C CA . ILE A 1 656 ? -19.007 -6.188 -10.632 1.00 25.65 656 ILE A CA 1
ATOM 5173 C C . ILE A 1 656 ? -20.081 -5.205 -10.178 1.00 26.21 656 ILE A C 1
ATOM 5174 O O . ILE A 1 656 ? -21.272 -5.423 -10.413 1.00 27.17 656 ILE A O 1
ATOM 5179 N N . ILE A 1 657 ? -19.659 -4.125 -9.527 1.00 25.86 657 ILE A N 1
ATOM 5180 C CA . ILE A 1 657 ? -20.589 -3.185 -8.902 1.00 26.27 657 ILE A CA 1
ATOM 5181 C C . ILE A 1 657 ? -20.845 -1.979 -9.798 1.00 26.12 657 ILE A C 1
ATOM 5182 O O . ILE A 1 657 ? -21.994 -1.674 -10.126 1.00 26.64 657 ILE A O 1
ATOM 5187 N N . SER A 1 658 ? -19.774 -1.304 -10.202 1.00 25.32 658 SER A N 1
ATOM 5188 C CA . SER A 1 658 ? -19.896 -0.101 -11.010 1.00 25.50 658 SER A CA 1
ATOM 5189 C C . SER A 1 658 ? -18.621 0.172 -11.799 1.00 24.52 658 SER A C 1
ATOM 5190 O O . SER A 1 658 ? -17.636 -0.550 -11.673 1.00 23.51 658 SER A O 1
ATOM 5193 N N . ALA A 1 659 ? -18.662 1.210 -12.625 1.00 24.62 659 ALA A N 1
ATOM 5194 C CA . ALA A 1 659 ? -17.480 1.686 -13.336 1.00 24.40 659 ALA A CA 1
ATOM 5195 C C . ALA A 1 659 ? -17.484 3.202 -13.385 1.00 24.86 659 ALA A C 1
ATOM 5196 O O . ALA A 1 659 ? -18.535 3.826 -13.268 1.00 25.57 659 ALA A O 1
ATOM 5198 N N . GLN A 1 660 ? -16.297 3.784 -13.536 1.00 25.05 660 GLN A N 1
ATOM 5199 C CA . GLN A 1 660 ? -16.137 5.229 -13.599 1.00 25.65 660 GLN A CA 1
ATOM 5200 C C . GLN A 1 660 ? -15.341 5.633 -14.831 1.00 25.74 660 GLN A C 1
ATOM 5201 O O . GLN A 1 660 ? -14.350 4.990 -15.174 1.00 24.91 660 GLN A O 1
ATOM 5207 N N . PHE A 1 661 ? -15.790 6.703 -15.482 1.00 26.54 661 PHE A N 1
ATOM 5208 C CA . PHE A 1 661 ? -15.041 7.364 -16.547 1.00 27.14 661 PHE A CA 1
ATOM 5209 C C . PHE A 1 661 ? -14.626 6.419 -17.659 1.00 27.08 661 PHE A C 1
ATOM 5210 O O . PHE A 1 661 ? -13.477 6.423 -18.087 1.00 26.31 661 PHE A O 1
ATOM 5218 N N . LEU A 1 662 ? -15.567 5.605 -18.120 1.00 27.98 662 LEU A N 1
ATOM 5219 C CA . LEU A 1 662 ? -15.290 4.687 -19.220 1.00 28.66 662 LEU A CA 1
ATOM 5220 C C . LEU A 1 662 ? -15.066 5.423 -20.535 1.00 29.83 662 LEU A C 1
ATOM 5221 O O . LEU A 1 662 ? -14.329 4.941 -21.389 1.00 29.68 662 LEU A O 1
ATOM 5226 N N . SER A 1 663 ? -15.698 6.585 -20.699 1.00 31.74 663 SER A N 1
ATOM 5227 C CA . SER A 1 663 ? -15.652 7.296 -21.972 1.00 33.08 663 SER A CA 1
ATOM 5228 C C . SER A 1 663 ? -15.988 8.780 -21.853 1.00 34.55 663 SER A C 1
ATOM 5229 O O . SER A 1 663 ? -16.653 9.212 -20.906 1.00 34.76 663 SER A O 1
ATOM 5232 N N . ASP A 1 664 ? -15.541 9.545 -22.848 1.00 35.70 664 ASP A N 1
ATOM 5233 C CA . ASP A 1 664 ? -15.858 10.974 -22.941 1.00 37.18 664 ASP A CA 1
ATOM 5234 C C . ASP A 1 664 ? -17.214 11.236 -23.617 1.00 38.18 664 ASP A C 1
ATOM 5235 O O . ASP A 1 664 ? -17.634 12.390 -23.745 1.00 39.07 664 ASP A O 1
ATOM 5240 N N . LYS A 1 665 ? -17.889 10.168 -24.045 1.00 38.34 665 LYS A N 1
ATOM 5241 C CA . LYS A 1 665 ? -19.244 10.258 -24.599 1.00 39.08 665 LYS A CA 1
ATOM 5242 C C . LYS A 1 665 ? -20.175 9.281 -23.883 1.00 38.82 665 LYS A C 1
ATOM 5243 O O . LYS A 1 665 ? -19.720 8.411 -23.141 1.00 38.16 665 LYS A O 1
ATOM 5249 N N . GLN A 1 666 ? -21.479 9.442 -24.095 1.00 39.16 666 GLN A N 1
ATOM 5250 C CA . GLN A 1 666 ? -22.477 8.572 -23.468 1.00 39.15 666 GLN A CA 1
ATOM 5251 C C . GLN A 1 666 ? -22.552 7.237 -24.196 1.00 38.02 666 GLN A C 1
ATOM 5252 O O . GLN A 1 666 ? -23.283 7.105 -25.179 1.00 39.25 666 GLN A O 1
ATOM 5258 N N . ILE A 1 667 ? -21.804 6.254 -23.702 1.00 35.81 667 ILE A N 1
ATOM 5259 C CA . ILE A 1 667 ? -21.806 4.904 -24.269 1.00 34.43 667 ILE A CA 1
ATOM 5260 C C . ILE A 1 667 ? -22.686 3.958 -23.455 1.00 33.67 667 ILE A C 1
ATOM 5261 O O . ILE A 1 667 ? -23.048 4.252 -22.313 1.00 33.72 667 ILE A O 1
ATOM 5266 N N . SER A 1 668 ? -23.036 2.831 -24.065 1.00 32.68 668 SER A N 1
ATOM 5267 C CA . SER A 1 668 ? -23.660 1.717 -23.363 1.00 31.95 668 SER A CA 1
ATOM 5268 C C . SER A 1 668 ? -22.574 0.664 -23.161 1.00 30.57 668 SER A C 1
ATOM 5269 O O . SER A 1 668 ? -21.810 0.389 -24.085 1.00 30.34 668 SER A O 1
ATOM 5272 N N . SER A 1 669 ? -22.484 0.095 -21.963 1.00 29.36 669 SER A N 1
ATOM 5273 C CA . SER A 1 669 ? -21.383 -0.814 -21.636 1.00 27.85 669 SER A CA 1
ATOM 5274 C C . SER A 1 669 ? -21.814 -2.055 -20.875 1.00 27.54 669 SER A C 1
ATOM 5275 O O . SER A 1 669 ? -22.887 -2.098 -20.276 1.00 27.64 669 SER A O 1
ATOM 5278 N N . TYR A 1 670 ? -20.950 -3.066 -20.915 1.00 26.55 670 TYR A N 1
ATOM 5279 C CA . TYR A 1 670 ? -21.063 -4.224 -20.045 1.00 26.43 670 TYR A CA 1
ATOM 5280 C C . TYR A 1 670 ? -19.674 -4.708 -19.642 1.00 25.23 670 TYR A C 1
ATOM 5281 O O . TYR A 1 670 ? -18.661 -4.298 -20.220 1.00 24.59 670 TYR A O 1
ATOM 5290 N N . VAL A 1 671 ? -19.645 -5.575 -18.640 1.00 24.97 671 VAL A N 1
ATOM 5291 C CA . VAL A 1 671 ? -18.404 -6.095 -18.092 1.00 24.06 671 VAL A CA 1
ATOM 5292 C C . VAL A 1 671 ? -18.446 -7.614 -18.091 1.00 24.35 671 VAL A C 1
ATOM 5293 O O . VAL A 1 671 ? -19.483 -8.220 -17.795 1.00 25.14 671 VAL A O 1
ATOM 5297 N N . GLU A 1 672 ? -17.322 -8.215 -18.464 1.00 23.84 672 GLU A N 1
ATOM 5298 C CA . GLU A 1 672 ? -17.151 -9.659 -18.452 1.00 24.15 672 GLU A CA 1
ATOM 5299 C C . GLU A 1 672 ? -15.993 -10.044 -17.529 1.00 23.24 672 GLU A C 1
ATOM 5300 O O . GLU A 1 672 ? -15.062 -9.266 -17.327 1.00 22.48 672 GLU A O 1
ATOM 5306 N N . VAL A 1 673 ? -16.058 -11.247 -16.973 1.00 23.23 673 VAL A N 1
ATOM 5307 C CA . VAL A 1 673 ? -14.999 -11.756 -16.113 1.00 22.79 673 VAL A CA 1
ATOM 5308 C C . VAL A 1 673 ? -14.638 -13.169 -16.550 1.00 23.08 673 VAL A C 1
ATOM 5309 O O . VAL A 1 673 ? -15.507 -14.041 -16.637 1.00 23.82 673 VAL A O 1
ATOM 5313 N N . GLU A 1 674 ? -13.363 -13.375 -16.852 1.00 22.88 674 GLU A N 1
ATOM 5314 C CA . GLU A 1 674 ? -12.868 -14.666 -17.323 1.00 23.31 674 GLU A CA 1
ATOM 5315 C C . GLU A 1 674 ? -11.726 -15.152 -16.441 1.00 23.13 674 GLU A C 1
ATOM 5316 O O . GLU A 1 674 ? -11.115 -14.366 -15.703 1.00 22.88 674 GLU A O 1
ATOM 5322 N N . MET A 1 675 ? -11.458 -16.454 -16.506 1.00 23.63 675 MET A N 1
ATOM 5323 C CA . MET A 1 675 ? -10.317 -17.046 -15.818 1.00 24.06 675 MET A CA 1
ATOM 5324 C C . MET A 1 675 ? -9.538 -17.933 -16.783 1.00 24.07 675 MET A C 1
ATOM 5325 O O . MET A 1 675 ? -10.136 -18.668 -17.579 1.00 24.44 675 MET A O 1
ATOM 5330 N N . TYR A 1 676 ? -8.209 -17.843 -16.717 1.00 23.31 676 TYR A N 1
ATOM 5331 C CA . TYR A 1 676 ? -7.311 -18.680 -17.518 1.00 23.18 676 TYR A CA 1
ATOM 5332 C C . TYR A 1 676 ? -6.280 -19.305 -16.596 1.00 23.11 676 TYR A C 1
ATOM 5333 O O . TYR A 1 676 ? -5.666 -18.615 -15.778 1.00 22.82 676 TYR A O 1
ATOM 5342 N N . GLY A 1 677 ? -6.098 -20.610 -16.729 1.00 23.31 677 GLY A N 1
ATOM 5343 C CA . GLY A 1 677 ? -5.128 -21.348 -15.927 1.00 23.29 677 GLY A CA 1
ATOM 5344 C C . GLY A 1 677 ? -5.071 -22.761 -16.450 1.00 23.55 677 GLY A C 1
ATOM 5345 O O . GLY A 1 677 ? -5.008 -22.964 -17.655 1.00 23.78 677 GLY A O 1
ATOM 5346 N N . LEU A 1 678 ? -5.122 -23.745 -15.557 1.00 23.99 678 LEU A N 1
ATOM 5347 C CA . LEU A 1 678 ? -5.297 -25.126 -15.986 1.00 24.36 678 LEU A CA 1
ATOM 5348 C C . LEU A 1 678 ? -6.595 -25.235 -16.786 1.00 24.51 678 LEU A C 1
ATOM 5349 O O . LEU A 1 678 ? -7.519 -24.444 -16.575 1.00 24.29 678 LEU A O 1
ATOM 5354 N N . PRO A 1 679 ? -6.672 -26.206 -17.709 1.00 24.67 679 PRO A N 1
ATOM 5355 C CA . PRO A 1 679 ? -7.904 -26.387 -18.471 1.00 25.10 679 PRO A CA 1
ATOM 5356 C C . PRO A 1 679 ? -9.146 -26.472 -17.581 1.00 25.59 679 PRO A C 1
ATOM 5357 O O . PRO A 1 679 ? -10.158 -25.850 -17.892 1.00 25.64 679 PRO A O 1
ATOM 5361 N N . THR A 1 680 ? -9.052 -27.204 -16.472 1.00 26.09 680 THR A N 1
ATOM 5362 C CA . THR A 1 680 ? -10.178 -27.349 -15.538 1.00 26.72 680 THR A CA 1
ATOM 5363 C C . THR A 1 680 ? -10.570 -26.035 -14.838 1.00 26.40 680 THR A C 1
ATOM 5364 O O . THR A 1 680 ? -11.684 -25.914 -14.330 1.00 26.98 680 THR A O 1
ATOM 5368 N N . ASP A 1 681 ? -9.658 -25.064 -14.809 1.00 25.84 681 ASP A N 1
ATOM 5369 C CA . ASP A 1 681 ? -9.905 -23.761 -14.181 1.00 25.62 681 ASP A CA 1
ATOM 5370 C C . ASP A 1 681 ? -10.164 -22.644 -15.193 1.00 25.39 681 ASP A C 1
ATOM 5371 O O . ASP A 1 681 ? -10.372 -21.491 -14.805 1.00 25.60 681 ASP A O 1
ATOM 5376 N N . THR A 1 682 ? -10.138 -22.967 -16.481 1.00 24.99 682 THR A N 1
ATOM 5377 C CA . THR A 1 682 ? -10.281 -21.951 -17.511 1.00 24.40 682 THR A CA 1
ATOM 5378 C C . THR A 1 682 ? -11.760 -21.741 -17.840 1.00 24.68 682 THR A C 1
ATOM 5379 O O . THR A 1 682 ? -12.458 -22.681 -18.195 1.00 25.38 682 THR A O 1
ATOM 5383 N N . VAL A 1 683 ? -12.220 -20.501 -17.695 1.00 24.36 683 VAL A N 1
ATOM 5384 C CA . VAL A 1 683 ? -13.618 -20.136 -17.898 1.00 24.77 683 VAL A CA 1
ATOM 5385 C C . VAL A 1 683 ? -13.698 -18.937 -18.835 1.00 24.69 683 VAL A C 1
ATOM 5386 O O . VAL A 1 683 ? -13.254 -17.831 -18.489 1.00 24.19 683 VAL A O 1
ATOM 5390 N N . ARG A 1 684 ? -14.250 -19.169 -20.024 1.00 25.10 684 ARG A N 1
ATOM 5391 C CA . ARG A 1 684 ? -14.463 -18.116 -21.008 1.00 25.09 684 ARG A CA 1
ATOM 5392 C C . ARG A 1 684 ? -15.923 -18.041 -21.441 1.00 25.78 684 ARG A C 1
ATOM 5393 O O . ARG A 1 684 ? -16.610 -19.058 -21.503 1.00 25.55 684 ARG A O 1
ATOM 5401 N N . LYS A 1 685 ? -16.371 -16.823 -21.746 1.00 26.30 685 LYS A N 1
ATOM 5402 C CA . LYS A 1 685 ? -17.714 -16.556 -22.272 1.00 27.45 685 LYS A CA 1
ATOM 5403 C C . LYS A 1 685 ? -18.828 -17.106 -21.376 1.00 28.23 685 LYS A C 1
ATOM 5404 O O . LYS A 1 685 ? -19.816 -17.644 -21.874 1.00 29.23 685 LYS A O 1
ATOM 5410 N N . LYS A 1 686 ? -18.662 -16.967 -20.063 1.00 28.07 686 LYS A N 1
ATOM 5411 C CA . LYS A 1 686 ? -19.658 -17.444 -19.098 1.00 28.97 686 LYS A CA 1
ATOM 5412 C C . LYS A 1 686 ? -20.328 -16.292 -18.344 1.00 28.44 686 LYS A C 1
ATOM 5413 O O . LYS A 1 686 ? -21.536 -16.327 -18.128 1.00 28.87 686 LYS A O 1
ATOM 5419 N N . PHE A 1 687 ? -19.539 -15.289 -17.956 1.00 27.16 687 PHE A N 1
ATOM 5420 C CA . PHE A 1 687 ? -19.991 -14.220 -17.071 1.00 27.03 687 PHE A CA 1
ATOM 5421 C C . PHE A 1 687 ? -20.018 -12.852 -17.751 1.00 26.69 687 PHE A C 1
ATOM 5422 O O . PHE A 1 687 ? -18.984 -12.338 -18.175 1.00 26.10 687 PHE A O 1
ATOM 5430 N N . LYS A 1 688 ? -21.203 -12.259 -17.822 1.00 27.12 688 LYS A N 1
ATOM 5431 C CA . LYS A 1 688 ? -21.397 -10.963 -18.457 1.00 26.96 688 LYS A CA 1
ATOM 5432 C C . LYS A 1 688 ? -22.450 -10.177 -17.682 1.00 27.23 688 LYS A C 1
ATOM 5433 O O . LYS A 1 688 ? -23.507 -10.715 -17.378 1.00 27.64 688 LYS A O 1
ATOM 5439 N N . THR A 1 689 ? -22.168 -8.912 -17.375 1.00 26.58 689 THR A N 1
ATOM 5440 C CA . THR A 1 689 ? -23.125 -8.066 -16.664 1.00 27.07 689 THR A CA 1
ATOM 5441 C C . THR A 1 689 ? -24.256 -7.637 -17.579 1.00 27.99 689 THR A C 1
ATOM 5442 O O . THR A 1 689 ? -24.175 -7.788 -18.794 1.00 27.67 689 THR A O 1
ATOM 5446 N N . LYS A 1 690 ? -25.297 -7.081 -16.976 1.00 28.98 690 LYS A N 1
ATOM 5447 C CA . LYS A 1 690 ? -26.292 -6.329 -17.712 1.00 30.18 690 LYS A CA 1
ATOM 5448 C C . LYS A 1 690 ? -25.640 -5.132 -18.409 1.00 30.22 690 LYS A C 1
ATOM 5449 O O . LYS A 1 690 ? -24.546 -4.695 -18.041 1.00 29.18 690 LYS A O 1
ATOM 5455 N N . ILE A 1 691 ? -26.333 -4.598 -19.405 1.00 31.17 691 ILE A N 1
ATOM 5456 C CA . ILE A 1 691 ? -25.891 -3.399 -20.096 1.00 31.45 691 ILE A CA 1
ATOM 5457 C C . ILE A 1 691 ? -26.426 -2.165 -19.380 1.00 32.12 691 ILE A C 1
ATOM 5458 O O . ILE A 1 691 ? -27.614 -2.080 -19.082 1.00 32.78 691 ILE A O 1
ATOM 5463 N N . ILE A 1 692 ? -25.547 -1.210 -19.100 1.00 31.89 692 ILE A N 1
ATOM 5464 C CA . ILE A 1 692 ? -25.992 0.088 -18.622 1.00 32.78 692 ILE A CA 1
ATOM 5465 C C . ILE A 1 692 ? -25.945 1.027 -19.815 1.00 33.47 692 ILE A C 1
ATOM 5466 O O . ILE A 1 692 ? -24.885 1.230 -20.414 1.00 32.76 692 ILE A O 1
ATOM 5471 N N . GLU A 1 693 ? -27.104 1.573 -20.171 1.00 34.94 693 GLU A N 1
ATOM 5472 C CA . GLU A 1 693 ? -27.255 2.352 -21.394 1.00 35.96 693 GLU A CA 1
ATOM 5473 C C . GLU A 1 693 ? -26.927 3.826 -21.177 1.00 35.91 693 GLU A C 1
ATOM 5474 O O . GLU A 1 693 ? -27.254 4.395 -20.132 1.00 36.32 693 GLU A O 1
ATOM 5480 N N . ASN A 1 694 ? -26.285 4.426 -22.178 1.00 35.63 694 ASN A N 1
ATOM 5481 C CA . ASN A 1 694 ? -26.069 5.875 -22.254 1.00 35.66 694 ASN A CA 1
ATOM 5482 C C . ASN A 1 694 ? -25.474 6.472 -20.980 1.00 35.04 694 ASN A C 1
ATOM 5483 O O . ASN A 1 694 ? -25.970 7.466 -20.448 1.00 35.27 694 ASN A O 1
ATOM 5488 N N . ASN A 1 695 ? -24.408 5.845 -20.497 1.00 33.83 695 ASN A N 1
ATOM 5489 C CA . ASN A 1 695 ? -23.665 6.347 -19.347 1.00 33.28 695 ASN A CA 1
ATOM 5490 C C . ASN A 1 695 ? -22.215 5.898 -19.448 1.00 32.26 695 ASN A C 1
ATOM 5491 O O . ASN A 1 695 ? -21.901 4.734 -19.213 1.00 32.11 695 ASN A O 1
ATOM 5496 N N . GLY A 1 696 ? -21.343 6.827 -19.825 1.00 32.06 696 GLY A N 1
ATOM 5497 C CA . GLY A 1 696 ? -19.912 6.573 -19.886 1.00 31.24 696 GLY A CA 1
ATOM 5498 C C . GLY A 1 696 ? -19.169 7.090 -18.667 1.00 31.04 696 GLY A C 1
ATOM 5499 O O . GLY A 1 696 ? -17.958 6.896 -18.562 1.00 30.45 696 GLY A O 1
ATOM 5500 N N . MET A 1 697 ? -19.889 7.736 -17.747 1.00 31.42 697 MET A N 1
ATOM 5501 C CA . MET A 1 697 ? -19.270 8.441 -16.621 1.00 31.56 697 MET A CA 1
ATOM 5502 C C . MET A 1 697 ? -19.352 7.648 -15.317 1.00 30.57 697 MET A C 1
ATOM 5503 O O . MET A 1 697 ? -18.355 7.522 -14.606 1.00 29.68 697 MET A O 1
ATOM 5508 N N . ASP A 1 698 ? -20.530 7.121 -14.998 1.00 30.36 698 ASP A N 1
ATOM 5509 C CA . ASP A 1 698 ? -20.704 6.371 -13.756 1.00 29.93 698 ASP A CA 1
ATOM 5510 C C . ASP A 1 698 ? -21.788 5.287 -13.830 1.00 29.98 698 ASP A C 1
ATOM 5511 O O . ASP A 1 698 ? -22.721 5.294 -13.037 1.00 30.51 698 ASP A O 1
ATOM 5516 N N . PRO A 1 699 ? -21.648 4.334 -14.771 1.00 29.48 699 PRO A N 1
ATOM 5517 C CA . PRO A 1 699 ? -22.625 3.245 -14.872 1.00 29.76 699 PRO A CA 1
ATOM 5518 C C . PRO A 1 699 ? -22.651 2.391 -13.606 1.00 29.95 699 PRO A C 1
ATOM 5519 O O . PRO A 1 699 ? -21.595 2.090 -13.057 1.00 29.53 699 PRO A O 1
ATOM 5523 N N . TYR A 1 700 ? -23.845 2.014 -13.152 1.00 30.88 700 TYR A N 1
ATOM 5524 C CA . TYR A 1 700 ? -24.001 1.228 -11.924 1.00 31.19 700 TYR A CA 1
ATOM 5525 C C . TYR A 1 700 ? -24.608 -0.134 -12.254 1.00 31.42 700 TYR A C 1
ATOM 5526 O O . TYR A 1 700 ? -25.817 -0.265 -12.396 1.00 32.04 700 TYR A O 1
ATOM 5535 N N . TYR A 1 701 ? -23.756 -1.149 -12.386 1.00 31.18 701 TYR A N 1
ATOM 5536 C CA . TYR A 1 701 ? -24.195 -2.474 -12.840 1.00 31.55 701 TYR A CA 1
ATOM 5537 C C . TYR A 1 701 ? -24.918 -3.226 -11.730 1.00 32.39 701 TYR A C 1
ATOM 5538 O O . TYR A 1 701 ? -25.957 -3.841 -11.970 1.00 33.10 701 TYR A O 1
ATOM 5547 N N . ASP A 1 702 ? -24.362 -3.171 -10.519 1.00 32.48 702 ASP A N 1
ATOM 5548 C CA . ASP A 1 702 ? -24.906 -3.887 -9.371 1.00 33.06 702 ASP A CA 1
ATOM 5549 C C . ASP A 1 702 ? -25.259 -5.323 -9.760 1.00 33.20 702 ASP A C 1
ATOM 5550 O O . ASP A 1 702 ? -26.400 -5.771 -9.600 1.00 34.04 702 ASP A O 1
ATOM 5555 N N . GLU A 1 703 ? -24.272 -6.032 -10.291 1.00 32.52 703 GLU A N 1
ATOM 5556 C CA . GLU A 1 703 ? -24.493 -7.363 -10.841 1.00 32.64 703 GLU A CA 1
ATOM 5557 C C . GLU A 1 703 ? -24.370 -8.416 -9.757 1.00 32.93 703 GLU A C 1
ATOM 5558 O O . GLU A 1 703 ? -23.549 -8.286 -8.853 1.00 32.67 703 GLU A O 1
ATOM 5564 N N . LYS A 1 704 ? -25.197 -9.454 -9.851 1.00 33.76 704 LYS A N 1
ATOM 5565 C CA . LYS A 1 704 ? -25.066 -10.619 -8.991 1.00 34.30 704 LYS A CA 1
ATOM 5566 C C . LYS A 1 704 ? -23.652 -11.186 -9.141 1.00 33.06 704 LYS A C 1
ATOM 5567 O O . LYS A 1 704 ? -23.084 -11.177 -10.236 1.00 32.47 704 LYS A O 1
ATOM 5573 N N . VAL A 1 705 ? -23.090 -11.668 -8.037 1.00 32.42 705 VAL A N 1
ATOM 5574 C CA . VAL A 1 705 ? -21.706 -12.134 -8.017 1.00 31.49 705 VAL A CA 1
ATOM 5575 C C . VAL A 1 705 ? -21.436 -13.268 -9.016 1.00 31.10 705 VAL A C 1
ATOM 5576 O O . VAL A 1 705 ? -22.283 -14.142 -9.230 1.00 31.60 705 VAL A O 1
ATOM 5580 N N . PHE A 1 706 ? -20.259 -13.218 -9.638 1.00 29.85 706 PHE A N 1
ATOM 5581 C CA . PHE A 1 706 ? -19.765 -14.290 -10.489 1.00 29.54 706 PHE A CA 1
ATOM 5582 C C . PHE A 1 706 ? -18.885 -15.204 -9.632 1.00 29.43 706 PHE A C 1
ATOM 5583 O O . PHE A 1 706 ? -17.903 -14.751 -9.054 1.00 28.46 706 PHE A O 1
ATOM 5591 N N . VAL A 1 707 ? -19.229 -16.487 -9.566 1.00 29.99 707 VAL A N 1
ATOM 5592 C CA . VAL A 1 707 ? -18.543 -17.430 -8.683 1.00 30.08 707 VAL A CA 1
ATOM 5593 C C . VAL A 1 707 ? -17.677 -18.413 -9.460 1.00 30.01 707 VAL A C 1
ATOM 5594 O O . VAL A 1 707 ? -18.167 -19.110 -10.343 1.00 30.29 707 VAL A O 1
ATOM 5598 N N . PHE A 1 708 ? -16.391 -18.464 -9.126 1.00 29.75 708 PHE A N 1
ATOM 5599 C CA . PHE A 1 708 ? -15.498 -19.513 -9.610 1.00 29.99 708 PHE A CA 1
ATOM 5600 C C . PHE A 1 708 ? -15.288 -20.474 -8.444 1.00 30.68 708 PHE A C 1
ATOM 5601 O O . PHE A 1 708 ? -14.349 -20.325 -7.664 1.00 30.33 708 PHE A O 1
ATOM 5609 N N . LYS A 1 709 ? -16.181 -21.454 -8.338 1.00 31.87 709 LYS A N 1
ATOM 5610 C CA . LYS A 1 709 ? -16.338 -22.252 -7.122 1.00 32.90 709 LYS A CA 1
ATOM 5611 C C . LYS A 1 709 ? -15.054 -22.954 -6.687 1.00 32.29 709 LYS A C 1
ATOM 5612 O O . LYS A 1 709 ? -14.632 -22.820 -5.538 1.00 32.57 709 LYS A O 1
ATOM 5618 N N . LYS A 1 710 ? -14.439 -23.696 -7.601 1.00 31.76 710 LYS A N 1
ATOM 5619 C CA . LYS A 1 710 ? -13.248 -24.473 -7.281 1.00 31.39 710 LYS A CA 1
ATOM 5620 C C . LYS A 1 710 ? -12.139 -24.200 -8.282 1.00 30.22 710 LYS A C 1
ATOM 5621 O O . LYS A 1 710 ? -12.196 -24.662 -9.421 1.00 29.88 710 LYS A O 1
ATOM 5627 N N . VAL A 1 711 ? -11.135 -23.446 -7.849 1.00 28.94 711 VAL A N 1
ATOM 5628 C CA . VAL A 1 711 ? -9.932 -23.243 -8.643 1.00 27.80 711 VAL A CA 1
ATOM 5629 C C . VAL A 1 711 ? -8.881 -24.239 -8.161 1.00 27.80 711 VAL A C 1
ATOM 5630 O O . VAL A 1 711 ? -8.296 -24.065 -7.089 1.00 27.32 711 VAL A O 1
ATOM 5634 N N . VAL A 1 712 ? -8.658 -25.287 -8.954 1.00 27.73 712 VAL A N 1
ATOM 5635 C CA . VAL A 1 712 ? -7.721 -26.352 -8.597 1.00 27.99 712 VAL A CA 1
ATOM 5636 C C . VAL A 1 712 ? -6.284 -25.867 -8.376 1.00 27.72 712 VAL A C 1
ATOM 5637 O O . VAL A 1 712 ? -5.645 -26.268 -7.405 1.00 28.39 712 VAL A O 1
ATOM 5641 N N . LEU A 1 713 ? -5.784 -25.010 -9.266 1.00 27.11 713 LEU A N 1
ATOM 5642 C CA . LEU A 1 713 ? -4.396 -24.534 -9.191 1.00 26.73 713 LEU A CA 1
ATOM 5643 C C . LEU A 1 713 ? -4.323 -23.010 -9.304 1.00 25.85 713 LEU A C 1
ATOM 5644 O O . LEU A 1 713 ? -4.026 -22.466 -10.371 1.00 25.41 713 LEU A O 1
ATOM 5649 N N . PRO A 1 714 ? -4.592 -22.309 -8.193 1.00 25.69 714 PRO A N 1
ATOM 5650 C CA . PRO A 1 714 ? -4.606 -20.847 -8.210 1.00 25.33 714 PRO A CA 1
ATOM 5651 C C . PRO A 1 714 ? -3.326 -20.185 -8.748 1.00 24.83 714 PRO A C 1
ATOM 5652 O O . PRO A 1 714 ? -3.416 -19.206 -9.481 1.00 23.95 714 PRO A O 1
ATOM 5656 N N . ASP A 1 715 ? -2.155 -20.716 -8.406 1.00 25.06 715 ASP A N 1
ATOM 5657 C CA . ASP A 1 715 ? -0.898 -20.060 -8.793 1.00 24.98 715 ASP A CA 1
ATOM 5658 C C . ASP A 1 715 ? -0.578 -20.142 -10.288 1.00 24.04 715 ASP A C 1
ATOM 5659 O O . ASP A 1 715 ? 0.306 -19.431 -10.755 1.00 23.86 715 ASP A O 1
ATOM 5664 N N . LEU A 1 716 ? -1.292 -20.985 -11.034 1.00 23.63 716 LEU A N 1
ATOM 5665 C CA . LEU A 1 716 ? -1.188 -21.006 -12.499 1.00 23.19 716 LEU A CA 1
ATOM 5666 C C . LEU A 1 716 ? -2.279 -20.165 -13.188 1.00 22.99 716 LEU A C 1
ATOM 5667 O O . LEU A 1 716 ? -2.310 -20.073 -14.418 1.00 22.89 716 LEU A O 1
ATOM 5672 N N . ALA A 1 717 ? -3.149 -19.535 -12.402 1.00 22.62 717 ALA A N 1
ATOM 5673 C CA . ALA A 1 717 ? -4.345 -18.895 -12.937 1.00 22.41 717 ALA A CA 1
ATOM 5674 C C . ALA A 1 717 ? -4.335 -17.381 -12.801 1.00 22.02 717 ALA A C 1
ATOM 5675 O O . ALA A 1 717 ? -3.698 -16.820 -11.901 1.00 22.17 717 ALA A O 1
ATOM 5677 N N . VAL A 1 718 ? -5.069 -16.731 -13.699 1.00 21.90 718 VAL A N 1
ATOM 5678 C CA . VAL A 1 718 ? -5.366 -15.316 -13.588 1.00 21.76 718 VAL A CA 1
ATOM 5679 C C . VAL A 1 718 ? -6.860 -15.103 -13.761 1.00 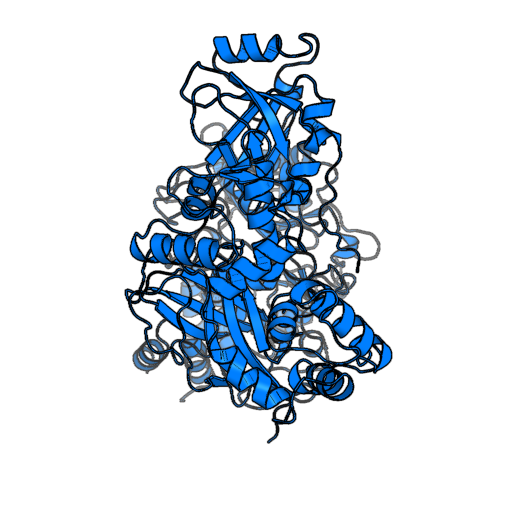22.51 718 VAL A C 1
ATOM 5680 O O . VAL A 1 718 ? -7.527 -15.868 -14.468 1.00 23.39 718 VAL A O 1
ATOM 5684 N N . VAL A 1 719 ? -7.383 -14.083 -13.092 1.00 22.23 719 VAL A N 1
ATOM 5685 C CA . VAL A 1 719 ? -8.736 -13.611 -13.326 1.00 22.36 719 VAL A CA 1
ATOM 5686 C C . VAL A 1 719 ? -8.629 -12.313 -14.110 1.00 22.24 719 VAL A C 1
ATOM 5687 O O . VAL A 1 719 ? -7.673 -11.535 -13.927 1.00 21.66 719 VAL A O 1
ATOM 5691 N N . ARG A 1 720 ? -9.578 -12.101 -15.018 1.00 22.10 720 ARG A N 1
ATOM 5692 C CA . ARG A 1 720 ? -9.518 -10.976 -15.928 1.00 21.99 720 ARG A CA 1
ATOM 5693 C C . ARG A 1 720 ? -10.865 -10.286 -16.041 1.00 22.21 720 ARG A C 1
ATOM 5694 O O . ARG A 1 720 ? -11.877 -10.940 -16.296 1.00 22.21 720 ARG A O 1
ATOM 5702 N N . ILE A 1 721 ? -10.859 -8.966 -15.863 1.00 22.10 721 ILE A N 1
ATOM 5703 C CA . ILE A 1 721 ? -12.037 -8.125 -16.081 1.00 22.74 721 ILE A CA 1
ATOM 5704 C C . ILE A 1 721 ? -11.920 -7.455 -17.448 1.00 22.50 721 ILE A C 1
ATOM 5705 O O . ILE A 1 721 ? -10.899 -6.838 -17.742 1.00 22.23 721 ILE A O 1
ATOM 5710 N N . ILE A 1 722 ? -12.953 -7.587 -18.280 1.00 22.89 722 ILE A N 1
ATOM 5711 C CA . ILE A 1 722 ? -12.982 -6.959 -19.601 1.00 22.74 722 ILE 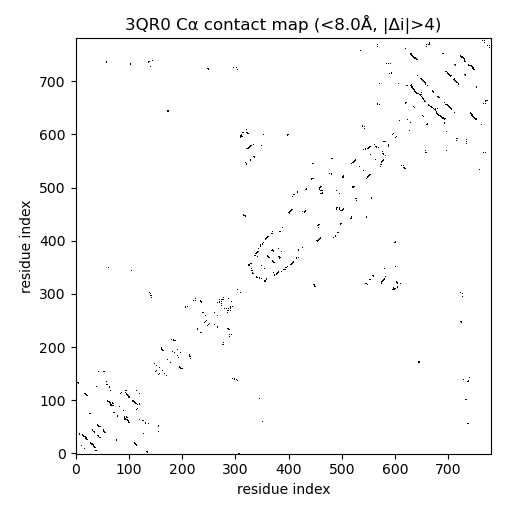A CA 1
ATOM 5712 C C . ILE A 1 722 ? -14.224 -6.080 -19.717 1.00 23.19 722 ILE A C 1
ATOM 5713 O O . ILE A 1 722 ? -15.337 -6.533 -19.466 1.00 23.32 722 ILE A O 1
ATOM 5718 N N . VAL A 1 723 ? -14.030 -4.820 -20.085 1.00 23.39 723 VAL A N 1
ATOM 5719 C CA . VAL A 1 723 ? -15.145 -3.907 -20.283 1.00 24.10 723 VAL A CA 1
ATOM 5720 C C . VAL A 1 723 ? -15.293 -3.613 -21.771 1.00 24.83 723 VAL A C 1
ATOM 5721 O O . VAL A 1 723 ? -14.310 -3.295 -22.445 1.00 24.61 723 VAL A O 1
ATOM 5725 N N . SER A 1 724 ? -16.525 -3.717 -22.266 1.00 26.14 724 SER A N 1
ATOM 5726 C CA . SER A 1 724 ? -16.832 -3.506 -23.680 1.00 27.13 724 SER A CA 1
ATOM 5727 C C . SER A 1 724 ? -18.045 -2.606 -23.865 1.00 28.52 724 SER A C 1
ATOM 5728 O O . SER A 1 724 ? -18.907 -2.520 -22.988 1.00 28.70 724 SER A O 1
ATOM 5731 N N . GLU A 1 725 ? -18.115 -1.939 -25.015 1.00 29.66 725 GLU A N 1
ATOM 5732 C CA . GLU A 1 725 ? -19.343 -1.272 -25.431 1.00 31.37 725 GLU A CA 1
ATOM 5733 C C . GLU A 1 725 ? -20.360 -2.355 -25.796 1.00 32.34 725 GLU A C 1
ATOM 5734 O O . GLU A 1 725 ? -19.983 -3.509 -26.030 1.00 31.86 725 GLU A O 1
ATOM 5740 N N . GLU A 1 726 ? -21.641 -1.989 -25.839 1.00 33.65 726 GLU A N 1
ATOM 5741 C CA . GLU A 1 726 ? -22.710 -2.948 -26.141 1.00 34.98 726 GLU A CA 1
ATOM 5742 C C . GLU A 1 726 ? -22.497 -3.681 -27.464 1.00 35.00 726 GLU A C 1
ATOM 5743 O O . GLU A 1 726 ? -22.831 -4.861 -27.577 1.00 35.42 726 GLU A O 1
ATOM 5749 N N . ASN A 1 727 ? -21.945 -2.986 -28.457 1.00 35.13 727 ASN A N 1
ATOM 5750 C CA . ASN A 1 727 ? -21.671 -3.597 -29.761 1.00 35.36 727 ASN A CA 1
ATOM 5751 C C . ASN A 1 727 ? -20.444 -4.521 -29.756 1.00 34.50 727 ASN A C 1
ATOM 5752 O O . ASN A 1 727 ? -20.085 -5.075 -30.792 1.00 34.69 727 ASN A O 1
ATOM 5757 N N . GLY A 1 728 ? -19.811 -4.682 -28.594 1.00 33.25 728 GLY A N 1
ATOM 5758 C CA . GLY A 1 728 ? -18.677 -5.580 -28.442 1.00 32.38 728 GLY A CA 1
ATOM 5759 C C . GLY A 1 728 ? -17.328 -4.900 -28.580 1.00 31.36 728 GLY A C 1
ATOM 5760 O O . GLY A 1 728 ? -16.301 -5.565 -28.504 1.00 31.04 728 GLY A O 1
ATOM 5761 N N . LYS A 1 729 ? -17.318 -3.584 -28.778 1.00 31.01 729 LYS A N 1
ATOM 5762 C CA . LYS A 1 729 ? -16.065 -2.846 -28.911 1.00 30.52 729 LYS A CA 1
ATOM 5763 C C . LYS A 1 729 ? -15.328 -2.803 -27.575 1.00 29.28 729 LYS A C 1
ATOM 5764 O O . LYS A 1 729 ? -15.895 -2.425 -26.554 1.00 29.06 729 LYS A O 1
ATOM 5770 N N . PHE A 1 730 ? -14.061 -3.196 -27.604 1.00 28.04 730 PHE A N 1
ATOM 5771 C CA . PHE A 1 730 ? -13.215 -3.237 -26.419 1.00 26.91 730 PHE A CA 1
ATOM 5772 C C . PHE A 1 730 ? -12.992 -1.841 -25.838 1.00 26.34 730 PHE A C 1
ATOM 5773 O O . PHE A 1 730 ? -12.713 -0.900 -26.576 1.00 26.46 730 PHE A O 1
ATOM 5781 N N . ILE A 1 731 ? -13.116 -1.710 -24.517 1.00 25.16 731 ILE A N 1
ATOM 5782 C CA . ILE A 1 731 ? -12.833 -0.445 -23.837 1.00 24.27 731 ILE A CA 1
ATOM 5783 C C . ILE A 1 731 ? -11.549 -0.576 -23.027 1.00 23.09 731 ILE A C 1
ATOM 5784 O O . ILE A 1 731 ? -10.596 0.183 -23.223 1.00 22.08 731 ILE A O 1
ATOM 5789 N N . GLY A 1 732 ? -11.536 -1.534 -22.109 1.00 22.24 732 GLY A N 1
ATOM 5790 C CA . GLY A 1 732 ? -10.373 -1.773 -21.269 1.00 21.48 732 GLY A CA 1
ATOM 5791 C C . GLY A 1 732 ? -10.467 -3.088 -20.526 1.00 21.25 732 GLY A C 1
ATOM 5792 O O . GLY A 1 732 ? -11.514 -3.743 -20.523 1.00 21.09 732 GLY A O 1
ATOM 5793 N N . HIS A 1 733 ? -9.363 -3.481 -19.905 1.00 20.74 733 HIS A N 1
ATOM 5794 C CA . HIS A 1 733 ? -9.314 -4.717 -19.153 1.00 20.85 733 HIS A CA 1
ATOM 5795 C C . HIS A 1 733 ? -8.328 -4.614 -17.997 1.00 20.83 733 HIS A C 1
ATOM 5796 O O . HIS A 1 733 ? -7.609 -3.621 -17.853 1.00 19.82 733 HIS A O 1
ATOM 5803 N N . ARG A 1 734 ? -8.305 -5.651 -17.172 1.00 21.15 734 ARG A N 1
ATOM 5804 C CA . ARG A 1 734 ? -7.304 -5.779 -16.120 1.00 21.59 734 ARG A CA 1
ATOM 5805 C C . ARG A 1 734 ? -7.092 -7.251 -15.783 1.00 22.02 734 ARG A C 1
ATOM 5806 O O . ARG A 1 734 ? -8.054 -7.968 -15.518 1.00 22.13 734 ARG A O 1
ATOM 5814 N N . VAL A 1 735 ? -5.830 -7.686 -15.805 1.00 22.34 735 VAL A N 1
ATOM 5815 C CA . VAL A 1 735 ? -5.455 -9.051 -15.462 1.00 22.73 735 VAL A CA 1
ATOM 5816 C C . VAL A 1 735 ? -4.935 -9.073 -14.025 1.00 23.58 735 VAL A C 1
ATOM 5817 O O . VAL A 1 735 ? -4.062 -8.282 -13.664 1.00 23.04 735 VAL A O 1
ATOM 5821 N N . MET A 1 736 ? -5.490 -9.969 -13.213 1.00 24.14 736 MET A N 1
ATOM 5822 C CA . MET A 1 736 ? -5.125 -10.097 -11.812 1.00 24.99 736 MET A CA 1
ATOM 5823 C C . MET A 1 736 ? -4.724 -11.548 -11.522 1.00 24.73 736 MET A C 1
ATOM 5824 O O . MET A 1 736 ? -5.584 -12.409 -11.377 1.00 24.68 736 MET A O 1
ATOM 5829 N N . PRO 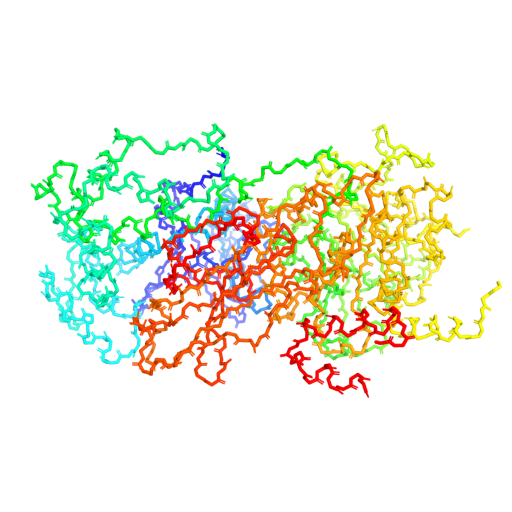A 1 737 ? -3.412 -11.829 -11.461 1.00 24.67 737 PRO A N 1
ATOM 5830 C CA . PRO A 1 737 ? -2.969 -13.182 -11.108 1.00 24.86 737 PRO A CA 1
ATOM 5831 C C . PRO A 1 737 ? -3.464 -13.564 -9.718 1.00 25.49 737 PRO A C 1
ATOM 5832 O O . PRO A 1 737 ? -3.463 -12.719 -8.825 1.00 25.30 737 PRO A O 1
ATOM 5836 N N . LEU A 1 738 ? -3.899 -14.810 -9.539 1.00 26.12 738 LEU A N 1
ATOM 5837 C CA . LEU A 1 738 ? -4.446 -15.248 -8.250 1.00 27.06 738 LEU A CA 1
ATOM 5838 C C . LEU A 1 738 ? -3.355 -15.393 -7.195 1.00 27.82 738 LEU A C 1
ATOM 5839 O O . LEU A 1 738 ? -3.643 -15.344 -6.003 1.00 27.86 738 LEU A O 1
ATOM 5844 N N . ASP A 1 739 ? -2.115 -15.589 -7.640 1.00 28.53 739 ASP A N 1
ATOM 5845 C CA . ASP A 1 739 ? -0.952 -15.498 -6.759 1.00 29.68 739 ASP A CA 1
ATOM 5846 C C . ASP A 1 739 ? -0.832 -14.040 -6.301 1.00 29.47 739 ASP A C 1
ATOM 5847 O O . ASP A 1 739 ? -0.426 -13.175 -7.068 1.00 29.93 739 ASP A O 1
ATOM 5852 N N . GLY A 1 740 ? -1.223 -13.776 -5.060 1.00 29.46 740 GLY A N 1
ATOM 5853 C CA . GLY A 1 740 ? -1.128 -12.432 -4.488 1.00 28.96 740 GLY A CA 1
ATOM 5854 C C . GLY A 1 740 ? -2.335 -11.530 -4.696 1.00 28.38 740 GLY A C 1
ATOM 5855 O O . GLY A 1 740 ? -2.300 -10.364 -4.300 1.00 28.38 740 GLY A O 1
ATOM 5856 N N . ILE A 1 741 ? -3.410 -12.044 -5.296 1.00 27.71 741 ILE A N 1
ATOM 5857 C CA . ILE A 1 741 ? -4.614 -11.234 -5.480 1.00 27.30 741 ILE A CA 1
ATOM 5858 C C . ILE A 1 741 ? -5.118 -10.721 -4.123 1.00 27.25 741 ILE A C 1
ATOM 5859 O O . ILE A 1 741 ? -5.053 -11.426 -3.109 1.00 27.48 741 ILE A O 1
ATOM 5864 N N . LYS A 1 742 ? -5.594 -9.481 -4.114 1.00 26.73 742 LYS A N 1
ATOM 5865 C CA . LYS A 1 742 ? -6.082 -8.845 -2.900 1.00 26.77 742 LYS A CA 1
ATOM 5866 C C . LYS A 1 742 ? -7.598 -8.790 -2.946 1.00 26.55 742 LYS A C 1
ATOM 5867 O O . LYS A 1 742 ? -8.160 -8.218 -3.880 1.00 27.13 742 LYS A O 1
ATOM 5873 N N . PRO A 1 743 ? -8.273 -9.365 -1.937 1.00 26.20 743 PRO A N 1
ATOM 5874 C CA . PRO A 1 743 ? -9.731 -9.410 -1.953 1.00 25.86 743 PRO A CA 1
ATOM 5875 C C . PRO A 1 743 ? -10.388 -8.122 -1.450 1.00 25.39 743 PRO A C 1
ATOM 5876 O O . PRO A 1 743 ? -9.703 -7.141 -1.146 1.00 25.19 743 PRO A O 1
ATOM 5880 N N . GLY A 1 744 ? -11.714 -8.138 -1.388 1.00 24.64 744 GLY A N 1
ATOM 5881 C CA . GLY A 1 744 ? -12.493 -7.049 -0.815 1.00 24.54 744 GLY A CA 1
ATOM 5882 C C . GLY A 1 744 ? -12.998 -6.065 -1.845 1.00 23.83 744 GLY A C 1
ATOM 5883 O O . GLY A 1 744 ? -13.037 -6.366 -3.040 1.00 22.99 744 GLY A O 1
ATOM 5884 N N . TYR A 1 745 ? -13.383 -4.882 -1.373 1.00 23.85 745 TYR A N 1
ATOM 5885 C CA . TYR A 1 745 ? -13.812 -3.806 -2.252 1.00 23.63 745 TYR A CA 1
ATOM 5886 C C . TYR A 1 745 ? -12.597 -3.150 -2.889 1.00 23.30 745 TYR A C 1
ATOM 5887 O O . TYR A 1 745 ? -11.716 -2.640 -2.191 1.00 23.16 745 TYR A O 1
ATOM 5896 N N . ARG A 1 746 ? -12.545 -3.1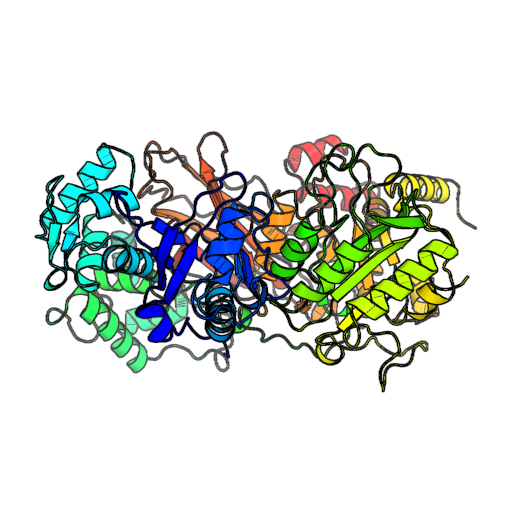80 -4.216 1.00 22.71 746 ARG A N 1
ATOM 5897 C CA . ARG A 1 746 ? -11.397 -2.656 -4.946 1.00 22.56 746 ARG A CA 1
ATOM 5898 C C . ARG A 1 746 ? -11.831 -1.827 -6.135 1.00 22.55 746 ARG A C 1
ATOM 5899 O O . ARG A 1 746 ? -12.740 -2.217 -6.865 1.00 22.89 746 ARG A O 1
ATOM 5907 N N . HIS A 1 747 ? -11.184 -0.680 -6.328 1.00 22.94 747 HIS A N 1
ATOM 5908 C CA . HIS A 1 747 ? -11.198 -0.027 -7.630 1.00 22.96 747 HIS A CA 1
ATOM 5909 C C . HIS A 1 747 ? -10.163 -0.706 -8.506 1.00 22.62 747 HIS A C 1
ATOM 5910 O O . HIS A 1 747 ? -9.072 -1.054 -8.050 1.00 23.04 747 HIS A O 1
ATOM 5917 N N . VAL A 1 748 ? -10.516 -0.887 -9.772 1.00 22.79 748 VAL A N 1
ATOM 5918 C CA . VAL A 1 748 ? -9.691 -1.606 -10.726 1.00 21.94 748 VAL A CA 1
ATOM 5919 C C . VAL A 1 748 ? -9.452 -0.701 -11.934 1.00 21.74 748 VAL A C 1
ATOM 5920 O O . VAL A 1 748 ? -10.224 -0.737 -12.892 1.00 21.12 748 VAL A O 1
ATOM 5924 N N . PRO A 1 749 ? -8.405 0.150 -11.876 1.00 21.55 749 PRO A N 1
ATOM 5925 C CA . PRO A 1 749 ? -8.081 0.961 -13.049 1.00 21.41 749 PRO A CA 1
ATOM 5926 C C . PRO A 1 749 ? -7.857 0.087 -14.275 1.00 20.83 749 PRO A C 1
ATOM 5927 O O . PRO A 1 749 ? -7.144 -0.920 -14.206 1.00 20.58 749 PRO A O 1
ATOM 5931 N N . LEU A 1 750 ? -8.488 0.459 -15.379 1.00 20.86 750 LEU A N 1
ATOM 5932 C CA . LEU A 1 750 ? -8.435 -0.340 -16.596 1.00 20.62 750 LEU A CA 1
ATOM 5933 C C . LEU A 1 750 ? -7.207 -0.040 -17.455 1.00 20.23 750 LEU A C 1
ATOM 5934 O O . LEU A 1 750 ? -6.665 1.068 -17.439 1.00 20.39 750 LEU A O 1
ATOM 5939 N N . ARG A 1 751 ? -6.795 -1.053 -18.209 1.00 19.88 751 ARG A N 1
ATOM 5940 C CA . ARG A 1 751 ? -5.651 -0.996 -19.103 1.00 20.04 751 ARG A CA 1
ATOM 5941 C C . ARG A 1 751 ? -6.097 -1.238 -20.535 1.00 20.04 751 ARG A C 1
ATOM 5942 O O . ARG A 1 751 ? -7.127 -1.890 -20.777 1.00 19.31 751 ARG A O 1
ATOM 5950 N N . ASN A 1 752 ? -5.337 -0.705 -21.489 1.00 20.05 752 ASN A N 1
ATOM 5951 C CA . ASN A 1 752 ? -5.579 -1.023 -22.891 1.00 20.53 752 ASN A CA 1
ATOM 5952 C C . ASN A 1 752 ? -4.920 -2.364 -23.228 1.00 20.77 752 ASN A C 1
ATOM 5953 O O . ASN A 1 752 ? -4.421 -3.051 -22.334 1.00 20.26 752 ASN A O 1
ATOM 5958 N N . GLU A 1 753 ? -4.932 -2.741 -24.501 1.00 21.87 753 GLU A N 1
ATOM 5959 C CA . GLU A 1 753 ? -4.435 -4.062 -24.914 1.00 22.46 753 GLU A CA 1
ATOM 5960 C C . GLU A 1 753 ? -2.943 -4.232 -24.668 1.00 21.92 753 GLU A C 1
ATOM 5961 O O . GLU A 1 753 ? -2.485 -5.343 -24.391 1.00 21.97 753 GLU A O 1
ATOM 5967 N N . SER A 1 754 ? -2.188 -3.134 -24.753 1.00 21.87 754 SER A N 1
ATOM 5968 C CA . SER A 1 754 ? -0.743 -3.159 -24.474 1.00 21.57 754 SER A CA 1
ATOM 5969 C C . SER A 1 754 ? -0.433 -3.065 -22.976 1.00 21.39 754 SER A C 1
ATOM 5970 O O . SER A 1 754 ? 0.727 -2.958 -22.583 1.00 20.77 754 SER A O 1
ATOM 5973 N N . ASN A 1 755 ? -1.483 -3.098 -22.157 1.00 21.42 755 ASN A N 1
ATOM 5974 C CA . ASN A 1 755 ? -1.393 -3.009 -20.701 1.00 21.61 755 ASN A CA 1
ATOM 5975 C C . ASN A 1 755 ? -0.924 -1.651 -20.180 1.00 21.36 755 ASN A C 1
ATOM 5976 O O . ASN A 1 755 ? -0.378 -1.564 -19.086 1.00 21.42 755 ASN A O 1
ATOM 5981 N N . ARG A 1 756 ? -1.151 -0.590 -20.949 1.00 21.45 756 ARG A N 1
ATOM 5982 C CA . ARG A 1 756 ? -0.941 0.763 -20.442 1.00 21.61 756 ARG A CA 1
ATOM 5983 C C . ARG A 1 756 ? -2.264 1.325 -19.914 1.00 22.03 756 ARG A C 1
ATOM 5984 O O . ARG A 1 756 ? -3.336 0.961 -20.406 1.00 21.91 756 ARG A O 1
ATOM 5992 N N . PRO A 1 757 ? -2.194 2.225 -18.915 1.00 22.54 757 PRO A N 1
ATOM 5993 C CA . PRO A 1 757 ? -3.410 2.750 -18.292 1.00 23.03 757 PRO A CA 1
ATOM 5994 C C . PRO A 1 757 ? -4.298 3.557 -19.244 1.00 23.43 757 PRO A C 1
ATOM 5995 O O . PRO A 1 757 ? -3.805 4.378 -20.020 1.00 23.63 757 PRO A O 1
ATOM 5999 N N . LEU A 1 758 ? -5.600 3.312 -19.177 1.00 23.61 758 LEU A N 1
ATOM 6000 C CA . LEU A 1 758 ? -6.575 4.199 -19.800 1.00 24.23 758 LEU A CA 1
ATOM 6001 C C . LEU A 1 758 ? -6.604 5.550 -19.090 1.00 24.45 758 LEU A C 1
ATOM 6002 O O . LEU A 1 758 ? -6.939 6.558 -19.700 1.00 25.36 758 LEU A O 1
ATOM 6007 N N . GLY A 1 759 ? -6.285 5.552 -17.798 1.00 24.39 759 GLY A N 1
ATOM 6008 C CA . GLY A 1 759 ? -6.373 6.748 -16.963 1.00 24.74 759 GLY A CA 1
ATOM 6009 C C . GLY A 1 759 ? -7.442 6.569 -15.897 1.00 24.69 759 GLY A C 1
ATOM 6010 O O . GLY A 1 759 ? -7.388 5.629 -15.098 1.00 24.78 759 GLY A O 1
ATOM 6011 N N . LEU A 1 760 ? -8.429 7.458 -15.900 1.00 25.15 760 LEU A N 1
ATOM 6012 C CA . LEU A 1 760 ? -9.505 7.424 -14.905 1.00 25.36 760 LEU A CA 1
ATOM 6013 C C . LEU A 1 760 ? -10.433 6.214 -15.035 1.00 25.13 760 LEU A C 1
ATOM 6014 O O . LEU A 1 760 ? -11.077 5.832 -14.056 1.00 25.91 760 LEU A O 1
ATOM 6019 N N . ALA A 1 761 ? -10.508 5.617 -16.227 1.00 24.20 761 ALA A N 1
ATOM 6020 C CA . ALA A 1 761 ? -11.422 4.496 -16.468 1.00 23.90 761 ALA A CA 1
ATOM 6021 C C . ALA A 1 761 ? -11.150 3.369 -15.483 1.00 23.26 761 ALA A C 1
ATOM 6022 O O . ALA A 1 761 ? -10.035 2.845 -15.424 1.00 22.73 761 ALA A O 1
ATOM 6024 N N . SER A 1 762 ? -12.170 3.016 -14.703 1.00 23.17 762 SER A N 1
ATOM 6025 C CA . SER A 1 762 ? -12.036 2.035 -13.632 1.00 23.04 762 SER A CA 1
ATOM 6026 C C . SER A 1 762 ? -13.320 1.236 -13.446 1.00 22.87 762 SER A C 1
ATOM 6027 O O . SER A 1 762 ? -14.408 1.721 -13.739 1.00 22.51 762 SER A O 1
ATOM 6030 N N . VAL A 1 763 ? -13.167 0.009 -12.964 1.00 22.44 763 VAL A N 1
ATOM 6031 C CA . VAL A 1 763 ? -14.290 -0.791 -12.483 1.00 22.78 763 VAL A CA 1
ATOM 6032 C C . VAL A 1 763 ? -14.174 -0.866 -10.965 1.00 22.81 763 VAL A C 1
ATOM 6033 O O . VAL A 1 763 ? -13.071 -1.002 -10.430 1.00 22.83 763 VAL A O 1
ATOM 6037 N N . PHE A 1 764 ? -15.305 -0.749 -10.278 1.00 23.14 764 PHE A N 1
ATOM 6038 C CA . PHE A 1 764 ? -15.373 -0.972 -8.840 1.00 22.97 764 PHE A CA 1
ATOM 6039 C C . PHE A 1 764 ? -16.031 -2.337 -8.620 1.00 23.26 764 PHE A C 1
ATOM 6040 O O . PHE A 1 764 ? -17.109 -2.613 -9.170 1.00 23.34 764 PHE A O 1
ATOM 6048 N N . ALA A 1 765 ? -15.366 -3.191 -7.844 1.00 22.72 765 ALA A N 1
ATOM 6049 C CA . ALA A 1 765 ? -15.805 -4.574 -7.653 1.00 23.22 765 ALA A CA 1
ATOM 6050 C C . ALA A 1 765 ? -15.572 -5.046 -6.219 1.00 23.45 765 ALA A C 1
ATOM 6051 O O . ALA A 1 765 ? -14.778 -4.453 -5.481 1.00 23.12 765 ALA A O 1
ATOM 6053 N N . HIS A 1 766 ? -16.267 -6.113 -5.831 1.00 24.15 766 HIS A N 1
ATOM 6054 C CA . HIS A 1 766 ? -15.946 -6.835 -4.605 1.00 24.88 766 HIS A CA 1
ATOM 6055 C C . HIS A 1 766 ? -15.370 -8.199 -4.972 1.00 24.88 766 HIS A C 1
ATOM 6056 O O . HIS A 1 766 ? -15.917 -8.912 -5.822 1.00 24.86 766 HIS A O 1
ATOM 6063 N N . ILE A 1 767 ? -14.275 -8.555 -4.313 1.00 24.97 767 ILE A N 1
ATOM 6064 C CA . ILE A 1 767 ? -13.535 -9.770 -4.622 1.00 25.32 767 ILE A CA 1
ATOM 6065 C C . ILE A 1 767 ? -13.470 -10.657 -3.388 1.00 26.29 767 ILE A C 1
ATOM 6066 O O . ILE A 1 767 ? -13.042 -10.217 -2.322 1.00 26.13 767 ILE A O 1
ATOM 6071 N N . VAL A 1 768 ? -13.929 -11.895 -3.524 1.00 27.39 768 VAL A N 1
ATOM 6072 C CA . VAL A 1 768 ? -13.673 -12.913 -2.514 1.00 28.34 768 VAL A CA 1
ATOM 6073 C C . VAL A 1 768 ? -12.556 -13.797 -3.045 1.00 28.73 768 VAL A C 1
ATOM 6074 O O . VAL A 1 768 ? -12.610 -14.247 -4.191 1.00 28.13 768 VAL A O 1
ATOM 6078 N N . ALA A 1 769 ? -11.534 -14.011 -2.221 1.00 29.80 769 ALA A N 1
ATOM 6079 C CA . ALA A 1 769 ? -10.451 -14.940 -2.535 1.00 30.57 769 ALA A CA 1
ATOM 6080 C C . ALA A 1 769 ? -10.069 -15.663 -1.261 1.00 31.89 769 ALA A C 1
ATOM 6081 O O . ALA A 1 769 ? -9.645 -15.045 -0.287 1.00 32.29 769 ALA A O 1
ATOM 6083 N N . LYS A 1 770 ? -10.232 -16.977 -1.272 1.00 33.23 770 LYS A N 1
ATOM 6084 C CA . LYS A 1 770 ? -9.997 -17.787 -0.093 1.00 34.63 770 LYS A CA 1
ATOM 6085 C C . LYS A 1 770 ? -9.735 -19.221 -0.499 1.00 35.58 770 LYS A C 1
ATOM 6086 O O . LYS A 1 770 ? -9.927 -19.599 -1.659 1.00 34.99 770 LYS A O 1
ATOM 6092 N N . ASP A 1 771 ? -9.305 -20.014 0.473 1.00 37.06 771 ASP A N 1
ATOM 6093 C CA . ASP A 1 771 ? -9.059 -21.421 0.252 1.00 38.58 771 ASP A CA 1
ATOM 6094 C C . ASP A 1 771 ? -10.386 -22.131 0.009 1.00 40.18 771 ASP A C 1
ATOM 6095 O O . ASP A 1 771 ? -11.408 -21.788 0.616 1.00 40.41 771 ASP A O 1
ATOM 6100 N N . TYR A 1 772 ? -10.356 -23.104 -0.902 1.00 41.28 772 TYR A N 1
ATOM 6101 C CA . TYR A 1 772 ? -11.535 -23.871 -1.277 1.00 42.83 772 TYR A CA 1
ATOM 6102 C C . TYR A 1 772 ? -11.993 -24.751 -0.114 1.00 44.76 772 TYR A C 1
ATOM 6103 O O . TYR A 1 772 ? -11.266 -25.650 0.314 1.00 45.07 772 TYR A O 1
ATOM 6112 N N . VAL A 1 773 ? -13.197 -24.482 0.389 1.00 46.57 773 VAL A N 1
ATOM 6113 C CA . VAL A 1 773 ? -13.775 -25.262 1.486 1.00 48.31 773 VAL A CA 1
ATOM 6114 C C . VAL A 1 773 ? -14.698 -26.344 0.924 1.00 49.64 773 VAL A C 1
ATOM 6115 O O . VAL A 1 773 ? -15.797 -26.053 0.446 1.00 50.21 773 VAL A O 1
ATOM 6119 N N . SER A 1 774 ? -14.236 -27.592 0.974 1.00 50.76 774 SER A N 1
ATOM 6120 C CA . SER A 1 774 ? -14.975 -28.719 0.398 1.00 51.87 774 SER A CA 1
ATOM 6121 C C . SER A 1 774 ? -16.309 -28.956 1.104 1.00 52.95 774 SER A C 1
ATOM 6122 O O . SER A 1 774 ? -16.646 -28.272 2.073 1.00 53.58 774 SER A O 1
ATOM 6125 N N . TYR A 1 790 ? -14.704 -40.701 -22.973 1.00 50.69 790 TYR A N 1
ATOM 6126 C CA . TYR A 1 790 ? -13.848 -40.591 -24.151 1.00 50.31 790 TYR A CA 1
ATOM 6127 C C . TYR A 1 790 ? -13.115 -41.898 -24.432 1.00 50.67 790 TYR A C 1
ATOM 6128 O O . TYR A 1 790 ? -12.821 -42.667 -23.515 1.00 51.23 790 TYR A O 1
ATOM 6137 N N . GLN A 1 791 ? -12.815 -42.136 -25.705 1.00 50.52 791 GLN A N 1
ATOM 6138 C CA . GLN A 1 791 ? -12.241 -43.410 -26.146 1.00 50.99 791 GLN A CA 1
ATOM 6139 C C . GLN A 1 791 ? -10.715 -43.483 -25.997 1.00 49.84 791 GLN A C 1
ATOM 6140 O O . GLN A 1 791 ? -10.113 -44.526 -26.256 1.00 50.50 791 GLN A O 1
ATOM 6146 N N . SER A 1 792 ? -10.096 -42.379 -25.585 1.00 47.94 792 SER A N 1
ATOM 6147 C CA . SER A 1 792 ? -8.674 -42.365 -25.256 1.00 46.64 792 SER A CA 1
ATOM 6148 C C . SER A 1 792 ? -8.354 -41.143 -24.408 1.00 44.91 792 SER A C 1
ATOM 6149 O O . SER A 1 792 ? -9.082 -40.147 -24.444 1.00 44.22 792 SER A O 1
ATOM 6152 N N . ALA A 1 793 ? -7.267 -41.231 -23.644 1.00 43.66 793 ALA A N 1
ATOM 6153 C CA . ALA A 1 793 ? -6.769 -40.099 -22.864 1.00 42.07 793 ALA A CA 1
ATOM 6154 C C . ALA A 1 793 ? -6.506 -38.890 -23.762 1.00 40.68 793 ALA A C 1
ATOM 6155 O O . ALA A 1 793 ? -6.787 -37.754 -23.382 1.00 39.84 793 ALA A O 1
ATOM 6157 N N . GLN A 1 794 ? -5.980 -39.151 -24.957 1.00 40.13 794 GLN A N 1
ATOM 6158 C CA . GLN A 1 794 ? -5.665 -38.099 -25.926 1.00 39.19 794 GLN A CA 1
ATOM 6159 C C . GLN A 1 794 ? -6.907 -37.299 -26.309 1.00 38.57 794 GLN A C 1
ATOM 6160 O O . GLN A 1 794 ? -6.873 -36.068 -26.338 1.00 37.63 794 GLN A O 1
ATOM 6166 N N . GLU A 1 795 ? -7.997 -38.008 -26.597 1.00 38.72 795 GLU A N 1
ATOM 6167 C CA . GLU A 1 795 ? -9.261 -37.372 -26.969 1.00 38.35 795 GLU A CA 1
ATOM 6168 C C . GLU A 1 795 ? -9.852 -36.558 -25.822 1.00 36.89 795 GLU A C 1
ATOM 6169 O O . GLU A 1 795 ? -10.375 -35.473 -26.048 1.00 36.24 795 GLU A O 1
ATOM 6175 N N . ALA A 1 796 ? -9.777 -37.089 -24.604 1.00 35.99 796 ALA A N 1
ATOM 6176 C CA . ALA A 1 796 ? -10.263 -36.376 -23.416 1.00 35.08 796 ALA A CA 1
ATOM 6177 C C . ALA A 1 796 ? -9.461 -35.095 -23.163 1.00 33.23 796 ALA A C 1
ATOM 6178 O O . ALA A 1 796 ? -10.010 -34.074 -22.747 1.00 32.74 796 ALA A O 1
ATOM 6180 N N . ARG A 1 797 ? -8.162 -35.161 -23.421 1.00 32.14 797 ARG A N 1
ATOM 6181 C CA . ARG A 1 797 ? -7.266 -34.020 -23.223 1.00 30.63 797 ARG A CA 1
ATOM 6182 C C . ARG A 1 797 ? -7.476 -32.940 -24.279 1.00 30.03 797 ARG A C 1
ATOM 6183 O O . ARG A 1 797 ? -7.437 -31.750 -23.964 1.00 29.09 797 ARG A O 1
ATOM 6191 N N . ALA A 1 798 ? -7.705 -33.357 -25.526 1.00 30.16 798 ALA A N 1
ATOM 6192 C CA . ALA A 1 798 ? -8.035 -32.424 -26.607 1.00 29.72 798 ALA A CA 1
ATOM 6193 C C . ALA A 1 798 ? -9.319 -31.662 -26.290 1.00 29.59 798 ALA A C 1
ATOM 6194 O O . ALA A 1 798 ? -9.408 -30.463 -26.538 1.00 28.90 798 ALA A O 1
ATOM 6196 N N . ALA A 1 799 ? -10.306 -32.374 -25.750 1.00 30.06 799 ALA A N 1
ATOM 6197 C CA . ALA A 1 799 ? -11.580 -31.778 -25.340 1.00 30.10 799 ALA A CA 1
ATOM 6198 C C . ALA A 1 799 ? -11.395 -30.757 -24.220 1.00 29.32 799 ALA A C 1
ATOM 6199 O O . ALA A 1 799 ? -12.022 -29.697 -24.237 1.00 28.88 799 ALA A O 1
ATOM 6201 N N . ALA A 1 800 ? -10.536 -31.081 -23.254 1.00 28.77 800 ALA A N 1
ATOM 6202 C CA . ALA A 1 800 ? -10.201 -30.156 -22.167 1.00 28.42 800 ALA A CA 1
ATOM 6203 C C . ALA A 1 800 ? -9.671 -28.827 -22.700 1.00 27.83 800 ALA A C 1
ATOM 6204 O O . ALA A 1 800 ? -9.976 -27.775 -22.143 1.00 27.10 800 ALA A O 1
ATOM 6206 N N . LEU A 1 801 ? -8.896 -28.882 -23.784 1.00 27.97 801 LEU A N 1
ATOM 6207 C CA . LEU A 1 801 ? -8.279 -27.678 -24.355 1.00 27.80 801 LEU A CA 1
ATOM 6208 C C . LEU A 1 801 ? -9.263 -26.762 -25.088 1.00 28.05 801 LEU A C 1
ATOM 6209 O O . LEU A 1 801 ? -8.911 -25.631 -25.422 1.00 27.66 801 LEU A O 1
ATOM 6214 N N . CYS A 1 802 ? -10.483 -27.245 -25.331 1.00 28.96 802 CYS A N 1
ATOM 6215 C CA . CYS A 1 802 ? -11.545 -26.411 -25.903 1.00 29.32 802 CYS A CA 1
ATOM 6216 C C . CYS A 1 802 ? -11.931 -25.237 -24.993 1.00 28.74 802 CYS A C 1
ATOM 6217 O O . CYS A 1 802 ? -12.382 -24.206 -25.485 1.00 28.58 802 CYS A O 1
ATOM 6220 N N . ALA A 1 803 ? -11.739 -25.384 -23.680 1.00 28.17 803 ALA A N 1
ATOM 6221 C CA . ALA A 1 803 ? -12.026 -24.296 -22.725 1.00 27.82 803 ALA A CA 1
ATOM 6222 C C . ALA A 1 803 ? -11.300 -22.977 -23.034 1.00 26.92 803 ALA A C 1
ATOM 6223 O O . ALA A 1 803 ? -11.771 -21.914 -22.644 1.00 26.85 803 ALA A O 1
ATOM 6225 N N . PHE A 1 804 ? -10.154 -23.050 -23.709 1.00 26.86 804 PHE A N 1
ATOM 6226 C CA . PHE A 1 804 ? -9.370 -21.854 -24.063 1.00 26.38 804 PHE A CA 1
ATOM 6227 C C . PHE A 1 804 ? -9.874 -21.091 -25.287 1.00 26.88 804 PHE A C 1
ATOM 6228 O O . PHE A 1 804 ? -9.504 -19.926 -25.489 1.00 25.98 804 PHE A O 1
ATOM 6236 N N . GLU A 1 805 ? -10.710 -21.737 -26.099 1.00 27.84 805 GLU A N 1
ATOM 6237 C CA . GLU A 1 805 ? -11.138 -21.155 -27.370 1.00 28.73 805 GLU A CA 1
ATOM 6238 C C . GLU A 1 805 ? -12.087 -19.985 -27.156 1.00 28.99 805 GLU A C 1
ATOM 6239 O O . GLU A 1 805 ? -12.715 -19.862 -26.097 1.00 29.04 805 GLU A O 1
ATOM 6245 N N . ASP A 1 806 ? -12.180 -19.127 -28.169 1.00 29.59 806 ASP A N 1
ATOM 6246 C CA . ASP A 1 806 ? -13.086 -17.973 -28.143 1.00 30.38 806 ASP A CA 1
ATOM 6247 C C . ASP A 1 806 ? -14.562 -18.377 -28.013 1.00 31.34 806 ASP A C 1
ATOM 6248 O O . ASP A 1 806 ? -15.373 -17.594 -27.522 1.00 31.96 806 ASP A O 1
ATOM 6253 N N . ASP A 1 807 ? -14.902 -19.586 -28.461 1.00 32.13 807 ASP A N 1
ATOM 6254 C CA . ASP A 1 807 ? -16.236 -20.162 -28.276 1.00 33.02 807 ASP A CA 1
ATOM 6255 C C . ASP A 1 807 ? -16.076 -21.620 -27.819 1.00 33.29 807 ASP A C 1
ATOM 6256 O O . ASP A 1 807 ? -16.088 -22.538 -28.644 1.00 32.99 807 ASP A O 1
ATOM 6261 N N . PRO A 1 808 ? -15.902 -21.832 -26.497 1.00 33.37 808 PRO A N 1
ATOM 6262 C CA . PRO A 1 808 ? -15.594 -23.157 -25.960 1.00 33.96 808 PRO A CA 1
ATOM 6263 C C . PRO A 1 808 ? -16.607 -24.232 -26.336 1.00 35.26 808 PRO A C 1
ATOM 6264 O O . PRO A 1 808 ? -16.213 -25.329 -26.723 1.00 35.55 808 PRO A O 1
ATOM 6268 N N . ASP A 1 809 ? -17.893 -23.915 -26.226 1.00 36.44 809 ASP A N 1
ATOM 6269 C CA . ASP A 1 809 ? -18.956 -24.876 -26.546 1.00 38.08 809 ASP A CA 1
ATOM 6270 C C . ASP A 1 809 ? -18.931 -25.301 -28.016 1.00 38.69 809 ASP A C 1
ATOM 6271 O O . ASP A 1 809 ? -19.030 -26.489 -28.322 1.00 38.82 809 ASP A O 1
ATOM 6276 N N . ALA A 1 810 ? -18.780 -24.331 -28.914 1.00 39.03 810 ALA A N 1
ATOM 6277 C CA . ALA A 1 810 ? -18.696 -24.613 -30.350 1.00 40.02 810 ALA A CA 1
ATOM 6278 C C . ALA A 1 810 ? -17.459 -25.441 -30.699 1.00 40.37 810 ALA A C 1
ATOM 6279 O O . ALA A 1 810 ? -17.524 -26.336 -31.541 1.00 40.58 810 ALA A O 1
ATOM 6281 N N . ALA A 1 811 ? -16.332 -25.134 -30.060 1.00 40.44 811 ALA A N 1
ATOM 6282 C CA . ALA A 1 811 ? -15.102 -25.907 -30.256 1.00 41.08 811 ALA A CA 1
ATOM 6283 C C . ALA A 1 811 ? -15.271 -27.356 -29.787 1.00 42.57 811 ALA A C 1
ATOM 6284 O O . ALA A 1 811 ? -14.808 -28.286 -30.448 1.00 42.80 811 ALA A O 1
ATOM 6286 N N . LEU A 1 812 ? -15.935 -27.533 -28.647 1.00 44.18 812 LEU A N 1
ATOM 6287 C CA . LEU A 1 812 ? -16.186 -28.862 -28.083 1.00 45.99 812 LEU A CA 1
ATOM 6288 C C . LEU A 1 812 ? -17.162 -29.664 -28.957 1.00 48.18 812 LEU A C 1
ATOM 6289 O O . LEU A 1 812 ? -16.975 -30.863 -29.164 1.00 48.73 812 LEU A O 1
ATOM 6294 N N . ASN A 1 813 ? -18.192 -28.990 -29.469 1.00 50.01 813 ASN A N 1
ATOM 6295 C CA . ASN A 1 813 ? -19.154 -29.605 -30.388 1.00 52.17 813 ASN A CA 1
ATOM 6296 C C . ASN A 1 813 ? -18.522 -30.019 -31.716 1.00 53.29 813 ASN A C 1
ATOM 6297 O O . ASN A 1 813 ? -18.893 -31.040 -32.289 1.00 54.15 813 ASN A O 1
ATOM 6302 N N . ALA A 1 814 ? -17.576 -29.221 -32.203 1.00 53.88 814 ALA A N 1
ATOM 6303 C CA . ALA A 1 814 ? -16.915 -29.488 -33.482 1.00 55.15 814 ALA A CA 1
ATOM 6304 C C . ALA A 1 814 ? -15.944 -30.673 -33.425 1.00 56.33 814 ALA A C 1
ATOM 6305 O O . ALA A 1 814 ? -15.635 -31.268 -34.458 1.00 57.04 814 ALA A O 1
ATOM 6307 N N . ALA A 1 815 ? -15.463 -31.009 -32.229 1.00 57.35 815 ALA A N 1
ATOM 6308 C CA . ALA A 1 815 ? -14.481 -32.084 -32.062 1.00 58.32 815 ALA A CA 1
ATOM 6309 C C . ALA A 1 815 ? -15.132 -33.462 -32.187 1.00 60.25 815 ALA A C 1
ATOM 6310 O O . ALA A 1 815 ? -14.659 -34.313 -32.944 1.00 60.79 815 ALA A O 1
ATOM 6312 N N . LYS A 1 816 ? -16.216 -33.670 -31.443 1.00 45.54 816 LYS A N 1
ATOM 6313 C CA . LYS A 1 816 ? -16.925 -34.955 -31.432 1.00 46.21 816 LYS A CA 1
ATOM 6314 C C . LYS A 1 816 ? -17.619 -35.213 -32.771 1.00 46.46 816 LYS A C 1
ATOM 6315 O O . LYS A 1 816 ? -18.488 -36.083 -32.878 1.00 46.98 816 LYS A O 1
#

InterPro domains:
  IPR000008 C2 domain [PS50004] (633-758)
  IPR000008 C2 domain [SM00239] (651-750)
  IPR000909 Phosphatidylinositol-specific phospholipase C, X domain [PF00388] (325-472)
  IPR000909 Phosphatidylinositol-specific phospholipase C, X domain [SM00148] (323-471)
  IPR001192 Phosphoinositide phospholipase C family [PR00390] (328-346)
  IPR001192 Phosphoinositide phospholipase C family [PR00390] (354-374)
  IPR001192 Phosphoinositide phospholipase C family [PR00390] (455-472)
  IPR001192 Phosphoinositide phospholipase C family [PR00390] (568-589)
  IPR001192 Phosphoinositide phospholipase C family [PR00390] (589-607)
  IPR001192 Phosphoinositide phospholipase C family [PR00390] (736-746)
  IPR001192 Phosphoinositide phospholipase C family [PTHR10336] (22-769)
  IPR001711 Phospholipase C, phosphatidylinositol-specific, Y domain [PF00387] (514-628)
  IPR001711 Phospholipase C, phosphatidylinositol-specific, Y domain [PS50008] (514-630)
  IPR001711 Phospholipase C, phosphatidylinositol-specific, Y domain [SM00149] (514-630)
  IPR011992 EF-hand domain pair [SSF47473] (155-320)
  IPR016280 Phosphatidylinositol-4, 5-bisphosphate phosphodiesterase beta [PIRSF000956] (3-1127)
  IPR017946 PLC-like phosphodiesterase, TIM beta/alpha-barrel domain superfamily [G3DSA:3.20.20.190] (321-641)
  IPR017946 PLC-like phosphodiesterase, TIM beta/alpha-barrel domain superfamily [SSF51695] (324-631)
  IPR035892 C2 domain superfamily [G3DSA:2.60.40.150] (642-811)
  IPR035892 C2 domain superfamily [SSF49562] (650-768)

Organism: Sepia officinalis (NCBI:txid6610)

Sequence (781 aa):
IELKWPKVPEQLIKGDKFLKWEEGSSSGFIEILLRVDPKGYFLYWKIEGKEDTQLLDLAYVRDIRCAKYAKPPKDKKIKEAGTNFGSSNIPLQDKCVTICHGYNNYIDLEWTHLVAENSSVAKKWSSEEVFSYAYNLLSSLNKNQLGEWEKLYFRLTTVEMEKNKIPVKAIQKCLSKDKDDRARISKALEKIGWPSGKNDAIDLKAFDFDTFFKFYLALLERSEIEGIFKELSKNKGNITTVMFRDFLNDMQRHPSLHKTLFPLYTDAQCEALINDYESAVNKKGKKKGQLTKEGLLYFLMCEENNLTPMHRLDLGANMKLTLAAYYINSSHNTYLTGHQLTGKSSVEIYRQVLLTGCRCLELDCWDGKDGEPIITHGFTMCTEVLFKDVVYAIAESAFKVSDYPVILSFENHCSVAQQKLLAQYCNEAFGELLLDKPIDGHPLKPGVPLPTPYDLRKKILIKNKKMHGLTDEEKKKIEKEKKDAGTAAKEAEAAEEMSALVNYIQPVHHFTTFEQAQKKDRHYEMSSMVETQALNKLKDNPEEDFVDYNKKQITRIYPKGTRVDSSNYVPQIYWNAGCQLVALNFQCFDIAMCVNLGVFEYNGCSGYLLKPEFMRKLDKRFDPFTESTVDGVVAGTIEIKIISAQFLSDKQISSYVEVEMYGLPTDTVRKKFKTKIIENNGMDPYYDEKVFVFKKVVLPDLAVVRIIVSEENGKFIGHRVMPLDGIKPGYRHVPLRNESNRPLGLASVFAHIVAKDYVSYQSAQEARAAALCAFEDDPDAALNAAK